Protein AF-A0A8T7KIP7-F1 (afdb_monomer_lite)

Radius of gyration: 40.55 Å; chains: 1; bounding box: 79×107×133 Å

Foldseek 3Di:
DVVVVVLVLVLCCCVQWPAQEQQKKWKADLPPGDIHIDRGGDDSVVSSCFLVQVIWIWHQQHYLVQWGFKKKKWFQADDVLLLVLLLLLCVVCVVLLWHWWWKDAQDHTIIIIGGQSDIAQLLLRVVVVVVSQVVCCVPVNDRPGDIDMPPPDRHDDPRGDIDITAQGQDSVRGTMAIADSVRHGDNPVVSVCSVPGDHHYNVSSCVVVDPPDDDDDPDDPDDPPVPQPAAAEPPCLLVVLLVQLLVVVVVPDDLVRSLVVSVVCQVRHYVVRDPSVSSNVSSCVSNVVCVVVPPDDQAEDEFQDDPQFLGFADEPNDTWTWGQDPVLDTDTGQWDDDPSHIYGYDPPVVQQADHFHPVLLNVLLPVPALQVLLVLQLVLLVLQADFPDSLVSSLLSLLQLCLLAVLVAQFRFEAEEEAAPPLNSVSSLVSSQLQHQSRDEDQALAPVVLLCCCARNVYEYEHEYAAPPVRCVVNVNVLLLLQQGGFPSWDWDQCQVVVPPPVRIDIGGRHHYYYYYYHDDDDPSNCLRHDYTHRDRRPPDDRDDNDSVSSSSSNSSSSSSSSVPVPDDFDADDQQPLPSLSSNLRSSLSSQCVSPPPDPVSVVSSVVSSVVSSLVQLVVLCPDLLVLLLVLCVVQCPADKGFLVSSQVSSCPPPDPVPRDDSVRSVVSCVVLVWDWDQDDPVRTIITHDDPVSSVVSCCSNNVDDDPDDPDDDDDDDDDDDDDDDDDDDDDDDDDDDDDDDDDDDDDDDDDDDDDDDDDDDDDDPDPPPDPDDDDDDDDDDDDDDDDDDDDDDPDDDFPDQAPVRDTDDLVVLQVLCVQQVQDWQQFPPRDIDSCSNVVVVDDDDSNRVVSSVVVSVVSVVVQQVVLCVLLVHGPVLLVVLCVVVVVDWQDLDDVDIDSDSPVQSSHNDRDSSSSVSSSVVSCVSPVPSVPPPD

pLDDT: mean 78.5, std 21.6, range [19.91, 98.75]

Sequence (935 aa):
MAQENQTNFSQDILRRYFLGRLDAFATENRSEGGWTAVRKEIPDYLLENHLSGKTTVATYPVSSAGNTLWLCFDVDEKSDRAKGLLLWLHNWFSEKRILFLIEDTGGRGYHGWALFLCWVPAAKAVALANRSLSDYTTKEGSLPCSVEVFPKQTKPSDLGSAVRLPWGRHRSGKRGHFLSLNFEADDESAVELIQSSKKTTEFDLEAILPQFTRRAERQSLVAPAERCSEVIPEGRRHNTLLSLAGEFKAKGFLAQRILTELKLHNAQRCLPPLPDKEVEEIAKAVALKESERQTTSTKKRLTAKLPNLIDIVDNDGEVKYLILNEDGKTHVITEISREETFFIPPSREHLPFSLPRAGEVIRYLSSDDEHKLFTDLTAYFEKAAQLPSETHYKMISWWVLHTYLYEKFTYSPMLALVGIPERGKTRLGRAIISVAYRGLETETLREANLFRWSQDLGATIFLDVKDIWRKAEKEKSEDVLLKRYEKGGKVGRVLYPERGPFRDTVYFDIYGPTIIATNEPIHHILDTRCLPIIMPDAGQKVWPELNFGESLALKERLVAFRARHMITNLPDYPKPPLGRLGDIMQPLGMMMRLVSPVSPEEEKTFQELVRLFWLERLEEKAQSREARLIMAIEQCSDEGEIAVSEIAKVYNEGLEPRYQLSPDSIGRRLRSLGFKGERIGKSRTRMVTVDPQLLASLKLRWGLEFPEDITEPREKSVLSGHVPAQSCPQIQKMADTSGAEVSAKVVNPNQIQADTSDTLLQGDRIEIRRKLEVTSVVQKSVLSRQVSAELPQQPEAWVDYFLPDGTPVSCQELVRRWRKLGYPQVSIGSGKGTTNLEAWLENDVDLEDLSIVVEFLNEKERAQSEDLSQKLGMSIKQALDIWKREGKPVIHLGPGENCFDLERLLSQVDINPRHLLVVKEWLTKYSPNLEKIQG

Structure (mmCIF, N/CA/C/O backbone):
data_AF-A0A8T7KIP7-F1
#
_entry.id   AF-A0A8T7KIP7-F1
#
loop_
_atom_site.group_PDB
_atom_site.id
_atom_site.type_symbol
_atom_site.label_atom_id
_atom_site.label_alt_id
_atom_site.label_comp_id
_atom_site.label_asym_id
_atom_site.label_entity_id
_atom_site.label_seq_id
_atom_site.pdbx_PDB_ins_code
_atom_site.Cartn_x
_atom_site.Cartn_y
_atom_site.Cartn_z
_atom_site.occupancy
_atom_site.B_iso_or_equiv
_atom_site.auth_seq_id
_atom_site.auth_comp_id
_atom_site.auth_asym_id
_atom_site.auth_atom_id
_atom_site.pdbx_PDB_model_num
ATOM 1 N N . MET A 1 1 ? -34.201 40.876 -13.567 1.00 36.78 1 MET A N 1
ATOM 2 C CA . MET A 1 1 ? -35.225 39.868 -13.197 1.00 36.78 1 MET A CA 1
ATOM 3 C C . MET A 1 1 ? -35.383 38.723 -14.204 1.00 36.78 1 MET A C 1
ATOM 5 O O . MET A 1 1 ? -34.944 37.638 -13.862 1.00 36.78 1 MET A O 1
ATOM 9 N N . ALA A 1 2 ? -35.935 38.889 -15.422 1.00 37.19 2 ALA A N 1
ATOM 10 C CA . ALA A 1 2 ? -36.120 37.749 -16.353 1.00 37.19 2 ALA A CA 1
ATOM 11 C C . ALA A 1 2 ? -34.794 37.116 -16.843 1.00 37.19 2 ALA A C 1
ATOM 13 O O . ALA A 1 2 ? -34.633 35.901 -16.778 1.00 37.19 2 ALA A O 1
ATOM 14 N N . GLN A 1 3 ? -33.804 37.937 -17.223 1.00 40.84 3 GLN A N 1
ATOM 15 C CA . GLN A 1 3 ? -32.460 37.458 -17.587 1.00 40.84 3 GLN A CA 1
ATOM 16 C C . GLN A 1 3 ? -31.701 36.847 -16.396 1.00 40.84 3 GLN A C 1
ATOM 18 O O . GLN A 1 3 ? -31.060 35.815 -16.553 1.00 40.84 3 GLN A O 1
ATOM 23 N N . GLU A 1 4 ? -31.800 37.418 -15.190 1.00 41.06 4 GLU A N 1
ATOM 24 C CA . GLU A 1 4 ? -31.147 36.865 -13.985 1.00 41.06 4 GLU A CA 1
ATOM 25 C C . GLU A 1 4 ? -31.732 35.502 -13.578 1.00 41.06 4 GLU A C 1
ATOM 27 O O . GLU A 1 4 ? -30.971 34.585 -13.268 1.00 41.06 4 GLU A O 1
ATOM 32 N N . ASN A 1 5 ? -33.057 35.321 -13.670 1.00 49.03 5 ASN A N 1
ATOM 33 C CA . ASN A 1 5 ? -33.710 34.035 -13.391 1.00 49.03 5 ASN A CA 1
ATOM 34 C C . ASN A 1 5 ? -33.311 32.944 -14.401 1.00 49.03 5 ASN A C 1
ATOM 36 O O . ASN A 1 5 ? -33.070 31.805 -14.003 1.00 49.03 5 ASN A O 1
ATOM 40 N N . GLN A 1 6 ? -33.175 33.284 -15.688 1.00 52.62 6 GLN A N 1
ATOM 41 C CA . GLN A 1 6 ? -32.751 32.340 -16.734 1.00 52.62 6 GLN A CA 1
ATOM 42 C C . GLN A 1 6 ? -31.254 31.978 -16.624 1.00 52.62 6 GLN A C 1
ATOM 44 O O . GLN A 1 6 ? -30.855 30.840 -16.897 1.00 52.62 6 GLN A O 1
ATOM 49 N N . THR A 1 7 ? -30.422 32.922 -16.160 1.00 56.56 7 THR A N 1
ATOM 50 C CA . THR A 1 7 ? -28.976 32.706 -15.972 1.00 56.56 7 THR A CA 1
ATOM 51 C C . THR A 1 7 ? -28.692 31.771 -14.791 1.00 56.56 7 THR A C 1
ATOM 53 O O . THR A 1 7 ? -27.846 30.891 -14.922 1.00 56.56 7 THR A O 1
ATOM 56 N N . ASN A 1 8 ? -29.427 31.883 -13.679 1.00 64.06 8 ASN A N 1
ATOM 57 C CA . ASN A 1 8 ? -29.290 30.970 -12.531 1.00 64.06 8 ASN A CA 1
ATOM 58 C C . ASN A 1 8 ? -29.710 29.530 -12.866 1.00 64.06 8 ASN A C 1
ATOM 60 O O . ASN A 1 8 ? -29.105 28.569 -12.396 1.00 64.06 8 ASN A O 1
ATOM 64 N N . PHE A 1 9 ? -30.712 29.371 -13.728 1.00 73.50 9 PHE A N 1
ATOM 65 C CA . PHE A 1 9 ? -31.220 28.061 -14.125 1.00 73.50 9 PHE A CA 1
ATOM 66 C C . PHE A 1 9 ? -30.273 27.304 -15.057 1.00 73.50 9 PHE A C 1
ATOM 68 O O . PHE A 1 9 ? -30.004 26.119 -14.867 1.00 73.50 9 PHE A O 1
ATOM 75 N N . SER A 1 10 ? -29.713 28.013 -16.039 1.00 79.88 10 SER A N 1
ATOM 76 C CA . SER A 1 10 ? -28.741 27.445 -16.977 1.00 79.88 10 SER A CA 1
ATOM 77 C C . SER A 1 10 ? -27.456 27.019 -16.257 1.00 79.88 10 SER A C 1
ATOM 79 O O . SER A 1 10 ? -26.867 25.995 -16.597 1.00 79.88 10 SER A O 1
ATOM 81 N N . GLN A 1 11 ? -27.046 27.749 -15.212 1.00 84.06 11 GLN A N 1
ATOM 82 C CA . GLN A 1 11 ? -25.922 27.349 -14.358 1.00 84.06 11 GLN A CA 1
ATOM 83 C C . GLN A 1 11 ? -26.196 26.051 -13.601 1.00 84.06 11 GLN A C 1
ATOM 85 O O . GLN A 1 11 ? -25.335 25.170 -13.601 1.00 84.06 11 GLN A O 1
ATOM 90 N N . ASP A 1 12 ? -27.379 25.910 -12.992 1.00 84.12 12 ASP A N 1
ATOM 91 C CA . ASP A 1 12 ? -27.748 24.677 -12.287 1.00 84.12 12 ASP A CA 1
ATOM 92 C C . ASP A 1 12 ? -27.762 23.481 -13.248 1.00 84.12 12 ASP A C 1
ATOM 94 O O . ASP A 1 12 ? -27.204 22.427 -12.942 1.00 84.12 12 ASP A O 1
ATOM 98 N N . ILE A 1 13 ? -28.286 23.667 -14.464 1.00 90.00 13 ILE A N 1
ATOM 99 C CA . ILE A 1 13 ? -28.278 22.633 -15.505 1.00 90.00 13 ILE A CA 1
ATOM 100 C C . ILE A 1 13 ? -26.852 22.226 -15.880 1.00 90.00 13 ILE A C 1
ATOM 102 O O . ILE A 1 13 ? -26.543 21.031 -15.888 1.00 90.00 13 ILE A O 1
ATOM 106 N N . LEU A 1 14 ? -25.963 23.190 -16.150 1.00 92.38 14 LEU A N 1
ATOM 107 C CA . LEU A 1 14 ? -24.565 22.889 -16.465 1.00 92.38 14 LEU A CA 1
ATOM 108 C C . LEU A 1 14 ? -23.898 22.118 -15.322 1.00 92.38 14 LEU A C 1
ATOM 110 O O . LEU A 1 14 ? -23.243 21.099 -15.556 1.00 92.38 14 LEU A O 1
ATOM 114 N N . ARG A 1 15 ? -24.106 22.567 -14.082 1.00 87.50 15 ARG A N 1
ATOM 115 C CA . ARG A 1 15 ? -23.486 21.979 -12.894 1.00 87.50 15 ARG A CA 1
ATOM 116 C C . ARG A 1 15 ? -23.980 20.564 -12.617 1.00 87.50 15 ARG A C 1
ATOM 118 O O . ARG A 1 15 ? -23.193 19.701 -12.238 1.00 87.50 15 ARG A O 1
ATOM 125 N N . ARG A 1 16 ? -25.276 20.332 -12.808 1.00 87.31 16 ARG A N 1
ATOM 126 C CA . ARG A 1 16 ? -25.949 19.087 -12.438 1.00 87.31 16 ARG A CA 1
ATOM 127 C C . ARG A 1 16 ? -25.908 18.024 -13.528 1.00 87.31 16 ARG A C 1
ATOM 129 O O . ARG A 1 16 ? -25.873 16.840 -13.198 1.00 87.31 16 ARG A O 1
ATOM 136 N N . TYR A 1 17 ? -25.929 18.433 -14.797 1.00 92.00 17 TYR A N 1
ATOM 137 C CA . TYR A 1 17 ? -26.127 17.515 -15.920 1.00 92.00 17 TYR A CA 1
ATOM 138 C C . TYR A 1 17 ? -24.993 17.509 -16.943 1.00 92.00 17 TYR A C 1
ATOM 140 O O . TYR A 1 17 ? -24.883 16.523 -17.665 1.00 92.00 17 TYR A O 1
ATOM 148 N N . PHE A 1 18 ? -24.124 18.527 -16.984 1.00 93.56 18 PHE A N 1
ATOM 149 C CA . PHE A 1 18 ? -23.025 18.584 -17.957 1.00 93.56 18 PHE A CA 1
ATOM 150 C C . PHE A 1 18 ? -21.628 18.470 -17.340 1.00 93.56 18 PHE A C 1
ATOM 152 O O . PHE A 1 18 ? -20.733 17.950 -18.001 1.00 93.56 18 PHE A O 1
ATOM 159 N N . LEU A 1 19 ? -21.400 18.873 -16.087 1.00 91.12 19 LEU A N 1
ATOM 160 C CA . LEU A 1 19 ? -20.082 18.722 -15.461 1.00 91.12 19 LEU A CA 1
ATOM 161 C C . LEU A 1 19 ? -19.743 17.253 -15.158 1.00 91.12 19 LEU A C 1
ATOM 163 O O . LEU A 1 19 ? -20.240 16.672 -14.196 1.00 91.12 19 LEU A O 1
ATOM 167 N N . GLY A 1 20 ? -18.840 16.663 -15.948 1.00 85.00 20 GLY A N 1
ATOM 168 C CA . GLY A 1 20 ? -18.375 15.286 -15.744 1.00 85.00 20 GLY A CA 1
ATOM 169 C C . GLY A 1 20 ? -17.336 15.139 -14.620 1.00 85.00 20 GLY A C 1
ATOM 170 O O . GLY A 1 20 ? -17.321 14.125 -13.920 1.00 85.00 20 GLY A O 1
ATOM 171 N N . ARG A 1 21 ? -16.505 16.165 -14.381 1.00 85.31 21 ARG A N 1
ATOM 172 C CA . ARG A 1 21 ? -15.659 16.286 -13.183 1.00 85.31 21 ARG A CA 1
ATOM 173 C C . ARG A 1 21 ? -16.031 17.525 -12.388 1.00 85.31 21 ARG A C 1
ATOM 175 O O . ARG A 1 21 ? -16.197 18.602 -12.950 1.00 85.31 21 ARG A O 1
ATOM 182 N N . LEU A 1 22 ? -16.113 17.348 -11.072 1.00 81.75 22 LEU A N 1
ATOM 183 C CA . LEU A 1 22 ? -16.372 18.433 -10.128 1.00 81.75 22 LEU A CA 1
ATOM 184 C C . LEU A 1 22 ? -15.077 19.055 -9.602 1.00 81.75 22 LEU A C 1
ATOM 186 O O . LEU A 1 22 ? -15.089 20.208 -9.213 1.00 81.75 22 LEU A O 1
ATOM 190 N N . ASP A 1 23 ? -13.964 18.319 -9.634 1.00 83.62 23 ASP A N 1
ATOM 191 C CA . ASP A 1 23 ? -12.646 18.717 -9.124 1.00 83.62 23 ASP A CA 1
ATOM 192 C C . ASP A 1 23 ? -11.686 19.217 -10.222 1.00 83.62 23 ASP A C 1
ATOM 194 O O . ASP A 1 23 ? -10.515 19.492 -9.951 1.00 83.62 23 ASP A O 1
ATOM 198 N N . ALA A 1 24 ? -12.135 19.273 -11.481 1.00 88.75 24 ALA A N 1
ATOM 199 C CA . ALA A 1 24 ? -11.371 19.887 -12.560 1.00 88.75 24 ALA A CA 1
ATOM 200 C C . ALA A 1 24 ? -12.228 20.342 -13.739 1.00 88.75 24 ALA A C 1
ATOM 202 O O . ALA A 1 24 ? -13.229 19.721 -14.090 1.00 88.75 24 ALA A O 1
ATOM 203 N N . PHE A 1 25 ? -11.740 21.376 -14.412 1.00 92.19 25 PHE A N 1
ATOM 204 C CA . PHE A 1 25 ? -12.306 21.955 -15.626 1.00 92.19 25 PHE A CA 1
ATOM 205 C C . PHE A 1 25 ? -11.174 22.486 -16.515 1.00 92.19 25 PHE A C 1
ATOM 207 O O . PHE A 1 25 ? -10.001 22.455 -16.133 1.00 92.19 25 PHE A O 1
ATOM 214 N N . ALA A 1 26 ? -11.498 22.959 -17.712 1.00 92.25 26 ALA A N 1
ATOM 215 C CA . ALA A 1 26 ? -10.553 23.676 -18.556 1.00 92.25 26 ALA A CA 1
ATOM 216 C C . ALA A 1 26 ? -11.127 25.025 -18.990 1.00 92.25 26 ALA A C 1
ATOM 218 O O . ALA A 1 26 ? -12.320 25.139 -19.256 1.00 92.25 26 ALA A O 1
ATOM 219 N N . THR A 1 27 ? -10.283 26.047 -19.069 1.00 91.31 27 THR A N 1
ATOM 220 C CA . THR A 1 27 ? -10.655 27.376 -19.575 1.00 91.31 27 THR A CA 1
ATOM 221 C C . THR A 1 27 ? -9.955 27.649 -20.890 1.00 91.31 27 THR A C 1
ATOM 223 O O . THR A 1 27 ? -8.772 27.347 -21.044 1.00 91.31 27 THR A O 1
ATOM 226 N N . GLU A 1 28 ? -10.672 28.226 -21.842 1.00 87.19 28 GLU A N 1
ATOM 227 C CA . GLU A 1 28 ? -10.112 28.587 -23.139 1.00 87.19 28 GLU A CA 1
ATOM 228 C C . GLU A 1 28 ? -9.172 29.795 -23.020 1.00 87.19 28 GLU A C 1
ATOM 230 O O . GLU A 1 28 ? -9.571 30.859 -22.540 1.00 87.19 28 GLU A O 1
ATOM 235 N N . ASN A 1 29 ? -7.938 29.655 -23.506 1.00 81.00 29 ASN A N 1
ATOM 236 C CA . ASN A 1 29 ? -6.988 30.760 -23.590 1.00 81.00 29 ASN A CA 1
ATOM 237 C C . ASN A 1 29 ? -7.244 31.551 -24.885 1.00 81.00 29 ASN A C 1
ATOM 239 O O . ASN A 1 29 ? -6.958 31.072 -25.987 1.00 81.00 29 ASN A O 1
ATOM 243 N N . ARG A 1 30 ? -7.840 32.746 -24.758 1.00 71.50 30 ARG A N 1
ATOM 244 C CA . ARG A 1 30 ? -8.270 33.570 -25.904 1.00 71.50 30 ARG A CA 1
ATOM 245 C C . ARG A 1 30 ? -7.125 34.286 -26.621 1.00 71.50 30 ARG A C 1
ATOM 247 O O . ARG A 1 30 ? -7.275 34.571 -27.803 1.00 71.50 30 ARG A O 1
ATOM 254 N N . SER A 1 31 ? -6.018 34.572 -25.937 1.00 67.19 31 SER A N 1
ATOM 255 C CA . SER A 1 31 ? -4.864 35.276 -26.513 1.00 67.19 31 SER A CA 1
ATOM 256 C C . SER A 1 31 ? -3.880 34.332 -27.200 1.00 67.19 31 SER A C 1
ATOM 258 O O . SER A 1 31 ? -3.386 34.655 -28.273 1.00 67.19 31 SER A O 1
ATOM 260 N N . GLU A 1 32 ? -3.614 33.164 -26.610 1.00 63.62 32 GLU A N 1
ATOM 261 C CA . GLU A 1 32 ? -2.575 32.236 -27.098 1.00 63.62 32 GLU A CA 1
ATOM 262 C C . GLU A 1 32 ? -3.151 31.049 -27.879 1.00 63.62 32 GLU A C 1
ATOM 264 O O . GLU A 1 32 ? -2.434 30.368 -28.606 1.00 63.62 32 GLU A O 1
ATOM 269 N N . GLY A 1 33 ? -4.461 30.817 -27.764 1.00 68.56 33 GLY A N 1
ATOM 270 C CA . GLY A 1 33 ? -5.132 29.671 -28.351 1.00 68.56 33 GLY A CA 1
ATOM 271 C C . GLY A 1 33 ? -4.806 28.369 -27.617 1.00 68.56 33 GLY A C 1
ATOM 272 O O . GLY A 1 33 ? -3.682 27.900 -27.572 1.00 68.56 33 GLY A O 1
ATOM 273 N N . GLY A 1 34 ? -5.828 27.728 -27.065 1.00 76.81 34 GLY A N 1
ATOM 274 C CA . GLY A 1 34 ? -5.701 26.426 -26.411 1.00 76.81 34 GLY A CA 1
ATOM 275 C C . GLY A 1 34 ? -6.634 26.318 -25.217 1.00 76.81 34 GLY A C 1
ATOM 276 O O . GLY A 1 34 ? -7.510 27.165 -25.031 1.00 76.81 34 GLY A O 1
ATOM 277 N N . TRP A 1 35 ? -6.435 25.277 -24.416 1.00 86.62 35 TRP A N 1
ATOM 278 C CA . TRP A 1 35 ? -7.187 25.026 -23.192 1.00 86.62 35 TRP A CA 1
ATOM 279 C C . TRP A 1 35 ? -6.223 24.914 -22.016 1.00 86.62 35 TRP A C 1
ATOM 281 O O . TRP A 1 35 ? -5.255 24.159 -22.075 1.00 86.62 35 TRP A O 1
ATOM 291 N N . THR A 1 36 ? -6.509 25.632 -20.937 1.00 88.62 36 THR A N 1
ATOM 292 C CA . THR A 1 36 ? -5.761 25.541 -19.684 1.00 88.62 36 THR A CA 1
ATOM 293 C C . THR A 1 36 ? -6.538 24.670 -18.713 1.00 88.62 36 THR A C 1
ATOM 295 O O . THR A 1 36 ? -7.646 25.020 -18.310 1.00 88.62 36 THR A O 1
ATOM 298 N N . ALA A 1 37 ? -5.964 23.531 -18.337 1.00 89.62 37 ALA A N 1
ATOM 299 C CA . ALA A 1 37 ? -6.544 22.640 -17.343 1.00 89.62 37 ALA A CA 1
ATOM 300 C C . ALA A 1 37 ? -6.391 23.216 -15.927 1.00 89.62 37 ALA A C 1
ATOM 302 O O . ALA A 1 37 ? -5.297 23.606 -15.523 1.00 89.62 37 ALA A O 1
ATOM 303 N N . VAL A 1 38 ? -7.472 23.205 -15.148 1.00 87.94 38 VAL A N 1
ATOM 304 C CA . VAL A 1 38 ? -7.505 23.659 -13.755 1.00 87.94 38 VAL A CA 1
ATOM 305 C C . VAL A 1 38 ? -8.031 22.527 -12.878 1.00 87.94 38 VAL A C 1
ATOM 307 O O . VAL A 1 38 ? -9.120 22.012 -13.111 1.00 87.94 38 VAL A O 1
ATOM 310 N N . ARG A 1 39 ? -7.257 22.133 -11.858 1.00 88.25 39 ARG A N 1
ATOM 311 C CA . ARG A 1 39 ? -7.596 21.062 -10.899 1.00 88.25 39 ARG A CA 1
ATOM 312 C C . ARG A 1 39 ? -8.128 21.631 -9.593 1.00 88.25 39 ARG A C 1
ATOM 314 O O . ARG A 1 39 ? -7.461 21.579 -8.560 1.00 88.25 39 ARG A O 1
ATOM 321 N N . LYS A 1 40 ? -9.284 22.271 -9.684 1.00 86.25 40 LYS A N 1
ATOM 322 C CA . LYS A 1 40 ? -10.032 22.819 -8.556 1.00 86.25 40 LYS A CA 1
ATOM 323 C C . LYS A 1 40 ? -11.515 22.645 -8.837 1.00 86.25 40 LYS A C 1
ATOM 325 O O . LYS A 1 40 ? -11.906 22.458 -9.991 1.00 86.25 40 LYS A O 1
ATOM 330 N N . GLU A 1 41 ? -12.321 22.763 -7.790 1.00 85.06 41 GLU A N 1
ATOM 331 C CA . GLU A 1 41 ? -13.756 22.944 -7.969 1.00 85.06 41 GLU A CA 1
ATOM 332 C C . GLU A 1 41 ? -14.026 24.174 -8.830 1.00 85.06 41 GLU A C 1
ATOM 334 O O . GLU A 1 41 ? -13.353 25.199 -8.681 1.00 85.06 41 GLU A O 1
ATOM 339 N N . ILE A 1 42 ? -14.964 24.047 -9.771 1.00 86.44 42 ILE A N 1
ATOM 340 C CA . ILE A 1 42 ? -15.342 25.163 -10.631 1.00 86.44 42 ILE A CA 1
ATOM 341 C C . ILE A 1 42 ? -16.079 26.217 -9.793 1.00 86.44 42 ILE A C 1
ATOM 343 O O . ILE A 1 42 ? -17.139 25.923 -9.241 1.00 86.44 42 ILE A O 1
ATOM 347 N N . PRO A 1 43 ? -15.545 27.444 -9.675 1.00 86.31 43 PRO A N 1
ATOM 348 C CA . PRO A 1 43 ? -16.247 28.516 -8.988 1.00 86.31 43 PRO A CA 1
ATOM 349 C C . PRO A 1 43 ? -17.492 28.939 -9.771 1.00 86.31 43 PRO A C 1
ATOM 351 O O . PRO A 1 43 ? -17.447 29.017 -11.001 1.00 86.31 43 PRO A O 1
ATOM 354 N N . ASP A 1 44 ? -18.567 29.297 -9.072 1.00 83.25 44 ASP A N 1
ATOM 355 C CA . ASP A 1 44 ? -19.851 29.637 -9.705 1.00 83.25 44 ASP A CA 1
ATOM 356 C C . ASP A 1 44 ? -19.727 30.838 -10.669 1.00 83.25 44 ASP A C 1
ATOM 358 O O . ASP A 1 44 ? -20.254 30.807 -11.783 1.00 83.25 44 ASP A O 1
ATOM 362 N N . TYR A 1 45 ? -18.875 31.821 -10.341 1.00 87.00 45 TYR A N 1
ATOM 363 C CA . TYR A 1 45 ? -18.590 32.960 -11.226 1.00 87.00 45 TYR A CA 1
ATOM 364 C C . TYR A 1 45 ? -17.999 32.549 -12.594 1.00 87.00 45 TYR A C 1
ATOM 366 O O . TYR A 1 45 ? -18.102 33.297 -13.568 1.00 87.00 45 TYR A O 1
ATOM 374 N N . LEU A 1 46 ? -17.352 31.378 -12.713 1.00 88.62 46 LEU A N 1
ATOM 375 C CA . LEU A 1 46 ? -16.853 30.891 -14.006 1.00 88.62 46 LEU A CA 1
ATOM 376 C C . LEU A 1 46 ? -17.977 30.356 -14.893 1.00 88.62 46 LEU A C 1
ATOM 378 O O . LEU A 1 46 ? -17.896 30.525 -16.110 1.00 88.62 46 LEU A O 1
ATOM 382 N N . LEU A 1 47 ? -19.022 29.763 -14.312 1.00 90.19 47 LEU A N 1
ATOM 383 C CA . LEU A 1 47 ? -20.218 29.355 -15.051 1.00 90.19 47 LEU A CA 1
ATOM 384 C C . LEU A 1 47 ? -21.021 30.586 -15.500 1.00 90.19 47 LEU A C 1
ATOM 386 O O . LEU A 1 47 ? -21.439 30.658 -16.655 1.00 90.19 47 LEU A O 1
ATOM 390 N N . GLU A 1 48 ? -21.132 31.614 -14.656 1.00 88.81 48 GLU A N 1
ATOM 391 C CA . GLU A 1 48 ? -21.674 32.927 -15.048 1.00 88.81 48 GLU A CA 1
ATOM 392 C C . GLU A 1 48 ? -20.889 33.555 -16.208 1.00 88.81 48 GLU A C 1
ATOM 394 O O . GLU A 1 48 ? -21.452 34.037 -17.200 1.00 88.81 48 GLU A O 1
ATOM 399 N N . ASN A 1 49 ? -19.557 33.535 -16.115 1.00 90.00 49 ASN A N 1
ATOM 400 C CA . ASN A 1 49 ? -18.685 34.048 -17.166 1.00 90.00 49 ASN A CA 1
ATOM 401 C C . ASN A 1 49 ? -18.795 33.232 -18.458 1.00 90.00 49 ASN A C 1
ATOM 403 O O . ASN A 1 49 ? -18.661 33.802 -19.543 1.00 90.00 49 ASN A O 1
ATOM 407 N N . HIS A 1 50 ? -19.051 31.928 -18.354 1.00 92.75 50 HIS A N 1
ATOM 408 C CA . HIS A 1 50 ? -19.310 31.060 -19.495 1.00 92.75 50 HIS A CA 1
ATOM 409 C C . HIS A 1 50 ? -20.586 31.469 -20.235 1.00 92.75 50 HIS A C 1
ATOM 411 O O . HIS A 1 50 ? -20.538 31.786 -21.424 1.00 92.75 50 HIS A O 1
ATOM 417 N N . LEU A 1 51 ? -21.700 31.565 -19.507 1.00 90.19 51 LEU A N 1
ATOM 418 C CA . LEU A 1 51 ? -23.015 31.902 -20.057 1.00 90.19 51 LEU A CA 1
ATOM 419 C C . LEU A 1 51 ? -23.107 33.348 -20.556 1.00 90.19 51 LEU A C 1
ATOM 421 O O . LEU A 1 51 ? -23.813 33.644 -21.519 1.00 90.19 51 LEU A O 1
ATOM 425 N N . SER A 1 52 ? -22.374 34.279 -19.945 1.00 86.62 52 SER A N 1
ATOM 426 C CA . SER A 1 52 ? -22.264 35.655 -20.451 1.00 86.62 52 SER A CA 1
ATOM 427 C C . SER A 1 52 ? -21.293 35.781 -21.634 1.00 86.62 52 SER A C 1
ATOM 429 O O . SER A 1 52 ? -21.267 36.809 -22.310 1.00 86.62 52 SER A O 1
ATOM 431 N N . GLY A 1 53 ? -20.520 34.732 -21.942 1.00 84.56 53 GLY A N 1
ATOM 432 C CA . GLY A 1 53 ? -19.534 34.715 -23.022 1.00 84.56 53 GLY A CA 1
ATOM 433 C C . GLY A 1 53 ? -18.243 35.481 -22.708 1.00 84.56 53 GLY A C 1
ATOM 434 O O . GLY A 1 53 ? -17.459 35.753 -23.627 1.00 84.56 53 GLY A O 1
ATOM 435 N N . LYS A 1 54 ? -18.004 35.827 -21.435 1.00 85.75 54 LYS A N 1
ATOM 436 C CA . LYS A 1 54 ? -16.766 36.454 -20.941 1.00 85.75 54 LYS A CA 1
ATOM 437 C C . LYS A 1 54 ? -15.593 35.475 -20.947 1.00 85.75 54 LYS A C 1
ATOM 439 O O . LYS A 1 54 ? -14.505 35.843 -21.375 1.00 85.75 54 LYS A O 1
ATOM 444 N N . THR A 1 55 ? -15.832 34.228 -20.548 1.00 88.50 55 THR A N 1
ATOM 445 C CA . THR A 1 55 ? -14.867 33.123 -20.648 1.00 88.50 55 THR A CA 1
ATOM 446 C C . THR A 1 55 ? -15.522 31.912 -21.298 1.00 88.50 55 THR A C 1
ATOM 448 O O . THR A 1 55 ? -16.739 31.875 -21.451 1.00 88.50 55 THR A O 1
ATOM 451 N N . THR A 1 56 ? -14.735 30.919 -21.690 1.00 90.94 56 THR A N 1
ATOM 452 C CA . THR A 1 56 ? -15.257 29.665 -22.239 1.00 90.94 56 THR A CA 1
ATOM 453 C C . THR A 1 56 ? -14.698 28.512 -21.418 1.00 90.94 56 THR A C 1
ATOM 455 O O . THR A 1 56 ? -13.489 28.428 -21.215 1.00 90.94 56 THR A O 1
ATOM 458 N N . VAL A 1 57 ? -15.580 27.643 -20.925 1.00 93.56 57 VAL A N 1
ATOM 459 C CA . VAL A 1 57 ? -15.246 26.544 -20.021 1.00 93.56 57 VAL A CA 1
ATOM 460 C C . VAL A 1 57 ? -15.523 25.225 -20.730 1.00 93.56 57 VAL A C 1
ATOM 462 O O . VAL A 1 57 ? -16.514 25.087 -21.448 1.00 93.56 57 VAL A O 1
ATOM 465 N N . ALA A 1 58 ? -14.642 24.259 -20.521 1.00 93.69 58 ALA A N 1
ATOM 466 C CA . ALA A 1 58 ? -14.805 22.875 -20.916 1.00 93.69 58 ALA A CA 1
ATOM 467 C C . ALA A 1 58 ? -14.748 21.966 -19.688 1.00 93.69 58 ALA A C 1
ATOM 469 O O . ALA A 1 58 ? -14.095 22.266 -18.685 1.00 93.69 58 ALA A O 1
ATOM 470 N N . THR A 1 59 ? -15.449 20.846 -19.775 1.00 93.75 59 THR A N 1
ATOM 471 C CA . THR A 1 59 ? -15.554 19.842 -18.723 1.00 93.75 59 THR A CA 1
ATOM 472 C C . THR A 1 59 ? -14.895 18.543 -19.161 1.00 93.75 59 THR A C 1
ATOM 474 O O . THR A 1 59 ? -14.847 18.215 -20.347 1.00 93.75 59 THR A O 1
ATOM 477 N N . TYR A 1 60 ? -14.386 17.787 -18.196 1.00 93.62 60 TYR A N 1
ATOM 478 C CA . TYR A 1 60 ? -13.860 16.452 -18.439 1.00 93.62 60 TYR A CA 1
ATOM 479 C C . TYR A 1 60 ? -14.981 15.423 -18.235 1.00 93.62 60 TYR A C 1
ATOM 481 O O . TYR A 1 60 ? -15.596 15.416 -17.170 1.00 93.62 60 TYR A O 1
ATOM 489 N N . PRO A 1 61 ? -15.260 14.547 -19.216 1.00 91.38 61 PRO A N 1
ATOM 490 C CA . PRO A 1 61 ? -16.496 13.758 -19.270 1.00 91.38 61 PRO A CA 1
ATOM 491 C C . PRO A 1 61 ? -16.598 12.624 -18.240 1.00 91.38 61 PRO A C 1
ATOM 493 O O . PRO A 1 61 ? -17.699 12.147 -17.970 1.00 91.38 61 PRO A O 1
ATOM 496 N N . VAL A 1 62 ? -15.474 12.155 -17.684 1.00 90.75 62 VAL A N 1
ATOM 497 C CA . VAL A 1 62 ? -15.430 11.005 -16.763 1.00 90.75 62 VAL A CA 1
ATOM 498 C C . VAL A 1 62 ? -15.033 11.469 -15.369 1.00 90.75 62 VAL A C 1
ATOM 500 O O . VAL A 1 62 ? -13.940 12.002 -15.174 1.00 90.75 62 VAL A O 1
ATOM 503 N N . SER A 1 63 ? -15.907 11.222 -14.397 1.00 86.44 63 SER A N 1
ATOM 504 C CA . SER A 1 63 ? -15.652 11.476 -12.977 1.00 86.44 63 SER A CA 1
ATOM 505 C C . SER A 1 63 ? -14.491 10.631 -12.445 1.00 86.44 63 SER A C 1
ATOM 507 O O . SER A 1 63 ? -14.137 9.589 -13.003 1.00 86.44 63 SER A O 1
ATOM 509 N N . SER A 1 64 ? -13.926 11.027 -11.303 1.00 79.44 64 SER A N 1
ATOM 510 C CA . SER A 1 64 ? -12.903 10.238 -10.597 1.00 79.44 64 SER A CA 1
ATOM 511 C C . SER A 1 64 ? -13.378 8.823 -10.229 1.00 79.44 64 SER A C 1
ATOM 513 O O . SER A 1 64 ? -12.565 7.907 -10.135 1.00 79.44 64 SER A O 1
ATOM 515 N N . ALA A 1 65 ? -14.693 8.625 -10.093 1.00 76.44 65 ALA A N 1
ATOM 516 C CA . ALA A 1 65 ? -15.323 7.330 -9.847 1.00 76.44 65 ALA A CA 1
ATOM 517 C C . ALA A 1 65 ? -15.521 6.469 -11.115 1.00 76.44 65 ALA A C 1
ATOM 519 O O . ALA A 1 65 ? -15.955 5.327 -11.003 1.00 76.44 65 ALA A O 1
ATOM 520 N N . GLY A 1 66 ? -15.203 6.979 -12.312 1.00 85.81 66 GLY A N 1
ATOM 521 C CA . GLY A 1 66 ? -15.333 6.236 -13.575 1.00 85.81 66 GLY A CA 1
ATOM 522 C C . GLY A 1 66 ? -16.725 6.294 -14.203 1.00 85.81 66 GLY A C 1
ATOM 523 O O . GLY A 1 66 ? -17.031 5.512 -15.102 1.00 85.81 66 GLY A O 1
ATOM 524 N N . ASN A 1 67 ? -17.556 7.230 -13.749 1.00 89.56 67 ASN A N 1
ATOM 525 C CA . ASN A 1 67 ? -18.910 7.447 -14.250 1.00 89.56 67 ASN A CA 1
ATOM 526 C C . ASN A 1 67 ? -18.988 8.703 -15.120 1.00 89.56 67 ASN A C 1
ATOM 528 O O . ASN A 1 67 ? -18.189 9.625 -14.949 1.00 89.56 67 ASN A O 1
ATOM 532 N N . THR A 1 68 ? -19.981 8.762 -16.000 1.00 94.56 68 THR A N 1
ATOM 533 C CA . THR A 1 68 ? -20.302 9.926 -16.831 1.00 94.56 68 THR A CA 1
ATOM 534 C C . THR A 1 68 ? -21.797 10.250 -16.767 1.00 94.56 68 THR A C 1
ATOM 536 O O . THR A 1 68 ? -22.603 9.394 -16.397 1.00 94.56 68 THR A O 1
ATOM 539 N N . LEU A 1 69 ? -22.158 11.492 -17.094 1.00 93.75 69 LEU A N 1
ATOM 540 C CA . LEU A 1 69 ? -23.545 11.968 -17.169 1.00 93.75 69 LEU A CA 1
ATOM 541 C C . LEU A 1 69 ? -24.099 11.941 -18.598 1.00 93.75 69 LEU A C 1
ATOM 543 O O . LEU A 1 69 ? -25.313 12.054 -18.775 1.00 93.75 69 LEU A O 1
ATOM 547 N N . TRP A 1 70 ? -23.237 11.790 -19.607 1.00 97.00 70 TRP A N 1
ATOM 548 C CA . TRP A 1 70 ? -23.619 11.946 -21.006 1.00 97.00 70 TRP A CA 1
ATOM 549 C C . TRP A 1 70 ? -22.623 11.317 -21.987 1.00 97.00 70 TRP A C 1
ATOM 551 O O . TRP A 1 70 ? -21.495 10.973 -21.633 1.00 97.00 70 TRP A O 1
ATOM 561 N N . LEU A 1 71 ? -23.054 11.206 -23.242 1.00 97.50 71 LEU A N 1
ATOM 562 C CA . LEU A 1 71 ? -22.209 11.040 -24.423 1.00 97.50 71 LEU A CA 1
ATOM 563 C C . LEU A 1 71 ? -22.247 12.315 -25.258 1.00 97.50 71 LEU A C 1
ATOM 565 O O . LEU A 1 71 ? -23.304 12.931 -25.372 1.00 97.50 71 LEU A O 1
ATOM 569 N N . CYS A 1 72 ? -21.120 12.677 -25.863 1.00 97.44 72 CYS A N 1
ATOM 570 C CA . CYS A 1 72 ? -21.061 13.762 -26.835 1.00 97.44 72 CYS A CA 1
ATOM 571 C C . CYS A 1 72 ? -20.488 13.244 -28.156 1.00 97.44 72 CYS A C 1
ATOM 573 O O . CYS A 1 72 ? -19.391 12.686 -28.181 1.00 97.44 72 CYS A O 1
ATOM 575 N N . PHE A 1 73 ? -21.256 13.402 -29.230 1.00 97.38 73 PHE A N 1
ATOM 576 C CA . PHE A 1 73 ? -20.851 13.149 -30.607 1.00 97.38 73 PHE A CA 1
ATOM 577 C C . PHE A 1 73 ? -20.447 14.486 -31.225 1.00 97.38 73 PHE A C 1
ATOM 579 O O . PHE A 1 73 ? -21.308 15.292 -31.576 1.00 97.38 73 PHE A O 1
ATOM 586 N N . ASP A 1 74 ? -19.147 14.727 -31.314 1.00 96.12 74 ASP A N 1
ATOM 587 C CA . ASP A 1 74 ? -18.569 15.933 -31.890 1.00 96.12 74 ASP A CA 1
ATOM 588 C C . ASP A 1 74 ? -18.407 15.757 -33.403 1.00 96.12 74 ASP A C 1
ATOM 590 O O . ASP A 1 74 ? -17.683 14.876 -33.882 1.00 96.12 74 ASP A O 1
ATOM 594 N N . VAL A 1 75 ? -19.164 16.553 -34.156 1.00 95.06 75 VAL A N 1
ATOM 595 C CA . VAL A 1 75 ? -19.251 16.497 -35.615 1.00 95.06 75 VAL A CA 1
ATOM 596 C C . VAL A 1 75 ? -18.702 17.796 -36.178 1.00 95.06 75 VAL A C 1
ATOM 598 O O . VAL A 1 75 ? -19.395 18.810 -36.209 1.00 95.06 75 VAL A O 1
ATOM 601 N N . ASP A 1 76 ? -17.470 17.751 -36.674 1.00 88.88 76 ASP A N 1
ATOM 602 C CA . ASP A 1 76 ? -16.675 18.906 -37.115 1.00 88.88 76 ASP A CA 1
ATOM 603 C C . ASP A 1 76 ? -17.087 19.498 -38.491 1.00 88.88 76 ASP A C 1
ATOM 605 O O . ASP A 1 76 ? -16.254 20.014 -39.241 1.00 88.88 76 ASP A O 1
ATOM 609 N N . GLU A 1 77 ? -18.372 19.445 -38.856 1.00 90.00 77 GLU A N 1
ATOM 610 C CA . GLU A 1 77 ? -18.891 20.042 -40.095 1.00 90.00 77 GLU A CA 1
ATOM 611 C C . GLU A 1 77 ? -20.382 20.430 -40.037 1.00 90.00 77 GLU A C 1
ATOM 613 O O . GLU A 1 77 ? -21.152 19.924 -39.223 1.00 90.00 77 GLU A O 1
ATOM 618 N N . LYS A 1 78 ? -20.807 21.314 -40.957 1.00 90.12 78 LYS A N 1
ATOM 619 C CA . LYS A 1 78 ? -22.204 21.772 -41.120 1.00 90.12 78 LYS A CA 1
ATOM 620 C C . LYS A 1 78 ? -22.804 21.393 -42.477 1.00 90.12 78 LYS A C 1
ATOM 622 O O . LYS A 1 78 ? -23.328 22.245 -43.191 1.00 90.12 78 LYS A O 1
ATOM 627 N N . SER A 1 79 ? -22.687 20.124 -42.854 1.00 91.12 79 SER A N 1
ATOM 628 C CA . SER A 1 79 ? -23.294 19.588 -44.078 1.00 91.12 79 SER A CA 1
ATOM 629 C C . SER A 1 79 ? -24.717 19.069 -43.815 1.00 91.12 79 SER A C 1
ATOM 631 O O . SER A 1 79 ? -25.052 18.700 -42.688 1.00 91.12 79 SER A O 1
ATOM 633 N N . ASP A 1 80 ? -25.559 18.965 -44.849 1.00 91.00 80 ASP A N 1
ATOM 634 C CA . ASP A 1 80 ? -26.873 18.308 -44.709 1.00 91.00 80 ASP A CA 1
ATOM 635 C C . ASP A 1 80 ? -26.738 16.823 -44.339 1.00 91.00 80 ASP A C 1
ATOM 637 O O . ASP A 1 80 ? -27.624 16.247 -43.709 1.00 91.00 80 ASP A O 1
ATOM 641 N N . ARG A 1 81 ? -25.593 16.206 -44.654 1.00 90.19 81 ARG A N 1
ATOM 642 C CA . ARG A 1 81 ? -25.301 14.829 -44.248 1.00 90.19 81 ARG A CA 1
ATOM 643 C C . ARG A 1 81 ? -25.002 14.727 -42.750 1.00 90.19 81 ARG A C 1
ATOM 645 O O . ARG A 1 81 ? -25.484 13.798 -42.108 1.00 90.19 81 ARG A O 1
ATOM 652 N N . ALA A 1 82 ? -24.281 15.698 -42.184 1.00 92.38 82 ALA A N 1
ATOM 653 C CA . ALA A 1 82 ? -24.068 15.806 -40.741 1.00 92.38 82 ALA A CA 1
ATOM 654 C C . ALA A 1 82 ? -25.391 16.010 -39.995 1.00 92.38 82 ALA A C 1
ATOM 656 O O . ALA A 1 82 ? -25.646 15.346 -38.990 1.00 92.38 82 ALA A O 1
ATOM 657 N N . LYS A 1 83 ? -26.278 16.860 -40.531 1.00 95.38 83 LYS A N 1
ATOM 658 C CA . LYS A 1 83 ? -27.638 17.023 -39.999 1.00 95.38 83 LYS A CA 1
ATOM 659 C C . LYS A 1 83 ? -28.421 15.710 -40.034 1.00 95.38 83 LYS A C 1
ATOM 661 O O . LYS A 1 83 ? -29.006 15.324 -39.026 1.00 95.38 83 LYS A O 1
ATOM 666 N N . GLY A 1 84 ? -28.374 14.995 -41.160 1.00 94.75 84 GLY A N 1
ATOM 667 C CA . GLY A 1 84 ? -29.009 13.685 -41.314 1.00 94.75 84 GLY A CA 1
ATOM 668 C C . GLY A 1 84 ? -28.521 12.655 -40.289 1.00 94.75 84 GLY A C 1
ATOM 669 O O . GLY A 1 84 ? -29.336 11.962 -39.683 1.00 94.75 84 GLY A O 1
ATOM 670 N N . LEU A 1 85 ? -27.211 12.597 -40.026 1.00 96.00 85 LEU A N 1
ATOM 671 C CA . LEU A 1 85 ? -26.647 11.735 -38.984 1.00 96.00 85 LEU A CA 1
ATOM 672 C C . LEU A 1 85 ? -27.150 12.110 -37.583 1.00 96.00 85 LEU A C 1
ATOM 674 O O . LEU A 1 85 ? -27.537 11.229 -36.819 1.00 96.00 85 LEU A O 1
ATOM 678 N N . LEU A 1 86 ? -27.153 13.398 -37.233 1.00 97.56 86 LEU A N 1
ATOM 679 C CA . LEU A 1 86 ? -27.592 13.861 -35.913 1.00 97.56 86 LEU A CA 1
ATOM 680 C C . LEU A 1 86 ? -29.086 13.606 -35.680 1.00 97.56 86 LEU A C 1
ATOM 682 O O . LEU A 1 86 ? -29.461 13.204 -34.581 1.00 97.56 86 LEU A O 1
ATOM 686 N N . LEU A 1 87 ? -29.924 13.760 -36.710 1.00 97.50 87 LEU A N 1
ATOM 687 C CA . LEU A 1 87 ? -31.343 13.389 -36.654 1.00 97.50 87 LEU A CA 1
ATOM 688 C C . LEU A 1 87 ? -31.537 11.882 -36.494 1.00 97.50 87 LEU A C 1
ATOM 690 O O . LEU A 1 87 ? -32.386 11.440 -35.720 1.00 97.50 87 LEU A O 1
ATOM 694 N N . TRP A 1 88 ? -30.729 11.080 -37.186 1.00 97.69 88 TRP A N 1
ATOM 695 C CA . TRP A 1 88 ? -30.767 9.633 -37.019 1.00 97.69 88 TRP A CA 1
ATOM 696 C C . TRP A 1 88 ? -30.375 9.229 -35.596 1.00 97.69 88 TRP A C 1
ATOM 698 O O . TRP A 1 88 ? -31.070 8.428 -34.971 1.00 97.69 88 TRP A O 1
ATOM 708 N N . LEU A 1 89 ? -29.298 9.811 -35.053 1.00 97.62 89 LEU A N 1
ATOM 709 C CA . LEU A 1 89 ? -28.867 9.564 -33.677 1.00 97.62 89 LEU A CA 1
ATOM 710 C C . LEU A 1 89 ? -29.943 10.008 -32.685 1.00 97.62 89 LEU A C 1
ATOM 712 O O . LEU A 1 89 ? -30.266 9.242 -31.777 1.00 97.62 89 LEU A O 1
ATOM 716 N N . HIS A 1 90 ? -30.558 11.175 -32.900 1.00 97.62 90 HIS A N 1
ATOM 717 C CA . HIS A 1 90 ? -31.688 11.636 -32.099 1.00 97.62 90 HIS A CA 1
ATOM 718 C C . HIS A 1 90 ? -32.805 10.586 -32.058 1.00 97.62 90 HIS A C 1
ATOM 720 O O . HIS A 1 90 ? -33.214 10.177 -30.974 1.00 97.62 90 HIS A O 1
ATOM 726 N N . ASN A 1 91 ? -33.237 10.068 -33.210 1.00 96.81 91 ASN A N 1
ATOM 727 C CA . ASN A 1 91 ? -34.273 9.035 -33.264 1.00 96.81 91 ASN A CA 1
ATOM 728 C C . ASN A 1 91 ? -33.832 7.738 -32.569 1.00 96.81 91 ASN A C 1
ATOM 730 O O . ASN A 1 91 ? -34.575 7.177 -31.764 1.00 96.81 91 ASN A O 1
ATOM 734 N N . TRP A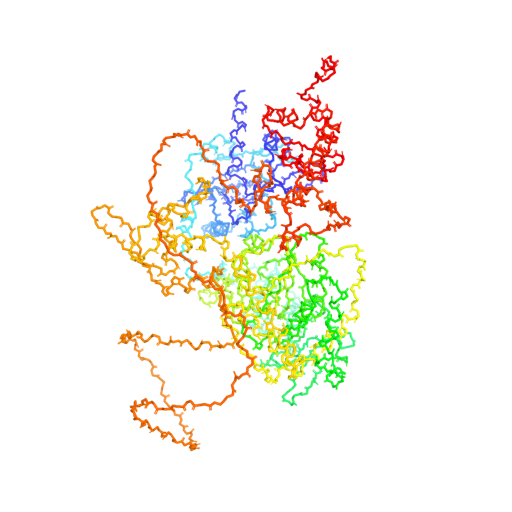 1 92 ? -32.600 7.286 -32.816 1.00 96.81 92 TRP A N 1
ATOM 735 C CA . TRP A 1 92 ? -32.074 6.042 -32.252 1.00 96.81 92 TRP A CA 1
ATOM 736 C C . TRP A 1 92 ? -31.990 6.065 -30.720 1.00 96.81 92 TRP A C 1
ATOM 738 O O . TRP A 1 92 ? -32.256 5.042 -30.076 1.00 96.81 92 TRP A O 1
ATOM 748 N N . PHE A 1 93 ? -31.600 7.200 -30.132 1.00 96.75 93 PHE A N 1
ATOM 749 C CA . PHE A 1 93 ? -31.548 7.382 -28.679 1.00 96.75 93 PHE A CA 1
ATOM 750 C C . PHE A 1 93 ? -32.948 7.602 -28.087 1.00 96.75 93 PHE A C 1
ATOM 752 O O . PHE A 1 93 ? -33.267 6.997 -27.059 1.00 96.75 93 PHE A O 1
ATOM 759 N N . SER A 1 94 ? -33.817 8.352 -28.771 1.00 93.00 94 SER A N 1
ATOM 760 C CA . SER A 1 94 ? -35.209 8.575 -28.360 1.00 93.00 94 SER A CA 1
ATOM 761 C C . SER A 1 94 ? -36.020 7.276 -28.292 1.00 93.00 94 SER A C 1
ATOM 763 O O . SER A 1 94 ? -36.726 7.051 -27.309 1.00 93.00 94 SER A O 1
ATOM 765 N N . GLU A 1 95 ? -35.850 6.354 -29.249 1.00 92.62 95 GLU A N 1
ATOM 766 C CA . GLU A 1 95 ? -36.449 5.004 -29.204 1.00 92.62 95 GLU A CA 1
ATOM 767 C C . GLU A 1 95 ? -36.084 4.236 -27.923 1.00 92.62 95 GLU A C 1
ATOM 769 O O . GLU A 1 95 ? -36.865 3.433 -27.411 1.00 92.62 95 GLU A O 1
ATOM 774 N N . LYS A 1 96 ? -34.892 4.500 -27.383 1.00 93.12 96 LYS A N 1
ATOM 775 C CA . LYS A 1 96 ? -34.352 3.877 -26.167 1.00 93.12 96 LYS A CA 1
ATOM 776 C C . LYS A 1 96 ? -34.630 4.695 -24.912 1.00 93.12 96 LYS A C 1
ATOM 778 O O . LYS A 1 96 ? -34.146 4.343 -23.840 1.00 93.12 96 LYS A O 1
ATOM 783 N N . ARG A 1 97 ? -35.437 5.753 -25.037 1.00 91.94 97 ARG A N 1
ATOM 784 C CA . ARG A 1 97 ? -35.811 6.672 -23.956 1.00 91.94 97 ARG A CA 1
ATOM 785 C C . ARG A 1 97 ? -34.609 7.383 -23.326 1.00 91.94 97 ARG A C 1
ATOM 787 O O . ARG A 1 97 ? -34.638 7.691 -22.138 1.00 91.94 97 ARG A O 1
ATOM 794 N N . ILE A 1 98 ? -33.572 7.643 -24.120 1.00 96.00 98 ILE A N 1
ATOM 795 C CA . ILE A 1 98 ? -32.408 8.438 -23.722 1.00 96.00 98 ILE A CA 1
ATOM 796 C C . ILE A 1 98 ? -32.525 9.795 -24.407 1.00 96.00 98 ILE A C 1
ATOM 798 O O . ILE A 1 98 ? -32.676 9.863 -25.626 1.00 96.00 98 ILE A O 1
ATOM 802 N N . LEU A 1 99 ? -32.463 10.872 -23.624 1.00 96.81 99 LEU A N 1
ATOM 803 C CA . LEU A 1 99 ? -32.578 12.231 -24.144 1.00 96.81 99 LEU A CA 1
ATOM 804 C C . LEU A 1 99 ? -31.384 12.549 -25.052 1.00 96.81 99 LEU A C 1
ATOM 806 O O . LEU A 1 99 ? -30.241 12.421 -24.616 1.00 96.81 99 LEU A O 1
ATOM 810 N N . PHE A 1 100 ? -31.645 12.989 -26.284 1.00 97.75 100 PHE A N 1
ATOM 811 C CA . PHE A 1 100 ? -30.613 13.397 -27.237 1.00 97.75 100 PHE A CA 1
ATOM 812 C C . PHE A 1 100 ? -30.856 14.819 -27.742 1.00 97.75 100 PHE A C 1
ATOM 814 O O . PHE A 1 100 ? -31.850 15.075 -28.425 1.00 97.75 100 PHE A O 1
ATOM 821 N N . LEU A 1 101 ? -29.937 15.728 -27.428 1.00 97.69 101 LEU A N 1
ATOM 822 C CA . LEU A 1 101 ? -29.996 17.139 -27.809 1.00 97.69 101 LEU A CA 1
ATOM 823 C C . LEU A 1 101 ? -28.919 17.464 -28.841 1.00 97.69 101 LEU A C 1
ATOM 825 O O . LEU A 1 101 ? -27.820 16.917 -28.790 1.00 97.69 101 LEU A O 1
ATOM 829 N N . ILE A 1 102 ? -29.215 18.381 -29.757 1.00 98.00 102 ILE A N 1
ATOM 830 C CA . ILE A 1 102 ? -28.264 18.846 -30.770 1.00 98.00 102 ILE A CA 1
ATOM 831 C C . ILE A 1 102 ? -27.879 20.280 -30.429 1.00 98.00 102 ILE A C 1
ATOM 833 O O . ILE A 1 102 ? -28.748 21.122 -30.240 1.00 98.00 102 ILE A O 1
ATOM 837 N N . GLU A 1 103 ? -26.585 20.564 -30.351 1.00 96.69 103 GLU A N 1
ATOM 838 C CA . GLU A 1 103 ? -26.034 21.892 -30.088 1.00 96.69 103 GLU A CA 1
ATOM 839 C C . GLU A 1 103 ? -25.259 22.381 -31.319 1.00 96.69 103 GLU A C 1
ATOM 841 O O . GLU A 1 103 ? -24.341 21.708 -31.796 1.00 96.69 103 GLU A O 1
ATOM 846 N N . ASP A 1 104 ? -25.571 23.579 -31.819 1.00 95.38 104 ASP A N 1
ATOM 847 C CA . ASP A 1 104 ? -24.634 24.325 -32.658 1.00 95.38 104 ASP A CA 1
ATOM 848 C C . ASP A 1 104 ? -23.509 24.850 -31.770 1.00 95.38 104 ASP A C 1
ATOM 850 O O . ASP A 1 104 ? -23.734 25.660 -30.875 1.00 95.38 104 ASP A O 1
ATOM 854 N N . THR A 1 105 ? -22.271 24.454 -32.052 1.00 91.62 105 THR A N 1
ATOM 855 C CA . THR A 1 105 ? -21.107 24.905 -31.281 1.00 91.62 105 THR A CA 1
ATOM 856 C C . THR A 1 105 ? -20.790 26.403 -31.475 1.00 91.62 105 THR A C 1
ATOM 858 O O . THR A 1 105 ? -19.865 26.949 -30.864 1.00 91.62 105 THR A O 1
ATOM 861 N N . GLY A 1 106 ? -21.468 27.108 -32.379 1.00 86.06 106 GLY A N 1
ATOM 862 C CA . GLY A 1 106 ? -21.083 28.450 -32.830 1.00 86.06 106 GLY A CA 1
ATOM 863 C C . GLY A 1 106 ? -19.781 28.462 -33.653 1.00 86.06 106 GLY A C 1
ATOM 864 O O . GLY A 1 106 ? -19.350 29.516 -34.130 1.00 86.06 106 GLY A O 1
ATOM 865 N N . GLY A 1 107 ? -19.150 27.297 -33.830 1.00 84.56 107 GLY A N 1
ATOM 866 C CA . GLY A 1 107 ? -17.933 27.069 -34.596 1.00 84.56 107 GLY A CA 1
ATOM 867 C C . GLY A 1 107 ? -18.212 26.348 -35.914 1.00 84.56 107 GLY A C 1
ATOM 868 O O . GLY A 1 107 ? -19.130 26.707 -36.656 1.00 84.56 107 GLY A O 1
ATOM 869 N N . ARG A 1 108 ? -17.375 25.351 -36.223 1.00 82.50 108 ARG A N 1
ATOM 870 C CA . ARG A 1 108 ? -17.382 24.624 -37.505 1.00 82.50 108 ARG A CA 1
ATOM 871 C C . ARG A 1 108 ? -18.344 23.436 -37.554 1.00 82.50 108 ARG A C 1
ATOM 873 O O . ARG A 1 108 ? -18.575 22.926 -38.643 1.00 82.50 108 ARG A O 1
ATOM 880 N N . GLY A 1 109 ? -18.912 23.043 -36.417 1.00 91.75 109 GLY A N 1
ATOM 881 C CA . GLY A 1 109 ? -19.626 21.781 -36.275 1.00 91.75 109 GLY A CA 1
ATOM 882 C C . GLY A 1 109 ? -20.742 21.798 -35.235 1.00 91.75 109 GLY A C 1
ATOM 883 O O . GLY A 1 109 ? -21.106 22.860 -34.712 1.00 91.75 109 GLY A O 1
ATOM 884 N N . TYR A 1 110 ? -21.256 20.612 -34.933 1.00 95.94 110 TYR A N 1
ATOM 885 C CA . TYR A 1 110 ? -22.326 20.359 -33.971 1.00 95.94 110 TYR A CA 1
ATOM 886 C C . TYR A 1 110 ? -21.858 19.400 -32.874 1.00 95.94 110 TYR A C 1
ATOM 888 O O . TYR A 1 110 ? -21.062 18.502 -33.136 1.00 95.94 110 TYR A O 1
ATOM 896 N N . HIS A 1 111 ? -22.431 19.530 -31.679 1.00 97.12 111 HIS A N 1
ATOM 897 C CA . HIS A 1 111 ? -22.371 18.484 -30.662 1.00 97.12 111 HIS A CA 1
ATOM 898 C C . HIS A 1 111 ? -23.729 17.784 -30.553 1.00 97.12 111 HIS A C 1
ATOM 900 O O . HIS A 1 111 ? -24.758 18.433 -30.367 1.00 97.12 111 HIS A O 1
ATOM 906 N N . GLY A 1 112 ? -23.740 16.456 -30.627 1.00 97.69 112 GLY A N 1
ATOM 907 C CA . GLY A 1 112 ? -24.891 15.632 -30.260 1.00 97.69 112 GLY A CA 1
ATOM 908 C C . GLY A 1 112 ? -24.745 15.099 -28.837 1.00 97.69 112 GLY A C 1
ATOM 909 O O . GLY A 1 112 ? -23.876 14.268 -28.586 1.00 97.69 112 GLY A O 1
ATOM 910 N N . TRP A 1 113 ? -25.583 15.550 -27.909 1.00 98.00 113 TRP A N 1
ATOM 911 C CA . TRP A 1 113 ? -25.526 15.207 -26.489 1.00 98.00 113 TRP A CA 1
ATOM 912 C C . TRP A 1 113 ? -26.566 14.147 -26.130 1.00 98.00 113 TRP A C 1
ATOM 914 O O . TRP A 1 113 ? -27.751 14.461 -26.049 1.00 98.00 113 TRP A O 1
ATOM 924 N N . ALA A 1 114 ? -26.138 12.915 -25.843 1.00 97.75 114 ALA A N 1
ATOM 925 C CA . ALA A 1 114 ? -27.007 11.910 -25.229 1.00 97.75 114 ALA A CA 1
ATOM 926 C C . ALA A 1 114 ? -26.898 12.010 -23.700 1.00 97.75 114 ALA A C 1
ATOM 928 O O . ALA A 1 114 ? -25.863 11.656 -23.136 1.00 97.75 114 ALA A O 1
ATOM 929 N N . LEU A 1 115 ? -27.933 12.509 -23.024 1.00 97.19 115 LEU A N 1
ATOM 930 C CA . LEU A 1 115 ? -27.926 12.778 -21.585 1.00 97.19 115 LEU A CA 1
ATOM 931 C C . LEU A 1 115 ? -28.565 11.632 -20.794 1.00 97.19 115 LEU A C 1
ATOM 933 O O . LEU A 1 115 ? -29.705 11.242 -21.045 1.00 97.19 115 LEU A O 1
ATOM 937 N N . PHE A 1 116 ? -27.859 11.142 -19.772 1.00 95.69 116 PHE A N 1
ATOM 938 C CA . PHE A 1 116 ? -28.380 10.117 -18.861 1.00 95.69 116 PHE A CA 1
ATOM 939 C C . PHE A 1 116 ? -29.112 10.714 -17.653 1.00 95.69 116 PHE A C 1
ATOM 941 O O . PHE A 1 116 ? -29.894 10.026 -17.001 1.00 95.69 116 PHE A O 1
ATOM 948 N N . LEU A 1 117 ? -28.862 11.990 -17.330 1.00 89.88 117 LEU A N 1
ATOM 949 C CA . LEU A 1 117 ? -29.453 12.733 -16.199 1.00 89.88 117 LEU A CA 1
ATOM 950 C C . LEU A 1 117 ? -29.175 12.127 -14.800 1.00 89.88 117 LEU A C 1
ATOM 952 O O . LEU A 1 117 ? -29.651 12.628 -13.775 1.00 89.88 117 LEU A O 1
ATOM 956 N N . CYS A 1 118 ? -28.373 11.065 -14.738 1.00 86.25 118 CYS A N 1
ATOM 957 C CA . CYS A 1 118 ? -27.712 10.537 -13.553 1.00 86.25 118 CYS A CA 1
ATOM 958 C C . CYS A 1 118 ? -26.405 9.840 -13.946 1.00 86.25 118 CYS A C 1
ATOM 960 O O . CYS A 1 118 ? -26.162 9.573 -15.120 1.00 86.25 118 CYS A O 1
ATOM 962 N N . TRP A 1 119 ? -25.551 9.574 -12.960 1.00 91.56 119 TRP A N 1
ATOM 963 C CA . TRP A 1 119 ? -24.258 8.941 -13.189 1.00 91.56 119 TRP A CA 1
ATOM 964 C C . TRP A 1 119 ? -24.420 7.494 -13.653 1.00 91.56 119 TRP A C 1
ATOM 966 O O . TRP A 1 119 ? -25.033 6.686 -12.958 1.00 91.56 119 TRP A O 1
ATOM 976 N N . VAL A 1 120 ? -23.803 7.164 -14.787 1.00 88.69 120 VAL A N 1
ATOM 977 C CA . VAL A 1 120 ? -23.692 5.792 -15.302 1.00 88.69 120 VAL A CA 1
ATOM 978 C C . VAL A 1 120 ? -22.226 5.437 -15.564 1.00 88.69 120 VAL A C 1
ATOM 980 O O . VAL A 1 120 ? -21.424 6.338 -15.834 1.00 88.69 120 VAL A O 1
ATOM 983 N N . PRO A 1 121 ? -21.837 4.151 -15.530 1.00 91.44 121 PRO A N 1
ATOM 984 C CA . PRO A 1 121 ? -20.463 3.760 -15.835 1.00 91.44 121 PRO A CA 1
ATOM 985 C C . PRO A 1 121 ? -20.033 4.196 -17.240 1.00 91.44 121 PRO A C 1
ATOM 987 O O . PRO A 1 121 ? -20.678 3.850 -18.234 1.00 91.44 121 PRO A O 1
ATOM 990 N N . ALA A 1 122 ? -18.897 4.894 -17.343 1.00 91.31 122 ALA A N 1
ATOM 991 C CA . ALA A 1 122 ? -18.397 5.418 -18.618 1.00 91.31 122 ALA A CA 1
ATOM 992 C C . ALA A 1 122 ? -18.151 4.305 -19.652 1.00 91.31 122 ALA A C 1
ATOM 994 O O . ALA A 1 122 ? -18.401 4.491 -20.838 1.00 91.31 122 ALA A O 1
ATOM 995 N N . ALA A 1 123 ? -17.737 3.113 -19.208 1.00 87.19 123 ALA A N 1
ATOM 996 C CA . ALA A 1 123 ? -17.570 1.949 -20.078 1.00 87.19 123 ALA A CA 1
ATOM 997 C C . ALA A 1 123 ? -18.866 1.539 -20.803 1.00 87.19 123 ALA A C 1
ATOM 999 O O . ALA A 1 123 ? -18.832 1.235 -21.995 1.00 87.19 123 ALA A O 1
ATOM 1000 N N . LYS A 1 124 ? -20.008 1.567 -20.103 1.00 88.62 124 LYS A N 1
ATOM 1001 C CA . LYS A 1 124 ? -21.318 1.227 -20.677 1.00 88.62 124 LYS A CA 1
ATOM 1002 C C . LYS A 1 124 ? -21.820 2.324 -21.608 1.00 88.62 124 LYS A C 1
ATOM 1004 O O . LYS A 1 124 ? -22.323 2.015 -22.683 1.00 88.62 124 LYS A O 1
ATOM 1009 N N . ALA A 1 125 ? -21.606 3.588 -21.244 1.00 92.56 125 ALA A N 1
ATOM 1010 C CA . ALA A 1 125 ? -21.897 4.717 -22.121 1.00 92.56 125 ALA A CA 1
ATOM 1011 C C . ALA A 1 125 ? -21.116 4.612 -23.447 1.00 92.56 125 ALA A C 1
ATOM 1013 O O . ALA A 1 125 ? -21.704 4.694 -24.521 1.00 92.56 125 ALA A O 1
ATOM 1014 N N . VAL A 1 126 ? -19.808 4.339 -23.404 1.00 92.06 126 VAL A N 1
ATOM 1015 C CA . VAL A 1 126 ? -18.992 4.175 -24.624 1.00 92.06 126 VAL A CA 1
ATOM 1016 C C . VAL A 1 126 ? -19.439 2.969 -25.454 1.00 92.06 126 VAL A C 1
ATOM 1018 O O . VAL A 1 126 ? -19.506 3.054 -26.679 1.00 92.06 126 VAL A O 1
ATOM 1021 N N . ALA A 1 127 ? -19.793 1.850 -24.813 1.00 90.75 127 ALA A N 1
ATOM 1022 C CA . ALA A 1 127 ? -20.352 0.695 -25.516 1.00 90.75 127 ALA A CA 1
ATOM 1023 C C . ALA A 1 127 ? -21.664 1.042 -26.242 1.00 90.75 127 ALA A C 1
ATOM 1025 O O . ALA A 1 127 ? -21.853 0.642 -27.391 1.00 90.75 127 ALA A O 1
ATOM 1026 N N . LEU A 1 128 ? -22.531 1.834 -25.606 1.00 93.88 128 LEU A N 1
ATOM 1027 C CA . LEU A 1 128 ? -23.767 2.335 -26.199 1.00 93.88 128 LEU A CA 1
ATOM 1028 C C . LEU A 1 128 ? -23.505 3.250 -27.405 1.00 93.88 128 LEU A C 1
ATOM 1030 O O . LEU A 1 128 ? -24.166 3.098 -28.429 1.00 93.88 128 LEU A O 1
ATOM 1034 N N . ALA A 1 129 ? -22.520 4.148 -27.320 1.00 93.56 129 ALA A N 1
ATOM 1035 C CA . ALA A 1 129 ? -22.140 5.013 -28.437 1.00 93.56 129 ALA A CA 1
ATOM 1036 C C . ALA A 1 129 ? -21.588 4.219 -29.631 1.00 93.56 129 ALA A C 1
ATOM 1038 O O . ALA A 1 129 ? -21.956 4.452 -30.779 1.00 93.56 129 ALA A O 1
ATOM 1039 N N . ASN A 1 130 ? -20.742 3.222 -29.365 1.00 91.62 130 ASN A N 1
ATOM 1040 C CA . ASN A 1 130 ? -20.246 2.329 -30.411 1.00 91.62 130 ASN A CA 1
ATOM 1041 C C . ASN A 1 130 ? -21.389 1.531 -31.048 1.00 91.62 130 ASN A C 1
ATOM 1043 O O . ASN A 1 130 ? -21.398 1.323 -32.261 1.00 91.62 130 ASN A O 1
ATOM 1047 N N . ARG A 1 131 ? -22.373 1.108 -30.245 1.00 92.44 131 ARG A N 1
ATOM 1048 C CA . ARG A 1 131 ? -23.561 0.418 -30.745 1.00 92.44 131 ARG A CA 1
ATOM 1049 C C . ARG A 1 131 ? -24.410 1.321 -31.640 1.00 92.44 131 ARG A C 1
ATOM 1051 O O . ARG A 1 131 ? -24.830 0.849 -32.691 1.00 92.44 131 ARG A O 1
ATOM 1058 N N . SER A 1 132 ? -24.630 2.588 -31.279 1.00 94.62 132 SER A N 1
ATOM 1059 C CA . SER A 1 132 ? -25.423 3.507 -32.107 1.00 94.62 132 SER A CA 1
ATOM 1060 C C . SER A 1 132 ? -24.770 3.762 -33.467 1.00 94.62 132 SER A C 1
ATOM 1062 O O . SER A 1 132 ? -25.441 3.667 -34.492 1.00 94.62 132 SER A O 1
ATOM 1064 N N . LEU A 1 133 ? -23.451 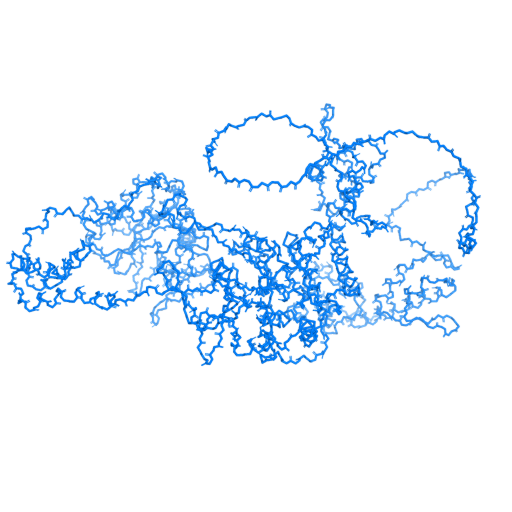3.979 -33.507 1.00 93.19 133 LEU A N 1
ATOM 1065 C CA . LEU A 1 133 ? -22.706 4.143 -34.762 1.00 93.19 133 LEU A CA 1
ATOM 1066 C C . LEU A 1 133 ? -22.639 2.842 -35.580 1.00 93.19 133 LEU A C 1
ATOM 1068 O O . LEU A 1 133 ? -22.716 2.871 -36.809 1.00 93.19 133 LEU A O 1
ATOM 1072 N N . SER A 1 134 ? -22.533 1.686 -34.920 1.00 90.19 134 SER A N 1
ATOM 1073 C CA . SER A 1 134 ? -22.629 0.380 -35.585 1.00 90.19 134 SER A CA 1
ATOM 1074 C C . SER A 1 134 ? -24.011 0.147 -36.207 1.00 90.19 134 SER A C 1
ATOM 1076 O O . SER A 1 134 ? -24.106 -0.372 -37.316 1.00 90.19 134 SER A O 1
ATOM 1078 N N . ASP A 1 135 ? -25.087 0.521 -35.516 1.00 90.69 135 ASP A N 1
ATOM 1079 C CA . ASP A 1 135 ? -26.449 0.394 -36.036 1.00 90.69 135 ASP A CA 1
ATOM 1080 C C . ASP A 1 135 ? -26.684 1.364 -37.202 1.00 90.69 135 ASP A C 1
ATOM 1082 O O . ASP A 1 135 ? -27.302 0.971 -38.191 1.00 90.69 135 ASP A O 1
ATOM 1086 N N . TYR A 1 136 ? -26.140 2.586 -37.129 1.00 91.62 136 TYR A N 1
ATOM 1087 C CA . TYR A 1 136 ? -26.154 3.532 -38.249 1.00 91.62 136 TYR A CA 1
ATOM 1088 C C . TYR A 1 136 ? -25.468 2.910 -39.459 1.00 91.62 136 TYR A C 1
ATOM 1090 O O . TYR A 1 136 ? -26.069 2.795 -40.521 1.00 91.62 136 TYR A O 1
ATOM 1098 N N . THR A 1 137 ? -24.237 2.420 -39.276 1.00 90.31 137 THR A N 1
ATOM 1099 C CA . THR A 1 137 ? -23.470 1.838 -40.384 1.00 90.31 137 THR A CA 1
ATOM 1100 C C . THR A 1 137 ? -24.107 0.606 -41.001 1.00 90.31 137 THR A C 1
ATOM 1102 O O . THR A 1 137 ? -23.938 0.359 -42.193 1.00 90.31 137 THR A O 1
ATOM 1105 N N . THR A 1 138 ? -24.886 -0.130 -40.213 1.00 89.25 138 THR A N 1
ATOM 1106 C CA . THR A 1 138 ? -25.624 -1.300 -40.686 1.00 89.25 138 THR A CA 1
ATOM 1107 C C . THR A 1 138 ? -26.882 -0.913 -41.470 1.00 89.25 138 THR A C 1
ATOM 1109 O O . THR A 1 138 ? -27.206 -1.587 -42.444 1.00 89.25 138 THR A O 1
ATOM 1112 N N . LYS A 1 139 ? -27.602 0.141 -41.058 1.00 88.31 139 LYS A N 1
ATOM 1113 C CA . LYS A 1 139 ? -28.879 0.551 -41.674 1.00 88.31 139 LYS A CA 1
ATOM 1114 C C . LYS A 1 139 ? -28.712 1.531 -42.839 1.00 88.31 139 LYS A C 1
ATOM 1116 O O . LYS A 1 139 ? -29.374 1.371 -43.855 1.00 88.31 139 LYS A O 1
ATOM 1121 N N . GLU A 1 140 ? -27.830 2.514 -42.688 1.00 86.00 140 GLU A N 1
ATOM 1122 C CA . GLU A 1 140 ? -27.679 3.659 -43.602 1.00 86.00 140 GLU A CA 1
ATOM 1123 C C . GLU A 1 140 ? -26.375 3.609 -44.424 1.00 86.00 140 GLU A C 1
ATOM 1125 O O . GLU A 1 140 ? -26.214 4.358 -45.387 1.00 86.00 140 GLU A O 1
ATOM 1130 N N . GLY A 1 141 ? -25.430 2.730 -44.069 1.00 83.81 141 GLY A N 1
ATOM 1131 C CA . GLY A 1 141 ? -24.111 2.631 -44.705 1.00 83.81 141 GLY A CA 1
ATOM 1132 C C . GLY A 1 141 ? -23.024 3.466 -44.015 1.00 83.81 141 GLY A C 1
ATOM 1133 O O . GLY A 1 141 ? -23.148 3.862 -42.863 1.00 83.81 141 GLY A O 1
ATOM 1134 N N . SER A 1 142 ? -21.892 3.704 -44.682 1.00 85.81 142 SER A N 1
ATOM 1135 C CA . SER A 1 142 ? -20.734 4.377 -44.063 1.00 85.81 142 SER A CA 1
ATOM 1136 C C . SER A 1 142 ? -21.086 5.730 -43.434 1.00 85.81 142 SER A C 1
ATOM 1138 O O . SER A 1 142 ? -21.875 6.482 -44.006 1.00 85.81 142 SER A O 1
ATOM 1140 N N . LEU A 1 143 ? -20.441 6.074 -42.310 1.00 87.69 143 LEU A N 1
ATOM 1141 C CA . LEU A 1 143 ? -20.646 7.368 -41.654 1.00 87.69 143 LEU A CA 1
ATOM 1142 C C . LEU A 1 143 ? -20.420 8.522 -42.647 1.00 87.69 143 LEU A C 1
ATOM 1144 O O . LEU A 1 143 ? -19.386 8.549 -43.321 1.00 87.69 143 LEU A O 1
ATOM 1148 N N . PRO A 1 144 ? -21.362 9.475 -42.745 1.00 85.44 144 PRO A N 1
ATOM 1149 C CA . PRO A 1 144 ? -21.311 10.518 -43.764 1.00 85.44 144 PRO A CA 1
ATOM 1150 C C . PRO A 1 144 ? -20.214 11.559 -43.525 1.00 85.44 144 PRO A C 1
ATOM 1152 O O . PRO A 1 144 ? -19.858 12.287 -44.452 1.00 85.44 144 PRO A O 1
ATOM 1155 N N . CYS A 1 145 ? -19.719 11.646 -42.291 1.00 87.69 145 CYS A N 1
ATOM 1156 C CA . CYS A 1 145 ? -18.783 12.651 -41.815 1.00 87.69 145 CYS A CA 1
ATOM 1157 C C . CYS A 1 145 ? -17.914 12.094 -40.681 1.00 87.69 145 CYS A C 1
ATOM 1159 O O . CYS A 1 145 ? -18.202 11.031 -40.124 1.00 87.69 145 CYS A O 1
ATOM 1161 N N . SER A 1 146 ? -16.846 12.815 -40.329 1.00 86.25 146 SER A N 1
ATOM 1162 C CA . SER A 1 146 ? -16.036 12.481 -39.154 1.00 86.25 146 SER A CA 1
ATOM 1163 C C . SER A 1 146 ? -16.832 12.756 -37.880 1.00 86.25 146 SER A C 1
ATOM 1165 O O . SER A 1 146 ? -17.418 13.828 -37.742 1.00 86.25 146 SER A O 1
ATOM 1167 N N . VAL A 1 147 ? -16.841 11.791 -36.962 1.00 91.62 147 VAL A N 1
ATOM 1168 C CA . VAL A 1 147 ? -17.535 11.887 -35.674 1.00 91.62 147 VAL A CA 1
ATOM 1169 C C . VAL A 1 147 ? -16.569 11.464 -34.584 1.00 91.62 147 VAL A C 1
ATOM 1171 O O . VAL A 1 147 ? -16.093 10.326 -34.574 1.00 91.62 147 VAL A O 1
ATOM 1174 N N . GLU A 1 148 ? -16.288 12.371 -33.660 1.00 93.00 148 GLU A N 1
ATOM 1175 C CA . GLU A 1 148 ? -15.512 12.080 -32.466 1.00 93.00 148 GLU A CA 1
ATOM 1176 C C . GLU A 1 148 ? -16.456 11.846 -31.282 1.00 93.00 148 GLU A C 1
ATOM 1178 O O . GLU A 1 148 ? -17.373 12.620 -31.039 1.00 93.00 148 GLU A O 1
ATOM 1183 N N . VAL A 1 149 ? -16.267 10.748 -30.549 1.00 94.81 149 VAL A N 1
ATOM 1184 C CA . VAL A 1 149 ? -17.149 10.379 -29.433 1.00 94.81 149 VAL A CA 1
ATOM 1185 C C . VAL A 1 149 ? -16.455 10.625 -28.102 1.00 94.81 149 VAL A C 1
ATOM 1187 O O . VAL A 1 149 ? -15.339 10.152 -27.870 1.00 94.81 149 VAL A O 1
ATOM 1190 N N . PHE A 1 150 ? -17.160 11.298 -27.196 1.00 94.56 150 PHE A N 1
ATOM 1191 C CA . PHE A 1 150 ? -16.748 11.522 -25.820 1.00 94.56 150 PHE A CA 1
ATOM 1192 C C . PHE A 1 150 ? -17.717 10.868 -24.825 1.00 94.56 150 PHE A C 1
ATOM 1194 O O . PHE A 1 150 ? -18.931 10.957 -25.016 1.00 94.56 150 PHE A O 1
ATOM 1201 N N . PRO A 1 151 ? -17.205 10.258 -23.739 1.00 92.56 151 PRO A N 1
ATOM 1202 C CA . PRO A 1 151 ? -15.785 10.119 -23.405 1.00 92.56 151 PRO A CA 1
ATOM 1203 C C . PRO A 1 151 ? -15.036 9.131 -24.319 1.00 92.56 151 PRO A C 1
ATOM 1205 O O . PRO A 1 151 ? -15.548 8.067 -24.642 1.00 92.56 151 PRO A O 1
ATOM 1208 N N . LYS A 1 152 ? -13.780 9.444 -24.674 1.00 82.81 152 LYS A N 1
ATOM 1209 C CA . LYS A 1 152 ? -12.877 8.497 -25.365 1.00 82.81 152 LYS A CA 1
ATOM 1210 C C . LYS A 1 152 ? -12.374 7.400 -24.429 1.00 82.81 152 LYS A C 1
ATOM 1212 O O . LYS A 1 152 ? -12.086 6.278 -24.840 1.00 82.81 152 LYS A O 1
ATOM 1217 N N . GLN A 1 153 ? -12.232 7.752 -23.156 1.00 77.81 153 GLN A N 1
ATOM 1218 C CA . GLN A 1 153 ? -11.743 6.885 -22.099 1.00 77.81 153 GLN A CA 1
ATOM 1219 C C . GLN A 1 153 ? -12.894 6.248 -21.314 1.00 77.81 153 GLN A C 1
ATOM 1221 O O . GLN A 1 153 ? -13.849 6.909 -20.923 1.00 77.81 153 GLN A O 1
ATOM 1226 N N . THR A 1 154 ? -12.768 4.954 -21.024 1.00 73.44 154 THR A N 1
ATOM 1227 C CA . THR A 1 154 ? -13.734 4.195 -20.210 1.00 73.44 154 THR A CA 1
ATOM 1228 C C . THR A 1 154 ? -13.316 4.061 -18.746 1.00 73.44 154 THR A C 1
ATOM 1230 O O . THR A 1 154 ? -14.098 3.593 -17.921 1.00 73.44 154 THR A O 1
ATOM 1233 N N . LYS A 1 155 ? -12.085 4.469 -18.415 1.00 71.94 155 LYS A N 1
ATOM 1234 C CA . LYS A 1 155 ? -11.514 4.455 -17.063 1.00 71.94 155 LYS A CA 1
ATOM 1235 C C . LYS A 1 155 ? -11.214 5.886 -16.606 1.00 71.94 155 LYS A C 1
ATOM 1237 O O . LYS A 1 155 ? -10.925 6.726 -17.462 1.00 71.94 155 LYS A O 1
ATOM 1242 N N . PRO A 1 156 ? -11.214 6.158 -15.288 1.00 61.28 156 PRO A N 1
ATOM 1243 C CA . PRO A 1 156 ? -10.718 7.421 -14.757 1.00 61.28 156 PRO A CA 1
ATOM 1244 C C . PRO A 1 156 ? -9.252 7.611 -15.174 1.00 61.28 156 PRO A C 1
ATOM 1246 O O . PRO A 1 156 ? -8.352 6.937 -14.674 1.00 61.28 156 PRO A O 1
ATOM 1249 N N . SER A 1 157 ? -9.015 8.487 -16.145 1.00 58.41 157 SER A N 1
ATOM 1250 C CA . SER A 1 157 ? -7.689 9.013 -16.471 1.00 58.41 157 SER A CA 1
ATOM 1251 C C . SER A 1 157 ? -7.435 10.284 -15.664 1.00 58.41 157 SER A C 1
ATOM 1253 O O . SER A 1 157 ? -8.360 10.833 -15.071 1.00 58.41 157 SER A O 1
ATOM 1255 N N . ASP A 1 158 ? -6.206 10.794 -15.681 1.00 62.03 158 ASP A N 1
ATOM 1256 C CA . ASP A 1 158 ? -5.845 11.965 -14.880 1.00 62.03 158 ASP A CA 1
ATOM 1257 C C . ASP A 1 158 ? -6.750 13.195 -15.150 1.00 62.03 158 ASP A C 1
ATOM 1259 O O . ASP A 1 158 ? -7.274 13.780 -14.204 1.00 62.03 158 ASP A O 1
ATOM 1263 N N . LEU A 1 159 ? -7.041 13.506 -16.425 1.00 70.25 159 LEU A N 1
ATOM 1264 C CA . LEU A 1 159 ? -8.117 14.428 -16.847 1.00 70.25 159 LEU A CA 1
ATOM 1265 C C . LEU A 1 159 ? -8.793 13.985 -18.165 1.00 70.25 159 LEU A C 1
ATOM 1267 O O . LEU A 1 159 ? -10.016 14.020 -18.272 1.00 70.25 159 LEU A O 1
ATOM 1271 N N . GLY A 1 160 ? -8.024 13.457 -19.127 1.00 80.81 160 GLY A N 1
ATOM 1272 C CA . GLY A 1 160 ? -8.537 13.036 -20.441 1.00 80.81 160 GLY A CA 1
ATOM 1273 C C . GLY A 1 160 ? -8.819 14.225 -21.370 1.00 80.81 160 GLY A C 1
ATOM 1274 O O . GLY A 1 160 ? -8.308 15.317 -21.141 1.00 80.81 160 GLY A O 1
ATOM 1275 N N . SER A 1 161 ? -9.608 14.025 -22.430 1.00 86.75 161 SER A N 1
ATOM 1276 C CA . SER A 1 161 ? -10.013 15.115 -23.336 1.00 86.75 161 SER A CA 1
ATOM 1277 C C . SER A 1 161 ? -11.219 15.878 -22.783 1.00 86.75 161 SER A C 1
ATOM 1279 O O . SER A 1 161 ? -12.207 15.257 -22.389 1.00 86.75 161 SER A O 1
ATOM 1281 N N . ALA A 1 162 ? -11.132 17.211 -22.751 1.00 90.19 162 ALA A N 1
ATOM 1282 C CA . ALA A 1 162 ? -12.225 18.079 -22.323 1.00 90.19 162 ALA A CA 1
ATOM 1283 C C . ALA A 1 162 ? -13.185 18.376 -23.481 1.00 90.19 162 ALA A C 1
ATOM 1285 O O . ALA A 1 162 ? -12.745 18.557 -24.614 1.00 90.19 162 ALA A O 1
ATOM 1286 N N . VAL A 1 163 ? -14.474 18.498 -23.169 1.00 92.94 163 VAL A N 1
ATOM 1287 C CA . VAL A 1 163 ? -15.518 18.940 -24.101 1.00 92.94 163 VAL A CA 1
ATOM 1288 C C . VAL A 1 163 ? -16.044 20.282 -23.620 1.00 92.94 163 VAL A C 1
ATOM 1290 O O . VAL A 1 163 ? -16.306 20.466 -22.428 1.00 92.94 163 VAL A O 1
ATOM 1293 N N . ARG A 1 164 ? -16.165 21.251 -24.526 1.00 93.56 164 ARG A N 1
ATOM 1294 C CA . ARG A 1 164 ? -16.681 22.577 -24.183 1.00 93.56 164 ARG A CA 1
ATOM 1295 C C . ARG A 1 164 ? -18.126 22.474 -23.690 1.00 93.56 164 ARG A C 1
ATOM 1297 O O . ARG A 1 164 ? -18.923 21.765 -24.292 1.00 93.56 164 ARG A O 1
ATOM 1304 N N . LEU A 1 165 ? -18.446 23.189 -22.612 1.00 94.69 165 LEU A N 1
ATOM 1305 C CA . LEU A 1 165 ? -19.807 23.231 -22.081 1.00 94.69 165 LEU A CA 1
ATOM 1306 C C . LEU A 1 165 ? -20.780 23.906 -23.076 1.00 94.69 165 LEU A C 1
ATOM 1308 O O . LEU A 1 165 ? -20.352 24.804 -23.818 1.00 94.69 165 LEU A O 1
ATOM 1312 N N . PRO A 1 166 ? -22.065 23.494 -23.082 1.00 94.25 166 PRO A N 1
ATOM 1313 C CA . PRO A 1 166 ? -23.110 24.138 -23.875 1.00 94.25 166 PRO A CA 1
ATOM 1314 C C . PRO A 1 166 ? -23.304 25.615 -23.537 1.00 94.25 166 PRO A C 1
ATOM 1316 O O . PRO A 1 166 ? -22.986 26.055 -22.433 1.00 94.25 166 PRO A O 1
ATOM 1319 N N . TRP A 1 167 ? -23.863 26.375 -24.482 1.00 92.56 167 TRP A N 1
ATOM 1320 C CA . TRP A 1 167 ? -24.080 27.833 -24.399 1.00 92.56 167 TRP A CA 1
ATOM 1321 C C . TRP A 1 167 ? -22.808 28.691 -24.363 1.00 92.56 167 TRP A C 1
ATOM 1323 O O . TRP A 1 167 ? -22.873 29.924 -24.302 1.00 92.56 167 TRP A O 1
ATOM 1333 N N . GLY A 1 168 ? -21.637 28.063 -24.465 1.00 88.44 168 GLY A N 1
ATOM 1334 C CA . GLY A 1 168 ? -20.359 28.750 -24.554 1.00 88.44 168 GLY A CA 1
ATOM 1335 C C . GLY A 1 168 ? -20.212 29.601 -25.814 1.00 88.44 168 GLY A C 1
ATOM 1336 O O . GLY A 1 168 ? -20.756 29.307 -26.880 1.00 88.44 168 GLY A O 1
ATOM 1337 N N . ARG A 1 169 ? -19.404 30.660 -25.720 1.00 88.88 169 ARG A N 1
ATOM 1338 C CA . ARG A 1 169 ? -19.044 31.492 -26.875 1.00 88.88 169 ARG A CA 1
ATOM 1339 C C . ARG A 1 169 ? -17.817 30.917 -27.585 1.00 88.88 169 ARG A C 1
ATOM 1341 O O . ARG A 1 169 ? -16.769 30.753 -26.970 1.00 88.88 169 ARG A O 1
ATOM 1348 N N . HIS A 1 170 ? -17.928 30.630 -28.879 1.00 84.88 170 HIS A N 1
ATOM 1349 C CA . HIS A 1 170 ? -16.799 30.198 -29.703 1.00 84.88 170 HIS A CA 1
ATOM 1350 C C . HIS A 1 170 ? -15.828 31.362 -29.980 1.00 84.88 170 HIS A C 1
ATOM 1352 O O . HIS A 1 170 ? -16.224 32.530 -29.948 1.00 84.88 170 HIS A O 1
ATOM 1358 N N . ARG A 1 171 ? -14.571 31.058 -30.340 1.00 74.31 171 ARG A N 1
ATOM 1359 C CA . ARG A 1 171 ? -13.554 32.066 -30.719 1.00 74.31 171 ARG A CA 1
ATOM 1360 C C . ARG A 1 171 ? -13.974 32.958 -31.885 1.00 74.31 171 ARG A C 1
ATOM 1362 O O . ARG A 1 171 ? -13.582 34.114 -31.941 1.00 74.31 171 ARG A O 1
ATOM 1369 N N . SER A 1 172 ? -14.808 32.436 -32.784 1.00 71.62 172 SER A N 1
ATOM 1370 C CA . SER A 1 172 ? -15.419 33.191 -33.893 1.00 71.62 172 SER A CA 1
ATOM 1371 C C . SER A 1 172 ? -16.404 34.272 -33.424 1.00 71.62 172 SER A C 1
ATOM 1373 O O . SER A 1 172 ? -16.934 35.014 -34.244 1.00 71.62 172 SER A O 1
ATOM 1375 N N . GLY A 1 173 ? -16.700 34.343 -32.123 1.00 77.25 173 GLY A N 1
ATOM 1376 C CA . GLY A 1 173 ? -17.594 35.326 -31.523 1.00 77.25 173 GLY A CA 1
ATOM 1377 C C . GLY A 1 173 ? -19.064 34.908 -31.491 1.00 77.25 173 GLY A C 1
ATOM 1378 O O . GLY A 1 173 ? -19.848 35.598 -30.834 1.00 77.25 173 GLY A O 1
ATOM 1379 N N . LYS A 1 174 ? -19.437 33.789 -32.126 1.00 86.69 174 LYS A N 1
ATOM 1380 C CA . LYS A 1 174 ? -20.798 33.233 -32.086 1.00 86.69 174 LYS A CA 1
ATOM 1381 C C . LYS A 1 174 ? -21.022 32.397 -30.826 1.00 86.69 174 LYS A C 1
ATOM 1383 O O . LYS A 1 174 ? -20.112 31.724 -30.341 1.00 86.69 174 LYS A O 1
ATOM 1388 N N . ARG A 1 175 ? -22.234 32.476 -30.288 1.00 88.81 175 ARG A N 1
ATOM 1389 C CA . ARG A 1 175 ? -22.684 31.700 -29.131 1.00 88.81 175 ARG A CA 1
ATOM 1390 C C . ARG A 1 175 ? -23.207 30.342 -29.598 1.00 88.81 175 ARG A C 1
ATOM 1392 O O . ARG A 1 175 ? -23.764 30.263 -30.691 1.00 88.81 175 ARG A O 1
ATOM 1399 N N . GLY A 1 176 ? -22.967 29.301 -28.805 1.00 91.75 176 GLY A N 1
ATOM 1400 C CA . GLY A 1 176 ? -23.583 28.001 -29.031 1.00 91.75 176 GLY A CA 1
ATOM 1401 C C . GLY A 1 176 ? -25.031 27.972 -28.551 1.00 91.75 176 GLY A C 1
ATOM 1402 O O . GLY A 1 176 ? -25.354 28.606 -27.547 1.00 91.75 176 GLY A O 1
ATOM 1403 N N . HIS A 1 177 ? -25.883 27.257 -29.274 1.00 94.56 177 HIS A N 1
ATOM 1404 C CA . HIS A 1 177 ? -27.312 27.138 -28.986 1.00 94.56 177 HIS A CA 1
ATOM 1405 C C . HIS A 1 177 ? -27.747 25.691 -29.193 1.00 94.56 177 HIS A C 1
ATOM 1407 O O . HIS A 1 177 ? -27.316 25.056 -30.160 1.00 94.56 177 HIS A O 1
ATOM 1413 N N . PHE A 1 178 ? -28.607 25.178 -28.316 1.00 97.12 178 PHE A N 1
ATOM 1414 C CA . PHE A 1 178 ? -29.354 23.967 -28.622 1.00 97.12 178 PHE A CA 1
ATOM 1415 C C . PHE A 1 178 ? -30.316 24.236 -29.772 1.00 97.12 178 PHE A C 1
ATOM 1417 O O . PHE A 1 178 ? -30.763 25.365 -29.981 1.00 97.12 178 PHE A O 1
ATOM 1424 N N . LEU A 1 179 ? -30.579 23.199 -30.555 1.00 96.88 179 LEU A N 1
ATOM 1425 C CA . LEU A 1 179 ? -31.343 23.288 -31.782 1.00 96.88 179 LEU A CA 1
ATOM 1426 C C . LEU A 1 179 ? -32.596 22.421 -31.719 1.00 96.88 179 LEU A C 1
ATOM 1428 O O . LEU A 1 179 ? -32.568 21.301 -31.202 1.00 96.88 179 LEU A O 1
ATOM 1432 N N . SER A 1 180 ? -33.655 22.907 -32.356 1.00 95.06 180 SER A N 1
ATOM 1433 C CA . SER A 1 180 ? -34.799 22.099 -32.753 1.00 95.06 180 SER A CA 1
ATOM 1434 C C . SER A 1 180 ? -34.391 21.076 -33.822 1.00 95.06 180 SER A C 1
ATOM 1436 O O . SER A 1 180 ? -33.325 21.166 -34.441 1.00 95.06 180 SER A O 1
ATOM 1438 N N . LEU A 1 181 ? -35.268 20.112 -34.113 1.00 93.06 181 LEU A N 1
ATOM 1439 C CA . LEU A 1 181 ? -35.029 19.124 -35.177 1.00 93.06 181 LEU A CA 1
ATOM 1440 C C . LEU A 1 181 ? -34.971 19.746 -36.586 1.00 93.06 181 LEU A C 1
ATOM 1442 O O . LEU A 1 181 ? -34.471 19.116 -37.515 1.00 93.06 181 LEU A O 1
ATOM 1446 N N . ASN A 1 182 ? -35.404 21.000 -36.739 1.00 93.12 182 ASN A N 1
ATOM 1447 C CA . ASN A 1 182 ? -35.239 21.776 -37.969 1.00 93.12 182 ASN A CA 1
ATOM 1448 C C . ASN A 1 182 ? -33.909 22.555 -38.010 1.00 93.12 182 ASN A C 1
ATOM 1450 O O . ASN A 1 182 ? -33.669 23.311 -38.949 1.00 93.12 182 ASN A O 1
ATOM 1454 N N . PHE A 1 183 ? -33.024 22.349 -37.027 1.00 94.50 183 PHE A N 1
ATOM 1455 C CA . PHE A 1 183 ? -31.741 23.042 -36.864 1.00 94.50 183 PHE A CA 1
ATOM 1456 C C . PHE A 1 183 ? -31.871 24.558 -36.637 1.00 94.50 183 PHE A C 1
ATOM 1458 O O . PHE A 1 183 ? -30.978 25.326 -36.998 1.00 94.50 183 PHE A O 1
ATOM 1465 N N . GLU A 1 184 ? -32.965 24.982 -36.002 1.00 94.25 184 GLU A N 1
ATOM 1466 C CA . GLU A 1 184 ? -33.186 26.356 -35.533 1.00 94.25 184 GLU A CA 1
ATOM 1467 C C . GLU A 1 184 ? -32.889 26.448 -34.032 1.00 94.25 184 GLU A C 1
ATOM 1469 O O . GLU A 1 184 ? -33.106 25.477 -33.316 1.00 94.25 184 GLU A O 1
ATOM 1474 N N . ALA A 1 185 ? -32.385 27.585 -33.544 1.00 94.50 185 ALA A N 1
ATOM 1475 C CA . ALA A 1 185 ? -32.040 27.743 -32.128 1.00 94.50 185 ALA A CA 1
ATOM 1476 C C . ALA A 1 185 ? -33.280 27.622 -31.221 1.00 94.50 185 ALA A C 1
ATOM 1478 O O . ALA A 1 185 ? -34.258 28.337 -31.424 1.00 94.50 185 ALA A O 1
ATOM 1479 N N . ASP A 1 186 ? -33.213 26.739 -30.223 1.00 94.31 186 ASP A N 1
ATOM 1480 C CA . ASP A 1 186 ? -34.320 26.380 -29.329 1.00 94.31 186 ASP A CA 1
ATOM 1481 C C . ASP A 1 186 ? -33.799 25.928 -27.949 1.00 94.31 186 ASP A C 1
ATOM 1483 O O . ASP A 1 186 ? -33.873 24.764 -27.546 1.00 94.31 186 ASP A O 1
ATOM 1487 N N . ASP A 1 187 ? -33.193 26.871 -27.225 1.00 92.69 187 ASP A N 1
ATOM 1488 C CA . ASP A 1 187 ? -32.630 26.613 -25.894 1.00 92.69 187 ASP A CA 1
ATOM 1489 C C . ASP A 1 187 ? -33.709 26.363 -24.830 1.00 92.69 187 ASP A C 1
ATOM 1491 O O . ASP A 1 187 ? -33.484 25.594 -23.895 1.00 92.69 187 ASP A O 1
ATOM 1495 N N . GLU A 1 188 ? -34.874 27.002 -24.958 1.00 90.44 188 GLU A N 1
ATOM 1496 C CA . GLU A 1 188 ? -35.963 26.909 -23.979 1.00 90.44 188 GLU A CA 1
ATOM 1497 C C . GLU A 1 188 ? -36.549 25.495 -23.933 1.00 90.44 188 GLU A C 1
ATOM 1499 O O . GLU A 1 188 ? -36.632 24.903 -22.853 1.00 90.44 188 GLU A O 1
ATOM 1504 N N . SER A 1 189 ? -36.842 24.902 -25.095 1.00 90.69 189 SER A N 1
ATOM 1505 C CA . SER A 1 189 ? -37.348 23.528 -25.166 1.00 90.69 189 SER A CA 1
ATOM 1506 C C . SER A 1 189 ? -36.299 22.515 -24.704 1.00 90.69 189 SER A C 1
ATOM 1508 O O . SER A 1 189 ? -36.626 21.543 -24.021 1.00 90.69 189 SER A O 1
ATOM 1510 N N . ALA A 1 190 ? -35.016 22.738 -25.014 1.00 92.31 190 ALA A N 1
ATOM 1511 C CA . ALA A 1 190 ? -33.934 21.877 -24.537 1.00 92.31 190 ALA A CA 1
ATOM 1512 C C . ALA A 1 190 ? -33.850 21.866 -23.001 1.00 92.31 190 ALA A C 1
ATOM 1514 O O . ALA A 1 190 ? -33.710 20.807 -22.384 1.00 92.31 190 ALA A O 1
ATOM 1515 N N . VAL A 1 191 ? -33.981 23.039 -22.379 1.00 91.56 191 VAL A N 1
ATOM 1516 C CA . VAL A 1 191 ? -34.028 23.196 -20.923 1.00 91.56 191 VAL A CA 1
ATOM 1517 C C . VAL A 1 191 ? -35.236 22.470 -20.323 1.00 91.56 191 VAL A C 1
ATOM 1519 O O . VAL A 1 191 ? -35.067 21.706 -19.371 1.00 91.56 191 VAL A O 1
ATOM 1522 N N . GLU A 1 192 ? -36.429 22.639 -20.892 1.00 90.62 192 GLU A N 1
ATOM 1523 C CA . GLU A 1 192 ? -37.644 21.958 -20.426 1.00 90.62 192 GLU A CA 1
ATOM 1524 C C . GLU A 1 192 ? -37.520 20.428 -20.531 1.00 90.62 192 GLU A C 1
ATOM 1526 O O . GLU A 1 192 ? -37.864 19.692 -19.596 1.00 90.62 192 GLU A O 1
ATOM 1531 N N . LEU A 1 193 ? -36.949 19.932 -21.632 1.00 92.31 193 LEU A N 1
ATOM 1532 C CA . LEU A 1 193 ? -36.699 18.507 -21.838 1.00 92.31 193 LEU A CA 1
ATOM 1533 C C . LEU A 1 193 ? -35.719 17.940 -20.809 1.00 92.31 193 LEU A C 1
ATOM 1535 O O . LEU A 1 193 ? -35.982 16.867 -20.271 1.00 92.31 193 LEU A O 1
ATOM 1539 N N . ILE A 1 194 ? -34.625 18.634 -20.481 1.00 93.38 194 ILE A N 1
ATOM 1540 C CA . ILE A 1 194 ? -33.657 18.174 -19.464 1.00 93.38 194 ILE A CA 1
ATOM 1541 C C . ILE A 1 194 ? -34.326 17.988 -18.098 1.00 93.38 194 ILE A C 1
ATOM 1543 O O . ILE A 1 194 ? -33.965 17.087 -17.340 1.00 93.38 194 ILE A O 1
ATOM 1547 N N . GLN A 1 195 ? -35.301 18.832 -17.776 1.00 87.50 195 GLN A N 1
ATOM 1548 C CA . GLN A 1 195 ? -35.941 18.843 -16.464 1.00 87.50 195 GLN A CA 1
ATOM 1549 C C . GLN A 1 195 ? -37.096 17.865 -16.331 1.00 87.50 195 GLN A C 1
ATOM 1551 O O . GLN A 1 195 ? -37.313 17.318 -15.249 1.00 87.50 195 GLN A O 1
ATOM 1556 N N . SER A 1 196 ? -37.823 17.646 -17.422 1.00 87.75 196 SER A N 1
ATOM 1557 C CA . SER A 1 196 ? -38.967 16.737 -17.471 1.00 87.75 196 SER A CA 1
ATOM 1558 C C . SER A 1 196 ? -38.574 15.299 -17.828 1.00 87.75 196 SER A C 1
ATOM 1560 O O . SER A 1 196 ? -39.295 14.360 -17.480 1.00 87.75 196 SER A O 1
ATOM 1562 N N . SER A 1 197 ? -37.431 15.098 -18.493 1.00 89.25 197 SER A N 1
ATOM 1563 C CA . SER A 1 197 ? -37.000 13.780 -18.963 1.00 89.25 197 SER A CA 1
ATOM 1564 C C . SER A 1 197 ? -36.630 12.827 -17.830 1.00 89.25 197 SER A C 1
ATOM 1566 O O . SER A 1 197 ? -36.059 13.188 -16.797 1.00 89.25 197 SER A O 1
ATOM 1568 N N . LYS A 1 198 ? -36.918 11.543 -18.056 1.00 86.62 198 LYS A N 1
ATOM 1569 C CA . LYS A 1 198 ? -36.573 10.473 -17.123 1.00 86.62 198 LYS A CA 1
ATOM 1570 C C . LYS A 1 198 ? -35.057 10.245 -17.106 1.00 86.62 198 LYS A C 1
ATOM 1572 O O . LYS A 1 198 ? -34.403 10.206 -18.144 1.00 86.62 198 LYS A O 1
ATOM 1577 N N . LYS A 1 199 ? -34.517 9.996 -15.913 1.00 90.75 199 LYS A N 1
ATOM 1578 C CA . LYS A 1 199 ? -33.143 9.512 -15.733 1.00 90.75 199 LYS A CA 1
ATOM 1579 C C . LYS A 1 199 ? -32.945 8.143 -16.383 1.00 90.75 199 LYS A C 1
ATOM 1581 O O . LYS A 1 199 ? -33.772 7.250 -16.198 1.00 90.75 199 LYS A O 1
ATOM 1586 N N . THR A 1 200 ? -31.821 7.991 -17.074 1.00 89.62 200 THR A N 1
ATOM 1587 C CA . THR A 1 200 ? -31.328 6.723 -17.616 1.00 89.62 200 THR A CA 1
ATOM 1588 C C . THR A 1 200 ? -30.327 6.133 -16.637 1.00 89.62 200 THR A C 1
ATOM 1590 O O . THR A 1 200 ? -29.246 6.683 -16.429 1.00 89.62 200 THR A O 1
ATOM 1593 N N . THR A 1 201 ? -30.696 5.020 -16.017 1.00 86.19 201 THR A N 1
ATOM 1594 C CA . THR A 1 201 ? -29.857 4.318 -15.046 1.00 86.19 201 THR A CA 1
ATOM 1595 C C . THR A 1 201 ? -28.932 3.319 -15.729 1.00 86.19 201 THR A C 1
ATOM 1597 O O . THR A 1 201 ? -29.104 2.955 -16.891 1.00 86.19 201 THR A O 1
ATOM 1600 N N . GLU A 1 202 ? -27.959 2.810 -14.979 1.00 84.25 202 GLU A N 1
ATOM 1601 C CA . GLU A 1 202 ? -27.109 1.710 -15.432 1.00 84.25 202 GLU A CA 1
ATOM 1602 C C . GLU A 1 202 ? -27.914 0.473 -15.869 1.00 84.25 202 GLU A C 1
ATOM 1604 O O . GLU A 1 202 ? -27.547 -0.169 -16.851 1.00 84.25 202 GLU A O 1
ATOM 1609 N N . PHE A 1 203 ? -29.024 0.174 -15.188 1.00 78.94 203 PHE A N 1
ATOM 1610 C CA . PHE A 1 203 ? -29.908 -0.943 -15.528 1.00 78.94 203 PHE A CA 1
ATOM 1611 C C . PHE A 1 203 ? -30.625 -0.724 -16.867 1.00 78.94 203 PHE A C 1
ATOM 1613 O O . PHE A 1 203 ? -30.757 -1.652 -17.661 1.00 78.94 203 PHE A O 1
ATOM 1620 N N . ASP A 1 204 ? -31.036 0.515 -17.160 1.00 82.75 204 ASP A N 1
ATOM 1621 C CA . ASP A 1 204 ? -31.622 0.854 -18.461 1.00 82.75 204 ASP A CA 1
ATOM 1622 C C . ASP A 1 204 ? -30.592 0.634 -19.589 1.00 82.75 204 ASP A C 1
ATOM 1624 O O . ASP A 1 204 ? -30.935 0.110 -20.650 1.00 82.75 204 ASP A O 1
ATOM 1628 N N . LEU A 1 205 ? -29.309 0.943 -19.344 1.00 85.81 205 LEU A N 1
ATOM 1629 C CA . LEU A 1 205 ? -28.232 0.661 -20.302 1.00 85.81 205 LEU A CA 1
ATOM 1630 C C . LEU A 1 205 ? -27.991 -0.839 -20.502 1.00 85.81 205 LEU A C 1
ATOM 1632 O O . LEU A 1 205 ? -27.742 -1.266 -21.626 1.00 85.81 205 LEU A O 1
ATOM 1636 N N . GLU A 1 206 ? -28.077 -1.646 -19.446 1.00 82.25 206 GLU A N 1
ATOM 1637 C CA . GLU A 1 206 ? -27.974 -3.110 -19.540 1.00 82.25 206 GLU A CA 1
ATOM 1638 C C . GLU A 1 206 ? -29.145 -3.737 -20.301 1.00 82.25 206 GLU A C 1
ATOM 1640 O O . GLU A 1 206 ? -28.960 -4.717 -21.015 1.00 82.25 206 GLU A O 1
ATOM 1645 N N . ALA A 1 207 ? -30.346 -3.168 -20.196 1.00 79.81 207 ALA A N 1
ATOM 1646 C CA . ALA A 1 207 ? -31.495 -3.637 -20.965 1.00 79.81 207 ALA A CA 1
ATOM 1647 C C . ALA A 1 207 ? -31.331 -3.376 -22.475 1.00 79.81 207 ALA A C 1
ATOM 1649 O O . ALA A 1 207 ? -31.828 -4.146 -23.297 1.00 79.81 207 ALA A O 1
ATOM 1650 N N . ILE A 1 208 ? -30.621 -2.305 -22.842 1.00 81.19 208 ILE A N 1
ATOM 1651 C CA . ILE A 1 208 ? -30.321 -1.942 -24.235 1.00 81.19 208 ILE A CA 1
ATOM 1652 C C . ILE A 1 208 ? -29.132 -2.746 -24.782 1.00 81.19 208 ILE A C 1
ATOM 1654 O O . ILE A 1 208 ? -29.090 -3.074 -25.969 1.00 81.19 208 ILE A O 1
ATOM 1658 N N . LEU A 1 209 ? -28.152 -3.042 -23.929 1.00 78.19 209 LEU A N 1
ATOM 1659 C CA . LEU A 1 209 ? -26.937 -3.782 -24.256 1.00 78.19 209 LEU A CA 1
ATOM 1660 C C . LEU A 1 209 ? -27.111 -5.247 -23.808 1.00 78.19 209 LEU A C 1
ATOM 1662 O O . LEU A 1 209 ? -26.778 -5.551 -22.663 1.00 78.19 209 LEU A O 1
ATOM 1666 N N . PRO A 1 210 ? -27.624 -6.171 -24.653 1.00 52.66 210 PRO A N 1
ATOM 1667 C CA . PRO A 1 210 ? -27.894 -7.547 -24.231 1.00 52.66 210 PRO A CA 1
ATOM 1668 C C . PRO A 1 210 ? -26.662 -8.197 -23.586 1.00 52.66 210 PRO A C 1
ATOM 1670 O O . PRO A 1 210 ? -25.534 -7.954 -24.021 1.00 52.66 210 PRO A O 1
ATOM 1673 N N . GLN A 1 211 ? -26.901 -9.014 -22.546 1.00 43.50 211 GLN A N 1
ATOM 1674 C CA . GLN A 1 211 ? -25.878 -9.694 -21.738 1.00 43.50 211 GLN A CA 1
ATOM 1675 C C . GLN A 1 211 ? -24.711 -10.167 -22.608 1.00 43.50 211 GLN A C 1
ATOM 1677 O O . GLN A 1 211 ? -24.911 -10.965 -23.526 1.00 43.50 211 GLN A O 1
ATOM 1682 N N . PHE A 1 212 ? -23.496 -9.701 -22.296 1.00 42.56 212 PHE A N 1
ATOM 1683 C CA . PHE A 1 212 ? -22.254 -10.097 -22.962 1.00 42.56 212 PHE A CA 1
ATOM 1684 C C . PHE A 1 212 ? -21.993 -11.600 -22.758 1.00 42.56 212 PHE A C 1
ATOM 1686 O O . PHE A 1 212 ? -21.206 -12.032 -21.921 1.00 42.56 212 PHE A O 1
ATOM 1693 N N . THR A 1 213 ? -22.672 -12.415 -23.558 1.00 30.30 213 THR A N 1
ATOM 1694 C CA . THR A 1 213 ? -22.440 -13.840 -23.734 1.00 30.30 213 THR A CA 1
ATOM 1695 C C . THR A 1 213 ? -22.206 -14.089 -25.215 1.00 30.30 213 THR A C 1
ATOM 1697 O O . THR A 1 213 ? -23.100 -13.954 -26.034 1.00 30.30 213 THR A O 1
ATOM 1700 N N . ARG A 1 214 ? -20.961 -14.475 -25.521 1.00 33.44 214 ARG A N 1
ATOM 1701 C CA . ARG A 1 214 ? -20.464 -15.030 -26.790 1.00 33.44 214 ARG A CA 1
ATOM 1702 C C . ARG A 1 214 ? -20.639 -14.156 -28.048 1.00 33.44 214 ARG A C 1
ATOM 1704 O O . ARG A 1 214 ? -21.719 -14.015 -28.598 1.00 33.44 214 ARG A O 1
ATOM 1711 N N . ARG A 1 215 ? -19.470 -13.811 -28.609 1.00 31.59 215 ARG A N 1
ATOM 1712 C CA . ARG A 1 215 ? -19.212 -13.483 -30.025 1.00 31.59 215 ARG A CA 1
ATOM 1713 C C . ARG A 1 215 ? -19.475 -12.026 -30.438 1.00 31.59 215 ARG A C 1
ATOM 1715 O O . ARG A 1 215 ? -20.494 -11.693 -31.021 1.00 31.59 215 ARG A O 1
ATOM 1722 N N . ALA A 1 216 ? -18.455 -11.190 -30.256 1.00 28.67 216 ALA A N 1
ATOM 1723 C CA . ALA A 1 216 ? -18.171 -10.086 -31.171 1.00 28.67 216 ALA A CA 1
ATOM 1724 C C . ALA A 1 216 ? -16.795 -10.347 -31.795 1.00 28.67 216 ALA A C 1
ATOM 1726 O O . ALA A 1 216 ? -15.772 -9.775 -31.420 1.00 28.67 216 ALA A O 1
ATOM 1727 N N . GLU A 1 217 ? -16.777 -11.312 -32.716 1.00 30.56 217 GLU A N 1
ATOM 1728 C CA . GLU A 1 217 ? -15.787 -11.329 -33.786 1.00 30.56 217 GLU A CA 1
ATOM 1729 C C . GLU A 1 217 ? -15.812 -9.954 -34.467 1.00 30.56 217 GLU A C 1
ATOM 1731 O O . GLU A 1 217 ? -16.876 -9.374 -34.685 1.00 30.56 217 GLU A O 1
ATOM 1736 N N . ARG A 1 218 ? -14.630 -9.441 -34.818 1.00 31.00 218 ARG A N 1
ATOM 1737 C CA . ARG A 1 218 ? -14.487 -8.386 -35.821 1.00 31.00 218 ARG A CA 1
ATOM 1738 C C . ARG A 1 218 ? -15.220 -8.833 -37.088 1.00 31.00 218 ARG A C 1
ATOM 1740 O O . ARG A 1 218 ? -14.666 -9.603 -37.867 1.00 31.00 218 ARG A O 1
ATOM 1747 N N . GLN A 1 219 ? -16.433 -8.343 -37.310 1.00 28.39 219 GLN A N 1
ATOM 1748 C CA . GLN A 1 219 ? -17.003 -8.322 -38.646 1.00 28.39 219 GLN A CA 1
ATOM 1749 C C . GLN A 1 219 ? -16.408 -7.124 -39.375 1.00 28.39 219 GLN A C 1
ATOM 1751 O O . GLN A 1 219 ? -16.717 -5.967 -39.100 1.00 28.39 219 GLN A O 1
ATOM 1756 N N . SER A 1 220 ? -15.507 -7.434 -40.304 1.00 28.44 220 SER A N 1
ATOM 1757 C CA . SER A 1 220 ? -15.343 -6.632 -41.502 1.00 28.44 220 SER A CA 1
ATOM 1758 C C . SER A 1 220 ? -16.709 -6.495 -42.169 1.00 28.44 220 SER A C 1
ATOM 1760 O O . SER A 1 220 ? -17.341 -7.502 -42.492 1.00 28.44 220 SER A O 1
ATOM 1762 N N . LEU A 1 221 ? -17.152 -5.265 -42.392 1.00 31.17 221 LEU A N 1
ATOM 1763 C CA . LEU A 1 221 ? -18.211 -5.003 -43.355 1.00 31.17 221 LEU A CA 1
ATOM 1764 C C . LEU A 1 221 ? -17.689 -5.431 -44.745 1.00 31.17 221 LEU A C 1
ATOM 1766 O O . LEU A 1 221 ? -16.533 -5.163 -45.080 1.00 31.17 221 LEU A O 1
ATOM 1770 N N . VAL A 1 222 ? -18.556 -6.093 -45.519 1.00 30.22 222 VAL A N 1
ATOM 1771 C CA . VAL A 1 222 ? -18.382 -6.689 -46.865 1.00 30.22 222 VAL A CA 1
ATOM 1772 C C . VAL A 1 222 ? -18.003 -8.182 -46.896 1.00 30.22 222 VAL A C 1
ATOM 1774 O O . VAL A 1 222 ? -16.934 -8.601 -46.448 1.00 30.22 222 VAL A O 1
ATOM 1777 N N . ALA A 1 223 ? -18.896 -8.984 -47.491 1.00 29.08 223 ALA A N 1
ATOM 1778 C CA . ALA A 1 223 ? -18.721 -10.412 -47.740 1.00 29.08 223 ALA A CA 1
ATOM 1779 C C . ALA A 1 223 ? -17.630 -10.685 -48.809 1.00 29.08 223 ALA A C 1
ATOM 1781 O O . ALA A 1 223 ? -17.486 -9.908 -49.753 1.00 29.08 223 ALA A O 1
ATOM 1782 N N . PRO A 1 224 ? -16.870 -11.798 -48.729 1.00 31.28 224 PRO A N 1
ATOM 1783 C CA . PRO A 1 224 ? -15.694 -12.026 -49.584 1.00 31.28 224 PRO A CA 1
ATOM 1784 C C . PRO A 1 224 ? -15.984 -12.227 -51.081 1.00 31.28 224 PRO A C 1
ATOM 1786 O O . PRO A 1 224 ? -15.072 -12.084 -51.891 1.00 31.28 224 PRO A O 1
ATOM 1789 N N . ALA A 1 225 ? -17.220 -12.563 -51.462 1.00 31.50 225 ALA A N 1
ATOM 1790 C CA . ALA A 1 225 ? -17.557 -12.958 -52.832 1.00 31.50 225 ALA A CA 1
ATOM 1791 C C . ALA A 1 225 ? -17.769 -11.779 -53.807 1.00 31.50 225 ALA A C 1
ATOM 1793 O O . ALA A 1 225 ? -17.670 -11.975 -55.013 1.00 31.50 225 ALA A O 1
ATOM 1794 N N . GLU A 1 226 ? -17.987 -10.553 -53.319 1.00 38.06 226 GLU A N 1
ATOM 1795 C CA . GLU A 1 226 ? -18.225 -9.375 -54.179 1.00 38.06 226 GLU A CA 1
ATOM 1796 C C . GLU A 1 226 ? -16.946 -8.594 -54.536 1.00 38.06 226 GLU A C 1
ATOM 1798 O O . GLU A 1 226 ? -16.969 -7.685 -55.358 1.00 38.06 226 GLU A O 1
ATOM 1803 N N . ARG A 1 227 ? -15.782 -8.963 -53.983 1.00 36.94 227 ARG A N 1
ATOM 1804 C CA . ARG A 1 227 ? -14.524 -8.208 -54.163 1.00 36.94 227 ARG A CA 1
ATOM 1805 C C . ARG A 1 227 ? -13.822 -8.387 -55.516 1.00 36.94 227 ARG A C 1
ATOM 1807 O O . ARG A 1 227 ? -12.741 -7.820 -55.686 1.00 36.94 227 ARG A O 1
ATOM 1814 N N . CYS A 1 228 ? -14.365 -9.157 -56.460 1.00 37.19 228 CYS A N 1
ATOM 1815 C CA . CYS A 1 228 ? -13.659 -9.534 -57.695 1.00 37.19 228 CYS A CA 1
ATOM 1816 C C . CYS A 1 228 ? -14.047 -8.754 -58.967 1.00 37.19 228 CYS A C 1
ATOM 1818 O O . CYS A 1 228 ? -13.445 -9.014 -60.004 1.00 37.19 228 CYS A O 1
ATOM 1820 N N . SER A 1 229 ? -14.976 -7.792 -58.918 1.00 45.12 229 SER A N 1
ATOM 1821 C CA . SER A 1 229 ? -15.463 -7.074 -60.117 1.00 45.12 229 SER A CA 1
ATOM 1822 C C . SER A 1 229 ? -15.037 -5.603 -60.234 1.00 45.12 229 SER A C 1
ATOM 1824 O O . SER A 1 229 ? -15.245 -4.993 -61.281 1.00 45.12 229 SER A O 1
ATOM 1826 N N . GLU A 1 230 ? -14.423 -5.013 -59.205 1.00 57.72 230 GLU A N 1
ATOM 1827 C CA . GLU A 1 230 ? -14.044 -3.594 -59.235 1.00 57.72 230 GLU A CA 1
ATOM 1828 C C . GLU A 1 230 ? -12.698 -3.346 -59.930 1.00 57.72 230 GLU A C 1
ATOM 1830 O O . GLU A 1 230 ? -11.646 -3.843 -59.499 1.00 57.72 230 GLU A O 1
ATOM 1835 N N . VAL A 1 231 ? -12.762 -2.511 -60.970 1.00 73.88 231 VAL A N 1
ATOM 1836 C CA . VAL A 1 231 ? -11.636 -1.885 -61.670 1.00 73.88 231 VAL A CA 1
ATOM 1837 C C . VAL A 1 231 ? -10.959 -0.856 -60.752 1.00 73.88 231 VAL A C 1
ATOM 1839 O O . VAL A 1 231 ? -11.613 0.009 -60.176 1.00 73.88 231 VAL A O 1
ATOM 1842 N N . ILE A 1 232 ? -9.635 -0.928 -60.634 1.00 77.50 232 ILE A N 1
ATOM 1843 C CA . ILE A 1 232 ? -8.784 -0.081 -59.795 1.00 77.50 232 ILE A CA 1
ATOM 1844 C C . ILE A 1 232 ? -8.142 1.013 -60.672 1.00 77.50 232 ILE A C 1
ATOM 1846 O O . ILE A 1 232 ? -7.241 0.711 -61.463 1.00 77.50 232 ILE A O 1
ATOM 1850 N N . PRO A 1 233 ? -8.563 2.285 -60.544 1.00 71.81 233 PRO A N 1
ATOM 1851 C CA . PRO A 1 233 ? -8.052 3.373 -61.370 1.00 71.81 233 PRO A CA 1
ATOM 1852 C C . PRO A 1 233 ? -6.658 3.849 -60.937 1.00 71.81 233 PRO A C 1
ATOM 1854 O O . PRO A 1 233 ? -6.210 3.643 -59.799 1.00 71.81 233 PRO A O 1
ATOM 1857 N N . GLU A 1 234 ? -5.987 4.538 -61.858 1.00 62.66 234 GLU A N 1
ATOM 1858 C CA . GLU A 1 234 ? -4.724 5.242 -61.643 1.00 62.66 234 GLU A CA 1
ATOM 1859 C C . GLU A 1 234 ? -4.750 6.113 -60.368 1.00 62.66 234 GLU A C 1
ATOM 1861 O O . GLU A 1 234 ? -5.724 6.800 -60.070 1.00 62.66 234 GLU A O 1
ATOM 1866 N N . GLY A 1 235 ? -3.692 6.016 -59.555 1.00 68.00 235 GLY A N 1
ATOM 1867 C CA . GLY A 1 235 ? -3.574 6.685 -58.250 1.00 68.00 235 GLY A CA 1
ATOM 1868 C C . GLY A 1 235 ? -3.982 5.844 -57.030 1.00 68.00 235 GLY A C 1
ATOM 1869 O O . GLY A 1 235 ? -3.503 6.114 -55.931 1.00 68.00 235 GLY A O 1
ATOM 1870 N N . ARG A 1 236 ? -4.792 4.782 -57.191 1.00 73.44 236 ARG A N 1
ATOM 1871 C CA . ARG A 1 236 ? -5.173 3.877 -56.075 1.00 73.44 236 ARG A CA 1
ATOM 1872 C C . ARG A 1 236 ? -4.499 2.504 -56.111 1.00 73.44 236 ARG A C 1
ATOM 1874 O O . ARG A 1 236 ? -4.407 1.838 -55.084 1.00 73.44 236 ARG A O 1
ATOM 1881 N N . ARG A 1 237 ? -3.955 2.122 -57.269 1.00 81.94 237 ARG A N 1
ATOM 1882 C CA . ARG A 1 237 ? -3.349 0.808 -57.562 1.00 81.94 237 ARG A CA 1
ATOM 1883 C C . ARG A 1 237 ? -2.334 0.340 -56.515 1.00 81.94 237 ARG A C 1
ATOM 1885 O O . ARG A 1 237 ? -2.468 -0.764 -55.998 1.00 81.94 237 ARG A O 1
ATOM 1892 N N . HIS A 1 238 ? -1.361 1.187 -56.169 1.00 82.88 238 HIS A N 1
ATOM 1893 C CA . HIS A 1 238 ? -0.277 0.825 -55.247 1.00 82.88 238 HIS A CA 1
ATOM 1894 C C . HIS A 1 238 ? -0.815 0.476 -53.853 1.00 82.88 238 HIS A C 1
ATOM 1896 O O . HIS A 1 238 ? -0.532 -0.594 -53.322 1.00 82.88 238 HIS A O 1
ATOM 1902 N N . ASN A 1 239 ? -1.665 1.338 -53.290 1.00 74.50 239 ASN A N 1
ATOM 1903 C CA . ASN A 1 239 ? -2.235 1.137 -51.957 1.00 74.50 239 ASN A CA 1
ATOM 1904 C C . ASN A 1 239 ? -3.190 -0.064 -51.914 1.00 74.50 239 ASN A C 1
ATOM 1906 O O . ASN A 1 239 ? -3.193 -0.813 -50.937 1.00 74.50 239 ASN A O 1
ATOM 1910 N N . THR A 1 240 ? -3.971 -0.285 -52.977 1.00 77.19 240 THR A N 1
ATOM 1911 C CA . THR A 1 240 ? -4.874 -1.438 -53.070 1.00 77.19 240 THR A CA 1
ATOM 1912 C C . THR A 1 240 ? -4.103 -2.754 -53.177 1.00 77.19 240 THR A C 1
ATOM 1914 O O . THR A 1 240 ? -4.410 -3.692 -52.441 1.00 77.19 240 THR A O 1
ATOM 1917 N N . LEU A 1 241 ? -3.068 -2.829 -54.021 1.00 82.00 241 LEU A N 1
ATOM 1918 C CA . LEU A 1 241 ? -2.220 -4.021 -54.121 1.00 82.00 241 LEU A CA 1
ATOM 1919 C C . LEU A 1 241 ? -1.409 -4.257 -52.841 1.00 82.00 241 LEU A C 1
ATOM 1921 O O . LEU A 1 241 ? -1.272 -5.401 -52.419 1.00 82.00 241 LEU A O 1
ATOM 1925 N N . LEU A 1 242 ? -0.942 -3.205 -52.164 1.00 79.44 242 LEU A N 1
ATOM 1926 C CA . LEU A 1 242 ? -0.274 -3.314 -50.863 1.00 79.44 242 LEU A CA 1
ATOM 1927 C C . LEU A 1 242 ? -1.215 -3.850 -49.770 1.00 79.44 242 LEU A C 1
ATOM 1929 O O . LEU A 1 242 ? -0.810 -4.665 -48.940 1.00 79.44 242 LEU A O 1
ATOM 1933 N N . SER A 1 243 ? -2.484 -3.434 -49.787 1.00 70.69 243 SER A N 1
ATOM 1934 C CA . SER A 1 243 ? -3.510 -3.944 -48.874 1.00 70.69 243 SER A CA 1
ATOM 1935 C C . SER A 1 243 ? -3.838 -5.417 -49.149 1.00 70.69 243 SER A C 1
ATOM 1937 O O . SER A 1 243 ? -3.837 -6.220 -48.215 1.00 70.69 243 SER A O 1
ATOM 1939 N N . LEU A 1 244 ? -4.010 -5.796 -50.422 1.00 76.50 244 LEU A N 1
ATOM 1940 C CA . LEU A 1 244 ? -4.191 -7.192 -50.847 1.00 76.50 244 LEU A CA 1
ATOM 1941 C C . LEU A 1 244 ? -2.994 -8.066 -50.458 1.00 76.50 244 LEU A C 1
ATOM 1943 O O . LEU A 1 244 ? -3.174 -9.168 -49.947 1.00 76.50 244 LEU A O 1
ATOM 1947 N N . ALA A 1 245 ? -1.774 -7.556 -50.623 1.00 79.69 245 ALA A N 1
ATOM 1948 C CA . ALA A 1 245 ? -0.553 -8.233 -50.201 1.00 79.69 245 ALA A CA 1
ATOM 1949 C C . ALA A 1 245 ? -0.559 -8.503 -48.687 1.00 79.69 245 ALA A C 1
ATOM 1951 O O . ALA A 1 245 ? -0.222 -9.604 -48.248 1.00 79.69 245 ALA A O 1
ATOM 1952 N N . GLY A 1 246 ? -0.990 -7.520 -47.887 1.00 63.56 246 GLY A N 1
ATOM 1953 C CA . GLY A 1 246 ? -1.187 -7.670 -46.445 1.00 63.56 246 GLY A CA 1
ATOM 1954 C C . GLY A 1 246 ? -2.273 -8.690 -46.082 1.00 63.56 246 GLY A C 1
ATOM 1955 O O . GLY A 1 246 ? -2.105 -9.445 -45.124 1.00 63.56 246 GLY A O 1
ATOM 1956 N N . GLU A 1 247 ? -3.354 -8.766 -46.861 1.00 62.16 247 GLU A N 1
ATOM 1957 C CA . GLU A 1 247 ? -4.434 -9.741 -46.667 1.00 62.16 247 GLU A CA 1
ATOM 1958 C C . GLU A 1 247 ? -3.985 -11.173 -46.997 1.00 62.16 247 GLU A C 1
ATOM 1960 O O . GLU A 1 247 ? -4.197 -12.087 -46.197 1.00 62.16 247 GLU A O 1
ATOM 1965 N N . PHE A 1 248 ? -3.314 -11.384 -48.133 1.00 74.69 248 PHE A N 1
ATOM 1966 C CA . PHE A 1 248 ? -2.753 -12.691 -48.491 1.00 74.69 248 PHE A CA 1
ATOM 1967 C C . PHE A 1 248 ? -1.696 -13.148 -47.487 1.00 74.69 248 PHE A C 1
ATOM 1969 O O . PHE A 1 248 ? -1.653 -14.326 -47.125 1.00 74.69 248 PHE A O 1
ATOM 1976 N N . LYS A 1 249 ? -0.909 -12.208 -46.952 1.00 66.62 249 LYS A N 1
ATOM 1977 C CA . LYS A 1 249 ? 0.012 -12.475 -45.847 1.00 66.62 249 LYS A CA 1
ATOM 1978 C C . LYS A 1 249 ? -0.719 -12.902 -44.570 1.00 66.62 249 LYS A C 1
ATOM 1980 O O . LYS A 1 249 ? -0.334 -13.896 -43.966 1.00 66.62 249 LYS A O 1
ATOM 1985 N N . ALA A 1 250 ? -1.794 -12.214 -44.175 1.00 54.88 250 ALA A N 1
ATOM 1986 C CA . ALA A 1 250 ? -2.603 -12.600 -43.011 1.00 54.88 250 ALA A CA 1
ATOM 1987 C C . ALA A 1 250 ? -3.259 -13.986 -43.173 1.00 54.88 250 ALA A C 1
ATOM 1989 O O . ALA A 1 250 ? -3.516 -14.669 -42.184 1.00 54.88 250 ALA A O 1
ATOM 1990 N N . LYS A 1 251 ? -3.484 -14.415 -44.420 1.00 58.25 251 LYS A N 1
ATOM 1991 C CA . LYS A 1 251 ? -3.960 -15.755 -44.793 1.00 58.25 251 LYS A CA 1
ATOM 1992 C C . LYS A 1 251 ? -2.840 -16.804 -44.914 1.00 58.25 251 LYS A C 1
ATOM 1994 O O . LYS A 1 251 ? -3.129 -17.946 -45.258 1.00 58.25 251 LYS A O 1
ATOM 1999 N N . GLY A 1 252 ? -1.583 -16.446 -44.635 1.00 59.66 252 GLY A N 1
ATOM 2000 C CA . GLY A 1 252 ? -0.444 -17.371 -44.582 1.00 59.66 252 GLY A CA 1
ATOM 2001 C C . GLY A 1 252 ? 0.186 -17.722 -45.935 1.00 59.66 252 GLY A C 1
ATOM 2002 O O . GLY A 1 252 ? 0.826 -18.764 -46.056 1.00 59.66 252 GLY A O 1
ATOM 2003 N N . PHE A 1 253 ? -0.000 -16.905 -46.975 1.00 68.88 253 PHE A N 1
ATOM 2004 C CA . PHE A 1 253 ? 0.568 -17.186 -48.298 1.00 68.88 253 PHE A CA 1
ATOM 2005 C C . PHE A 1 253 ? 2.086 -16.923 -48.313 1.00 68.88 253 PHE A C 1
ATOM 2007 O O . PHE A 1 253 ? 2.560 -15.932 -47.763 1.00 68.88 253 PHE A O 1
ATOM 2014 N N . LEU A 1 254 ? 2.858 -17.787 -48.986 1.00 72.06 254 LEU A N 1
ATOM 2015 C CA . LEU A 1 254 ? 4.306 -17.601 -49.173 1.00 72.06 254 LEU A CA 1
ATOM 2016 C C . LEU A 1 254 ? 4.602 -16.445 -50.142 1.00 72.06 254 LEU A C 1
ATOM 2018 O O . LEU A 1 254 ? 3.822 -16.191 -51.057 1.00 72.06 254 LEU A O 1
ATOM 2022 N N . ALA A 1 255 ? 5.761 -15.793 -50.002 1.00 72.88 255 ALA A N 1
ATOM 2023 C CA . ALA A 1 255 ? 6.127 -14.594 -50.771 1.00 72.88 255 ALA A CA 1
ATOM 2024 C C . ALA A 1 255 ? 6.010 -14.761 -52.302 1.00 72.88 255 ALA A C 1
ATOM 2026 O O . ALA A 1 255 ? 5.488 -13.877 -52.979 1.00 72.88 255 ALA A O 1
ATOM 2027 N N . GLN A 1 256 ? 6.423 -15.911 -52.847 1.00 74.88 256 GLN A N 1
ATOM 2028 C CA . GLN A 1 256 ? 6.280 -16.216 -54.280 1.00 74.88 256 GLN A CA 1
ATOM 2029 C C . GLN A 1 256 ? 4.809 -16.325 -54.708 1.00 74.88 256 GLN A C 1
ATOM 2031 O O . GLN A 1 256 ? 4.432 -15.867 -55.788 1.00 74.88 256 GLN A O 1
ATOM 2036 N N . ARG A 1 257 ? 3.956 -16.882 -53.840 1.00 77.62 257 ARG A N 1
ATOM 2037 C CA . ARG A 1 257 ? 2.517 -16.993 -54.086 1.00 77.62 257 ARG A CA 1
ATOM 2038 C C . ARG A 1 257 ? 1.838 -15.630 -53.981 1.00 77.62 257 ARG A C 1
ATOM 2040 O O . ARG A 1 257 ? 1.061 -15.295 -54.860 1.00 77.62 257 ARG A O 1
ATOM 2047 N N . ILE A 1 258 ? 2.197 -14.815 -52.986 1.00 81.69 258 ILE A N 1
ATOM 2048 C CA . ILE A 1 258 ? 1.717 -13.429 -52.861 1.00 81.69 258 ILE A CA 1
ATOM 2049 C C . ILE A 1 258 ? 2.045 -12.639 -54.131 1.00 81.69 258 ILE A C 1
ATOM 2051 O O . ILE A 1 258 ? 1.161 -12.005 -54.694 1.00 81.69 258 ILE A O 1
ATOM 2055 N N . LEU A 1 259 ? 3.287 -12.712 -54.620 1.00 85.94 259 LEU A N 1
ATOM 2056 C CA . LEU A 1 259 ? 3.677 -12.032 -55.855 1.00 85.94 259 LEU A CA 1
ATOM 2057 C C . LEU A 1 259 ? 2.839 -12.491 -57.057 1.00 85.94 259 LEU A C 1
ATOM 2059 O O . LEU A 1 259 ? 2.392 -11.661 -57.845 1.00 85.94 259 LEU A O 1
ATOM 2063 N N . THR A 1 260 ? 2.602 -13.797 -57.177 1.00 82.19 260 THR A N 1
ATOM 2064 C CA . THR A 1 260 ? 1.802 -14.371 -58.269 1.00 82.19 260 THR A CA 1
ATOM 2065 C C . THR A 1 260 ? 0.364 -13.842 -58.246 1.00 82.19 260 THR A C 1
ATOM 2067 O O . THR A 1 260 ? -0.132 -13.368 -59.267 1.00 82.19 260 THR A O 1
ATOM 2070 N N . GLU A 1 261 ? -0.275 -13.832 -57.073 1.00 81.88 261 GLU A N 1
ATOM 2071 C CA . GLU A 1 261 ? -1.642 -13.316 -56.903 1.00 81.88 261 GLU A CA 1
ATOM 2072 C C . GLU A 1 261 ? -1.722 -11.799 -57.141 1.00 81.88 261 GLU A C 1
ATOM 2074 O O . GLU A 1 261 ? -2.673 -11.300 -57.739 1.00 81.88 261 GLU A O 1
ATOM 2079 N N . LEU A 1 262 ? -0.706 -11.037 -56.725 1.00 88.19 262 LEU A N 1
ATOM 2080 C CA . LEU A 1 262 ? -0.667 -9.593 -56.967 1.00 88.19 262 LEU A CA 1
ATOM 2081 C C . LEU A 1 262 ? -0.468 -9.252 -58.442 1.00 88.19 262 LEU A C 1
ATOM 2083 O O . LEU A 1 262 ? -1.116 -8.324 -58.922 1.00 88.19 262 LEU A O 1
ATOM 2087 N N . LYS A 1 263 ? 0.376 -9.993 -59.175 1.00 88.00 263 LYS A N 1
ATOM 2088 C CA . LYS A 1 263 ? 0.513 -9.820 -60.631 1.00 88.00 263 LYS A CA 1
ATOM 2089 C C . LYS A 1 263 ? -0.809 -10.120 -61.341 1.00 88.00 263 LYS A C 1
ATOM 2091 O O . LYS A 1 263 ? -1.210 -9.354 -62.216 1.00 88.00 263 LYS A O 1
ATOM 2096 N N . LEU A 1 264 ? -1.526 -11.158 -60.903 1.00 83.62 264 LEU A N 1
ATOM 2097 C CA . LEU A 1 264 ? -2.854 -11.495 -61.418 1.00 83.62 264 LEU A CA 1
ATOM 2098 C C . LEU A 1 264 ? -3.864 -10.364 -61.167 1.00 83.62 264 LEU A C 1
ATOM 2100 O O . LEU A 1 264 ? -4.508 -9.892 -62.102 1.00 83.62 264 LEU A O 1
ATOM 2104 N N . HIS A 1 265 ? -3.958 -9.869 -59.930 1.00 80.88 265 HIS A N 1
ATOM 2105 C CA . HIS A 1 265 ? -4.864 -8.770 -59.589 1.00 80.88 265 HIS A CA 1
ATOM 2106 C C . HIS A 1 265 ? -4.490 -7.449 -60.267 1.00 80.88 265 HIS A C 1
ATOM 2108 O O . HIS A 1 265 ? -5.381 -6.704 -60.668 1.00 80.88 265 HIS A O 1
ATOM 2114 N N . ASN A 1 266 ? -3.200 -7.163 -60.442 1.00 89.38 266 ASN A N 1
ATOM 2115 C CA . ASN A 1 266 ? -2.742 -5.983 -61.164 1.00 89.38 266 ASN A CA 1
ATOM 2116 C C . ASN A 1 266 ? -3.135 -6.042 -62.648 1.00 89.38 266 ASN A C 1
ATOM 2118 O O . ASN A 1 266 ? -3.665 -5.070 -63.171 1.00 89.38 266 ASN A O 1
ATOM 2122 N N . ALA A 1 267 ? -2.952 -7.190 -63.307 1.00 84.06 267 ALA A N 1
ATOM 2123 C CA . ALA A 1 267 ? -3.322 -7.366 -64.712 1.00 84.06 267 ALA A CA 1
ATOM 2124 C C . ALA A 1 267 ? -4.844 -7.353 -64.938 1.00 84.06 267 ALA A C 1
ATOM 2126 O O . ALA A 1 267 ? -5.315 -6.834 -65.945 1.00 84.06 267 ALA A O 1
ATOM 2127 N N . GLN A 1 268 ? -5.615 -7.924 -64.008 1.00 79.38 268 GLN A N 1
ATOM 2128 C CA . GLN A 1 268 ? -7.066 -8.060 -64.155 1.00 79.38 268 GLN A CA 1
ATOM 2129 C C . GLN A 1 268 ? -7.849 -6.827 -63.707 1.00 79.38 268 GLN A C 1
ATOM 2131 O O . GLN A 1 268 ? -8.969 -6.622 -64.171 1.00 79.38 268 GLN A O 1
ATOM 2136 N N . ARG A 1 269 ? -7.308 -6.040 -62.768 1.00 80.12 269 ARG A N 1
ATOM 2137 C CA . ARG A 1 269 ? -8.079 -4.991 -62.090 1.00 80.12 269 ARG A CA 1
ATOM 2138 C C . ARG A 1 269 ? -7.471 -3.603 -62.211 1.00 80.12 269 ARG A C 1
ATOM 2140 O O . ARG A 1 269 ? -8.237 -2.653 -62.174 1.00 80.12 269 ARG A O 1
ATOM 2147 N N . CYS A 1 270 ? -6.157 -3.434 -62.351 1.00 81.50 270 CYS A N 1
ATOM 2148 C CA . CYS A 1 270 ? -5.553 -2.098 -62.413 1.00 81.50 270 CYS A CA 1
ATOM 2149 C C . CYS A 1 270 ? -5.572 -1.521 -63.837 1.00 81.50 270 CYS A C 1
ATOM 2151 O O . CYS A 1 270 ? -5.102 -2.169 -64.770 1.00 81.50 270 CYS A O 1
ATOM 2153 N N . LEU A 1 271 ? -6.039 -0.276 -64.001 1.00 78.12 271 LEU A N 1
ATOM 2154 C CA . LEU A 1 271 ? -6.027 0.433 -65.289 1.00 78.12 271 LEU A CA 1
ATOM 2155 C C . LEU A 1 271 ? -5.337 1.816 -65.208 1.00 78.12 271 LEU A C 1
ATOM 2157 O O . LEU A 1 271 ? -5.838 2.695 -64.501 1.00 78.12 271 LEU A O 1
ATOM 2161 N N . PRO A 1 272 ? -4.225 2.032 -65.951 1.00 79.50 272 PRO A N 1
ATOM 2162 C CA . PRO A 1 272 ? -3.376 0.983 -66.536 1.00 79.50 272 PRO A CA 1
ATOM 2163 C C . PRO A 1 272 ? -2.740 0.086 -65.446 1.00 79.50 272 PRO A C 1
ATOM 2165 O O . PRO A 1 272 ? -2.679 0.503 -64.285 1.00 79.50 272 PRO A O 1
ATOM 2168 N N . PRO A 1 273 ? -2.272 -1.132 -65.764 1.00 86.56 273 PRO A N 1
ATOM 2169 C CA . PRO A 1 273 ? -1.563 -1.973 -64.799 1.00 86.56 273 PRO A CA 1
ATOM 2170 C C . PRO A 1 273 ? -0.290 -1.288 -64.288 1.00 86.56 273 PRO A C 1
ATOM 2172 O O . PRO A 1 273 ? 0.370 -0.568 -65.038 1.00 86.56 273 PRO A O 1
ATOM 2175 N N . LEU A 1 274 ? 0.078 -1.515 -63.022 1.00 86.44 274 LEU A N 1
ATOM 2176 C CA . LEU A 1 274 ? 1.395 -1.094 -62.534 1.00 86.44 274 LEU A CA 1
ATOM 2177 C C . LEU A 1 274 ? 2.508 -1.907 -63.211 1.00 86.44 274 LEU A C 1
ATOM 2179 O O . LEU A 1 274 ? 2.289 -3.085 -63.505 1.00 86.44 274 LEU A O 1
ATOM 2183 N N . PRO A 1 275 ? 3.704 -1.332 -63.418 1.00 90.25 275 PRO A N 1
ATOM 2184 C CA . PRO A 1 275 ? 4.854 -2.085 -63.898 1.00 90.25 275 PRO A CA 1
ATOM 2185 C C . PRO A 1 275 ? 5.169 -3.274 -62.984 1.00 90.25 275 PRO A C 1
ATOM 2187 O O . PRO A 1 275 ? 5.122 -3.157 -61.759 1.00 90.25 275 PRO A O 1
ATOM 2190 N N . ASP A 1 276 ? 5.575 -4.399 -63.572 1.00 85.06 276 ASP A N 1
ATOM 2191 C CA . ASP A 1 276 ? 5.913 -5.628 -62.838 1.00 85.06 276 ASP A CA 1
ATOM 2192 C C . ASP A 1 276 ? 6.924 -5.398 -61.710 1.00 85.06 276 ASP A C 1
ATOM 2194 O O . ASP A 1 276 ? 6.803 -5.986 -60.636 1.00 85.06 276 ASP A O 1
ATOM 2198 N N . LYS A 1 277 ? 7.877 -4.485 -61.927 1.00 84.00 277 LYS A N 1
ATOM 2199 C CA . LYS A 1 277 ? 8.877 -4.096 -60.931 1.00 84.00 277 LYS A CA 1
ATOM 2200 C C . LYS A 1 277 ? 8.246 -3.462 -59.683 1.00 84.00 277 LYS A C 1
ATOM 2202 O O . LYS A 1 277 ? 8.662 -3.782 -58.576 1.00 84.00 277 LYS A O 1
ATOM 2207 N N . GLU A 1 278 ? 7.215 -2.631 -59.839 1.00 84.00 278 GLU A N 1
ATOM 2208 C CA . GLU A 1 278 ? 6.503 -2.026 -58.704 1.00 84.00 278 GLU A CA 1
ATOM 2209 C C . GLU A 1 278 ? 5.662 -3.061 -57.949 1.00 84.00 278 GLU A C 1
ATOM 2211 O O . GLU A 1 278 ? 5.613 -3.052 -56.721 1.00 84.00 278 GLU A O 1
ATOM 2216 N N . VAL A 1 279 ? 5.031 -4.000 -58.658 1.00 86.56 279 VAL A N 1
ATOM 2217 C CA . VAL A 1 279 ? 4.273 -5.092 -58.021 1.00 86.56 279 VAL A CA 1
ATOM 2218 C C . VAL A 1 279 ? 5.208 -6.030 -57.251 1.00 86.56 279 VAL A C 1
ATOM 2220 O O . VAL A 1 279 ? 4.887 -6.466 -56.143 1.00 86.56 279 VAL A O 1
ATOM 2223 N N . GLU A 1 280 ? 6.393 -6.300 -57.801 1.00 85.88 280 GLU A N 1
ATOM 2224 C CA . GLU A 1 280 ? 7.462 -7.032 -57.120 1.00 85.88 280 GLU A CA 1
ATOM 2225 C C . GLU A 1 280 ? 7.968 -6.302 -55.880 1.00 85.88 280 GLU A C 1
ATOM 2227 O O . GLU A 1 280 ? 8.190 -6.945 -54.854 1.00 85.88 280 GLU A O 1
ATOM 2232 N N . GLU A 1 281 ? 8.116 -4.980 -55.937 1.00 83.19 281 GLU A N 1
ATOM 2233 C CA . GLU A 1 281 ? 8.485 -4.158 -54.784 1.00 83.19 281 GLU A CA 1
ATOM 2234 C C . GLU A 1 281 ? 7.403 -4.169 -53.698 1.00 83.19 281 GLU A C 1
ATOM 2236 O O . GLU A 1 281 ? 7.742 -4.308 -52.525 1.00 83.19 281 GLU A O 1
ATOM 2241 N N . ILE A 1 282 ? 6.113 -4.135 -54.052 1.00 82.62 282 ILE A N 1
ATOM 2242 C CA . ILE A 1 282 ? 5.001 -4.274 -53.093 1.00 82.62 282 ILE A CA 1
ATOM 2243 C C . ILE A 1 282 ? 5.033 -5.653 -52.417 1.00 82.62 282 ILE A C 1
ATOM 2245 O O . ILE A 1 282 ? 4.958 -5.752 -51.188 1.00 82.62 282 ILE A O 1
ATOM 2249 N N . ALA A 1 283 ? 5.187 -6.727 -53.201 1.00 83.31 283 ALA A N 1
ATOM 2250 C CA . ALA A 1 283 ? 5.277 -8.087 -52.672 1.00 83.31 283 ALA A CA 1
ATOM 2251 C C . ALA A 1 283 ? 6.504 -8.254 -51.760 1.00 83.31 283 ALA A C 1
ATOM 2253 O O . ALA A 1 283 ? 6.396 -8.810 -50.664 1.00 83.31 283 ALA A O 1
ATOM 2254 N N . LYS A 1 284 ? 7.659 -7.720 -52.179 1.00 79.12 284 LYS A N 1
ATOM 2255 C CA . LYS A 1 284 ? 8.895 -7.702 -51.390 1.00 79.12 284 LYS A CA 1
ATOM 2256 C C . LYS A 1 284 ? 8.738 -6.871 -50.125 1.00 79.12 284 LYS A C 1
ATOM 2258 O O . LYS A 1 284 ? 9.118 -7.359 -49.077 1.00 79.12 284 LYS A O 1
ATOM 2263 N N . ALA A 1 285 ? 8.142 -5.683 -50.159 1.00 74.88 285 ALA A N 1
ATOM 2264 C CA . ALA A 1 285 ? 7.954 -4.841 -48.975 1.00 74.88 285 ALA A CA 1
ATOM 2265 C C . ALA A 1 285 ? 7.093 -5.531 -47.901 1.00 74.88 285 ALA A C 1
ATOM 2267 O O . ALA A 1 285 ? 7.357 -5.421 -46.700 1.00 74.88 285 ALA A O 1
ATOM 2268 N N . VAL A 1 286 ? 6.084 -6.296 -48.324 1.00 68.50 286 VAL A N 1
ATOM 2269 C CA . VAL A 1 286 ? 5.223 -7.064 -47.415 1.00 68.50 286 VAL A CA 1
ATOM 2270 C C . VAL A 1 286 ? 5.900 -8.353 -46.929 1.00 68.50 286 VAL A C 1
ATOM 2272 O O . VAL A 1 286 ? 5.723 -8.725 -45.764 1.00 68.50 286 VAL A O 1
ATOM 2275 N N . ALA A 1 287 ? 6.729 -8.994 -47.757 1.00 62.62 287 ALA A N 1
ATOM 2276 C CA . ALA A 1 287 ? 7.521 -10.171 -47.386 1.00 62.62 287 ALA A CA 1
ATOM 2277 C C . ALA A 1 287 ? 8.744 -9.836 -46.497 1.00 62.62 287 ALA A C 1
ATOM 2279 O O . ALA A 1 287 ? 8.983 -10.516 -45.503 1.00 62.62 287 ALA A O 1
ATOM 2280 N N . LEU A 1 288 ? 9.473 -8.751 -46.780 1.00 51.91 288 LEU A N 1
ATOM 2281 C CA . LEU A 1 288 ? 10.675 -8.288 -46.062 1.00 51.91 288 LEU A CA 1
ATOM 2282 C C . LEU A 1 288 ? 10.364 -7.805 -44.638 1.00 51.91 288 LEU A C 1
ATOM 2284 O O . LEU A 1 288 ? 11.192 -7.946 -43.743 1.00 51.91 288 LEU A O 1
ATOM 2288 N N . LYS A 1 289 ? 9.123 -7.367 -44.372 1.00 52.12 289 LYS A N 1
ATOM 2289 C CA . LYS A 1 289 ? 8.632 -7.135 -42.999 1.00 52.12 289 LYS A CA 1
ATOM 2290 C C . LYS A 1 289 ? 8.655 -8.393 -42.114 1.00 52.12 289 LYS A C 1
ATOM 2292 O O . LYS A 1 289 ? 8.425 -8.287 -40.910 1.00 52.12 289 LYS A O 1
ATOM 2297 N N . GLU A 1 290 ? 8.901 -9.570 -42.696 1.00 42.47 290 GLU A N 1
ATOM 2298 C CA . GLU A 1 290 ? 9.275 -10.787 -41.975 1.00 42.47 290 GLU A CA 1
ATOM 2299 C C . GLU A 1 290 ? 10.724 -11.231 -42.165 1.00 42.47 290 GLU A C 1
ATOM 2301 O O . GLU A 1 290 ? 11.202 -11.903 -41.270 1.00 42.47 290 GLU A O 1
ATOM 2306 N N . SER A 1 291 ? 11.492 -10.835 -43.183 1.00 39.25 291 SER A N 1
ATOM 2307 C CA . SER A 1 291 ? 12.926 -11.190 -43.189 1.00 39.25 291 SER A CA 1
ATOM 2308 C C . SER A 1 291 ? 13.704 -10.507 -42.056 1.00 39.25 291 SER A C 1
ATOM 2310 O O . SER A 1 291 ? 14.688 -11.058 -41.588 1.00 39.25 291 SER A O 1
ATOM 2312 N N . GLU A 1 292 ? 13.214 -9.375 -41.535 1.00 37.81 292 GLU A N 1
ATOM 2313 C CA . GLU A 1 292 ? 13.708 -8.764 -40.286 1.00 37.81 292 GLU A CA 1
ATOM 2314 C C . GLU A 1 292 ? 13.067 -9.353 -39.007 1.00 37.81 292 GLU A C 1
ATOM 2316 O O . GLU A 1 292 ? 13.485 -9.037 -37.896 1.00 37.81 292 GLU A O 1
ATOM 2321 N N . ARG A 1 293 ? 12.050 -10.225 -39.127 1.00 41.34 293 ARG A N 1
ATOM 2322 C CA . ARG A 1 293 ? 11.376 -10.904 -37.993 1.00 41.34 293 ARG A CA 1
ATOM 2323 C C . ARG A 1 293 ? 11.480 -12.439 -38.007 1.00 41.34 293 ARG A C 1
ATOM 2325 O O . ARG A 1 293 ? 11.019 -13.073 -37.064 1.00 41.34 293 ARG A O 1
ATOM 2332 N N . GLN A 1 294 ? 12.069 -13.035 -39.040 1.00 34.22 294 GLN A N 1
ATOM 2333 C CA . GLN A 1 294 ? 12.145 -14.480 -39.287 1.00 34.22 294 GLN A CA 1
ATOM 2334 C C . GLN A 1 294 ? 13.509 -14.922 -39.846 1.00 34.22 294 GLN A C 1
ATOM 2336 O O . GLN A 1 294 ? 13.622 -15.990 -40.439 1.00 34.22 294 GLN A O 1
ATOM 2341 N N . THR A 1 295 ? 14.586 -14.176 -39.606 1.00 31.80 295 THR A N 1
ATOM 2342 C CA . THR A 1 295 ? 15.899 -14.818 -39.444 1.00 31.80 295 THR A CA 1
ATOM 2343 C C . THR A 1 295 ? 15.996 -15.273 -37.993 1.00 31.80 295 THR A C 1
ATOM 2345 O O . THR A 1 295 ? 16.244 -14.452 -37.115 1.00 31.80 295 THR A O 1
ATOM 2348 N N . THR A 1 296 ? 15.680 -16.551 -37.748 1.00 42.53 296 THR A N 1
ATOM 2349 C CA . THR A 1 296 ? 15.991 -17.336 -36.533 1.00 42.53 296 THR A CA 1
ATOM 2350 C C . THR A 1 296 ? 16.436 -16.510 -35.320 1.00 42.53 296 THR A C 1
ATOM 2352 O O . THR A 1 296 ? 17.630 -16.352 -35.074 1.00 42.53 296 THR A O 1
ATOM 2355 N N . SER A 1 297 ? 15.481 -16.004 -34.538 1.00 38.22 297 SER A N 1
ATOM 2356 C CA . SER A 1 297 ? 15.756 -15.576 -33.169 1.00 38.22 297 SER A CA 1
ATOM 2357 C C . SER A 1 297 ? 14.824 -16.346 -32.244 1.00 38.22 297 SER A C 1
ATOM 2359 O O . SER A 1 297 ? 13.599 -16.223 -32.255 1.00 38.22 297 SER A O 1
ATOM 2361 N N . THR A 1 298 ? 15.423 -17.255 -31.495 1.00 48.19 298 THR A N 1
ATOM 2362 C CA . THR A 1 298 ? 14.854 -17.831 -30.288 1.00 48.19 298 THR A CA 1
ATOM 2363 C C . THR A 1 298 ? 14.254 -16.701 -29.445 1.00 48.19 298 THR A C 1
ATOM 2365 O O . THR A 1 298 ? 14.968 -15.788 -29.031 1.00 48.19 298 THR A O 1
ATOM 2368 N N . LYS A 1 299 ? 12.925 -16.688 -29.248 1.00 56.06 299 LYS A N 1
ATOM 2369 C CA . LYS A 1 299 ? 12.228 -15.609 -28.522 1.00 56.06 299 LYS A CA 1
ATOM 2370 C C . LYS A 1 299 ? 12.788 -15.508 -27.100 1.00 56.06 299 LYS A C 1
ATOM 2372 O O . LYS A 1 299 ? 12.468 -16.336 -26.248 1.00 56.06 299 LYS A O 1
ATOM 2377 N N . LYS A 1 300 ? 13.606 -14.483 -26.847 1.00 79.56 300 LYS A N 1
ATOM 2378 C CA . LYS A 1 300 ? 14.130 -14.173 -25.514 1.00 79.56 300 LYS A CA 1
ATOM 2379 C C . LYS A 1 300 ? 13.047 -13.476 -24.678 1.00 79.56 300 LYS A C 1
ATOM 2381 O O . LYS A 1 300 ? 12.449 -12.500 -25.129 1.00 79.56 300 LYS A O 1
ATOM 2386 N N . ARG A 1 301 ? 12.773 -13.972 -23.471 1.00 87.62 301 ARG A N 1
ATOM 2387 C CA . ARG A 1 301 ? 11.772 -13.470 -22.520 1.00 87.62 301 ARG A CA 1
ATOM 2388 C C . ARG A 1 301 ? 12.465 -12.886 -21.290 1.00 87.62 301 ARG A C 1
ATOM 2390 O O . ARG A 1 301 ? 13.289 -13.549 -20.669 1.00 87.62 301 ARG A O 1
ATOM 2397 N N . LEU A 1 302 ? 12.092 -11.665 -20.910 1.00 90.56 302 LEU A N 1
ATOM 2398 C CA . LEU A 1 302 ? 12.592 -11.034 -19.688 1.00 90.56 302 LEU A CA 1
ATOM 2399 C C . LEU A 1 302 ? 12.020 -11.732 -18.447 1.00 90.56 302 LEU A C 1
ATOM 2401 O O . LEU A 1 302 ? 10.811 -11.972 -18.376 1.00 90.56 302 LEU A O 1
ATOM 2405 N N . THR A 1 303 ? 12.863 -12.021 -17.458 1.00 91.44 303 THR A N 1
ATOM 2406 C CA . THR A 1 303 ? 12.409 -12.457 -16.128 1.00 91.44 303 THR A CA 1
ATOM 2407 C C . THR A 1 303 ? 13.440 -12.146 -15.049 1.00 91.44 303 THR A C 1
ATOM 2409 O O . THR A 1 303 ? 14.641 -12.273 -15.273 1.00 91.44 303 THR A O 1
ATOM 2412 N N . ALA A 1 304 ? 12.980 -11.780 -13.855 1.00 91.62 304 ALA A N 1
ATOM 2413 C CA . ALA A 1 304 ? 13.828 -11.683 -12.670 1.00 91.62 304 ALA A CA 1
ATOM 2414 C C . ALA A 1 304 ? 13.584 -12.825 -11.674 1.00 91.62 304 ALA A C 1
ATOM 2416 O O . ALA A 1 304 ? 14.227 -12.867 -10.629 1.00 91.62 304 ALA A O 1
ATOM 2417 N N . LYS A 1 305 ? 12.678 -13.762 -11.971 1.00 89.12 305 LYS A N 1
ATOM 2418 C CA . LYS A 1 305 ? 12.300 -14.851 -11.064 1.00 89.12 305 LYS A CA 1
ATOM 2419 C C . LYS A 1 305 ? 12.353 -16.182 -11.804 1.00 89.12 305 LYS A C 1
ATOM 2421 O O . LYS A 1 305 ? 11.614 -16.401 -12.764 1.00 89.12 305 LYS A O 1
ATOM 2426 N N . LEU A 1 306 ? 13.252 -17.056 -11.364 1.00 88.38 306 LEU A N 1
ATOM 2427 C CA . LEU A 1 306 ? 13.520 -18.368 -11.950 1.00 88.38 306 LEU A CA 1
ATOM 2428 C C . LEU A 1 306 ? 13.894 -19.351 -10.827 1.00 88.38 306 LEU A C 1
ATOM 2430 O O . LEU A 1 306 ? 14.507 -18.933 -9.844 1.00 88.38 306 LEU A O 1
ATOM 2434 N N . PRO A 1 307 ? 13.567 -20.649 -10.948 1.00 83.81 307 PRO A N 1
ATOM 2435 C CA . PRO A 1 307 ? 14.084 -21.662 -10.030 1.00 83.81 307 PRO A CA 1
ATOM 2436 C C . PRO A 1 307 ? 15.616 -21.673 -10.021 1.00 83.81 307 PRO A C 1
ATOM 2438 O O . PRO A 1 307 ? 16.227 -21.548 -11.082 1.00 83.81 307 PRO A O 1
ATOM 2441 N N . ASN A 1 308 ? 16.201 -21.837 -8.833 1.00 89.00 308 ASN A N 1
ATOM 2442 C CA . ASN A 1 308 ? 17.644 -21.820 -8.551 1.00 89.00 308 ASN A CA 1
ATOM 2443 C C . ASN A 1 308 ? 18.362 -20.485 -8.828 1.00 89.00 308 ASN A C 1
ATOM 2445 O O . ASN A 1 308 ? 19.591 -20.417 -8.780 1.00 89.00 308 ASN A O 1
ATOM 2449 N N . LEU A 1 309 ? 17.620 -19.409 -9.102 1.00 94.31 309 LEU A N 1
ATOM 2450 C CA . LEU A 1 309 ? 18.193 -18.073 -9.215 1.00 94.31 309 LEU A CA 1
ATOM 2451 C C . LEU A 1 309 ? 18.571 -17.541 -7.829 1.00 94.31 309 LEU A C 1
ATOM 2453 O O . LEU A 1 309 ? 17.699 -17.333 -6.980 1.00 94.31 309 LEU A O 1
ATOM 2457 N N . ILE A 1 310 ? 19.865 -17.277 -7.632 1.00 95.94 310 ILE A N 1
ATOM 2458 C CA . ILE A 1 310 ? 20.387 -16.578 -6.451 1.00 95.94 310 ILE A CA 1
ATOM 2459 C C . ILE A 1 310 ? 19.955 -15.125 -6.543 1.00 95.94 310 ILE A C 1
ATOM 2461 O O . ILE A 1 310 ? 19.109 -14.692 -5.755 1.00 95.94 310 ILE A O 1
ATOM 2465 N N . ASP A 1 311 ? 20.454 -14.407 -7.549 1.00 96.81 311 ASP A N 1
ATOM 2466 C CA . ASP A 1 311 ? 19.975 -13.071 -7.884 1.00 96.81 311 ASP A CA 1
ATOM 2467 C C . ASP A 1 311 ? 20.409 -12.629 -9.294 1.00 96.81 311 ASP A C 1
ATOM 2469 O O . ASP A 1 311 ? 21.119 -13.341 -10.008 1.00 96.81 311 ASP A O 1
ATOM 2473 N N . ILE A 1 312 ? 19.971 -11.437 -9.695 1.00 97.12 312 ILE A N 1
ATOM 2474 C CA . ILE A 1 312 ? 20.526 -10.681 -10.814 1.00 97.12 312 ILE A CA 1
ATOM 2475 C C . ILE A 1 312 ? 21.738 -9.904 -10.299 1.00 97.12 312 ILE A C 1
ATOM 2477 O O . ILE A 1 312 ? 21.650 -9.216 -9.284 1.00 97.12 312 ILE A O 1
ATOM 2481 N N . VAL A 1 313 ? 22.854 -9.998 -11.013 1.00 97.31 313 VAL A N 1
ATOM 2482 C CA . VAL A 1 313 ? 24.143 -9.428 -10.612 1.00 97.31 313 VAL A CA 1
ATOM 2483 C C . VAL A 1 313 ? 24.716 -8.528 -11.699 1.00 97.31 313 VAL A C 1
ATOM 2485 O O . VAL A 1 313 ? 24.425 -8.693 -12.887 1.00 97.31 313 VAL A O 1
ATOM 2488 N N . ASP A 1 314 ? 25.549 -7.584 -11.276 1.00 97.06 314 ASP A N 1
ATOM 2489 C CA . ASP A 1 314 ? 26.445 -6.835 -12.152 1.00 97.06 314 ASP A CA 1
ATOM 2490 C C . ASP A 1 314 ? 27.735 -7.641 -12.335 1.00 97.06 314 ASP A C 1
ATOM 2492 O O . ASP A 1 314 ? 28.408 -7.987 -11.361 1.00 97.06 314 ASP A O 1
ATOM 2496 N N . ASN A 1 315 ? 28.076 -7.972 -13.573 1.00 96.06 315 ASN A N 1
ATOM 2497 C CA . ASN A 1 315 ? 29.327 -8.628 -13.912 1.00 96.06 315 ASN A CA 1
ATOM 2498 C C . ASN A 1 315 ? 30.065 -7.779 -14.946 1.00 96.06 315 ASN A C 1
ATOM 2500 O O . ASN A 1 315 ? 29.822 -7.919 -16.146 1.00 96.06 315 ASN A O 1
ATOM 2504 N N . ASP A 1 316 ? 30.970 -6.929 -14.465 1.00 92.38 316 ASP A N 1
ATOM 2505 C CA . ASP A 1 316 ? 31.802 -6.035 -15.279 1.00 92.38 316 ASP A CA 1
ATOM 2506 C C . ASP A 1 316 ? 30.985 -5.064 -16.152 1.00 92.38 316 ASP A C 1
ATOM 2508 O O . ASP A 1 316 ? 31.315 -4.798 -17.305 1.00 92.38 316 ASP A O 1
ATOM 2512 N N . GLY A 1 317 ? 29.889 -4.530 -15.602 1.00 90.62 317 GLY A N 1
ATOM 2513 C CA . GLY A 1 317 ? 28.994 -3.578 -16.265 1.00 90.62 317 GLY A CA 1
ATOM 2514 C C . GLY A 1 317 ? 27.779 -4.232 -16.926 1.00 90.62 317 GLY A C 1
ATOM 2515 O O . GLY A 1 317 ? 26.776 -3.552 -17.171 1.00 90.62 317 GLY A O 1
ATOM 2516 N N . GLU A 1 318 ? 27.818 -5.546 -17.150 1.00 94.25 318 GLU A N 1
ATOM 2517 C CA . GLU A 1 318 ? 26.732 -6.312 -17.758 1.00 94.25 318 GLU A CA 1
ATOM 2518 C C . GLU A 1 318 ? 25.792 -6.922 -16.713 1.00 94.25 318 GLU A C 1
ATOM 2520 O O . GLU A 1 318 ? 26.223 -7.470 -15.700 1.00 94.25 318 GLU A O 1
ATOM 2525 N N . VAL A 1 319 ? 24.486 -6.890 -16.992 1.00 96.88 319 VAL A N 1
ATOM 2526 C CA . VAL A 1 319 ? 23.475 -7.527 -16.138 1.00 96.88 319 VAL A CA 1
ATOM 2527 C C . VAL A 1 319 ? 23.389 -9.017 -16.470 1.00 96.88 319 VAL A C 1
ATOM 2529 O O . VAL A 1 319 ? 23.048 -9.382 -17.596 1.00 96.88 319 VAL A O 1
ATOM 2532 N N . LYS A 1 320 ? 23.678 -9.879 -15.490 1.00 96.94 320 LYS A N 1
ATOM 2533 C CA . LYS A 1 320 ? 23.688 -11.346 -15.637 1.00 96.94 320 LYS A CA 1
ATOM 2534 C C . LYS A 1 320 ? 22.886 -12.023 -14.529 1.00 96.94 320 LYS A C 1
ATOM 2536 O O . LYS A 1 320 ? 22.546 -11.409 -13.519 1.00 96.94 320 LYS A O 1
ATOM 2541 N N . TYR A 1 321 ? 22.581 -13.301 -14.710 1.00 97.19 321 TYR A N 1
ATOM 2542 C CA . TYR A 1 321 ? 22.069 -14.140 -13.633 1.00 97.19 321 TYR A CA 1
ATOM 2543 C C . TYR A 1 321 ? 23.219 -14.770 -12.859 1.00 97.19 321 TYR A C 1
ATOM 2545 O O . TYR A 1 321 ? 24.161 -15.279 -13.462 1.00 97.19 321 TYR A O 1
ATOM 2553 N N . LEU A 1 322 ? 23.092 -14.806 -11.535 1.00 96.50 322 LEU A N 1
ATOM 2554 C CA . LEU A 1 322 ? 23.848 -15.703 -10.673 1.00 96.50 322 LEU A CA 1
ATOM 2555 C C . LEU A 1 322 ? 22.918 -16.840 -10.245 1.00 96.50 322 LEU A C 1
ATOM 2557 O O . LEU A 1 322 ? 21.900 -16.601 -9.592 1.00 96.50 322 LEU A O 1
ATOM 2561 N N . ILE A 1 323 ? 23.244 -18.071 -10.622 1.00 95.06 323 ILE A N 1
ATOM 2562 C CA . ILE A 1 323 ? 22.419 -19.251 -10.340 1.00 95.06 323 ILE A CA 1
ATOM 2563 C C . ILE A 1 323 ? 23.175 -20.279 -9.509 1.00 95.06 323 ILE A C 1
ATOM 2565 O O . ILE A 1 323 ? 24.407 -20.311 -9.512 1.00 95.06 323 ILE A O 1
ATOM 2569 N N . LEU A 1 324 ? 22.421 -21.133 -8.824 1.00 90.69 324 LEU A N 1
ATOM 2570 C CA . LEU A 1 324 ? 22.925 -22.349 -8.203 1.00 90.69 324 LEU A CA 1
ATOM 2571 C C . LEU A 1 324 ? 22.660 -23.535 -9.144 1.00 90.69 324 LEU A C 1
ATOM 2573 O O . LEU A 1 324 ? 21.510 -23.806 -9.489 1.00 90.69 324 LEU A O 1
ATOM 2577 N N . ASN A 1 325 ? 23.706 -24.231 -9.583 1.00 85.19 325 ASN A N 1
ATOM 2578 C CA . ASN A 1 325 ? 23.547 -25.437 -10.402 1.00 85.19 325 ASN A CA 1
ATOM 2579 C C . ASN A 1 325 ? 23.121 -26.644 -9.551 1.00 85.19 325 ASN A C 1
ATOM 2581 O O . ASN A 1 325 ? 23.165 -26.595 -8.323 1.00 85.19 325 ASN A O 1
ATOM 2585 N N . GLU A 1 326 ? 22.751 -27.742 -10.215 1.00 78.12 326 GLU A N 1
ATOM 2586 C CA . GLU A 1 326 ? 22.384 -29.014 -9.568 1.00 78.12 326 GLU A CA 1
ATOM 2587 C C . GLU A 1 326 ? 23.499 -29.554 -8.655 1.00 78.12 326 GLU A C 1
ATOM 2589 O O . GLU A 1 326 ? 23.211 -30.091 -7.590 1.00 78.12 326 GLU A O 1
ATOM 2594 N N . ASP A 1 327 ? 24.765 -29.292 -8.996 1.00 76.38 327 ASP A N 1
ATOM 2595 C CA . ASP A 1 327 ? 25.941 -29.645 -8.184 1.00 76.38 327 ASP A CA 1
ATOM 2596 C C . ASP A 1 327 ? 26.142 -28.751 -6.940 1.00 76.38 327 ASP A C 1
ATOM 2598 O O . ASP A 1 327 ? 27.166 -28.844 -6.261 1.00 76.38 327 ASP A O 1
ATOM 2602 N N . GLY A 1 328 ? 25.237 -27.801 -6.677 1.00 76.19 328 GLY A N 1
ATOM 2603 C CA . GLY A 1 328 ? 25.343 -26.847 -5.568 1.00 76.19 328 GLY A CA 1
ATOM 2604 C C . GLY A 1 328 ? 26.389 -25.740 -5.765 1.00 76.19 328 GLY A C 1
ATOM 2605 O O . GLY A 1 328 ? 26.702 -25.017 -4.823 1.00 76.19 328 GLY A O 1
ATOM 2606 N N . LYS A 1 329 ? 26.941 -25.581 -6.976 1.00 85.50 329 LYS A N 1
ATOM 2607 C CA . LYS A 1 329 ? 27.948 -24.553 -7.307 1.00 85.50 329 LYS A CA 1
ATOM 2608 C C . LYS A 1 329 ? 27.335 -23.330 -7.986 1.00 85.50 329 LYS A C 1
ATOM 2610 O O . LYS A 1 329 ? 26.439 -23.456 -8.824 1.00 85.50 329 LYS A O 1
ATOM 2615 N N . THR A 1 330 ? 27.868 -22.149 -7.679 1.00 91.75 330 THR A N 1
ATOM 2616 C CA . THR A 1 330 ? 27.404 -20.877 -8.247 1.00 91.75 330 THR A CA 1
ATOM 2617 C C . THR A 1 330 ? 27.963 -20.632 -9.647 1.00 91.75 330 THR A C 1
ATOM 2619 O O . THR A 1 330 ? 29.135 -20.889 -9.911 1.00 91.75 330 THR A O 1
ATOM 2622 N N . HIS A 1 331 ? 27.120 -20.142 -10.558 1.00 92.44 331 HIS A N 1
ATOM 2623 C CA . HIS A 1 331 ? 27.497 -19.844 -11.941 1.00 92.44 331 HIS A CA 1
ATOM 2624 C C . HIS A 1 331 ? 26.892 -18.519 -12.402 1.00 92.44 331 HIS A C 1
ATOM 2626 O O . HIS A 1 331 ? 25.725 -18.233 -12.127 1.00 92.44 331 HIS A O 1
ATOM 2632 N N . VAL A 1 332 ? 27.685 -17.730 -13.131 1.00 95.25 332 VAL A N 1
ATOM 2633 C CA . VAL A 1 332 ? 27.235 -16.491 -13.774 1.00 95.25 332 VAL A CA 1
ATOM 2634 C C . VAL A 1 332 ? 26.899 -16.788 -15.227 1.00 95.25 332 VAL A C 1
ATOM 2636 O O . VAL A 1 332 ? 27.755 -17.251 -15.979 1.00 95.25 332 VAL A O 1
ATOM 2639 N N . ILE A 1 333 ? 25.663 -16.512 -15.630 1.00 93.75 333 ILE A N 1
ATOM 2640 C CA . ILE A 1 333 ? 25.170 -16.806 -16.978 1.00 93.75 333 ILE A CA 1
ATOM 2641 C C . ILE A 1 333 ? 24.363 -15.636 -17.542 1.00 93.75 333 ILE A C 1
ATOM 2643 O O . ILE A 1 333 ? 23.750 -14.861 -16.809 1.00 93.75 333 ILE A O 1
ATOM 2647 N N . THR A 1 334 ? 24.358 -15.504 -18.864 1.00 90.88 334 THR A N 1
ATOM 2648 C CA . THR A 1 334 ? 23.647 -14.433 -19.579 1.00 90.88 334 THR A CA 1
ATOM 2649 C C . THR A 1 334 ? 22.205 -14.801 -19.912 1.00 90.88 334 THR A C 1
ATOM 2651 O O . THR A 1 334 ? 21.347 -13.923 -19.984 1.00 90.88 334 THR A O 1
ATOM 2654 N N . GLU A 1 335 ? 21.924 -16.090 -20.103 1.00 90.00 335 GLU A N 1
ATOM 2655 C CA . GLU A 1 335 ? 20.602 -16.588 -20.468 1.00 90.00 335 GLU A CA 1
ATOM 2656 C C . GLU A 1 335 ? 20.374 -18.029 -20.001 1.00 90.00 335 GLU A C 1
ATOM 2658 O O . GLU A 1 335 ? 21.319 -18.789 -19.800 1.00 90.00 335 GLU A O 1
ATOM 2663 N N . ILE A 1 336 ? 19.103 -18.403 -19.835 1.00 86.69 336 ILE A N 1
ATOM 2664 C CA . ILE A 1 336 ? 18.673 -19.770 -19.506 1.00 86.69 336 ILE A CA 1
ATOM 2665 C C . ILE A 1 336 ? 17.684 -20.247 -20.563 1.00 86.69 336 ILE A C 1
ATOM 2667 O O . ILE A 1 336 ? 16.687 -19.575 -20.809 1.00 86.69 336 ILE A O 1
ATOM 2671 N N . SER A 1 337 ? 17.904 -21.426 -21.140 1.00 84.00 337 SER A N 1
ATOM 2672 C CA . SER A 1 337 ? 16.924 -22.076 -22.017 1.00 84.00 337 SER A CA 1
ATOM 2673 C C . SER A 1 337 ? 16.019 -23.018 -21.217 1.00 84.00 337 SER A C 1
ATOM 2675 O O . SER A 1 337 ? 16.514 -23.841 -20.447 1.00 84.00 337 SER A O 1
ATOM 2677 N N . ARG A 1 338 ? 14.694 -22.904 -21.379 1.00 77.69 338 ARG A N 1
ATOM 2678 C CA . ARG A 1 338 ? 13.699 -23.878 -20.889 1.00 77.69 338 ARG A CA 1
ATOM 2679 C C . ARG A 1 338 ? 12.558 -24.014 -21.888 1.00 77.69 338 ARG A C 1
ATOM 2681 O O . ARG A 1 338 ? 12.003 -22.995 -22.289 1.00 77.69 338 ARG A O 1
ATOM 2688 N N . GLU A 1 339 ? 12.192 -25.251 -22.235 1.00 69.44 339 GLU A N 1
ATOM 2689 C CA . GLU A 1 339 ? 11.029 -25.565 -23.091 1.00 69.44 339 GLU A CA 1
ATOM 2690 C C . GLU A 1 339 ? 10.961 -24.653 -24.337 1.00 69.44 339 GLU A C 1
ATOM 2692 O O . GLU A 1 339 ? 9.981 -23.950 -24.569 1.00 69.44 339 GLU A O 1
ATOM 2697 N N . GLU A 1 340 ? 12.070 -24.592 -25.088 1.00 72.06 340 GLU A N 1
ATOM 2698 C CA . GLU A 1 340 ? 12.240 -23.784 -26.315 1.00 72.06 340 GLU A CA 1
ATOM 2699 C C . GLU A 1 340 ? 12.200 -22.248 -26.130 1.00 72.06 340 GLU A C 1
ATOM 2701 O O . GLU A 1 340 ? 12.327 -21.496 -27.099 1.00 72.06 340 GLU A O 1
ATOM 2706 N N . THR A 1 341 ? 12.091 -21.753 -24.892 1.00 79.88 341 THR A N 1
ATOM 2707 C CA . THR A 1 341 ? 12.131 -20.323 -24.551 1.00 79.88 341 THR A CA 1
ATOM 2708 C C . THR A 1 341 ? 13.452 -19.954 -23.881 1.00 79.88 341 THR A C 1
ATOM 2710 O O . THR A 1 341 ? 13.892 -20.606 -22.936 1.00 79.88 341 THR A O 1
ATOM 2713 N N . PHE A 1 342 ? 14.065 -18.858 -24.327 1.00 86.81 342 PHE A N 1
ATOM 2714 C CA . PHE A 1 342 ? 15.274 -18.314 -23.709 1.00 86.81 342 PHE A CA 1
ATOM 2715 C C . PHE A 1 342 ? 14.884 -17.211 -22.734 1.00 86.81 342 PHE A C 1
ATOM 2717 O O . PHE A 1 342 ? 14.120 -16.317 -23.081 1.00 86.81 342 PHE A O 1
ATOM 2724 N N . PHE A 1 343 ? 15.397 -17.255 -21.515 1.00 90.75 343 PHE A N 1
ATOM 2725 C CA . PHE A 1 343 ? 15.152 -16.268 -20.474 1.00 90.75 343 PHE A CA 1
ATOM 2726 C C . PHE A 1 343 ? 16.395 -15.414 -20.273 1.00 90.75 343 PHE A C 1
ATOM 2728 O O . PHE A 1 343 ? 17.492 -15.954 -20.153 1.00 90.75 343 PHE A O 1
ATOM 2735 N N . ILE A 1 344 ? 16.214 -14.097 -20.227 1.00 93.50 344 ILE A N 1
ATOM 2736 C CA . ILE A 1 344 ? 17.285 -13.115 -20.017 1.00 93.50 344 ILE A CA 1
ATOM 2737 C C . ILE A 1 344 ? 16.904 -12.135 -18.901 1.00 93.50 344 ILE A C 1
ATOM 2739 O O . ILE A 1 344 ? 15.710 -11.843 -18.724 1.00 93.50 344 ILE A O 1
ATOM 2743 N N . PRO A 1 345 ? 17.883 -11.621 -18.135 1.00 94.88 345 PRO A N 1
ATOM 2744 C CA . PRO A 1 345 ? 17.590 -10.666 -17.078 1.00 94.88 345 PRO A CA 1
ATOM 2745 C C . PRO A 1 345 ? 17.064 -9.348 -17.677 1.00 94.88 345 PRO A C 1
ATOM 2747 O O . PRO A 1 345 ? 17.462 -8.974 -18.784 1.00 94.88 345 PRO A O 1
ATOM 2750 N N . PRO A 1 346 ? 16.174 -8.619 -16.976 1.00 94.06 346 PRO A N 1
ATOM 2751 C CA . PRO A 1 346 ? 15.817 -7.253 -17.348 1.00 94.06 346 PRO A CA 1
ATOM 2752 C C . PRO A 1 346 ? 17.062 -6.361 -17.410 1.00 94.06 346 PRO A C 1
ATOM 2754 O O . PRO A 1 346 ? 17.977 -6.520 -16.602 1.00 94.06 34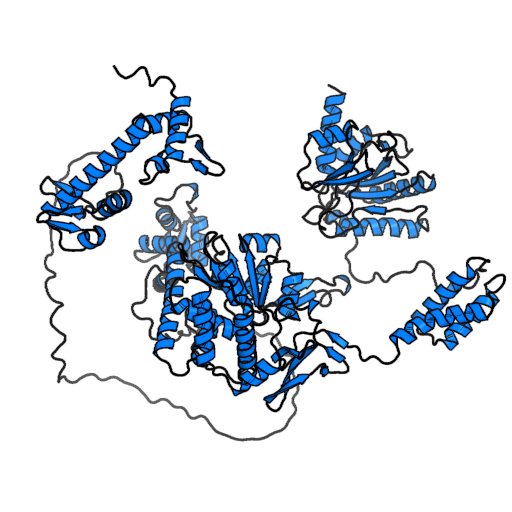6 PRO A O 1
ATOM 2757 N N . SER A 1 347 ? 17.091 -5.403 -18.340 1.00 92.06 347 SER A N 1
ATOM 2758 C CA . SER A 1 347 ? 18.165 -4.403 -18.389 1.00 92.06 347 SER A CA 1
ATOM 2759 C C . SER A 1 347 ? 18.175 -3.550 -17.116 1.00 92.06 347 SER A C 1
ATOM 2761 O O . SER A 1 347 ? 17.152 -3.397 -16.444 1.00 92.06 347 SER A O 1
ATOM 2763 N N . ARG A 1 348 ? 19.336 -2.964 -16.796 1.00 92.88 348 ARG A N 1
ATOM 2764 C CA . ARG A 1 348 ? 19.561 -2.185 -15.564 1.00 92.88 348 ARG A CA 1
ATOM 2765 C C . ARG A 1 348 ? 18.503 -1.095 -15.339 1.00 92.88 348 ARG A C 1
ATOM 2767 O O . ARG A 1 348 ? 18.086 -0.886 -14.212 1.00 92.88 348 ARG A O 1
ATOM 2774 N N . GLU A 1 349 ? 18.028 -0.449 -16.403 1.00 90.25 349 GLU A N 1
ATOM 2775 C CA . GLU A 1 349 ? 16.997 0.604 -16.352 1.00 90.25 349 GLU A CA 1
ATOM 2776 C C . GLU A 1 349 ? 15.623 0.123 -15.842 1.00 90.25 349 GLU A C 1
ATOM 2778 O O . GLU A 1 349 ? 14.829 0.920 -15.349 1.00 90.25 349 GLU A O 1
ATOM 2783 N N . HIS A 1 350 ? 15.343 -1.181 -15.931 1.00 88.75 350 HIS A N 1
ATOM 2784 C CA . HIS A 1 350 ? 14.106 -1.795 -15.446 1.00 88.75 350 HIS A CA 1
ATOM 2785 C C . HIS A 1 350 ? 14.224 -2.311 -14.003 1.00 88.75 350 HIS A C 1
ATOM 2787 O O . HIS A 1 350 ? 13.243 -2.826 -13.460 1.00 88.75 350 HIS A O 1
ATOM 2793 N N . LEU A 1 351 ? 15.406 -2.208 -13.385 1.00 93.19 351 LEU A N 1
ATOM 2794 C CA . LEU A 1 351 ? 15.697 -2.708 -12.044 1.00 93.19 351 LEU A CA 1
ATOM 2795 C C . LEU A 1 351 ? 15.883 -1.517 -11.090 1.00 93.19 351 LEU A C 1
ATOM 2797 O O . LEU A 1 351 ? 16.922 -0.863 -11.111 1.00 93.19 351 LEU A O 1
ATOM 2801 N N . PRO A 1 352 ? 14.892 -1.214 -10.237 1.00 90.94 352 PRO A N 1
ATOM 2802 C CA . PRO A 1 352 ? 14.892 -0.014 -9.399 1.00 90.94 352 PRO A CA 1
ATOM 2803 C C . PRO A 1 352 ? 15.706 -0.184 -8.101 1.00 90.94 352 PRO A C 1
ATOM 2805 O O . PRO A 1 352 ? 15.391 0.420 -7.080 1.00 90.94 352 PRO A O 1
ATOM 2808 N N . PHE A 1 353 ? 16.729 -1.038 -8.120 1.00 92.75 353 PHE A N 1
ATOM 2809 C CA . PHE A 1 353 ? 17.579 -1.354 -6.976 1.00 92.75 353 PHE A CA 1
ATOM 2810 C C . PHE A 1 353 ? 19.023 -1.594 -7.419 1.00 92.75 353 PHE A C 1
ATOM 2812 O O . PHE A 1 353 ? 19.289 -1.966 -8.562 1.00 92.75 353 PHE A O 1
ATOM 2819 N N . SER A 1 354 ? 19.968 -1.404 -6.497 1.00 92.50 354 SER A N 1
ATOM 2820 C CA . SER A 1 354 ? 21.383 -1.682 -6.749 1.00 92.50 354 SER A CA 1
ATOM 2821 C C . SER A 1 354 ? 21.632 -3.173 -6.984 1.00 92.50 354 SER A C 1
ATOM 2823 O O . SER A 1 354 ? 21.117 -4.018 -6.243 1.00 92.50 354 SER A O 1
ATOM 2825 N N . LEU A 1 355 ? 22.437 -3.470 -8.009 1.00 96.12 355 LEU A N 1
ATOM 2826 C CA . LEU A 1 355 ? 22.866 -4.822 -8.351 1.00 96.12 355 LEU A CA 1
ATOM 2827 C C . LEU A 1 355 ? 24.169 -5.163 -7.613 1.00 96.12 355 LEU A C 1
ATOM 2829 O O . LEU A 1 355 ? 25.116 -4.377 -7.691 1.00 96.12 355 LEU A O 1
ATOM 2833 N N . PRO A 1 356 ? 24.243 -6.311 -6.923 1.00 97.31 356 PRO A N 1
ATOM 2834 C CA . PRO A 1 356 ? 25.479 -6.780 -6.315 1.00 97.31 356 PRO A CA 1
ATOM 2835 C C . PRO A 1 356 ? 26.469 -7.231 -7.391 1.00 97.31 356 PRO A C 1
ATOM 2837 O O . PRO A 1 356 ? 26.068 -7.782 -8.422 1.00 97.31 356 PRO A O 1
ATOM 2840 N N . ARG A 1 357 ? 27.767 -7.019 -7.154 1.00 97.62 357 ARG A N 1
ATOM 2841 C CA . ARG A 1 357 ? 28.813 -7.434 -8.096 1.00 97.62 357 ARG A CA 1
ATOM 2842 C C . ARG A 1 357 ? 29.066 -8.932 -7.988 1.00 97.62 357 ARG A C 1
ATOM 2844 O O . ARG A 1 357 ? 29.339 -9.445 -6.905 1.00 97.62 357 ARG A O 1
ATOM 2851 N N . ALA A 1 358 ? 29.036 -9.631 -9.119 1.00 96.75 358 ALA A N 1
ATOM 2852 C CA . ALA A 1 358 ? 29.167 -11.085 -9.167 1.00 96.75 358 ALA A CA 1
ATOM 2853 C C . ALA A 1 358 ? 30.470 -11.585 -8.517 1.00 96.75 358 ALA A C 1
ATOM 2855 O O . ALA A 1 358 ? 30.437 -12.513 -7.709 1.00 96.75 358 ALA A O 1
ATOM 2856 N N . GLY A 1 359 ? 31.602 -10.936 -8.817 1.00 95.06 359 GLY A N 1
ATOM 2857 C CA . GLY A 1 359 ? 32.905 -11.294 -8.248 1.00 95.06 359 GLY A CA 1
ATOM 2858 C C . GLY A 1 359 ? 32.954 -11.174 -6.722 1.00 95.06 359 GLY A C 1
ATOM 2859 O O . GLY A 1 359 ? 33.484 -12.058 -6.051 1.00 95.06 359 GLY A O 1
ATOM 2860 N N . GLU A 1 360 ? 32.333 -10.134 -6.163 1.00 96.94 360 GLU A N 1
ATOM 2861 C CA . GLU A 1 360 ? 32.269 -9.916 -4.714 1.00 96.94 360 GLU A CA 1
ATOM 2862 C C . GLU A 1 360 ? 31.373 -10.948 -4.027 1.00 96.94 360 GLU A C 1
ATOM 2864 O O . GLU A 1 360 ? 31.769 -11.539 -3.024 1.00 96.94 360 GLU A O 1
ATOM 2869 N N . VAL A 1 361 ? 30.205 -11.244 -4.606 1.00 97.00 361 VAL A N 1
ATOM 2870 C CA . VAL A 1 361 ? 29.310 -12.296 -4.097 1.00 97.00 361 VAL A CA 1
ATOM 2871 C C . VAL A 1 361 ? 30.017 -13.655 -4.077 1.00 97.00 361 VAL A C 1
ATOM 2873 O O . VAL A 1 361 ? 29.958 -14.367 -3.076 1.00 97.00 361 VAL A O 1
ATOM 2876 N N . ILE A 1 362 ? 30.721 -14.018 -5.157 1.00 94.81 362 ILE A N 1
ATOM 2877 C CA . ILE A 1 362 ? 31.466 -15.286 -5.246 1.00 94.81 362 ILE A CA 1
ATOM 2878 C C . ILE A 1 362 ? 32.600 -15.331 -4.215 1.00 94.81 362 ILE A C 1
ATOM 2880 O O . ILE A 1 362 ? 32.813 -16.371 -3.592 1.00 94.81 362 ILE A O 1
ATOM 2884 N N . ARG A 1 363 ? 33.297 -14.211 -3.985 1.00 95.38 363 ARG A N 1
ATOM 2885 C CA . ARG A 1 363 ? 34.324 -14.107 -2.940 1.00 95.38 363 ARG A CA 1
ATOM 2886 C C . ARG A 1 363 ? 33.730 -14.380 -1.555 1.00 95.38 363 ARG A C 1
ATOM 2888 O O . ARG A 1 363 ? 34.204 -15.271 -0.850 1.00 95.38 363 ARG A O 1
ATOM 2895 N N . TYR A 1 364 ? 32.654 -13.674 -1.203 1.00 96.44 364 TYR A N 1
ATOM 2896 C CA . TYR A 1 364 ? 31.987 -13.817 0.095 1.00 96.44 364 TYR A CA 1
ATOM 2897 C C . TYR A 1 364 ? 31.303 -15.167 0.297 1.00 96.44 364 TYR A C 1
ATOM 2899 O O . TYR A 1 364 ? 31.084 -15.561 1.442 1.00 96.44 364 TYR A O 1
ATOM 2907 N N . LEU A 1 365 ? 31.005 -15.909 -0.775 1.00 91.69 365 LEU A N 1
ATOM 2908 C CA . LEU A 1 365 ? 30.460 -17.261 -0.672 1.00 91.69 365 LEU A CA 1
ATOM 2909 C C . LEU A 1 365 ? 31.353 -18.169 0.178 1.00 91.69 365 LEU A C 1
ATOM 2911 O O . LEU A 1 365 ? 30.827 -18.952 0.963 1.00 91.69 365 LEU A O 1
ATOM 2915 N N . SER A 1 366 ? 32.675 -18.026 0.033 1.00 87.56 366 SER A N 1
ATOM 2916 C CA . SER A 1 366 ? 33.668 -18.868 0.713 1.00 87.56 366 SER A CA 1
ATOM 2917 C C . SER A 1 366 ? 34.351 -18.181 1.899 1.00 87.56 366 SER A C 1
ATOM 2919 O O . SER A 1 366 ? 34.905 -18.867 2.749 1.00 87.56 366 SER A O 1
ATOM 2921 N N . SER A 1 367 ? 34.378 -16.844 1.936 1.00 90.00 367 SER A N 1
ATOM 2922 C CA . SER A 1 367 ? 35.212 -16.085 2.881 1.00 90.00 367 SER A CA 1
ATOM 2923 C C . SER A 1 367 ? 34.455 -15.399 4.021 1.00 90.00 367 SER A C 1
ATOM 2925 O O . SER A 1 367 ? 35.094 -14.750 4.847 1.00 90.00 367 SER A O 1
ATOM 2927 N N . ASP A 1 368 ? 33.122 -15.421 4.009 1.00 92.38 368 ASP A N 1
ATOM 2928 C CA . ASP A 1 368 ? 32.286 -14.741 5.005 1.00 92.38 368 ASP A CA 1
ATOM 2929 C C . ASP A 1 368 ? 31.620 -15.738 5.954 1.00 92.38 368 ASP A C 1
ATOM 2931 O O . ASP A 1 368 ? 31.512 -16.921 5.642 1.00 92.38 368 ASP A O 1
ATOM 2935 N N . ASP A 1 369 ? 31.164 -15.230 7.093 1.00 92.12 369 ASP A N 1
ATOM 2936 C CA . ASP A 1 369 ? 30.572 -15.999 8.188 1.00 92.12 369 ASP A CA 1
ATOM 2937 C C . ASP A 1 369 ? 29.218 -15.392 8.586 1.00 92.12 369 ASP A C 1
ATOM 2939 O O . ASP A 1 369 ? 29.062 -14.167 8.612 1.00 92.12 369 ASP A O 1
ATOM 2943 N N . GLU A 1 370 ? 28.230 -16.240 8.877 1.00 93.19 370 GLU A N 1
ATOM 2944 C CA . GLU A 1 370 ? 26.857 -15.832 9.194 1.00 93.19 370 GLU A CA 1
ATOM 2945 C C . GLU A 1 370 ? 26.788 -14.935 10.434 1.00 93.19 370 GLU A C 1
ATOM 2947 O O . GLU A 1 370 ? 26.104 -13.907 10.418 1.00 93.19 370 GLU A O 1
ATOM 2952 N N . HIS A 1 371 ? 27.515 -15.300 11.492 1.00 93.81 371 HIS A N 1
ATOM 2953 C CA . HIS A 1 371 ? 27.530 -14.550 12.743 1.00 93.81 371 HIS A CA 1
ATOM 2954 C C . HIS A 1 371 ? 28.191 -13.182 12.545 1.00 93.81 371 HIS A C 1
ATOM 2956 O O . HIS A 1 371 ? 27.667 -12.151 12.968 1.00 93.81 371 HIS A O 1
ATOM 2962 N N . LYS A 1 372 ? 29.323 -13.142 11.837 1.00 95.25 372 LYS A N 1
ATOM 2963 C CA . LYS A 1 372 ? 30.004 -11.894 11.483 1.00 95.25 372 LYS A CA 1
ATOM 2964 C C . LYS A 1 372 ? 29.128 -10.986 10.620 1.00 95.25 372 LYS A C 1
ATOM 2966 O O . LYS A 1 372 ? 29.056 -9.788 10.886 1.00 95.25 372 LYS A O 1
ATOM 2971 N N . LEU A 1 373 ? 28.453 -11.532 9.606 1.00 97.38 373 LEU A N 1
ATOM 2972 C CA . LEU A 1 373 ? 27.509 -10.781 8.776 1.00 97.38 373 LEU A CA 1
ATOM 2973 C C . LEU A 1 373 ? 26.391 -10.166 9.624 1.00 97.38 373 LEU A C 1
ATOM 2975 O O . LEU A 1 373 ? 26.071 -8.991 9.454 1.00 97.38 373 LEU A O 1
ATOM 2979 N N . PHE A 1 374 ? 25.832 -10.930 10.560 1.00 96.88 374 PHE A N 1
ATOM 2980 C CA . PHE A 1 374 ? 24.811 -10.443 11.483 1.00 96.88 374 PHE A CA 1
ATOM 2981 C C . PHE A 1 374 ? 25.314 -9.300 12.383 1.00 96.88 374 PHE A C 1
ATOM 2983 O O . PHE A 1 374 ? 24.629 -8.282 12.524 1.00 96.88 374 PHE A O 1
ATOM 2990 N N . THR A 1 375 ? 26.515 -9.424 12.951 1.00 95.88 375 THR A N 1
ATOM 2991 C CA . THR A 1 375 ? 27.128 -8.368 13.773 1.00 95.88 375 THR A CA 1
ATOM 2992 C C . THR A 1 375 ? 27.370 -7.096 12.963 1.00 95.88 375 THR A C 1
ATOM 2994 O O . THR A 1 375 ? 27.002 -6.007 13.401 1.00 95.88 375 THR A O 1
ATOM 2997 N N . ASP A 1 376 ? 27.911 -7.223 11.749 1.00 97.00 376 ASP A N 1
ATOM 2998 C CA . ASP A 1 376 ? 28.180 -6.077 10.876 1.00 97.00 376 ASP A CA 1
ATOM 2999 C C . ASP A 1 376 ? 26.882 -5.387 10.411 1.00 97.00 376 ASP A C 1
ATOM 3001 O O . ASP A 1 376 ? 26.835 -4.159 10.319 1.00 97.00 376 ASP A O 1
ATOM 3005 N N . LEU A 1 377 ? 25.808 -6.149 10.161 1.00 97.12 377 LEU A N 1
ATOM 3006 C CA . LEU A 1 377 ? 24.477 -5.598 9.871 1.00 97.12 377 LEU A CA 1
ATOM 3007 C C . LEU A 1 377 ? 23.904 -4.828 11.061 1.00 97.12 377 LEU A C 1
ATOM 3009 O O . LEU A 1 377 ? 23.350 -3.744 10.888 1.00 97.12 377 LEU A O 1
ATOM 3013 N N . THR A 1 378 ? 24.065 -5.360 12.270 1.00 96.56 378 THR A N 1
ATOM 3014 C CA . THR A 1 378 ? 23.581 -4.716 13.497 1.00 96.56 378 THR A CA 1
ATOM 3015 C C . THR A 1 378 ? 24.303 -3.385 13.720 1.00 96.56 378 THR A C 1
ATOM 3017 O O . THR A 1 378 ? 23.650 -2.346 13.834 1.00 96.56 378 THR A O 1
ATOM 3020 N N . ALA A 1 379 ? 25.634 -3.381 13.599 1.00 95.69 379 ALA A N 1
ATOM 3021 C CA . ALA A 1 379 ? 26.448 -2.168 13.669 1.00 95.69 379 ALA A CA 1
ATOM 3022 C C . ALA A 1 379 ? 26.115 -1.152 12.558 1.00 95.69 379 ALA A C 1
ATOM 3024 O O . ALA A 1 379 ? 26.210 0.060 12.760 1.00 95.69 379 ALA A O 1
ATOM 3025 N N . TYR A 1 380 ? 25.717 -1.615 11.368 1.00 95.75 380 TYR A N 1
ATOM 3026 C CA . TYR A 1 380 ? 25.240 -0.735 10.299 1.00 95.75 380 TYR A CA 1
ATOM 3027 C C . TYR A 1 380 ? 23.953 0.008 10.702 1.00 95.75 380 TYR A C 1
ATOM 3029 O O . TYR A 1 380 ? 23.842 1.215 10.466 1.00 95.75 380 TYR A O 1
ATOM 3037 N N . PHE A 1 381 ? 23.005 -0.663 11.364 1.00 94.88 381 PHE A N 1
ATOM 3038 C CA . PHE A 1 381 ? 21.759 -0.030 11.810 1.00 94.88 381 PHE A CA 1
ATOM 3039 C C . PHE A 1 381 ? 21.936 0.901 13.014 1.00 94.88 381 PHE A C 1
ATOM 3041 O O . PHE A 1 381 ? 21.283 1.946 13.050 1.00 94.88 381 PHE A O 1
ATOM 3048 N N . GLU A 1 382 ? 22.864 0.608 13.926 1.00 92.19 382 GLU A N 1
ATOM 3049 C CA . GLU A 1 382 ? 23.239 1.507 15.034 1.00 92.19 382 GLU A CA 1
ATOM 3050 C C . GLU A 1 382 ? 23.725 2.881 14.537 1.00 92.19 382 GLU A C 1
ATOM 3052 O O . GLU A 1 382 ? 23.440 3.926 15.131 1.00 92.19 382 GLU A O 1
ATOM 3057 N N . LYS A 1 383 ? 24.427 2.908 13.395 1.00 90.12 383 LYS A N 1
ATOM 3058 C CA . LYS A 1 383 ? 24.849 4.152 12.725 1.00 90.12 383 LYS A CA 1
ATOM 3059 C C . LYS A 1 383 ? 23.704 4.836 11.967 1.00 90.12 383 LYS A C 1
ATOM 3061 O O . LYS A 1 383 ? 23.795 6.027 11.652 1.00 90.12 383 LYS A O 1
ATOM 3066 N N . ALA A 1 384 ? 22.650 4.097 11.622 1.00 89.00 384 ALA A N 1
ATOM 3067 C CA . ALA A 1 384 ? 21.584 4.573 10.752 1.00 89.00 384 ALA A CA 1
ATOM 3068 C C . ALA A 1 384 ? 20.537 5.403 11.499 1.00 89.00 384 ALA A C 1
ATOM 3070 O O . ALA A 1 384 ? 20.163 6.466 11.000 1.00 89.00 384 ALA A O 1
ATOM 3071 N N . ALA A 1 385 ? 20.061 4.952 12.660 1.00 89.38 385 ALA A N 1
ATOM 3072 C CA . ALA A 1 385 ? 19.065 5.670 13.455 1.00 89.38 385 ALA A CA 1
ATOM 3073 C C . ALA A 1 385 ? 19.070 5.206 14.916 1.00 89.38 385 ALA A C 1
ATOM 3075 O O . ALA A 1 385 ? 19.525 4.110 15.207 1.00 89.38 385 ALA A O 1
ATOM 3076 N N . GLN A 1 386 ? 18.513 6.019 15.819 1.00 89.00 386 GLN A N 1
ATOM 3077 C CA . GLN A 1 386 ? 18.280 5.619 17.207 1.00 89.00 386 GLN A CA 1
ATOM 3078 C C . GLN A 1 386 ? 17.025 4.747 17.271 1.00 89.00 386 GLN A C 1
ATOM 3080 O O . GLN A 1 386 ? 15.972 5.160 16.784 1.00 89.00 386 GLN A O 1
ATOM 3085 N N . LEU A 1 387 ? 17.129 3.578 17.900 1.00 90.56 387 LEU A N 1
ATOM 3086 C CA . LEU A 1 387 ? 16.004 2.675 18.155 1.00 90.56 387 LEU A CA 1
ATOM 3087 C C . LEU A 1 387 ? 15.655 2.604 19.653 1.00 90.56 387 LEU A C 1
ATOM 3089 O O . LEU A 1 387 ? 16.463 3.042 20.478 1.00 90.56 387 LEU A O 1
ATOM 3093 N N . PRO A 1 388 ? 14.470 2.066 20.019 1.00 87.94 388 PRO A N 1
ATOM 3094 C CA . PRO A 1 388 ? 14.025 1.982 21.416 1.00 87.94 388 PRO A CA 1
ATOM 3095 C C . PRO A 1 388 ? 14.941 1.161 22.324 1.00 87.94 388 PRO A C 1
ATOM 3097 O O . PRO A 1 388 ? 15.037 1.439 23.514 1.00 87.94 388 PRO A O 1
ATOM 3100 N N . SER A 1 389 ? 15.601 0.139 21.779 1.00 90.00 389 SER A N 1
ATOM 3101 C CA . SER A 1 389 ? 16.552 -0.691 22.517 1.00 90.00 389 SER A CA 1
ATOM 3102 C C . SER A 1 389 ? 17.541 -1.378 21.579 1.00 90.00 389 SER A C 1
ATOM 3104 O O . SER A 1 389 ? 17.267 -1.528 20.387 1.00 90.00 389 SER A O 1
ATOM 3106 N N . GLU A 1 390 ? 18.652 -1.865 22.135 1.00 89.19 390 GLU A N 1
ATOM 3107 C CA . GLU A 1 390 ? 19.670 -2.634 21.403 1.00 89.19 390 GLU A CA 1
ATOM 3108 C C . GLU A 1 390 ? 19.083 -3.857 20.676 1.00 89.19 390 GLU A C 1
ATOM 3110 O O . GLU A 1 390 ? 19.442 -4.185 19.543 1.00 89.19 390 GLU A O 1
ATOM 3115 N N . THR A 1 391 ? 18.083 -4.496 21.285 1.00 92.12 391 THR A N 1
ATOM 3116 C CA . THR A 1 391 ? 17.394 -5.656 20.711 1.00 92.12 391 THR A CA 1
ATOM 3117 C C . THR A 1 391 ? 16.665 -5.331 19.403 1.00 92.12 391 THR A C 1
ATOM 3119 O O . THR A 1 391 ? 16.513 -6.211 18.555 1.00 92.12 391 THR A O 1
ATOM 3122 N N . HIS A 1 392 ? 16.255 -4.077 19.182 1.00 94.81 392 HIS A N 1
ATOM 3123 C CA . HIS A 1 392 ? 15.618 -3.676 17.926 1.00 94.81 392 HIS A CA 1
ATOM 3124 C C . HIS A 1 392 ? 16.601 -3.677 16.749 1.00 94.81 392 HIS A C 1
ATOM 3126 O O . HIS A 1 392 ? 16.196 -4.028 15.640 1.00 94.81 392 HIS A O 1
ATOM 3132 N N . TYR A 1 393 ? 17.885 -3.358 16.967 1.00 96.12 393 TYR A N 1
ATOM 3133 C CA . TYR A 1 393 ? 18.895 -3.474 15.908 1.00 96.12 393 TYR A CA 1
ATOM 3134 C C . TYR A 1 393 ? 19.056 -4.938 15.492 1.00 96.12 393 TYR A C 1
ATOM 3136 O O . TYR A 1 393 ? 18.975 -5.251 14.303 1.00 96.12 393 TYR A O 1
ATOM 3144 N N . LYS A 1 394 ? 19.158 -5.851 16.472 1.00 96.06 394 LYS A N 1
ATOM 3145 C CA . LYS A 1 394 ? 19.190 -7.305 16.229 1.00 96.06 394 LYS A CA 1
ATOM 3146 C C . LYS A 1 394 ? 17.940 -7.785 15.478 1.00 96.06 394 LYS A C 1
ATOM 3148 O O . LYS A 1 394 ? 18.057 -8.523 14.500 1.00 96.06 394 LYS A O 1
ATOM 3153 N N . MET A 1 395 ? 16.750 -7.319 15.874 1.00 97.06 395 MET A N 1
ATOM 3154 C CA . MET A 1 395 ? 15.486 -7.652 15.204 1.00 97.06 395 MET A CA 1
ATOM 3155 C C . MET A 1 395 ? 15.490 -7.265 13.725 1.00 97.06 395 MET A C 1
ATOM 3157 O O . MET A 1 395 ? 15.115 -8.075 12.876 1.00 97.06 395 MET A O 1
ATOM 3161 N N . ILE A 1 396 ? 15.921 -6.043 13.408 1.00 98.12 396 ILE A N 1
ATOM 3162 C CA . ILE A 1 396 ? 16.009 -5.566 12.026 1.00 98.12 396 ILE A CA 1
ATOM 3163 C C . ILE A 1 396 ? 17.036 -6.391 11.242 1.00 98.12 396 ILE A C 1
ATOM 3165 O O . ILE A 1 396 ? 16.753 -6.776 10.108 1.00 98.12 396 ILE A O 1
ATOM 3169 N N . SER A 1 397 ? 18.179 -6.735 11.840 1.00 98.06 397 SER A N 1
ATOM 3170 C CA . SER A 1 397 ? 19.183 -7.608 11.219 1.00 98.06 397 SER A CA 1
ATOM 3171 C C . SER A 1 397 ? 18.618 -8.995 10.879 1.00 98.06 397 SER A C 1
ATOM 3173 O O . SER A 1 397 ? 18.764 -9.449 9.741 1.00 98.06 397 SER A O 1
ATOM 3175 N N . TRP A 1 398 ? 17.898 -9.651 11.801 1.00 98.00 398 TRP A N 1
ATOM 3176 C CA . TRP A 1 398 ? 17.203 -10.919 11.515 1.00 98.00 398 TRP A CA 1
ATOM 3177 C C . TRP A 1 398 ? 16.140 -10.761 10.429 1.00 98.00 398 TRP A C 1
ATOM 3179 O O . TRP A 1 398 ? 15.995 -11.632 9.571 1.00 98.00 398 TRP A O 1
ATOM 3189 N N . TRP A 1 399 ? 15.413 -9.643 10.433 1.00 98.56 399 TRP A N 1
ATOM 3190 C CA . TRP A 1 399 ? 14.405 -9.352 9.420 1.00 98.56 399 TRP A CA 1
ATOM 3191 C C . TRP A 1 399 ? 15.020 -9.184 8.025 1.00 98.56 399 TRP A C 1
ATOM 3193 O O . TRP A 1 399 ? 14.488 -9.718 7.049 1.00 98.56 399 TRP A O 1
ATOM 3203 N N . VAL A 1 400 ? 16.170 -8.510 7.921 1.00 98.75 400 VAL A N 1
ATOM 3204 C CA . VAL A 1 400 ? 16.920 -8.364 6.666 1.00 98.75 400 VAL A CA 1
ATOM 3205 C C . VAL A 1 400 ? 17.395 -9.718 6.160 1.00 98.75 400 VAL A C 1
ATOM 3207 O O . VAL A 1 400 ? 17.140 -10.027 4.999 1.00 98.75 400 VAL A O 1
ATOM 3210 N N . LEU A 1 401 ? 17.991 -10.556 7.012 1.00 98.56 401 LEU A N 1
ATOM 3211 C CA . LEU A 1 401 ? 18.376 -11.930 6.655 1.00 98.56 401 LEU A CA 1
ATOM 3212 C C . LEU A 1 401 ? 17.171 -12.739 6.153 1.00 98.56 401 LEU A C 1
ATOM 3214 O O . LEU A 1 401 ? 17.244 -13.384 5.106 1.00 98.56 401 LEU A O 1
ATOM 3218 N N . HIS A 1 402 ? 16.028 -12.619 6.835 1.00 98.44 402 HIS A N 1
ATOM 3219 C CA . HIS A 1 402 ? 14.768 -13.223 6.411 1.00 98.44 402 HIS A CA 1
ATOM 3220 C C . HIS A 1 402 ? 14.367 -12.785 4.989 1.00 98.44 402 HIS A C 1
ATOM 3222 O O . HIS A 1 402 ? 13.914 -13.626 4.213 1.00 98.44 402 HIS A O 1
ATOM 3228 N N . THR A 1 403 ? 14.580 -11.522 4.585 1.00 98.56 403 THR A N 1
ATOM 3229 C CA . THR A 1 403 ? 14.236 -11.075 3.216 1.00 98.56 403 THR A CA 1
ATOM 3230 C C . THR A 1 403 ? 14.974 -11.839 2.120 1.00 98.56 403 THR A C 1
ATOM 3232 O O . THR A 1 403 ? 14.454 -11.964 1.017 1.00 98.56 403 THR A O 1
ATOM 3235 N N . TYR A 1 404 ? 16.145 -12.402 2.417 1.00 98.12 404 TYR A N 1
ATOM 3236 C CA . TYR A 1 404 ? 16.933 -13.188 1.469 1.00 98.12 404 TYR A CA 1
ATOM 3237 C C . TYR A 1 404 ? 16.505 -14.650 1.390 1.00 98.12 404 TYR A C 1
ATOM 3239 O O . TYR A 1 404 ? 17.022 -15.365 0.538 1.00 98.12 404 TYR A O 1
ATOM 3247 N N . LEU A 1 405 ? 15.583 -15.106 2.239 1.00 97.12 405 LEU A N 1
ATOM 3248 C CA . LEU A 1 405 ? 15.077 -16.482 2.266 1.00 97.12 405 LEU A CA 1
ATOM 3249 C C . LEU A 1 405 ? 13.547 -16.528 2.427 1.00 97.12 405 LEU A C 1
ATOM 3251 O O . LEU A 1 405 ? 12.999 -17.577 2.768 1.00 97.12 405 LEU A O 1
ATOM 3255 N N . TYR A 1 406 ? 12.847 -15.409 2.197 1.00 96.31 406 TYR A N 1
ATOM 3256 C CA . TYR A 1 406 ? 11.430 -15.240 2.540 1.00 96.31 406 TYR A CA 1
ATOM 3257 C C . TYR A 1 406 ? 10.526 -16.302 1.891 1.00 96.31 406 TYR A C 1
ATOM 3259 O O . TYR A 1 406 ? 9.499 -16.683 2.457 1.00 96.31 406 TYR A O 1
ATOM 3267 N N . GLU A 1 407 ? 10.913 -16.837 0.725 1.00 93.81 407 GLU A N 1
ATOM 3268 C CA . GLU A 1 407 ? 10.176 -17.898 0.041 1.00 93.81 407 GLU A CA 1
ATOM 3269 C C . GLU A 1 407 ? 10.121 -19.221 0.819 1.00 93.81 407 GLU A C 1
ATOM 3271 O O . GLU A 1 407 ? 9.277 -20.068 0.510 1.00 93.81 407 GLU A O 1
ATOM 3276 N N . LYS A 1 408 ? 10.990 -19.418 1.818 1.00 95.00 408 LYS A N 1
ATOM 3277 C CA . LYS A 1 408 ? 11.006 -20.611 2.677 1.00 95.00 408 LYS A CA 1
ATOM 3278 C C . LYS A 1 408 ? 9.966 -20.570 3.788 1.00 95.00 408 LYS A C 1
ATOM 3280 O O . LYS A 1 408 ? 9.622 -21.621 4.320 1.00 95.00 408 LYS A O 1
ATOM 3285 N N . PHE A 1 409 ? 9.440 -19.394 4.108 1.00 95.94 409 PHE A N 1
ATOM 3286 C CA . PHE A 1 409 ? 8.514 -19.211 5.218 1.00 95.94 409 PHE A CA 1
ATOM 3287 C C . PHE A 1 409 ? 7.067 -19.147 4.738 1.00 95.94 409 PHE A C 1
ATOM 3289 O O . PHE A 1 409 ? 6.782 -18.756 3.604 1.00 95.94 409 PHE A O 1
ATOM 3296 N N . THR A 1 410 ? 6.141 -19.531 5.615 1.00 95.75 410 THR A N 1
ATOM 3297 C CA . THR A 1 410 ? 4.703 -19.319 5.396 1.00 95.75 410 THR A CA 1
ATOM 3298 C C . THR A 1 410 ? 4.323 -17.860 5.624 1.00 95.75 410 THR A C 1
ATOM 3300 O O . THR A 1 410 ? 3.426 -17.359 4.955 1.00 95.75 410 THR A O 1
ATOM 3303 N N . TYR A 1 411 ? 5.010 -17.172 6.536 1.00 96.56 411 TYR A N 1
ATOM 3304 C CA . TYR A 1 411 ? 4.735 -15.783 6.874 1.00 96.56 411 TYR A CA 1
ATOM 3305 C C . TYR A 1 411 ? 5.993 -14.929 6.770 1.00 96.56 411 TYR A C 1
ATOM 3307 O O . TYR A 1 411 ? 7.089 -15.389 7.072 1.00 96.56 411 TYR A O 1
ATOM 3315 N N . SER A 1 412 ? 5.801 -13.672 6.391 1.00 97.19 412 SER A N 1
ATOM 3316 C CA . SER A 1 412 ? 6.825 -12.641 6.308 1.00 97.19 412 SER A CA 1
ATOM 3317 C C . SER A 1 412 ? 6.363 -11.436 7.139 1.00 97.19 412 SER A C 1
ATOM 3319 O O . SER A 1 412 ? 5.458 -10.728 6.683 1.00 97.19 412 SER A O 1
ATOM 3321 N N . PRO A 1 413 ? 6.944 -11.173 8.328 1.00 95.25 413 PRO A N 1
ATOM 3322 C CA . PRO A 1 413 ? 6.576 -10.022 9.158 1.00 95.25 413 PRO A CA 1
ATOM 3323 C C . PRO A 1 413 ? 6.678 -8.703 8.384 1.00 95.25 413 PRO A C 1
ATOM 3325 O O . PRO A 1 413 ? 7.633 -8.496 7.631 1.00 95.25 413 PRO A O 1
ATOM 3328 N N . MET A 1 414 ? 5.729 -7.788 8.591 1.00 97.88 414 MET A N 1
ATOM 3329 C CA . MET A 1 414 ? 5.842 -6.417 8.083 1.00 97.88 414 MET A CA 1
ATOM 3330 C C . MET A 1 414 ? 6.528 -5.535 9.127 1.00 97.88 414 MET A C 1
ATOM 3332 O O . MET A 1 414 ? 6.102 -5.527 10.275 1.00 97.88 414 MET A O 1
ATOM 3336 N N . LEU A 1 415 ? 7.559 -4.774 8.762 1.00 97.62 415 LEU A N 1
ATOM 3337 C CA . LEU A 1 415 ? 8.118 -3.771 9.675 1.00 97.62 415 LEU A CA 1
ATOM 3338 C C . LEU A 1 415 ? 7.286 -2.496 9.609 1.00 97.62 415 LEU A C 1
ATOM 3340 O O . LEU A 1 415 ? 7.023 -1.981 8.525 1.00 97.62 415 LEU A O 1
ATOM 3344 N N . ALA A 1 416 ? 6.895 -1.980 10.766 1.00 95.88 416 ALA A N 1
ATOM 3345 C CA . ALA A 1 416 ? 6.058 -0.800 10.894 1.00 95.88 416 ALA A CA 1
ATOM 3346 C C . ALA A 1 416 ? 6.821 0.309 11.623 1.00 95.88 416 ALA A C 1
ATOM 3348 O O . ALA A 1 416 ? 6.865 0.346 12.845 1.00 95.88 416 ALA A O 1
ATOM 3349 N N . LEU A 1 417 ? 7.424 1.227 10.876 1.00 94.75 417 LEU A N 1
ATOM 3350 C CA . LEU A 1 417 ? 8.095 2.404 11.417 1.00 94.75 417 LEU A CA 1
ATOM 3351 C C . LEU A 1 417 ? 7.032 3.470 11.704 1.00 94.75 417 LEU A C 1
ATOM 3353 O O . LEU A 1 417 ? 6.541 4.133 10.786 1.00 94.75 417 LEU A O 1
ATOM 3357 N N . VAL A 1 418 ? 6.660 3.619 12.975 1.00 86.50 418 VAL A N 1
ATOM 3358 C CA . VAL A 1 418 ? 5.571 4.505 13.411 1.00 86.50 418 VAL A CA 1
ATOM 3359 C C . VAL A 1 418 ? 6.140 5.651 14.238 1.00 86.50 418 VAL A C 1
ATOM 3361 O O . VAL A 1 418 ? 7.071 5.484 15.025 1.00 86.50 418 VAL A O 1
ATOM 3364 N N . GLY A 1 419 ? 5.601 6.852 14.039 1.00 77.81 419 GLY A N 1
ATOM 3365 C CA . GLY A 1 419 ? 5.941 8.008 14.862 1.00 77.81 419 GLY A CA 1
ATOM 3366 C C . GLY A 1 419 ? 5.669 9.341 14.179 1.00 77.81 419 GLY A C 1
ATOM 3367 O O . GLY A 1 419 ? 5.526 9.427 12.957 1.00 77.81 419 GLY A O 1
ATOM 3368 N N . ILE A 1 420 ? 5.679 10.416 14.961 1.00 72.88 420 ILE A N 1
ATOM 3369 C CA . ILE A 1 420 ? 5.544 11.794 14.463 1.00 72.88 420 ILE A CA 1
ATOM 3370 C C . ILE A 1 420 ? 6.653 12.152 13.450 1.00 72.88 420 ILE A C 1
ATOM 3372 O O . ILE A 1 420 ? 7.688 11.472 13.412 1.00 72.88 420 ILE A O 1
ATOM 3376 N N . PRO A 1 421 ? 6.448 13.146 12.557 1.00 71.94 421 PRO A N 1
ATOM 3377 C CA . PRO A 1 421 ? 7.491 13.624 11.640 1.00 71.94 421 PRO A CA 1
ATOM 3378 C C . PRO A 1 421 ? 8.849 13.862 12.330 1.00 71.94 421 PRO A C 1
ATOM 3380 O O . PRO A 1 421 ? 8.907 14.059 13.536 1.00 71.94 421 PRO A O 1
ATOM 3383 N N . GLU A 1 422 ? 9.940 13.806 11.558 1.00 69.31 422 GLU A N 1
ATOM 3384 C CA . GLU A 1 422 ? 11.309 14.133 12.022 1.00 69.31 422 GLU A CA 1
ATOM 3385 C C . GLU A 1 422 ? 11.950 13.159 13.035 1.00 69.31 422 GLU A C 1
ATOM 3387 O O . GLU A 1 422 ? 13.032 13.402 13.552 1.00 69.31 422 GLU A O 1
ATOM 3392 N N . ARG A 1 423 ? 11.360 11.975 13.238 1.00 76.81 423 ARG A N 1
ATOM 3393 C CA . ARG A 1 423 ? 11.918 10.892 14.079 1.00 76.81 423 ARG A CA 1
ATOM 3394 C C . ARG A 1 423 ? 12.814 9.882 13.338 1.00 76.81 423 ARG A C 1
ATOM 3396 O O . ARG A 1 423 ? 12.970 8.750 13.769 1.00 76.81 423 ARG A O 1
ATOM 3403 N N . GLY A 1 424 ? 13.335 10.222 12.157 1.00 80.38 424 GLY A N 1
ATOM 3404 C CA . GLY A 1 424 ? 14.247 9.337 11.409 1.00 80.38 424 GLY A CA 1
ATOM 3405 C C . GLY A 1 424 ? 13.624 8.096 10.737 1.00 80.38 424 GLY A C 1
ATOM 3406 O O . GLY A 1 424 ? 14.372 7.277 10.213 1.00 80.38 424 GLY A O 1
ATOM 3407 N N . LYS A 1 425 ? 12.288 7.959 10.678 1.00 89.56 425 LYS A N 1
ATOM 3408 C CA . LYS A 1 425 ? 11.582 6.822 10.034 1.00 89.56 425 LYS A CA 1
ATOM 3409 C C . LYS A 1 425 ? 12.046 6.545 8.601 1.00 89.56 425 LYS A C 1
ATOM 3411 O O . LYS A 1 425 ? 12.501 5.447 8.305 1.00 89.56 425 LYS A O 1
ATOM 3416 N N . THR A 1 426 ? 11.981 7.552 7.727 1.00 90.00 426 THR A N 1
ATOM 3417 C CA . THR A 1 426 ? 12.414 7.439 6.324 1.00 90.00 426 THR A CA 1
ATOM 3418 C C . THR A 1 426 ? 13.895 7.089 6.224 1.00 90.00 426 THR A C 1
ATOM 3420 O O . THR A 1 426 ? 14.294 6.293 5.383 1.00 90.00 426 THR A O 1
ATOM 3423 N N . ARG A 1 427 ? 14.725 7.638 7.119 1.00 91.31 427 ARG A N 1
ATOM 3424 C CA . ARG A 1 427 ? 16.166 7.373 7.160 1.00 91.31 427 ARG A CA 1
ATOM 3425 C C . ARG A 1 427 ? 16.466 5.919 7.537 1.00 91.31 427 ARG A C 1
ATOM 3427 O O . ARG A 1 427 ? 17.252 5.276 6.847 1.00 91.31 427 ARG A O 1
ATOM 3434 N N . LEU A 1 428 ? 15.811 5.391 8.571 1.00 94.00 428 LEU A N 1
ATOM 3435 C CA . LEU A 1 428 ? 15.912 3.980 8.939 1.00 94.00 428 LEU A CA 1
ATOM 3436 C C . LEU A 1 428 ? 15.371 3.079 7.823 1.00 94.00 428 LEU A C 1
ATOM 3438 O O . LEU A 1 428 ? 16.051 2.143 7.417 1.00 94.00 428 LEU A O 1
ATOM 3442 N N . GLY A 1 429 ? 14.192 3.388 7.275 1.00 95.88 429 GLY A N 1
ATOM 3443 C CA . GLY A 1 429 ? 13.605 2.641 6.161 1.00 95.88 429 GLY A CA 1
ATOM 3444 C C . GLY A 1 429 ? 14.532 2.577 4.945 1.00 95.88 429 GLY A C 1
ATOM 3445 O O . GLY A 1 429 ? 14.719 1.503 4.379 1.00 95.88 429 GLY A O 1
ATOM 3446 N N . ARG A 1 430 ? 15.205 3.687 4.609 1.00 95.38 430 ARG A N 1
ATOM 3447 C CA . ARG A 1 430 ? 16.238 3.749 3.561 1.00 95.38 430 ARG A CA 1
ATOM 3448 C C . ARG A 1 430 ? 17.465 2.898 3.868 1.00 95.38 430 ARG A C 1
ATOM 3450 O O . ARG A 1 430 ? 17.967 2.223 2.974 1.00 95.38 430 ARG A O 1
ATOM 3457 N N . ALA A 1 431 ? 17.932 2.893 5.114 1.00 96.00 431 ALA A N 1
ATOM 3458 C CA . ALA A 1 431 ? 19.031 2.024 5.521 1.00 96.00 431 ALA A CA 1
ATOM 3459 C C . ALA A 1 431 ? 18.648 0.546 5.348 1.00 96.00 431 ALA A C 1
ATOM 3461 O O . ALA A 1 431 ? 19.358 -0.195 4.670 1.00 96.00 431 ALA A O 1
ATOM 3462 N N . ILE A 1 432 ? 17.481 0.135 5.860 1.00 97.81 432 ILE A N 1
ATOM 3463 C CA . ILE A 1 432 ? 16.991 -1.249 5.759 1.00 97.81 432 ILE A CA 1
ATOM 3464 C C . ILE A 1 432 ? 16.801 -1.654 4.294 1.00 97.81 432 ILE A C 1
ATOM 3466 O O . ILE A 1 432 ? 17.306 -2.692 3.869 1.00 97.81 432 ILE A O 1
ATOM 3470 N N . ILE A 1 433 ? 16.104 -0.838 3.497 1.00 97.38 433 ILE A N 1
ATOM 3471 C CA . ILE A 1 433 ? 15.774 -1.186 2.110 1.00 97.38 433 ILE A CA 1
ATOM 3472 C C . ILE A 1 433 ? 17.017 -1.241 1.211 1.00 97.38 433 ILE A C 1
ATOM 3474 O O . ILE A 1 433 ? 17.037 -2.005 0.248 1.00 97.38 433 ILE A O 1
ATOM 3478 N N . SER A 1 434 ? 18.075 -0.488 1.541 1.00 96.19 434 SER A N 1
ATOM 3479 C CA . SER A 1 434 ? 19.330 -0.499 0.779 1.00 96.19 434 SER A CA 1
ATOM 3480 C C . SER A 1 434 ? 20.048 -1.853 0.830 1.00 96.19 434 SER A C 1
ATOM 3482 O O . SER A 1 434 ? 20.652 -2.260 -0.168 1.00 96.19 434 SER A O 1
ATOM 3484 N N . VAL A 1 435 ? 19.921 -2.577 1.949 1.00 97.81 435 VAL A N 1
ATOM 3485 C CA . VAL A 1 435 ? 20.526 -3.901 2.163 1.00 97.81 435 VAL A CA 1
ATOM 3486 C C . VAL A 1 435 ? 19.529 -5.054 2.011 1.00 97.81 435 VAL A C 1
ATOM 3488 O O . VAL A 1 435 ? 19.955 -6.189 1.827 1.00 97.81 435 VAL A O 1
ATOM 3491 N N . ALA A 1 436 ? 18.218 -4.801 2.033 1.00 98.19 436 ALA A N 1
ATOM 3492 C CA . ALA A 1 436 ? 17.189 -5.827 1.851 1.00 98.19 436 ALA A CA 1
ATOM 3493 C C . ALA A 1 436 ? 17.205 -6.464 0.448 1.00 98.19 436 ALA A C 1
ATOM 3495 O O . ALA A 1 436 ? 17.605 -5.842 -0.546 1.00 98.19 436 ALA A O 1
ATOM 3496 N N . TYR A 1 437 ? 16.702 -7.701 0.353 1.00 98.06 437 TYR A N 1
ATOM 3497 C CA . TYR A 1 437 ? 16.612 -8.421 -0.916 1.00 98.06 437 TYR A CA 1
ATOM 3498 C C . TYR A 1 437 ? 15.735 -7.655 -1.911 1.00 98.06 437 TYR A C 1
ATOM 3500 O O . TYR A 1 437 ? 14.538 -7.445 -1.676 1.00 98.06 437 TYR A O 1
ATOM 3508 N N . ARG A 1 438 ? 16.358 -7.213 -3.014 1.00 96.94 438 ARG A N 1
ATOM 3509 C CA . ARG A 1 438 ? 15.729 -6.422 -4.088 1.00 96.94 438 ARG A CA 1
ATOM 3510 C C . ARG A 1 438 ? 14.879 -5.262 -3.559 1.00 96.94 438 ARG A C 1
ATOM 3512 O O . ARG A 1 438 ? 13.763 -5.040 -4.023 1.00 96.94 438 ARG A O 1
ATOM 3519 N N . GLY A 1 439 ? 15.393 -4.567 -2.545 1.00 97.06 439 GLY A N 1
ATOM 3520 C CA . GLY A 1 439 ? 14.668 -3.505 -1.862 1.00 97.06 439 GLY A CA 1
ATOM 3521 C C . GLY A 1 439 ? 14.307 -2.325 -2.767 1.00 97.06 439 GLY A C 1
ATOM 3522 O O . GLY A 1 439 ? 15.168 -1.784 -3.456 1.00 97.06 439 GLY A O 1
ATOM 3523 N N . LEU A 1 440 ? 13.037 -1.917 -2.722 1.00 95.75 440 LEU A N 1
ATOM 3524 C CA . LEU A 1 440 ? 12.474 -0.777 -3.446 1.00 95.75 440 LEU A CA 1
ATOM 3525 C C . LEU A 1 440 ? 11.705 0.150 -2.494 1.00 95.75 440 LEU A C 1
ATOM 3527 O O . LEU A 1 440 ? 10.785 -0.292 -1.809 1.00 95.75 440 LEU A O 1
ATOM 3531 N N . GLU A 1 441 ? 12.041 1.442 -2.504 1.00 96.31 441 GLU A N 1
ATOM 3532 C CA . GLU A 1 441 ? 11.286 2.515 -1.839 1.00 96.31 441 GLU A CA 1
ATOM 3533 C C . GLU A 1 441 ? 10.209 3.072 -2.774 1.00 96.31 441 GLU A C 1
ATOM 3535 O O . GLU A 1 441 ? 10.455 3.343 -3.953 1.00 96.31 441 GLU A O 1
ATOM 3540 N N . THR A 1 442 ? 8.995 3.249 -2.259 1.00 95.44 442 THR A N 1
ATOM 3541 C CA . THR A 1 442 ? 7.906 3.859 -3.009 1.00 95.44 442 THR A CA 1
ATOM 3542 C C . THR A 1 442 ? 6.845 4.454 -2.097 1.00 95.44 442 THR A C 1
ATOM 3544 O O . THR A 1 442 ? 6.610 3.991 -0.988 1.00 95.44 442 THR A O 1
ATOM 3547 N N . GLU A 1 443 ? 6.130 5.452 -2.603 1.00 93.12 443 GLU A N 1
ATOM 3548 C CA . GLU A 1 443 ? 4.940 5.969 -1.936 1.00 93.12 443 GLU A CA 1
ATOM 3549 C C . GLU A 1 443 ? 3.652 5.408 -2.555 1.00 93.12 443 GLU A C 1
ATOM 3551 O O . GLU A 1 443 ? 2.575 5.602 -2.000 1.00 93.12 443 GLU A O 1
ATOM 3556 N N . THR A 1 444 ? 3.700 4.774 -3.733 1.00 93.31 444 THR A N 1
ATOM 3557 C CA . THR A 1 444 ? 2.484 4.350 -4.448 1.00 93.31 444 THR A CA 1
ATOM 3558 C C . THR A 1 444 ? 1.955 3.017 -3.929 1.00 93.31 444 THR A C 1
ATOM 3560 O O . THR A 1 444 ? 2.714 2.073 -3.731 1.00 93.31 444 THR A O 1
ATOM 3563 N N . LEU A 1 445 ? 0.633 2.915 -3.792 1.00 93.56 445 LEU A N 1
ATOM 3564 C CA . LEU A 1 445 ? -0.063 1.669 -3.485 1.00 93.56 445 LEU A CA 1
ATOM 3565 C C . LEU A 1 445 ? -0.866 1.147 -4.691 1.00 93.56 445 LEU A C 1
ATOM 3567 O O . LEU A 1 445 ? -1.741 0.293 -4.560 1.00 93.56 445 LEU A O 1
ATOM 3571 N N . ARG A 1 446 ? -0.541 1.617 -5.904 1.00 91.56 446 ARG A N 1
ATOM 3572 C CA . ARG A 1 446 ? -1.246 1.216 -7.120 1.00 91.56 446 ARG A CA 1
ATOM 3573 C C . ARG A 1 446 ? -1.007 -0.262 -7.370 1.00 91.56 446 ARG A C 1
ATOM 3575 O O . ARG A 1 446 ? 0.128 -0.684 -7.592 1.00 91.56 446 ARG A O 1
ATOM 3582 N N . GLU A 1 447 ? -2.095 -1.017 -7.448 1.00 88.56 447 GLU A N 1
ATOM 3583 C CA . GLU A 1 447 ? -2.083 -2.473 -7.606 1.00 88.56 447 GLU A CA 1
ATOM 3584 C C . GLU A 1 447 ? -1.152 -2.954 -8.724 1.00 88.56 447 GLU A C 1
ATOM 3586 O O . GLU A 1 447 ? -0.338 -3.844 -8.517 1.00 88.56 447 GLU A O 1
ATOM 3591 N N . ALA A 1 448 ? -1.206 -2.322 -9.902 1.00 88.50 448 ALA A N 1
ATOM 3592 C CA . ALA A 1 448 ? -0.394 -2.719 -11.052 1.00 88.50 448 ALA A CA 1
ATOM 3593 C C . ALA A 1 448 ? 1.120 -2.617 -10.798 1.00 88.50 448 ALA A C 1
ATOM 3595 O O . ALA A 1 448 ? 1.891 -3.351 -11.413 1.00 88.50 448 ALA A O 1
ATOM 3596 N N . ASN A 1 449 ? 1.553 -1.704 -9.928 1.00 92.25 449 ASN A N 1
ATOM 3597 C CA . ASN A 1 449 ? 2.956 -1.588 -9.545 1.00 92.25 449 ASN A CA 1
ATOM 3598 C C . ASN A 1 449 ? 3.299 -2.626 -8.476 1.00 92.25 449 ASN A C 1
ATOM 3600 O O . ASN A 1 449 ? 4.252 -3.381 -8.655 1.00 92.25 449 ASN A O 1
ATOM 3604 N N . LEU A 1 450 ? 2.463 -2.737 -7.437 1.00 93.94 450 LEU A N 1
ATOM 3605 C CA . LEU A 1 450 ? 2.627 -3.731 -6.374 1.00 93.94 450 LEU A CA 1
ATOM 3606 C C . LEU A 1 450 ? 2.696 -5.162 -6.933 1.00 93.94 450 LEU A C 1
ATOM 3608 O O . LEU A 1 450 ? 3.564 -5.929 -6.528 1.00 93.94 450 LEU A O 1
ATOM 3612 N N . PHE A 1 451 ? 1.853 -5.508 -7.913 1.00 93.62 451 PHE A N 1
ATOM 3613 C CA . PHE A 1 451 ? 1.874 -6.819 -8.565 1.00 93.62 451 PHE A CA 1
ATOM 3614 C C . PHE A 1 451 ? 3.170 -7.085 -9.325 1.00 93.62 451 PHE A C 1
ATOM 3616 O O . PHE A 1 451 ? 3.712 -8.176 -9.204 1.00 93.62 451 PHE A O 1
ATOM 3623 N N . ARG A 1 452 ? 3.694 -6.111 -10.080 1.00 91.94 452 ARG A N 1
ATOM 3624 C CA . ARG A 1 452 ? 4.955 -6.289 -10.821 1.00 91.94 452 ARG A CA 1
ATOM 3625 C C . ARG A 1 452 ? 6.137 -6.446 -9.871 1.00 91.94 452 ARG A C 1
ATOM 3627 O O . ARG A 1 452 ? 6.957 -7.343 -10.037 1.00 91.94 452 ARG A O 1
ATOM 3634 N N . TRP A 1 453 ? 6.206 -5.608 -8.841 1.00 94.06 453 TRP A N 1
ATOM 3635 C CA . TRP A 1 453 ? 7.280 -5.676 -7.853 1.00 94.06 453 TRP A CA 1
ATOM 3636 C C . TRP A 1 453 ? 7.223 -6.964 -7.022 1.00 94.06 453 TRP A C 1
ATOM 3638 O O . TRP A 1 453 ? 8.261 -7.582 -6.801 1.00 94.06 453 TRP A O 1
ATOM 3648 N N . SER A 1 454 ? 6.035 -7.428 -6.625 1.00 92.94 454 SER A N 1
ATOM 3649 C CA . SER A 1 454 ? 5.880 -8.714 -5.932 1.00 92.94 454 SER A CA 1
ATOM 3650 C C . SER A 1 454 ? 6.113 -9.917 -6.852 1.00 92.94 454 SER A C 1
ATOM 3652 O O . SER A 1 454 ? 6.989 -10.738 -6.595 1.00 92.94 454 SER A O 1
ATOM 3654 N N . GLN A 1 455 ? 5.337 -10.052 -7.926 1.00 91.88 455 GLN A N 1
ATOM 3655 C CA . GLN A 1 455 ? 5.315 -11.269 -8.734 1.00 91.88 455 GLN A CA 1
ATOM 3656 C C . GLN A 1 455 ? 6.548 -11.391 -9.632 1.00 91.88 455 GLN A C 1
ATOM 3658 O O . GLN A 1 455 ? 7.159 -12.462 -9.682 1.00 91.88 455 GLN A O 1
ATOM 3663 N N . ASP A 1 456 ? 6.897 -10.312 -10.337 1.00 91.81 456 ASP A N 1
ATOM 3664 C CA . ASP A 1 456 ? 7.907 -10.356 -11.396 1.00 91.81 456 ASP A CA 1
ATOM 3665 C C . ASP A 1 456 ? 9.316 -10.120 -10.835 1.00 91.81 456 ASP A C 1
ATOM 3667 O O . ASP A 1 456 ? 10.267 -10.744 -11.308 1.00 91.81 456 ASP A O 1
ATOM 3671 N N . LEU A 1 457 ? 9.452 -9.272 -9.804 1.00 93.44 457 LEU A N 1
ATOM 3672 C CA . LEU A 1 457 ? 10.737 -8.988 -9.149 1.00 93.44 457 LEU A CA 1
ATOM 3673 C C . LEU A 1 457 ? 10.938 -9.717 -7.815 1.00 93.44 457 LEU A C 1
ATOM 3675 O O . LEU A 1 457 ? 12.084 -9.868 -7.405 1.00 93.44 457 LEU A O 1
ATOM 3679 N N . GLY A 1 458 ? 9.891 -10.170 -7.119 1.00 93.44 458 GLY A N 1
ATOM 3680 C CA . GLY A 1 458 ? 10.045 -10.723 -5.766 1.00 93.44 458 GLY A CA 1
ATOM 3681 C C . GLY A 1 458 ? 10.645 -9.721 -4.773 1.00 93.44 458 GLY A C 1
ATOM 3682 O O . GLY A 1 458 ? 11.412 -10.123 -3.903 1.00 93.44 458 GLY A O 1
ATOM 3683 N N . ALA A 1 459 ? 10.362 -8.430 -4.965 1.00 95.75 459 ALA A N 1
ATOM 3684 C CA . ALA A 1 459 ? 11.007 -7.326 -4.269 1.00 95.75 459 ALA A CA 1
ATOM 3685 C C . ALA A 1 459 ? 10.497 -7.133 -2.833 1.00 95.75 459 ALA A C 1
ATOM 3687 O O . ALA A 1 459 ? 9.292 -7.238 -2.552 1.00 95.75 459 ALA A O 1
ATOM 3688 N N . THR A 1 460 ? 11.417 -6.741 -1.949 1.00 98.25 460 THR A N 1
ATOM 3689 C CA . THR A 1 460 ? 11.070 -6.113 -0.670 1.00 98.25 460 THR A CA 1
ATOM 3690 C C . THR A 1 460 ? 10.569 -4.697 -0.943 1.00 98.25 460 THR A C 1
ATOM 3692 O O . THR A 1 460 ? 11.251 -3.925 -1.612 1.00 98.25 460 THR A O 1
ATOM 3695 N N . ILE A 1 461 ? 9.380 -4.346 -0.446 1.00 98.06 461 ILE A N 1
ATOM 3696 C CA . ILE A 1 461 ? 8.765 -3.034 -0.705 1.00 98.06 461 ILE A CA 1
ATOM 3697 C C . ILE A 1 461 ? 8.784 -2.200 0.571 1.00 98.06 461 ILE A C 1
ATOM 3699 O O . ILE A 1 461 ? 8.266 -2.633 1.599 1.00 98.06 461 ILE A O 1
ATOM 3703 N N . PHE A 1 462 ? 9.330 -0.992 0.484 1.00 98.19 462 PHE A N 1
ATOM 3704 C CA . PHE A 1 462 ? 9.233 0.034 1.509 1.00 98.19 462 PHE A CA 1
ATOM 3705 C C . PHE A 1 462 ? 8.201 1.091 1.099 1.00 98.19 462 PHE A C 1
ATOM 3707 O O . PHE A 1 462 ? 8.389 1.790 0.106 1.00 98.19 462 PHE A O 1
ATOM 3714 N N . LEU A 1 463 ? 7.109 1.172 1.861 1.00 97.25 463 LEU A N 1
ATOM 3715 C CA . LEU A 1 463 ? 6.012 2.123 1.701 1.00 97.25 463 LEU A CA 1
ATOM 3716 C C . LEU A 1 463 ? 6.202 3.299 2.661 1.00 97.25 463 LEU A C 1
ATOM 3718 O O . LEU A 1 463 ? 5.926 3.155 3.851 1.00 97.25 463 LEU A O 1
ATOM 3722 N N . ASP A 1 464 ? 6.638 4.452 2.156 1.00 95.00 464 ASP A N 1
ATOM 3723 C CA . ASP A 1 464 ? 6.746 5.683 2.954 1.00 95.00 464 ASP A CA 1
ATOM 3724 C C . ASP A 1 464 ? 5.533 6.582 2.695 1.00 95.00 464 ASP A C 1
ATOM 3726 O O . ASP A 1 464 ? 5.390 7.186 1.631 1.00 95.00 464 ASP A O 1
ATOM 3730 N N . VAL A 1 465 ? 4.568 6.579 3.617 1.00 93.56 465 VAL A N 1
ATOM 3731 C CA . VAL A 1 465 ? 3.269 7.227 3.410 1.00 93.56 465 VAL A CA 1
ATOM 3732 C C . VAL A 1 465 ? 2.717 7.810 4.704 1.00 93.56 465 VAL A C 1
ATOM 3734 O O . VAL A 1 465 ? 2.652 7.140 5.729 1.00 93.56 465 VAL A O 1
ATOM 3737 N N . LYS A 1 466 ? 2.208 9.049 4.647 1.00 90.19 466 LYS A N 1
ATOM 3738 C CA . LYS A 1 466 ? 1.649 9.730 5.828 1.00 90.19 466 LYS A CA 1
ATOM 3739 C C . LYS A 1 466 ? 0.626 8.873 6.584 1.00 90.19 466 LYS A C 1
ATOM 3741 O O . LYS A 1 466 ? 0.758 8.713 7.789 1.00 90.19 466 LYS A O 1
ATOM 3746 N N . ASP A 1 467 ? -0.357 8.340 5.862 1.00 92.44 467 ASP A N 1
ATOM 3747 C CA . ASP A 1 467 ? -1.415 7.463 6.372 1.00 92.44 467 ASP A CA 1
ATOM 3748 C C . ASP A 1 467 ? -1.541 6.271 5.421 1.00 92.44 467 ASP A C 1
ATOM 3750 O O . ASP A 1 467 ? -2.042 6.398 4.296 1.00 92.44 467 ASP A O 1
ATOM 3754 N N . ILE A 1 468 ? -1.023 5.124 5.856 1.00 94.50 468 ILE A N 1
ATOM 3755 C CA . ILE A 1 468 ? -0.997 3.903 5.050 1.00 94.50 468 ILE A CA 1
ATOM 3756 C C . ILE A 1 468 ? -2.400 3.368 4.768 1.00 94.50 468 ILE A C 1
ATOM 3758 O O . ILE A 1 468 ? -2.676 2.933 3.648 1.00 94.50 468 ILE A O 1
ATOM 3762 N N . TRP A 1 469 ? -3.298 3.423 5.752 1.00 94.25 469 TRP A N 1
ATOM 3763 C CA . TRP A 1 469 ? -4.608 2.792 5.651 1.00 94.25 469 TRP A CA 1
ATOM 3764 C C . TRP A 1 469 ? -5.520 3.583 4.725 1.00 94.25 469 TRP A C 1
ATOM 3766 O O . TRP A 1 469 ? -6.028 3.045 3.743 1.00 94.25 469 TRP A O 1
ATOM 3776 N N . ARG A 1 470 ? -5.625 4.895 4.950 1.00 93.56 470 ARG A N 1
ATOM 3777 C CA . ARG A 1 470 ? -6.430 5.777 4.102 1.00 93.56 470 ARG A CA 1
ATOM 3778 C C . ARG A 1 470 ? -5.950 5.774 2.654 1.00 93.56 470 ARG A C 1
ATOM 3780 O O . ARG A 1 470 ? -6.751 5.911 1.728 1.00 93.56 470 ARG A O 1
ATOM 3787 N N . LYS A 1 471 ? -4.637 5.646 2.431 1.00 94.06 471 LYS A N 1
ATOM 3788 C CA . LYS A 1 471 ? -4.081 5.562 1.077 1.00 94.06 471 LYS A CA 1
ATOM 3789 C C . LYS A 1 471 ? -4.391 4.220 0.418 1.00 94.06 471 LYS A C 1
ATOM 3791 O O . LYS A 1 471 ? -4.775 4.227 -0.749 1.00 94.06 471 LYS A O 1
ATOM 3796 N N . ALA A 1 472 ? -4.297 3.114 1.156 1.00 94.19 472 ALA A N 1
ATOM 3797 C CA . ALA A 1 472 ? -4.713 1.804 0.666 1.00 94.19 472 ALA A CA 1
ATOM 3798 C C . ALA A 1 472 ? -6.205 1.787 0.287 1.00 94.19 472 ALA A C 1
ATOM 3800 O O . ALA A 1 472 ? -6.530 1.337 -0.806 1.00 94.19 472 ALA A O 1
ATOM 3801 N N . GLU A 1 473 ? -7.086 2.367 1.112 1.00 93.19 473 GLU A N 1
ATOM 3802 C CA . GLU A 1 473 ? -8.524 2.501 0.813 1.00 93.19 473 GLU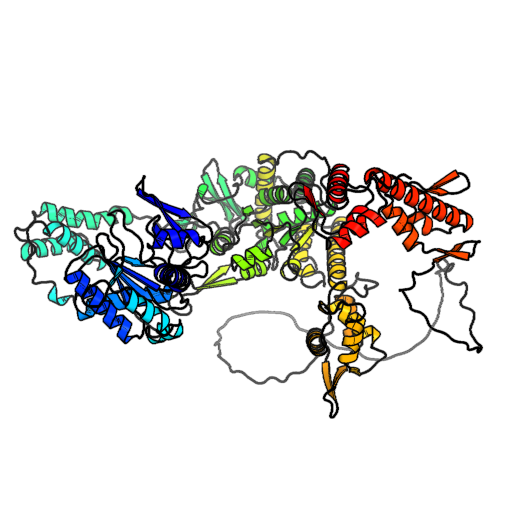 A CA 1
ATOM 3803 C C . GLU A 1 473 ? -8.782 3.334 -0.443 1.00 93.19 473 GLU A C 1
ATOM 3805 O O . GLU A 1 473 ? -9.551 2.960 -1.332 1.00 93.19 473 GLU A O 1
ATOM 3810 N N . LYS A 1 474 ? -8.087 4.470 -0.559 1.00 93.06 474 LYS A N 1
ATOM 3811 C CA . LYS A 1 474 ? -8.189 5.340 -1.733 1.00 93.06 474 LYS A CA 1
ATOM 3812 C C . LYS A 1 474 ? -7.748 4.630 -3.017 1.00 93.06 474 LYS A C 1
ATOM 3814 O O . LYS A 1 474 ? -8.328 4.876 -4.075 1.00 93.06 474 LYS A O 1
ATOM 3819 N N . GLU A 1 475 ? -6.716 3.793 -2.940 1.00 93.44 475 GLU A N 1
ATOM 3820 C CA . GLU A 1 475 ? -6.144 3.070 -4.084 1.00 93.44 475 GLU A CA 1
ATOM 3821 C C . GLU A 1 475 ? -6.735 1.658 -4.272 1.00 93.44 475 GLU A C 1
ATOM 3823 O O . GLU A 1 475 ? -6.390 0.994 -5.250 1.00 93.44 475 GLU A O 1
ATOM 3828 N N . LYS A 1 476 ? -7.680 1.249 -3.408 1.00 91.75 476 LYS A N 1
ATOM 3829 C CA . LYS A 1 476 ? -8.351 -0.064 -3.386 1.00 91.75 476 LYS A CA 1
ATOM 3830 C C . LYS A 1 476 ? -7.387 -1.249 -3.283 1.00 91.75 476 LYS A C 1
ATOM 3832 O O . LYS A 1 476 ? -7.599 -2.290 -3.897 1.00 91.75 476 LYS A O 1
ATOM 3837 N N . SER A 1 477 ? -6.296 -1.066 -2.549 1.00 93.94 477 SER A N 1
ATOM 3838 C CA . SER A 1 477 ? -5.197 -2.026 -2.436 1.00 93.94 477 SER A CA 1
ATOM 3839 C C . SER A 1 477 ? -5.099 -2.665 -1.046 1.00 93.94 477 SER A C 1
ATOM 3841 O O . SER A 1 477 ? -4.052 -3.209 -0.685 1.00 93.94 477 SER A O 1
ATOM 3843 N N . GLU A 1 478 ? -6.141 -2.561 -0.220 1.00 94.50 478 GLU A N 1
ATOM 3844 C CA . GLU A 1 478 ? -6.171 -3.088 1.147 1.00 94.50 478 GLU A CA 1
ATOM 3845 C C . GLU A 1 478 ? -6.009 -4.610 1.146 1.00 94.50 478 GLU A C 1
ATOM 3847 O O . GLU A 1 478 ? -5.302 -5.162 1.987 1.00 94.50 478 GLU A O 1
ATOM 3852 N N . ASP A 1 479 ? -6.616 -5.298 0.175 1.00 92.56 479 ASP A N 1
ATOM 3853 C CA . ASP A 1 479 ? -6.493 -6.746 0.013 1.00 92.56 479 ASP A CA 1
ATOM 3854 C C . ASP A 1 479 ? -5.059 -7.169 -0.335 1.00 92.56 479 ASP A C 1
ATOM 3856 O O . ASP A 1 479 ? -4.593 -8.192 0.172 1.00 92.56 479 ASP A O 1
ATOM 3860 N N . VAL A 1 480 ? -4.348 -6.370 -1.138 1.00 93.69 480 VAL A N 1
ATOM 3861 C CA . VAL A 1 480 ? -2.928 -6.566 -1.455 1.00 93.69 480 VAL A CA 1
ATOM 3862 C C . VAL A 1 480 ? -2.081 -6.417 -0.199 1.00 93.69 480 VAL A C 1
ATOM 3864 O O . VAL A 1 480 ? -1.300 -7.311 0.128 1.00 93.69 480 VAL A O 1
ATOM 3867 N N . LEU A 1 481 ? -2.267 -5.317 0.533 1.00 93.19 481 LEU A N 1
ATOM 3868 C CA . LEU A 1 481 ? -1.502 -5.022 1.741 1.00 93.19 481 LEU A CA 1
ATOM 3869 C C . LEU A 1 481 ? -1.748 -6.075 2.833 1.00 93.19 481 LEU A C 1
ATOM 3871 O O . LEU A 1 481 ? -0.804 -6.623 3.391 1.00 93.19 481 LEU A O 1
ATOM 3875 N N . LEU A 1 482 ? -3.007 -6.439 3.091 1.00 94.00 482 LEU A N 1
ATOM 3876 C CA . LEU A 1 482 ? -3.374 -7.393 4.142 1.00 94.00 482 LEU A CA 1
ATOM 3877 C C . LEU A 1 482 ? -2.950 -8.837 3.860 1.00 94.00 482 LEU A C 1
ATOM 3879 O O . LEU A 1 482 ? -2.852 -9.619 4.804 1.00 94.00 482 LEU A O 1
ATOM 3883 N N . LYS A 1 483 ? -2.739 -9.222 2.600 1.00 93.75 483 LYS A N 1
ATOM 3884 C CA . LYS A 1 483 ? -2.346 -10.592 2.227 1.00 93.75 483 LYS A CA 1
ATOM 3885 C C . LYS A 1 483 ? -0.852 -10.736 1.932 1.00 93.75 483 LYS A C 1
ATOM 3887 O O . LYS A 1 483 ? -0.374 -11.860 1.830 1.00 93.75 483 LYS A O 1
ATOM 3892 N N . ARG A 1 484 ? -0.099 -9.633 1.833 1.00 94.75 484 ARG A N 1
ATOM 3893 C CA . ARG A 1 484 ? 1.331 -9.649 1.473 1.00 94.75 484 ARG A CA 1
ATOM 3894 C C . ARG A 1 484 ? 2.212 -10.419 2.463 1.00 94.75 484 ARG A C 1
ATOM 3896 O O . ARG A 1 484 ? 3.253 -10.934 2.071 1.00 94.75 484 ARG A O 1
ATOM 3903 N N . TYR A 1 485 ? 1.785 -10.508 3.723 1.00 95.44 485 TYR A N 1
ATOM 3904 C CA . TYR A 1 485 ? 2.518 -11.183 4.798 1.00 95.44 485 TYR A CA 1
ATOM 3905 C C . TYR A 1 485 ? 2.432 -12.717 4.753 1.00 95.44 485 TYR A C 1
ATOM 3907 O O . TYR A 1 485 ? 3.172 -13.355 5.488 1.00 95.44 485 TYR A O 1
ATOM 3915 N N . GLU A 1 486 ? 1.542 -13.319 3.954 1.00 95.81 486 GLU A N 1
ATOM 3916 C CA . GLU A 1 486 ? 1.274 -14.767 3.970 1.00 95.81 486 GLU A CA 1
ATOM 3917 C C . GLU A 1 486 ? 1.514 -15.406 2.595 1.00 95.81 486 GLU A C 1
ATOM 3919 O O . GLU A 1 486 ? 1.007 -14.954 1.561 1.00 95.81 486 GLU A O 1
ATOM 3924 N N . LYS A 1 487 ? 2.295 -16.487 2.580 1.00 95.88 487 LYS A N 1
ATOM 3925 C CA . LYS A 1 487 ? 2.667 -17.231 1.379 1.00 95.88 487 LYS A CA 1
ATOM 3926 C C . LYS A 1 487 ? 1.443 -17.876 0.747 1.00 95.88 487 LYS A C 1
ATOM 3928 O O . LYS A 1 487 ? 0.601 -18.468 1.411 1.00 95.88 487 LYS A O 1
ATOM 3933 N N . GLY A 1 488 ? 1.360 -17.786 -0.578 1.00 92.00 488 GLY A N 1
ATOM 3934 C CA . GLY A 1 488 ? 0.186 -18.240 -1.322 1.00 92.00 488 GLY A CA 1
ATOM 3935 C C . GLY A 1 488 ? -0.967 -17.233 -1.314 1.00 92.00 488 GLY A C 1
ATOM 3936 O O . GLY A 1 488 ? -1.970 -17.473 -1.989 1.00 92.00 488 GLY A O 1
ATOM 3937 N N . GLY A 1 489 ? -0.813 -16.089 -0.634 1.00 87.81 489 GLY A N 1
ATOM 3938 C CA . GLY A 1 489 ? -1.687 -14.937 -0.783 1.00 87.81 489 GLY A CA 1
ATOM 3939 C C . GLY A 1 489 ? -1.788 -14.535 -2.253 1.00 87.81 489 GLY A C 1
ATOM 3940 O O . GLY A 1 489 ? -0.827 -14.058 -2.853 1.00 87.81 489 GLY A O 1
ATOM 3941 N N . LYS A 1 490 ? -2.967 -14.751 -2.843 1.00 91.56 490 LYS A N 1
ATOM 3942 C CA . LYS A 1 490 ? -3.269 -14.373 -4.224 1.00 91.56 490 LYS A CA 1
ATOM 3943 C C . LYS A 1 490 ? -4.377 -13.341 -4.282 1.00 91.56 490 LYS A C 1
ATOM 3945 O O . LYS A 1 490 ? -5.347 -13.374 -3.511 1.00 91.56 490 LYS A O 1
ATOM 3950 N N . VAL A 1 491 ? -4.232 -12.450 -5.250 1.00 93.25 491 VAL A N 1
ATOM 3951 C CA . VAL A 1 491 ? -5.181 -11.380 -5.528 1.00 93.25 491 VAL A CA 1
ATOM 3952 C C . VAL A 1 491 ? -5.632 -11.497 -6.978 1.00 93.25 491 VAL A C 1
ATOM 3954 O O . VAL A 1 491 ? -4.830 -11.406 -7.902 1.00 93.25 491 VAL A O 1
ATOM 3957 N N . GLY A 1 492 ? -6.921 -11.775 -7.172 1.00 91.00 492 GLY A N 1
ATOM 3958 C CA . GLY A 1 492 ? -7.527 -11.890 -8.495 1.00 91.00 492 GLY A CA 1
ATOM 3959 C C . GLY A 1 492 ? -7.926 -10.521 -9.032 1.00 91.00 492 GLY A C 1
ATOM 3960 O O . GLY A 1 492 ? -8.567 -9.741 -8.323 1.00 91.00 492 GLY A O 1
ATOM 3961 N N . ARG A 1 493 ? -7.582 -10.239 -10.288 1.00 91.69 493 ARG A N 1
ATOM 3962 C CA . ARG A 1 493 ? -8.095 -9.087 -11.035 1.00 91.69 493 ARG A CA 1
ATOM 3963 C C . ARG A 1 493 ? -8.577 -9.533 -12.407 1.00 91.69 493 ARG A C 1
ATOM 3965 O O . ARG A 1 493 ? -7.880 -10.260 -13.113 1.00 91.69 493 ARG A O 1
ATOM 3972 N N . VAL A 1 494 ? -9.763 -9.074 -12.790 1.00 88.19 494 VAL A N 1
ATOM 3973 C CA . VAL A 1 494 ? -10.316 -9.288 -14.131 1.00 88.19 494 VAL A CA 1
ATOM 3974 C C . VAL A 1 494 ? -9.605 -8.331 -15.086 1.00 88.19 494 VAL A C 1
ATOM 3976 O O . VAL A 1 494 ? -9.904 -7.138 -15.118 1.00 88.19 494 VAL A O 1
ATOM 3979 N N . LEU A 1 495 ? -8.607 -8.838 -15.811 1.00 81.94 495 LEU A N 1
ATOM 3980 C CA . LEU A 1 495 ? -7.800 -8.045 -16.746 1.00 81.94 495 LEU A CA 1
ATOM 3981 C C . LEU A 1 495 ? -8.169 -8.283 -18.206 1.00 81.94 495 LEU A C 1
ATOM 3983 O O . LEU A 1 495 ? -7.949 -7.394 -19.026 1.00 81.94 495 LEU A O 1
ATOM 3987 N N . TYR A 1 496 ? -8.733 -9.451 -18.509 1.00 83.00 496 TYR A N 1
ATOM 3988 C CA . TYR A 1 496 ? -9.060 -9.876 -19.866 1.00 83.00 496 TYR A CA 1
ATOM 3989 C C . TYR A 1 496 ? -10.533 -10.296 -19.992 1.00 83.00 496 TYR A C 1
ATOM 3991 O O . TYR A 1 496 ? -10.801 -11.425 -20.411 1.00 83.00 496 TYR A O 1
ATOM 3999 N N . PRO A 1 497 ? -11.505 -9.445 -19.601 1.00 69.44 497 PRO A N 1
ATOM 4000 C CA . PRO A 1 497 ? -12.935 -9.789 -19.608 1.00 69.44 497 PRO A CA 1
ATOM 4001 C C . PRO A 1 497 ? -13.417 -10.363 -20.951 1.00 69.44 497 PRO A C 1
ATOM 4003 O O . PRO A 1 497 ? -14.311 -11.206 -20.989 1.00 69.44 497 PRO A O 1
ATOM 4006 N N . GLU A 1 498 ? -12.776 -9.987 -22.058 1.00 74.25 498 GLU A N 1
ATOM 4007 C CA . GLU A 1 498 ? -13.044 -10.501 -23.400 1.00 74.25 498 GLU A CA 1
ATOM 4008 C C . GLU A 1 498 ? -12.749 -12.000 -23.588 1.00 74.25 498 GLU A C 1
ATOM 4010 O O . GLU A 1 498 ? -13.296 -12.621 -24.500 1.00 74.25 498 GLU A O 1
ATOM 4015 N N . ARG A 1 499 ? -11.903 -12.607 -22.744 1.00 79.00 499 ARG A N 1
ATOM 4016 C CA . ARG A 1 499 ? -11.546 -14.037 -22.818 1.00 79.00 499 ARG A CA 1
ATOM 4017 C C . ARG A 1 499 ? -12.604 -14.955 -22.203 1.00 79.00 499 ARG A C 1
ATOM 4019 O O . ARG A 1 499 ? -12.485 -16.177 -22.324 1.00 79.00 499 ARG A O 1
ATOM 4026 N N . GLY A 1 500 ? -13.641 -14.372 -21.601 1.00 67.88 500 GLY A N 1
ATOM 4027 C CA . GLY A 1 500 ? -14.720 -15.076 -20.925 1.00 67.88 500 GLY A CA 1
ATOM 4028 C C . GLY A 1 500 ? -14.329 -15.602 -19.538 1.00 67.88 500 GLY A C 1
ATOM 4029 O O . GLY A 1 500 ? -13.159 -15.529 -19.148 1.00 67.88 500 GLY A O 1
ATOM 4030 N N . PRO A 1 501 ? -15.304 -16.158 -18.795 1.00 79.62 501 PRO A N 1
ATOM 4031 C CA . PRO A 1 501 ? -15.098 -16.624 -17.427 1.00 79.62 501 PRO A CA 1
ATOM 4032 C C . PRO A 1 501 ? -13.909 -17.584 -17.312 1.00 79.62 501 PRO A C 1
ATOM 4034 O O . PRO A 1 501 ? -13.676 -18.403 -18.204 1.00 79.62 501 PRO A O 1
ATOM 4037 N N . PHE A 1 502 ? -13.168 -17.492 -16.206 1.00 79.31 502 PHE A N 1
ATOM 4038 C CA . PHE A 1 502 ? -11.969 -18.290 -15.888 1.00 79.31 502 PHE A CA 1
ATOM 4039 C C . PHE A 1 502 ? -10.724 -17.998 -16.740 1.00 79.31 502 PHE A C 1
ATOM 4041 O O . PHE A 1 502 ? -9.629 -18.417 -16.369 1.00 79.31 502 PHE A O 1
ATOM 4048 N N . ARG A 1 503 ? -10.853 -17.281 -17.861 1.00 78.50 503 ARG A N 1
ATOM 4049 C CA . ARG A 1 503 ? -9.722 -16.821 -18.692 1.00 78.50 503 ARG A CA 1
ATOM 4050 C C . ARG A 1 503 ? -9.533 -15.305 -18.640 1.00 78.50 503 ARG A C 1
ATOM 4052 O O . ARG A 1 503 ? -8.542 -14.794 -19.162 1.00 78.50 503 ARG A O 1
ATOM 4059 N N . ASP A 1 504 ? -10.481 -14.616 -18.020 1.00 83.44 504 ASP A N 1
ATOM 4060 C CA . ASP A 1 504 ? -10.531 -13.175 -17.820 1.00 83.44 504 ASP A CA 1
ATOM 4061 C C . ASP A 1 504 ? -9.771 -12.688 -16.587 1.00 83.44 504 ASP A C 1
ATOM 4063 O O . ASP A 1 504 ? -9.278 -11.557 -16.545 1.00 83.44 504 ASP A O 1
ATOM 4067 N N . THR A 1 505 ? -9.664 -13.558 -15.593 1.00 88.81 505 THR A N 1
ATOM 4068 C CA . THR A 1 505 ? -9.091 -13.260 -14.291 1.00 88.81 505 THR A CA 1
ATOM 4069 C C . THR A 1 505 ? -7.638 -13.703 -14.235 1.00 88.81 505 THR A C 1
ATOM 4071 O O . THR A 1 505 ? -7.309 -14.858 -14.496 1.00 88.81 505 THR A O 1
ATOM 4074 N N . VAL A 1 506 ? -6.763 -12.779 -13.850 1.00 90.12 506 VAL A N 1
ATOM 4075 C CA . VAL A 1 506 ? -5.366 -13.062 -13.523 1.00 90.12 506 VAL A CA 1
ATOM 4076 C C . VAL A 1 506 ? -5.218 -13.037 -12.011 1.00 90.12 506 VAL A C 1
ATOM 4078 O O . VAL A 1 506 ? -5.654 -12.090 -11.356 1.00 90.12 506 VAL A O 1
ATOM 4081 N N . TYR A 1 507 ? -4.605 -14.080 -11.461 1.00 92.62 507 TYR A N 1
ATOM 4082 C CA . TYR A 1 507 ? -4.267 -14.153 -10.046 1.00 92.62 507 TYR A CA 1
ATOM 4083 C C . TYR A 1 507 ? -2.806 -13.774 -9.857 1.00 92.62 507 TYR A C 1
ATOM 4085 O O . TYR A 1 507 ? -1.923 -14.474 -10.350 1.00 92.62 507 TYR A O 1
ATOM 4093 N N . PHE A 1 508 ? -2.578 -12.689 -9.128 1.00 93.81 508 PHE A N 1
ATOM 4094 C CA . PHE A 1 508 ? -1.250 -12.187 -8.818 1.00 93.81 508 PHE A CA 1
ATOM 4095 C C . PHE A 1 508 ? -0.743 -12.767 -7.506 1.00 93.81 508 PHE A C 1
ATOM 4097 O O . PHE A 1 508 ? -1.471 -12.766 -6.509 1.00 93.81 508 PHE A O 1
ATOM 4104 N N . ASP A 1 509 ? 0.500 -13.246 -7.520 1.00 93.19 509 ASP A N 1
ATOM 4105 C CA . ASP A 1 509 ? 1.248 -13.545 -6.301 1.00 93.19 509 ASP A CA 1
ATOM 4106 C C . ASP A 1 509 ? 1.774 -12.237 -5.711 1.00 93.19 509 ASP A C 1
ATOM 4108 O O . ASP A 1 509 ? 2.444 -11.452 -6.387 1.00 93.19 509 ASP A O 1
ATOM 4112 N N . ILE A 1 510 ? 1.421 -11.986 -4.459 1.00 94.81 510 ILE A N 1
ATOM 4113 C CA . ILE A 1 510 ? 1.741 -10.736 -3.776 1.00 94.81 510 ILE A CA 1
ATOM 4114 C C . ILE A 1 510 ? 2.690 -10.936 -2.605 1.00 94.81 510 ILE A C 1
ATOM 4116 O O . ILE A 1 510 ? 3.233 -9.936 -2.145 1.00 94.81 510 ILE A O 1
ATOM 4120 N N . TYR A 1 511 ? 2.911 -12.174 -2.154 1.00 96.56 511 TYR A N 1
ATOM 4121 C CA . TYR A 1 511 ? 3.676 -12.484 -0.948 1.00 96.56 511 TYR A CA 1
ATOM 4122 C C . TYR A 1 511 ? 5.077 -11.862 -0.981 1.00 96.56 511 TYR A C 1
ATOM 4124 O O . TYR A 1 511 ? 5.803 -12.009 -1.965 1.00 96.56 511 TYR A O 1
ATOM 4132 N N . GLY A 1 512 ? 5.465 -11.181 0.099 1.00 95.75 512 GLY A N 1
ATOM 4133 C CA . GLY A 1 512 ? 6.834 -10.707 0.248 1.00 95.75 512 GLY A CA 1
ATOM 4134 C C . GLY A 1 512 ? 7.071 -9.727 1.401 1.00 95.75 512 GLY A C 1
ATOM 4135 O O . GLY A 1 512 ? 6.122 -9.153 1.953 1.00 95.75 512 GLY A O 1
ATOM 4136 N N . PRO A 1 513 ? 8.350 -9.486 1.742 1.00 97.88 513 PRO A N 1
ATOM 4137 C CA . PRO A 1 513 ? 8.732 -8.597 2.831 1.00 97.88 513 PRO A CA 1
ATOM 4138 C C . PRO A 1 513 ? 8.308 -7.155 2.563 1.00 97.88 513 PRO A C 1
ATOM 4140 O O . PRO A 1 513 ? 8.400 -6.654 1.435 1.00 97.88 513 PRO A O 1
ATOM 4143 N N . THR A 1 514 ? 7.800 -6.496 3.604 1.00 98.38 514 THR A N 1
ATOM 4144 C CA . THR A 1 514 ? 7.221 -5.151 3.516 1.00 98.38 514 THR A CA 1
ATOM 4145 C C . THR A 1 514 ? 7.675 -4.298 4.693 1.00 98.38 514 THR A C 1
ATOM 4147 O O . THR A 1 514 ? 7.636 -4.754 5.834 1.00 98.38 514 THR A O 1
ATOM 4150 N N . ILE A 1 515 ? 8.067 -3.059 4.413 1.00 98.38 515 ILE A N 1
ATOM 4151 C CA . ILE A 1 515 ? 8.332 -2.016 5.404 1.00 98.38 515 ILE A CA 1
ATOM 4152 C C . ILE A 1 515 ? 7.288 -0.923 5.191 1.00 98.38 515 ILE A C 1
ATOM 4154 O O . ILE A 1 515 ? 6.992 -0.564 4.053 1.00 98.38 515 ILE A O 1
ATOM 4158 N N . ILE A 1 516 ? 6.733 -0.391 6.269 1.00 97.50 516 ILE A N 1
ATOM 4159 C CA . ILE A 1 516 ? 5.761 0.698 6.256 1.00 97.50 516 ILE A CA 1
ATOM 4160 C C . ILE A 1 516 ? 6.326 1.799 7.143 1.00 97.50 516 ILE A C 1
ATOM 4162 O O . ILE A 1 516 ? 6.514 1.569 8.330 1.00 97.50 516 ILE A O 1
ATOM 4166 N N . ALA A 1 517 ? 6.588 2.982 6.595 1.00 95.69 517 ALA A N 1
ATOM 4167 C CA . ALA A 1 517 ? 6.791 4.189 7.387 1.00 95.69 517 ALA A CA 1
ATOM 4168 C C . ALA A 1 517 ? 5.522 5.026 7.327 1.00 95.69 517 ALA A C 1
ATOM 4170 O O . ALA A 1 517 ? 5.004 5.307 6.246 1.00 95.69 517 ALA A O 1
ATOM 4171 N N . THR A 1 518 ? 5.003 5.395 8.496 1.00 93.38 518 THR A N 1
ATOM 4172 C CA . THR A 1 518 ? 3.773 6.176 8.577 1.00 93.38 518 THR A CA 1
ATOM 4173 C C . THR A 1 518 ? 3.760 7.127 9.769 1.00 93.38 518 THR A C 1
ATOM 4175 O O . THR A 1 518 ? 4.473 6.931 10.757 1.00 93.38 518 THR A O 1
ATOM 4178 N N . ASN A 1 519 ? 3.008 8.220 9.633 1.00 88.31 519 ASN A N 1
ATOM 4179 C CA . ASN A 1 519 ? 2.863 9.248 10.663 1.00 88.31 519 ASN A CA 1
ATOM 4180 C C . ASN A 1 519 ? 1.602 9.050 11.503 1.00 88.31 519 ASN A C 1
ATOM 4182 O O . ASN A 1 519 ? 1.550 9.548 12.624 1.00 88.31 519 ASN A O 1
ATOM 4186 N N . GLU A 1 520 ? 0.607 8.354 10.956 1.00 87.88 520 GLU A N 1
ATOM 4187 C CA . GLU A 1 520 ? -0.633 8.009 11.646 1.00 87.88 520 GLU A CA 1
ATOM 4188 C C . GLU A 1 520 ? -0.529 6.610 12.284 1.00 87.88 520 GLU A C 1
ATOM 4190 O O . GLU A 1 520 ? 0.227 5.766 11.790 1.00 87.88 520 GLU A O 1
ATOM 4195 N N . PRO A 1 521 ? -1.287 6.320 13.357 1.00 83.94 521 PRO A N 1
ATOM 4196 C CA . PRO A 1 521 ? -1.361 4.977 13.924 1.00 83.94 521 PRO A CA 1
ATOM 4197 C C . PRO A 1 521 ? -1.791 3.934 12.888 1.00 83.94 521 PRO A C 1
ATOM 4199 O O . PRO A 1 521 ? -2.662 4.180 12.048 1.00 83.94 521 PRO A O 1
ATOM 4202 N N . ILE A 1 522 ? -1.209 2.737 12.963 1.00 88.19 522 ILE A N 1
ATOM 4203 C CA . ILE A 1 522 ? -1.573 1.648 12.057 1.00 88.19 522 ILE A CA 1
ATOM 4204 C C . ILE A 1 522 ? -2.978 1.159 12.393 1.00 88.19 522 ILE A C 1
ATOM 4206 O O . ILE A 1 522 ? -3.343 0.950 13.547 1.00 88.19 522 ILE A O 1
ATOM 4210 N N . HIS A 1 523 ? -3.785 0.945 11.356 1.00 89.00 523 HIS A N 1
ATOM 4211 C CA . HIS A 1 523 ? -5.128 0.416 11.529 1.00 89.00 523 HIS A CA 1
ATOM 4212 C C . HIS A 1 523 ? -5.095 -0.965 12.210 1.00 89.00 523 HIS A C 1
ATOM 4214 O O . HIS A 1 523 ? -4.381 -1.861 11.757 1.00 89.00 523 HIS A O 1
ATOM 4220 N N . HIS A 1 524 ? -5.933 -1.166 13.234 1.00 81.62 524 HIS A N 1
ATOM 4221 C CA . HIS A 1 524 ? -5.964 -2.362 14.096 1.00 81.62 524 HIS A CA 1
ATOM 4222 C C . HIS A 1 524 ? -6.017 -3.713 13.354 1.00 81.62 524 HIS A C 1
ATOM 4224 O O . HIS A 1 524 ? -5.579 -4.736 13.873 1.00 81.62 524 HIS A O 1
ATOM 4230 N N . ILE A 1 525 ? -6.546 -3.757 12.124 1.00 85.50 525 ILE A N 1
ATOM 4231 C CA . ILE A 1 525 ? -6.517 -4.974 11.296 1.00 85.50 525 ILE A CA 1
ATOM 4232 C C . ILE A 1 525 ? -5.104 -5.236 10.766 1.00 85.50 525 ILE A C 1
ATOM 4234 O O . ILE A 1 525 ? -4.624 -6.372 10.836 1.00 85.50 525 ILE A O 1
ATOM 4238 N N . LEU A 1 526 ? -4.458 -4.211 10.209 1.00 90.12 526 LEU A N 1
ATOM 4239 C CA . LEU A 1 526 ? -3.129 -4.309 9.614 1.00 90.12 526 LEU A CA 1
ATOM 4240 C C . LEU A 1 526 ? -2.067 -4.557 10.687 1.00 90.12 526 LEU A C 1
ATOM 4242 O O . LEU A 1 526 ? -1.217 -5.418 10.477 1.00 90.12 526 LEU A O 1
ATOM 4246 N N . ASP A 1 527 ? -2.191 -3.902 11.844 1.00 88.31 527 ASP A N 1
ATOM 4247 C CA . ASP A 1 527 ? -1.218 -3.990 12.938 1.00 88.31 527 ASP A CA 1
ATOM 4248 C C . ASP A 1 527 ? -0.909 -5.438 13.353 1.00 88.31 527 ASP A C 1
ATOM 4250 O O . ASP A 1 527 ? 0.245 -5.807 13.540 1.00 88.31 527 ASP A O 1
ATOM 4254 N N . THR A 1 528 ? -1.911 -6.324 13.347 1.00 88.44 528 THR A N 1
ATOM 4255 C CA . THR A 1 528 ? -1.717 -7.742 13.707 1.00 88.44 528 THR A CA 1
ATOM 4256 C C . THR A 1 528 ? -0.711 -8.517 12.836 1.00 88.44 528 THR A C 1
ATOM 4258 O O . THR A 1 528 ? -0.358 -9.644 13.188 1.00 88.44 528 THR A O 1
ATOM 4261 N N . ARG A 1 529 ? -0.283 -7.954 11.696 1.00 93.19 529 ARG A N 1
ATOM 4262 C CA . ARG A 1 529 ? 0.700 -8.510 10.741 1.00 93.19 529 ARG A CA 1
ATOM 4263 C C . ARG A 1 529 ? 2.048 -7.782 10.789 1.00 93.19 529 ARG A C 1
ATOM 4265 O O . ARG A 1 529 ? 2.978 -8.167 10.078 1.00 93.19 529 ARG A O 1
ATOM 4272 N N . CYS A 1 530 ? 2.125 -6.730 11.594 1.00 93.81 530 CYS A N 1
ATOM 4273 C CA . CYS A 1 530 ? 3.262 -5.840 11.698 1.00 93.81 530 CYS A CA 1
ATOM 4274 C C . CYS A 1 530 ? 4.088 -6.119 12.958 1.00 93.81 530 CYS A C 1
ATOM 4276 O O . CYS A 1 530 ? 3.595 -6.693 13.931 1.00 93.81 530 CYS A O 1
ATOM 4278 N N . LEU A 1 531 ? 5.341 -5.682 12.917 1.00 94.31 531 LEU A N 1
ATOM 4279 C CA . LEU A 1 531 ? 6.227 -5.479 14.054 1.00 94.31 531 LEU A CA 1
ATOM 4280 C C . LEU A 1 531 ? 6.440 -3.963 14.174 1.00 94.31 531 LEU A C 1
ATOM 4282 O O . LEU A 1 531 ? 7.183 -3.400 13.354 1.00 94.31 531 LEU A O 1
ATOM 4286 N N . PRO A 1 532 ? 5.719 -3.280 15.082 1.00 91.12 532 PRO A N 1
ATOM 4287 C CA . PRO A 1 532 ? 5.849 -1.841 15.247 1.00 91.12 532 PRO A CA 1
ATOM 4288 C C . PRO A 1 532 ? 7.221 -1.479 15.821 1.00 91.12 532 PRO A C 1
ATOM 4290 O O . PRO A 1 532 ? 7.760 -2.154 16.688 1.00 91.12 532 PRO A O 1
ATOM 4293 N N . ILE A 1 533 ? 7.803 -0.397 15.317 1.00 91.81 533 ILE A N 1
ATOM 4294 C CA . ILE A 1 533 ? 8.998 0.241 15.859 1.00 91.81 533 ILE A CA 1
ATOM 4295 C C . ILE A 1 533 ? 8.626 1.701 16.072 1.00 91.81 533 ILE A C 1
ATOM 4297 O O . ILE A 1 533 ? 8.557 2.488 15.121 1.00 91.81 533 ILE A O 1
ATOM 4301 N N . ILE A 1 534 ? 8.349 2.041 17.328 1.00 87.44 534 ILE A N 1
ATOM 4302 C CA . ILE A 1 534 ? 8.053 3.410 17.741 1.00 87.44 534 ILE A CA 1
ATOM 4303 C C . ILE A 1 534 ? 9.381 4.158 17.810 1.00 87.44 534 ILE A C 1
ATOM 4305 O O . ILE A 1 534 ? 10.186 3.932 18.707 1.00 87.44 534 ILE A O 1
ATOM 4309 N N . MET A 1 535 ? 9.644 5.027 16.836 1.00 83.81 535 MET A N 1
ATOM 4310 C CA . MET A 1 535 ? 10.936 5.713 16.753 1.00 83.81 535 MET A CA 1
ATOM 4311 C C . MET A 1 535 ? 11.108 6.712 17.915 1.00 83.81 535 MET A C 1
ATOM 4313 O O . MET A 1 535 ? 10.292 7.637 18.026 1.00 83.81 535 MET A O 1
ATOM 4317 N N . PRO A 1 536 ? 12.159 6.585 18.751 1.00 83.38 536 PRO A N 1
ATOM 4318 C CA . PRO A 1 536 ? 12.428 7.538 19.822 1.00 83.38 536 PRO A CA 1
ATOM 4319 C C . PRO A 1 536 ? 12.845 8.907 19.268 1.00 83.38 536 PRO A C 1
ATOM 4321 O O . PRO A 1 536 ? 13.158 9.065 18.084 1.00 83.38 536 PRO A O 1
ATOM 4324 N N . ASP A 1 537 ? 12.860 9.918 20.138 1.00 77.06 537 ASP A N 1
ATOM 4325 C CA . ASP A 1 537 ? 13.463 11.206 19.804 1.00 77.06 537 ASP A CA 1
ATOM 4326 C C . ASP A 1 537 ? 14.951 11.015 19.484 1.00 77.06 537 ASP A C 1
ATOM 4328 O O . ASP A 1 537 ? 15.713 10.515 20.308 1.00 77.06 537 ASP A O 1
ATOM 4332 N N . ALA A 1 538 ? 15.365 11.409 18.279 1.00 69.56 538 ALA A N 1
ATOM 4333 C CA . ALA A 1 538 ? 16.759 11.326 17.859 1.00 69.56 538 ALA A CA 1
ATOM 4334 C C . ALA A 1 538 ? 17.647 12.393 18.536 1.00 69.56 538 ALA A C 1
ATOM 4336 O O . ALA A 1 538 ? 18.871 12.364 18.370 1.00 69.56 538 ALA A O 1
ATOM 4337 N N . GLY A 1 539 ? 17.046 13.330 19.282 1.00 68.50 539 GLY A N 1
ATOM 4338 C CA . GLY A 1 539 ? 17.731 14.445 19.922 1.00 68.50 539 GLY A CA 1
ATOM 4339 C C . GLY A 1 539 ? 18.463 15.331 18.909 1.00 68.50 539 GLY A C 1
ATOM 4340 O O . GLY A 1 539 ? 18.135 15.365 17.725 1.00 68.50 539 GLY A O 1
ATOM 4341 N N . GLN A 1 540 ? 19.507 16.029 19.362 1.00 66.25 540 GLN A N 1
ATOM 4342 C CA . GLN A 1 540 ? 20.374 16.855 18.504 1.00 66.25 540 GLN A CA 1
ATOM 4343 C C . GLN A 1 540 ? 21.534 16.064 17.866 1.00 66.25 540 GLN A C 1
ATOM 4345 O O . GLN A 1 540 ? 22.557 16.640 17.492 1.00 66.25 540 GLN A O 1
ATOM 4350 N N . LYS A 1 541 ? 21.427 14.733 17.761 1.00 75.06 541 LYS A N 1
ATOM 4351 C CA . LYS A 1 541 ? 22.501 13.910 17.195 1.00 75.06 541 LYS A CA 1
ATOM 4352 C C . LYS A 1 541 ? 22.600 14.151 15.688 1.00 75.06 541 LYS A C 1
ATOM 4354 O O . LYS A 1 541 ? 21.639 13.946 14.949 1.00 75.06 541 LYS A O 1
ATOM 4359 N N . VAL A 1 542 ? 23.781 14.557 15.222 1.00 75.50 542 VAL A N 1
ATOM 4360 C CA . VAL A 1 542 ? 24.085 14.620 13.788 1.00 75.50 542 VAL A CA 1
ATOM 4361 C C . VAL A 1 542 ? 24.383 13.210 13.310 1.00 75.50 542 VAL A C 1
ATOM 4363 O O . VAL A 1 542 ? 25.305 12.553 13.793 1.00 75.50 542 VAL A O 1
ATOM 4366 N N . TRP A 1 543 ? 23.586 12.741 12.363 1.00 80.62 543 TRP A N 1
ATOM 4367 C CA . TRP A 1 543 ? 23.723 11.399 11.833 1.00 80.62 543 TRP A CA 1
ATOM 4368 C C . TRP A 1 543 ? 24.521 11.406 10.522 1.00 80.62 543 TRP A C 1
ATOM 4370 O O . TRP A 1 543 ? 24.230 12.236 9.657 1.00 80.62 543 TRP A O 1
ATOM 4380 N N . PRO A 1 544 ? 25.475 10.475 10.321 1.00 80.25 544 PRO A N 1
ATOM 4381 C CA . PRO A 1 544 ? 26.291 10.432 9.104 1.00 80.25 544 PRO A CA 1
ATOM 4382 C C . PRO A 1 544 ? 25.427 10.184 7.861 1.00 80.25 544 PRO A C 1
ATOM 4384 O O . PRO A 1 544 ? 24.329 9.646 7.969 1.00 80.25 544 PRO A O 1
ATOM 4387 N N . GLU A 1 545 ? 25.874 10.547 6.663 1.00 82.25 545 GLU A N 1
ATOM 4388 C CA . GLU A 1 545 ? 25.152 10.139 5.451 1.00 82.25 545 GLU A CA 1
ATOM 4389 C C . GLU A 1 545 ? 25.175 8.612 5.285 1.00 82.25 545 GLU A C 1
ATOM 4391 O O . GLU A 1 545 ? 26.136 7.945 5.673 1.00 82.25 545 GLU A O 1
ATOM 4396 N N . LEU A 1 546 ? 24.105 8.043 4.720 1.00 84.38 546 LEU A N 1
ATOM 4397 C CA . LEU A 1 546 ? 24.068 6.612 4.425 1.00 84.38 546 LEU A CA 1
ATOM 4398 C C . LEU A 1 546 ? 25.071 6.304 3.310 1.00 84.38 546 LEU A C 1
ATOM 4400 O O . LEU A 1 546 ? 24.955 6.808 2.194 1.00 84.38 546 LEU A O 1
ATOM 4404 N N . ASN A 1 547 ? 26.052 5.457 3.613 1.00 86.50 547 ASN A N 1
ATOM 4405 C CA . ASN A 1 547 ? 27.100 5.108 2.668 1.00 86.50 547 ASN A CA 1
ATOM 4406 C C . ASN A 1 547 ? 26.607 4.032 1.682 1.00 86.50 547 ASN A C 1
ATOM 4408 O O . ASN A 1 547 ? 26.411 2.863 2.031 1.00 86.50 547 ASN A O 1
ATOM 4412 N N . PHE A 1 548 ? 26.422 4.426 0.419 1.00 86.31 548 PHE A N 1
ATOM 4413 C CA . PHE A 1 548 ? 26.017 3.515 -0.658 1.00 86.31 548 PHE A CA 1
ATOM 4414 C C . PHE A 1 548 ? 27.030 2.384 -0.908 1.00 86.31 548 PHE A C 1
ATOM 4416 O O . PHE A 1 548 ? 26.634 1.281 -1.270 1.00 86.31 548 PHE A O 1
ATOM 4423 N N . GLY A 1 549 ? 28.325 2.627 -0.688 1.00 90.38 549 GLY A N 1
ATOM 4424 C CA . GLY A 1 549 ? 29.364 1.601 -0.801 1.00 90.38 549 GLY A CA 1
ATOM 4425 C C . GLY A 1 549 ? 29.298 0.563 0.323 1.00 90.38 549 GLY A C 1
ATOM 4426 O O . GLY A 1 549 ? 29.400 -0.630 0.052 1.00 90.38 549 GLY A O 1
ATOM 4427 N N . GLU A 1 550 ? 29.068 1.001 1.567 1.00 94.19 550 GLU A N 1
ATOM 4428 C CA . GLU A 1 550 ? 28.899 0.107 2.730 1.00 94.19 550 GLU A CA 1
ATOM 4429 C C . GLU A 1 550 ? 27.649 -0.773 2.571 1.00 94.19 550 GLU A C 1
ATOM 4431 O O . GLU A 1 550 ? 27.724 -1.993 2.713 1.00 94.19 550 GLU A O 1
ATOM 4436 N N . SER A 1 551 ? 26.514 -0.176 2.188 1.00 94.81 551 SER A N 1
ATOM 4437 C CA . SER A 1 551 ? 25.268 -0.920 1.936 1.00 94.81 551 SER A CA 1
ATOM 4438 C C . SER A 1 551 ? 25.379 -1.895 0.758 1.00 94.81 551 SER A C 1
ATOM 4440 O O . SER A 1 551 ? 24.874 -3.015 0.846 1.00 94.81 551 SER A O 1
ATOM 4442 N N . LEU A 1 552 ? 26.081 -1.528 -0.322 1.00 96.62 552 LEU A N 1
ATOM 4443 C CA . LEU A 1 552 ? 26.337 -2.443 -1.438 1.00 96.62 552 LEU A CA 1
ATOM 4444 C C . LEU A 1 552 ? 27.202 -3.638 -1.010 1.00 96.62 552 LEU A C 1
ATOM 4446 O O . LEU A 1 552 ? 26.867 -4.770 -1.352 1.00 96.62 552 LEU A O 1
ATOM 4450 N N . ALA A 1 553 ? 28.258 -3.410 -0.223 1.00 96.88 553 ALA A N 1
ATOM 4451 C CA . ALA A 1 553 ? 29.103 -4.487 0.295 1.00 96.88 553 ALA A CA 1
ATOM 4452 C C . ALA A 1 553 ? 28.315 -5.453 1.201 1.00 96.88 553 ALA A C 1
ATOM 4454 O O . ALA A 1 553 ? 28.463 -6.670 1.097 1.00 96.88 553 ALA A O 1
ATOM 4455 N N . LEU A 1 554 ? 27.423 -4.933 2.052 1.00 97.88 554 LEU A N 1
ATOM 4456 C CA . LEU A 1 554 ? 26.520 -5.762 2.859 1.00 97.88 554 LEU A CA 1
ATOM 4457 C C . LEU A 1 554 ? 25.527 -6.545 1.991 1.00 97.88 554 LEU A C 1
ATOM 4459 O O . LEU A 1 554 ? 25.312 -7.730 2.236 1.00 97.88 554 LEU A O 1
ATOM 4463 N N . LYS A 1 555 ? 24.963 -5.927 0.945 1.00 97.88 555 LYS A N 1
ATOM 4464 C CA . LYS A 1 555 ? 24.090 -6.614 -0.021 1.00 97.88 555 LYS A CA 1
ATOM 4465 C C . LYS A 1 555 ? 24.821 -7.761 -0.729 1.00 97.88 555 LYS A C 1
ATOM 4467 O O . LYS A 1 555 ? 24.250 -8.834 -0.888 1.00 97.88 555 LYS A O 1
ATOM 4472 N N . GLU A 1 556 ? 26.081 -7.579 -1.115 1.00 98.12 556 GLU A N 1
ATOM 4473 C CA . GLU A 1 556 ? 26.899 -8.631 -1.741 1.00 98.12 556 GLU A CA 1
ATOM 4474 C C . GLU A 1 556 ? 27.097 -9.834 -0.809 1.00 98.12 556 GLU A C 1
ATOM 4476 O O . GLU A 1 556 ? 26.915 -10.982 -1.224 1.00 98.12 556 GLU A O 1
ATOM 4481 N N . ARG A 1 557 ? 27.374 -9.572 0.471 1.00 98.38 557 ARG A N 1
ATOM 4482 C CA . ARG A 1 557 ? 27.465 -10.603 1.516 1.00 98.38 557 ARG A CA 1
ATOM 4483 C C . ARG A 1 557 ? 26.129 -11.303 1.765 1.00 98.38 557 ARG A C 1
ATOM 4485 O O . ARG A 1 557 ? 26.086 -12.523 1.885 1.00 98.38 557 ARG A O 1
ATOM 4492 N N . LEU A 1 558 ? 25.025 -10.559 1.774 1.00 98.50 558 LEU A N 1
ATOM 4493 C CA . LEU A 1 558 ? 23.676 -11.105 1.941 1.00 98.50 558 LEU A CA 1
ATOM 4494 C C . LEU A 1 558 ? 23.221 -11.965 0.746 1.00 98.50 558 LEU A C 1
ATOM 4496 O O . LEU A 1 558 ? 22.557 -12.986 0.933 1.00 98.50 558 LEU A O 1
ATOM 4500 N N . VAL A 1 559 ? 23.614 -11.622 -0.485 1.00 98.12 559 VAL A N 1
ATOM 4501 C CA . VAL A 1 559 ? 23.390 -12.498 -1.649 1.00 98.12 559 VAL A CA 1
ATOM 4502 C C . VAL A 1 559 ? 24.231 -13.774 -1.549 1.00 98.12 559 VAL A C 1
ATOM 4504 O O . VAL A 1 559 ? 23.740 -14.853 -1.888 1.00 98.12 559 VAL A O 1
ATOM 4507 N N . ALA A 1 560 ? 25.459 -13.695 -1.029 1.00 97.12 560 ALA A N 1
ATOM 4508 C CA . ALA A 1 560 ? 26.262 -14.884 -0.741 1.00 97.12 560 ALA A CA 1
ATOM 4509 C C . ALA A 1 560 ? 25.617 -15.761 0.353 1.00 97.12 560 ALA A C 1
ATOM 4511 O O . ALA A 1 560 ? 25.520 -16.977 0.185 1.00 97.12 560 ALA A O 1
ATOM 4512 N N . PHE A 1 561 ? 25.081 -15.151 1.415 1.00 97.38 561 PHE A N 1
ATOM 4513 C CA . PHE A 1 561 ? 24.270 -15.827 2.434 1.00 97.38 561 PHE A CA 1
ATOM 4514 C C . PHE A 1 561 ? 23.065 -16.550 1.810 1.00 97.38 561 PHE A C 1
ATOM 4516 O O . PHE A 1 561 ? 22.863 -17.744 2.045 1.00 97.38 561 PHE A O 1
ATOM 4523 N N . ARG A 1 562 ? 22.306 -15.884 0.927 1.00 96.62 562 ARG A N 1
ATOM 4524 C CA . ARG A 1 562 ? 21.212 -16.523 0.176 1.00 96.62 562 ARG A CA 1
ATOM 4525 C C . ARG A 1 562 ? 21.696 -17.746 -0.596 1.00 96.62 562 ARG A C 1
ATOM 4527 O O . ARG A 1 562 ? 21.042 -18.784 -0.546 1.00 96.62 562 ARG A O 1
ATOM 4534 N N . ALA A 1 563 ? 22.825 -17.640 -1.294 1.00 95.19 563 ALA A N 1
ATOM 4535 C CA . ALA A 1 563 ? 23.389 -18.745 -2.063 1.00 95.19 563 ALA A CA 1
ATOM 4536 C C . ALA A 1 563 ? 23.714 -19.967 -1.185 1.00 95.19 563 ALA A C 1
ATOM 4538 O O . ALA A 1 563 ? 23.366 -21.084 -1.565 1.00 95.19 563 ALA A O 1
ATOM 4539 N N . ARG A 1 564 ? 24.300 -19.763 0.006 1.00 93.00 564 ARG A N 1
ATOM 4540 C CA . ARG A 1 564 ? 24.596 -20.844 0.968 1.00 93.00 564 ARG A CA 1
ATOM 4541 C C . ARG A 1 564 ? 23.341 -21.507 1.526 1.00 93.00 564 ARG A C 1
ATOM 4543 O O . ARG A 1 564 ? 23.327 -22.717 1.748 1.00 93.00 564 ARG A O 1
ATOM 4550 N N . HIS A 1 565 ? 22.277 -20.731 1.730 1.00 93.69 565 HIS A N 1
ATOM 4551 C CA . HIS A 1 565 ? 21.092 -21.204 2.442 1.00 93.69 565 HIS A CA 1
ATOM 4552 C C . HIS A 1 565 ? 19.876 -21.500 1.572 1.00 93.69 565 HIS A C 1
ATOM 4554 O O . HIS A 1 565 ? 18.858 -21.934 2.102 1.00 93.69 565 HIS A O 1
ATOM 4560 N N . MET A 1 566 ? 19.932 -21.326 0.249 1.00 91.19 566 MET A N 1
ATOM 4561 C CA . MET A 1 566 ? 18.763 -21.539 -0.614 1.00 91.19 566 MET A CA 1
ATOM 4562 C C . MET A 1 566 ? 18.293 -22.999 -0.641 1.00 91.19 566 MET A C 1
ATOM 4564 O O . MET A 1 566 ? 17.090 -23.250 -0.629 1.00 91.19 566 MET A O 1
ATOM 4568 N N . ILE A 1 567 ? 19.212 -23.966 -0.599 1.00 88.38 567 ILE A N 1
ATOM 4569 C CA . ILE A 1 567 ? 18.890 -25.406 -0.678 1.00 88.38 567 ILE A CA 1
ATOM 4570 C C . ILE A 1 567 ? 19.018 -26.150 0.656 1.00 88.38 567 ILE A C 1
ATOM 4572 O O . ILE A 1 567 ? 18.627 -27.308 0.746 1.00 88.38 567 ILE A O 1
ATOM 4576 N N . THR A 1 568 ? 19.530 -25.501 1.702 1.00 88.88 568 THR A N 1
ATOM 4577 C CA . THR A 1 568 ? 19.679 -26.120 3.026 1.00 88.88 568 THR A CA 1
ATOM 4578 C C . THR A 1 568 ? 18.391 -26.025 3.842 1.00 88.88 568 THR A C 1
ATOM 4580 O O . THR A 1 568 ? 17.583 -25.108 3.665 1.00 88.88 568 THR A O 1
ATOM 4583 N N . ASN A 1 569 ? 18.168 -26.978 4.745 1.00 90.81 569 ASN A N 1
ATOM 4584 C CA . ASN A 1 569 ? 17.062 -26.877 5.692 1.00 90.81 569 ASN A CA 1
ATOM 4585 C C . ASN A 1 569 ? 17.368 -25.790 6.723 1.00 90.81 569 ASN A C 1
ATOM 4587 O O . ASN A 1 569 ? 18.493 -25.682 7.208 1.00 90.81 569 ASN A O 1
ATOM 4591 N N . LEU A 1 570 ? 16.359 -24.983 7.038 1.00 93.69 570 LEU A N 1
ATOM 4592 C CA . LEU A 1 570 ? 16.473 -23.982 8.089 1.00 93.69 570 LEU A CA 1
ATOM 4593 C C . LEU A 1 570 ? 16.394 -24.658 9.464 1.00 93.69 570 LEU A C 1
ATOM 4595 O O . LEU A 1 570 ? 15.701 -25.673 9.590 1.00 93.69 570 LEU A O 1
ATOM 4599 N N . PRO A 1 571 ? 17.062 -24.107 10.491 1.00 92.56 571 PRO A N 1
ATOM 4600 C CA . PRO A 1 571 ? 16.895 -24.584 11.854 1.00 92.56 571 PRO A CA 1
ATOM 4601 C C . PRO A 1 571 ? 15.437 -24.414 12.281 1.00 92.56 571 PRO A C 1
ATOM 4603 O O . PRO A 1 571 ? 14.798 -23.408 11.963 1.00 92.56 571 PRO A O 1
ATOM 4606 N N . ASP A 1 572 ? 14.916 -25.400 13.005 1.00 88.62 572 ASP A N 1
ATOM 4607 C CA . ASP A 1 572 ? 13.570 -25.313 13.558 1.00 88.62 572 ASP A CA 1
ATOM 4608 C C . ASP A 1 572 ? 13.519 -24.262 14.676 1.00 88.62 572 ASP A C 1
ATOM 4610 O O . ASP A 1 572 ? 14.507 -24.045 15.381 1.00 88.62 572 ASP A O 1
ATOM 4614 N N . TYR A 1 573 ? 12.367 -23.622 14.851 1.00 89.00 573 TYR A N 1
ATOM 4615 C CA . TYR A 1 573 ? 12.060 -22.752 15.983 1.00 89.00 573 TYR A CA 1
ATOM 4616 C C . TYR A 1 573 ? 10.582 -22.944 16.344 1.00 89.00 573 TYR A C 1
ATOM 4618 O O . TYR A 1 573 ? 9.718 -22.735 15.479 1.00 89.00 573 TYR A O 1
ATOM 4626 N N . PRO A 1 574 ? 10.254 -23.330 17.593 1.00 84.00 574 PRO A N 1
ATOM 4627 C CA . PRO A 1 574 ? 8.878 -23.610 17.971 1.00 84.00 574 PRO A CA 1
ATOM 4628 C C . PRO A 1 574 ? 8.037 -22.344 17.836 1.00 84.00 574 PRO A C 1
ATOM 4630 O O . PRO A 1 574 ? 8.386 -21.283 18.355 1.00 84.00 574 PRO A O 1
ATOM 4633 N N . LYS A 1 575 ? 6.908 -22.448 17.131 1.00 83.88 575 LYS A N 1
ATOM 4634 C CA . LYS A 1 575 ? 5.989 -21.322 16.967 1.00 83.88 575 LYS A CA 1
ATOM 4635 C C . LYS A 1 575 ? 5.489 -20.865 18.348 1.00 83.88 575 LYS A C 1
ATOM 4637 O O . LYS A 1 575 ? 4.822 -21.654 19.023 1.00 83.88 575 LYS A O 1
ATOM 4642 N N . PRO A 1 576 ? 5.691 -19.593 18.738 1.00 79.81 576 PRO A N 1
ATOM 4643 C CA . PRO A 1 576 ? 5.110 -19.074 19.969 1.00 79.81 576 PRO A CA 1
ATOM 4644 C C . PRO A 1 576 ? 3.572 -19.175 19.926 1.00 79.81 576 PRO A C 1
ATOM 4646 O O . PRO A 1 576 ? 2.971 -18.815 18.907 1.00 79.81 576 PRO A O 1
ATOM 4649 N N . PRO A 1 577 ? 2.886 -19.614 20.998 1.00 69.44 577 PRO A N 1
ATOM 4650 C CA . PRO A 1 577 ? 1.429 -19.793 21.020 1.00 69.44 577 PRO A CA 1
ATOM 4651 C C . PRO A 1 577 ? 0.652 -18.460 21.127 1.00 69.44 577 PRO A C 1
ATOM 4653 O O . PRO A 1 577 ? -0.360 -18.359 21.812 1.00 69.44 577 PRO A O 1
ATOM 4656 N N . LEU A 1 578 ? 1.095 -17.422 20.414 1.00 75.81 578 LEU A N 1
ATOM 4657 C CA . LEU A 1 578 ? 0.639 -16.031 20.533 1.00 75.81 578 LEU A CA 1
ATOM 4658 C C . LEU A 1 578 ? -0.174 -15.576 19.307 1.00 75.81 578 LEU A C 1
ATOM 4660 O O . LEU A 1 578 ? -0.119 -14.422 18.874 1.00 75.81 578 LEU A O 1
ATOM 4664 N N . GLY A 1 579 ? -0.917 -16.505 18.699 1.00 82.38 579 GLY A N 1
ATOM 4665 C CA . GLY A 1 579 ? -1.694 -16.253 17.482 1.00 82.38 579 GLY A CA 1
ATOM 4666 C C . GLY A 1 579 ? -0.818 -15.730 16.337 1.00 82.38 579 GLY A C 1
ATOM 4667 O O . GLY A 1 579 ? 0.256 -16.276 16.085 1.00 82.38 579 GLY A O 1
ATOM 4668 N N . ARG A 1 580 ? -1.261 -14.644 15.679 1.00 86.88 580 ARG A N 1
ATOM 4669 C CA . ARG A 1 580 ? -0.525 -14.016 14.566 1.00 86.88 580 ARG A CA 1
ATOM 4670 C C . ARG A 1 580 ? 0.850 -13.488 14.964 1.00 86.88 580 ARG A C 1
ATOM 4672 O O . ARG A 1 580 ? 1.735 -13.486 14.122 1.00 86.88 580 ARG A O 1
ATOM 4679 N N . LEU A 1 581 ? 1.046 -13.060 16.218 1.00 88.88 581 LEU A N 1
ATOM 4680 C CA . LEU A 1 581 ? 2.373 -12.637 16.676 1.00 88.88 581 LEU A CA 1
ATOM 4681 C C . LEU A 1 581 ? 3.358 -13.809 16.595 1.00 88.88 581 LEU A C 1
ATOM 4683 O O . LEU A 1 581 ? 4.455 -13.657 16.076 1.00 88.88 581 LEU A O 1
ATOM 4687 N N . GLY A 1 582 ? 2.929 -14.999 17.022 1.00 89.50 582 GLY A N 1
ATOM 4688 C CA . GLY A 1 582 ? 3.728 -16.214 16.881 1.00 89.50 582 GLY A CA 1
ATOM 4689 C C . GLY A 1 582 ? 4.024 -16.569 15.423 1.00 89.50 582 GLY A C 1
ATOM 4690 O O . GLY A 1 582 ? 5.159 -16.912 15.108 1.00 89.50 582 GLY A O 1
ATOM 4691 N N . ASP A 1 583 ? 3.030 -16.434 14.534 1.00 93.38 583 ASP A N 1
ATOM 4692 C CA . ASP A 1 583 ? 3.194 -16.671 13.089 1.00 93.38 583 ASP A CA 1
ATOM 4693 C C . ASP A 1 583 ? 4.273 -15.778 12.460 1.00 93.38 583 ASP A C 1
ATOM 4695 O O . ASP A 1 583 ? 5.079 -16.259 11.668 1.00 93.38 583 ASP A O 1
ATOM 4699 N N . ILE A 1 584 ? 4.308 -14.490 12.818 1.00 95.06 584 ILE A N 1
ATOM 4700 C CA . ILE A 1 584 ? 5.252 -13.530 12.228 1.00 95.06 584 ILE A CA 1
ATOM 4701 C C . ILE A 1 584 ? 6.616 -13.494 12.936 1.00 95.06 584 ILE A C 1
ATOM 4703 O O . ILE A 1 584 ? 7.595 -13.083 12.318 1.00 95.06 584 ILE A O 1
ATOM 4707 N N . MET A 1 585 ? 6.707 -13.947 14.193 1.00 95.25 585 MET A N 1
ATOM 4708 C CA . MET A 1 585 ? 7.975 -14.019 14.934 1.00 95.25 585 MET A CA 1
ATOM 4709 C C . MET A 1 585 ? 8.753 -15.306 14.655 1.00 95.25 585 MET A C 1
ATOM 4711 O O . MET A 1 585 ? 9.981 -15.275 14.649 1.00 95.25 585 MET A O 1
ATOM 4715 N N . GLN A 1 586 ? 8.081 -16.427 14.372 1.00 95.19 586 GLN A N 1
ATOM 4716 C CA . GLN A 1 586 ? 8.758 -17.699 14.093 1.00 95.19 586 GLN A CA 1
ATOM 4717 C C . GLN A 1 586 ? 9.838 -17.591 12.991 1.00 95.19 586 GLN A C 1
ATOM 4719 O O . GLN A 1 586 ? 10.954 -18.052 13.241 1.00 95.19 586 GLN A O 1
ATOM 4724 N N . PRO A 1 587 ? 9.598 -16.942 11.828 1.00 96.69 587 PRO A N 1
ATOM 4725 C CA . PRO A 1 587 ? 10.634 -16.746 10.811 1.00 96.69 587 PRO A CA 1
ATOM 4726 C C . PRO A 1 587 ? 11.893 -16.052 11.341 1.00 96.69 587 PRO A C 1
ATOM 4728 O O . PRO A 1 587 ? 13.007 -16.437 10.989 1.00 96.69 587 PRO A O 1
ATOM 4731 N N . LEU A 1 588 ? 11.733 -15.057 12.220 1.00 96.94 588 LEU A N 1
ATOM 4732 C CA . LEU A 1 588 ? 12.860 -14.338 12.818 1.00 96.94 588 LEU A CA 1
ATOM 4733 C C . LEU A 1 588 ? 13.608 -15.202 13.837 1.00 96.94 588 LEU A C 1
ATOM 4735 O O . LEU A 1 588 ? 14.833 -15.157 13.871 1.00 96.94 588 LEU A O 1
ATOM 4739 N N . GLY A 1 589 ? 12.902 -16.043 14.600 1.00 95.56 589 GLY A N 1
ATOM 4740 C CA . GLY A 1 589 ? 13.519 -17.022 15.502 1.00 95.56 589 GLY A CA 1
ATOM 4741 C C . GLY A 1 589 ? 14.364 -18.060 14.753 1.00 95.56 589 GLY A C 1
ATOM 4742 O O . GLY A 1 589 ? 15.454 -18.419 15.199 1.00 95.56 589 GLY A O 1
ATOM 4743 N N . MET A 1 590 ? 13.917 -18.482 13.565 1.00 95.75 590 MET A N 1
ATOM 4744 C CA . MET A 1 590 ? 14.698 -19.356 12.680 1.00 95.75 590 MET A CA 1
ATOM 4745 C C . MET A 1 590 ? 15.942 -18.643 12.128 1.00 95.75 590 MET A C 1
ATOM 4747 O O . MET A 1 590 ? 17.007 -19.249 12.060 1.00 95.75 590 MET A O 1
ATOM 4751 N N . MET A 1 591 ? 15.845 -17.356 11.766 1.00 96.88 591 MET A N 1
ATOM 4752 C CA . MET A 1 591 ? 17.022 -16.571 11.357 1.00 96.88 591 MET A CA 1
ATOM 4753 C C . MET A 1 591 ? 18.003 -16.359 12.505 1.00 96.88 591 MET A C 1
ATOM 4755 O O . MET A 1 591 ? 19.203 -16.491 12.294 1.00 96.88 591 MET A O 1
ATOM 4759 N N . MET A 1 592 ? 17.503 -16.108 13.715 1.00 95.44 592 MET A N 1
ATOM 4760 C CA . MET A 1 592 ? 18.319 -16.009 14.923 1.00 95.44 592 MET A CA 1
ATOM 4761 C C . MET A 1 592 ? 19.116 -17.297 15.160 1.00 95.44 592 MET A C 1
ATOM 4763 O O . MET A 1 592 ? 20.341 -17.239 15.241 1.00 95.44 592 MET A O 1
ATOM 4767 N N . ARG A 1 593 ? 18.464 -18.468 15.148 1.00 94.50 593 ARG A N 1
ATOM 4768 C CA . ARG A 1 593 ? 19.156 -19.762 15.293 1.00 94.50 593 ARG A CA 1
ATOM 4769 C C . ARG A 1 593 ? 20.117 -20.073 14.143 1.00 94.50 593 ARG A C 1
ATOM 4771 O O . ARG A 1 593 ? 21.049 -20.845 14.338 1.00 94.50 593 ARG A O 1
ATOM 4778 N N . LEU A 1 594 ? 19.885 -19.509 12.956 1.00 94.81 594 LEU A N 1
ATOM 4779 C CA . LEU A 1 594 ? 20.748 -19.718 11.794 1.00 94.81 594 LEU A CA 1
ATOM 4780 C C . LEU A 1 594 ? 22.072 -18.955 11.917 1.00 94.81 594 LEU A C 1
ATOM 4782 O O . LEU A 1 594 ? 23.108 -19.507 11.565 1.00 94.81 594 LEU A O 1
ATOM 4786 N N . VAL A 1 595 ? 22.042 -17.711 12.405 1.00 93.56 595 VAL A N 1
ATOM 4787 C CA . VAL A 1 595 ? 23.244 -16.856 12.504 1.00 93.56 595 VAL A CA 1
ATOM 4788 C C . VAL A 1 595 ? 23.937 -16.908 13.862 1.00 93.56 595 VAL A C 1
ATOM 4790 O O . VAL A 1 595 ? 25.115 -16.583 13.962 1.00 93.56 595 VAL A O 1
ATOM 4793 N N . SER A 1 596 ? 23.226 -17.352 14.895 1.00 89.44 596 SER A N 1
ATOM 4794 C CA . SER A 1 596 ? 23.749 -17.543 16.248 1.00 89.44 596 SER A CA 1
ATOM 4795 C C . SER A 1 596 ? 23.362 -18.937 16.758 1.00 89.44 596 SER A C 1
ATOM 4797 O O . SER A 1 596 ? 22.577 -19.060 17.706 1.00 89.44 596 SER A O 1
ATOM 4799 N N . PRO A 1 597 ? 23.852 -20.016 16.117 1.00 78.50 597 PRO A N 1
ATOM 4800 C CA . PRO A 1 597 ? 23.519 -21.370 16.531 1.00 78.50 597 PRO A CA 1
ATOM 4801 C C . PRO A 1 597 ? 24.025 -21.620 17.955 1.00 78.50 597 PRO A C 1
ATOM 4803 O O . PRO A 1 597 ? 25.188 -21.375 18.263 1.00 78.50 597 PRO A O 1
ATOM 4806 N N . VAL A 1 598 ? 23.158 -22.161 18.817 1.00 72.12 598 VAL A N 1
ATOM 4807 C CA . VAL A 1 598 ? 23.514 -22.576 20.188 1.00 72.12 598 VAL A CA 1
ATOM 4808 C C . VAL A 1 598 ? 23.931 -21.404 21.102 1.00 72.12 598 VAL A C 1
ATOM 4810 O O . VAL A 1 598 ? 24.798 -21.567 21.955 1.00 72.12 598 VAL A O 1
ATOM 4813 N N . SER A 1 599 ? 23.297 -20.229 20.976 1.00 84.25 599 SER A N 1
ATOM 4814 C CA . SER A 1 599 ? 23.410 -19.162 21.987 1.00 84.25 599 SER A CA 1
ATOM 4815 C C . SER A 1 599 ? 22.133 -19.031 22.836 1.00 84.25 599 SER A C 1
ATOM 4817 O O . SER A 1 599 ? 21.140 -18.454 22.378 1.00 84.25 599 SER A O 1
ATOM 4819 N N . PRO A 1 600 ? 22.134 -19.529 24.092 1.00 86.19 600 PRO A N 1
ATOM 4820 C CA . PRO A 1 600 ? 21.016 -19.347 25.019 1.00 86.19 600 PRO A CA 1
ATOM 4821 C C . PRO A 1 600 ? 20.715 -17.875 25.332 1.00 86.19 600 PRO A C 1
ATOM 4823 O O . PRO A 1 600 ? 19.576 -17.530 25.643 1.00 86.19 600 PRO A O 1
ATOM 4826 N N . GLU A 1 601 ? 21.723 -17.004 25.263 1.00 87.31 601 GLU A N 1
ATOM 4827 C CA . GLU A 1 601 ? 21.585 -15.575 25.549 1.00 87.31 601 GLU A CA 1
ATOM 4828 C C . GLU A 1 601 ? 20.811 -14.848 24.441 1.00 87.31 601 GLU A C 1
ATOM 4830 O O . GLU A 1 601 ? 19.853 -14.121 24.723 1.00 87.31 601 GLU A O 1
ATOM 4835 N N . GLU A 1 602 ? 21.158 -15.093 23.175 1.00 88.12 602 GLU A N 1
ATOM 4836 C CA . GLU A 1 602 ? 20.420 -14.584 22.015 1.00 88.12 602 GLU A CA 1
ATOM 4837 C C . GLU A 1 602 ? 18.987 -15.112 21.997 1.00 88.12 602 GLU A C 1
ATOM 4839 O O . GLU A 1 602 ? 18.055 -14.349 21.737 1.00 88.12 602 GLU A O 1
ATOM 4844 N N . GLU A 1 603 ? 18.791 -16.392 22.320 1.00 90.38 603 GLU A N 1
ATOM 4845 C CA . GLU A 1 603 ? 17.456 -16.979 22.378 1.00 90.38 603 GLU A CA 1
ATOM 4846 C C . GLU A 1 603 ? 16.606 -16.354 23.489 1.00 90.38 603 GLU A C 1
ATOM 4848 O O . GLU A 1 603 ? 15.454 -15.991 23.241 1.00 90.38 603 GLU A O 1
ATOM 4853 N N . LYS A 1 604 ? 17.178 -16.126 24.677 1.00 88.00 604 LYS A N 1
ATOM 4854 C CA . LYS A 1 604 ? 16.510 -15.405 25.770 1.00 88.00 604 LYS A CA 1
ATOM 4855 C C . LYS A 1 604 ? 16.182 -13.963 25.379 1.00 88.00 604 LYS A C 1
ATOM 4857 O O . LYS A 1 604 ? 15.075 -13.495 25.630 1.00 88.00 604 LYS A O 1
ATOM 4862 N N . THR A 1 605 ? 17.113 -13.274 24.723 1.00 89.56 605 THR A N 1
ATOM 4863 C CA . THR A 1 605 ? 16.913 -11.904 24.223 1.00 89.56 605 THR A CA 1
ATOM 4864 C C . THR A 1 605 ? 15.767 -11.845 23.210 1.00 89.56 605 THR A C 1
ATOM 4866 O O . THR A 1 605 ? 14.929 -10.944 23.261 1.00 89.56 605 THR A O 1
ATOM 4869 N N . PHE A 1 606 ? 15.691 -12.823 22.305 1.00 91.44 606 PHE A N 1
ATOM 4870 C CA . PHE A 1 606 ? 14.604 -12.942 21.339 1.00 91.44 606 PHE A CA 1
ATOM 4871 C C . PHE A 1 606 ? 13.259 -13.241 22.016 1.00 91.44 606 PHE A C 1
ATOM 4873 O O . PHE A 1 606 ? 12.251 -12.621 21.680 1.00 91.44 606 PHE A O 1
ATOM 4880 N N . GLN A 1 607 ? 13.230 -14.158 22.986 1.00 87.69 607 GLN A N 1
ATOM 4881 C CA . GLN A 1 607 ? 12.021 -14.480 23.750 1.00 87.69 607 GLN A CA 1
ATOM 4882 C C . GLN A 1 607 ? 11.495 -13.267 24.523 1.00 87.69 607 GLN A C 1
ATOM 4884 O O . GLN A 1 607 ? 10.287 -13.025 24.521 1.00 87.69 607 GLN A O 1
ATOM 4889 N N . GLU A 1 608 ? 12.386 -12.472 25.117 1.00 86.00 608 GLU A N 1
ATOM 4890 C CA . GLU A 1 608 ? 12.004 -11.236 25.800 1.00 86.00 608 GLU A CA 1
ATOM 4891 C C . GLU A 1 608 ? 11.421 -10.210 24.821 1.00 86.00 608 GLU A C 1
ATOM 4893 O O . GLU A 1 608 ? 10.373 -9.631 25.086 1.00 86.00 608 GLU A O 1
ATOM 4898 N N . LEU A 1 609 ? 12.009 -10.050 23.631 1.00 88.69 609 LEU A N 1
ATOM 4899 C CA . LEU A 1 609 ? 11.435 -9.195 22.586 1.00 88.69 609 LEU A CA 1
ATOM 4900 C C . LEU A 1 609 ? 10.020 -9.643 22.181 1.00 88.69 609 LEU A C 1
ATOM 4902 O O . LEU A 1 609 ? 9.112 -8.820 22.070 1.00 88.69 609 LEU A O 1
ATOM 4906 N N . VAL A 1 610 ? 9.815 -10.949 21.969 1.00 88.25 610 VAL A N 1
ATOM 4907 C CA . VAL A 1 610 ? 8.489 -11.516 21.659 1.00 88.25 610 VAL A CA 1
ATOM 4908 C C . VAL A 1 610 ? 7.500 -11.219 22.788 1.00 88.25 610 VAL A C 1
ATOM 4910 O O . VAL A 1 610 ? 6.352 -10.856 22.518 1.00 88.25 610 VAL A O 1
ATOM 4913 N N . ARG A 1 611 ? 7.940 -11.361 24.044 1.00 82.12 611 ARG A N 1
ATOM 4914 C CA . ARG A 1 611 ? 7.141 -11.058 25.234 1.00 82.12 611 ARG A CA 1
ATOM 4915 C C . ARG A 1 611 ? 6.746 -9.583 25.275 1.00 82.12 611 ARG A C 1
ATOM 4917 O O . ARG A 1 611 ? 5.574 -9.304 25.502 1.00 82.12 611 ARG A O 1
ATOM 4924 N N . LEU A 1 612 ? 7.667 -8.659 25.006 1.00 84.06 612 LEU A N 1
ATOM 4925 C CA . LEU A 1 612 ? 7.385 -7.220 24.994 1.00 84.06 612 LEU A CA 1
ATOM 4926 C C . LEU A 1 612 ? 6.323 -6.851 23.948 1.00 84.06 612 LEU A C 1
ATOM 4928 O O . LEU A 1 612 ? 5.333 -6.215 24.298 1.00 84.06 612 LEU A O 1
ATOM 4932 N N . PHE A 1 613 ? 6.444 -7.342 22.708 1.00 85.31 613 PHE A N 1
ATOM 4933 C CA . PHE A 1 613 ? 5.405 -7.134 21.685 1.00 85.31 613 PHE A CA 1
ATOM 4934 C C . PHE A 1 613 ? 4.050 -7.721 22.077 1.00 85.31 613 PHE A C 1
ATOM 4936 O O . PHE A 1 613 ? 2.993 -7.213 21.697 1.00 85.31 613 PHE A O 1
ATOM 4943 N N . TRP A 1 614 ? 4.062 -8.845 22.789 1.00 82.44 614 TRP A N 1
ATOM 4944 C CA . TRP A 1 614 ? 2.833 -9.453 23.267 1.00 82.44 614 TRP A CA 1
ATOM 4945 C C . TRP A 1 614 ? 2.171 -8.609 24.356 1.00 82.44 614 TRP A C 1
ATOM 4947 O O . TRP A 1 614 ? 0.963 -8.394 24.274 1.00 82.44 614 TRP A O 1
ATOM 4957 N N . LEU A 1 615 ? 2.950 -8.107 25.319 1.00 73.88 615 LEU A N 1
ATOM 4958 C CA . LEU A 1 615 ? 2.471 -7.231 26.389 1.00 73.88 615 LEU A CA 1
ATOM 4959 C C . LEU A 1 615 ? 1.905 -5.920 25.836 1.00 73.88 615 LEU A C 1
ATOM 4961 O O . LEU A 1 615 ? 0.785 -5.567 26.190 1.00 73.88 615 LEU A O 1
ATOM 4965 N N . GLU A 1 616 ? 2.599 -5.269 24.901 1.00 78.50 616 GLU A N 1
ATOM 4966 C CA . GLU A 1 616 ? 2.113 -4.051 24.232 1.00 78.50 616 GLU A CA 1
ATOM 4967 C C . GLU A 1 616 ? 0.754 -4.296 23.550 1.00 78.50 616 GLU A C 1
ATOM 4969 O O . GLU A 1 616 ? -0.222 -3.578 23.771 1.00 78.50 616 GLU A O 1
ATOM 4974 N N . ARG A 1 617 ? 0.624 -5.408 22.812 1.00 80.62 617 ARG A N 1
ATOM 4975 C CA . ARG A 1 617 ? -0.649 -5.803 22.184 1.00 80.62 617 ARG A CA 1
ATOM 4976 C C . ARG A 1 617 ? -1.745 -6.171 23.181 1.00 80.62 617 ARG A C 1
ATOM 4978 O O . ARG A 1 617 ? -2.923 -6.142 22.815 1.00 80.62 617 ARG A O 1
ATOM 4985 N N . LEU A 1 618 ? -1.397 -6.627 24.382 1.00 71.69 618 LEU A N 1
ATOM 4986 C CA . LEU A 1 618 ? -2.371 -6.873 25.443 1.00 71.69 618 LEU A CA 1
ATOM 4987 C C . LEU A 1 618 ? -2.850 -5.558 26.049 1.00 71.69 618 LEU A C 1
ATOM 4989 O O . LEU A 1 618 ? -4.053 -5.404 26.229 1.00 71.69 618 LEU A O 1
ATOM 4993 N N . GLU A 1 619 ? -1.948 -4.611 26.290 1.00 70.06 619 GLU A N 1
ATOM 4994 C CA . GLU A 1 619 ? -2.277 -3.292 26.829 1.00 70.06 619 GLU A CA 1
ATOM 4995 C C . GLU A 1 619 ? -3.235 -2.528 25.901 1.00 70.06 619 GLU A C 1
ATOM 4997 O O . GLU A 1 619 ? -4.280 -2.045 26.341 1.00 70.06 619 GLU A O 1
ATOM 5002 N N . GLU A 1 620 ? -2.970 -2.520 24.592 1.00 71.94 620 GLU A N 1
ATOM 5003 C CA . GLU A 1 620 ? -3.883 -1.923 23.607 1.00 71.94 620 GLU A CA 1
ATOM 5004 C C . GLU A 1 620 ? -5.266 -2.595 23.605 1.00 71.94 620 GLU A C 1
ATOM 5006 O O . GLU A 1 620 ? -6.307 -1.935 23.508 1.00 71.94 620 GLU A O 1
ATOM 5011 N N . LYS A 1 621 ? -5.305 -3.928 23.731 1.00 73.44 621 LYS A N 1
ATOM 5012 C CA . LYS A 1 621 ? -6.570 -4.670 23.819 1.00 73.44 621 LYS A CA 1
ATOM 5013 C C . LYS A 1 621 ? -7.311 -4.385 25.114 1.00 73.44 621 LYS A C 1
ATOM 5015 O O . LYS A 1 621 ? -8.539 -4.317 25.056 1.00 73.44 621 LYS A O 1
ATOM 5020 N N . ALA A 1 622 ? -6.619 -4.201 26.234 1.00 70.88 622 ALA A N 1
ATOM 5021 C CA . ALA A 1 622 ? -7.226 -3.902 27.528 1.00 70.88 622 ALA A CA 1
ATOM 5022 C C . ALA A 1 622 ? -7.973 -2.557 27.507 1.00 70.88 622 ALA A C 1
ATOM 5024 O O . ALA A 1 622 ? -8.985 -2.389 28.183 1.00 70.88 622 ALA A O 1
ATOM 5025 N N . GLN A 1 623 ? -7.550 -1.629 26.645 1.00 71.31 623 GLN A N 1
ATOM 5026 C CA . GLN A 1 623 ? -8.212 -0.337 26.432 1.00 71.31 623 GLN A CA 1
ATOM 5027 C C . GLN A 1 623 ? -9.386 -0.399 25.433 1.00 71.31 623 GLN A C 1
ATOM 5029 O O . GLN A 1 623 ? -10.071 0.600 25.189 1.00 71.31 623 GLN A O 1
ATOM 5034 N N . SER A 1 624 ? -9.645 -1.562 24.828 1.00 79.38 624 SER A N 1
ATOM 5035 C CA . SER A 1 624 ? -10.700 -1.723 23.825 1.00 79.38 624 SER A CA 1
ATOM 5036 C C . SER A 1 624 ? -12.111 -1.710 24.425 1.00 79.38 624 SER A C 1
ATOM 5038 O O . SER A 1 624 ? -12.347 -1.983 25.605 1.00 79.38 624 SER A O 1
ATOM 5040 N N . ARG A 1 625 ? -13.107 -1.464 23.564 1.00 82.56 625 ARG A N 1
ATOM 5041 C CA . ARG A 1 625 ? -14.526 -1.591 23.938 1.00 82.56 625 ARG A CA 1
ATOM 5042 C C . ARG A 1 625 ? -14.871 -3.024 24.336 1.00 82.56 625 ARG A C 1
ATOM 5044 O O . ARG A 1 625 ? -15.726 -3.234 25.188 1.00 82.56 625 ARG A O 1
ATOM 5051 N N . GLU A 1 626 ? -14.234 -4.005 23.707 1.00 86.62 626 GLU A N 1
ATOM 5052 C CA . GLU A 1 626 ? -14.384 -5.421 24.019 1.00 86.62 626 GLU A CA 1
ATOM 5053 C C . GLU A 1 626 ? -13.867 -5.738 25.428 1.00 86.62 626 GLU A C 1
ATOM 5055 O O . GLU A 1 626 ? -14.566 -6.418 26.171 1.00 86.62 626 GLU A O 1
ATOM 5060 N N . ALA A 1 627 ? -12.716 -5.193 25.828 1.00 82.69 627 ALA A N 1
ATOM 5061 C CA . ALA A 1 627 ? -12.188 -5.350 27.184 1.00 82.69 627 ALA A CA 1
ATOM 5062 C C . ALA A 1 627 ? -13.084 -4.684 28.238 1.00 82.69 627 ALA A C 1
ATOM 5064 O O . ALA A 1 627 ? -13.464 -5.333 29.210 1.00 82.69 627 ALA A O 1
ATOM 5065 N N . ARG A 1 628 ? -13.547 -3.448 27.993 1.00 84.56 628 ARG A N 1
ATOM 5066 C CA . ARG A 1 628 ? -14.545 -2.790 28.860 1.00 84.56 628 ARG A CA 1
ATOM 5067 C C . ARG A 1 628 ? -15.824 -3.617 29.000 1.00 84.56 628 ARG A C 1
ATOM 5069 O O . ARG A 1 628 ? -16.410 -3.679 30.074 1.00 84.56 628 ARG A O 1
ATOM 5076 N N . LEU A 1 629 ? -16.270 -4.254 27.917 1.00 90.69 629 LEU A N 1
ATOM 5077 C CA . LEU A 1 629 ? -17.425 -5.146 27.947 1.00 90.69 629 LEU A CA 1
ATOM 5078 C C . LEU A 1 629 ? -17.160 -6.398 28.792 1.00 90.69 629 LEU A C 1
ATOM 5080 O O . LEU A 1 629 ? -18.043 -6.792 29.542 1.00 90.69 629 LEU A O 1
ATOM 5084 N N . ILE A 1 630 ? -15.970 -6.995 28.707 1.00 89.00 630 ILE A N 1
ATOM 5085 C CA . ILE A 1 630 ? -15.581 -8.143 29.542 1.00 89.00 630 ILE A CA 1
ATOM 5086 C C . ILE A 1 630 ? -15.574 -7.755 31.031 1.00 89.00 630 ILE A C 1
ATOM 5088 O O . ILE A 1 630 ? -16.164 -8.474 31.833 1.00 89.00 630 ILE A O 1
ATOM 5092 N N . MET A 1 631 ? -15.014 -6.594 31.387 1.00 86.50 631 MET A N 1
ATOM 5093 C CA . MET A 1 631 ? -15.054 -6.071 32.763 1.00 86.50 631 MET A CA 1
ATOM 5094 C C . MET A 1 631 ? -16.489 -5.809 33.244 1.00 86.50 631 MET A C 1
ATOM 5096 O O . MET A 1 631 ? -16.836 -6.141 34.372 1.00 86.50 631 MET A O 1
ATOM 5100 N N . ALA A 1 632 ? -17.351 -5.258 32.382 1.00 89.62 632 ALA A N 1
ATOM 5101 C CA . ALA A 1 632 ? -18.754 -5.027 32.724 1.00 89.62 632 ALA A CA 1
ATOM 5102 C C . ALA A 1 632 ? -19.514 -6.338 32.990 1.00 89.62 632 ALA A C 1
ATOM 5104 O O . ALA A 1 632 ? -20.391 -6.366 33.847 1.00 89.62 632 ALA A O 1
ATOM 5105 N N . ILE A 1 633 ? -19.189 -7.424 32.275 1.00 90.12 633 ILE A N 1
ATOM 5106 C CA . ILE A 1 633 ? -19.759 -8.756 32.538 1.00 90.12 633 ILE A CA 1
ATOM 5107 C C . ILE A 1 633 ? -19.306 -9.267 33.903 1.00 90.12 633 ILE A C 1
ATOM 5109 O O . ILE A 1 633 ? -20.139 -9.744 34.664 1.00 90.12 633 ILE A O 1
ATOM 5113 N N . GLU A 1 634 ? -18.011 -9.160 34.208 1.00 88.88 634 GLU A N 1
ATOM 5114 C CA . GLU A 1 634 ? -17.447 -9.578 35.494 1.00 88.88 634 GLU A CA 1
ATOM 5115 C C . GLU A 1 634 ? -18.112 -8.852 36.667 1.00 88.88 634 GLU A C 1
ATOM 5117 O O . GLU A 1 634 ? -18.555 -9.497 37.607 1.00 88.88 634 GLU A O 1
ATOM 5122 N N . GLN A 1 635 ? -18.271 -7.532 36.571 1.00 87.00 635 GLN A N 1
ATOM 5123 C CA . GLN A 1 635 ? -18.922 -6.719 37.605 1.00 87.00 635 GLN A CA 1
ATOM 5124 C C . GLN A 1 635 ? -20.412 -7.034 37.794 1.00 87.00 635 GLN A C 1
ATOM 5126 O O . GLN A 1 635 ? -20.966 -6.750 38.850 1.00 87.00 635 GLN A O 1
ATOM 5131 N N . CYS A 1 636 ? -21.074 -7.586 36.775 1.00 85.50 636 CYS A N 1
ATOM 5132 C CA . CYS A 1 636 ? -22.467 -8.023 36.879 1.00 85.50 636 CYS A CA 1
ATOM 5133 C C . CYS A 1 636 ? -22.604 -9.479 37.358 1.00 85.50 636 CYS A C 1
ATOM 5135 O O . CYS A 1 636 ? -23.726 -9.934 37.571 1.00 85.50 636 CYS A O 1
ATOM 5137 N N . SER A 1 637 ? -21.510 -10.244 37.415 1.00 74.56 637 SER A N 1
ATOM 5138 C CA . SER A 1 637 ? -21.549 -11.701 37.521 1.00 74.56 637 SER A CA 1
ATOM 5139 C C . SER A 1 637 ? -21.298 -12.189 38.946 1.00 74.56 637 SER A C 1
ATOM 5141 O O . SER A 1 637 ? -20.151 -12.412 39.317 1.00 74.56 637 SER A O 1
ATOM 5143 N N . ASP A 1 638 ? -22.375 -12.531 39.655 1.00 58.28 638 ASP A N 1
ATOM 5144 C CA . ASP A 1 638 ? -22.339 -13.314 40.905 1.00 58.28 638 ASP A CA 1
ATOM 5145 C C . ASP A 1 638 ? -22.699 -14.810 40.684 1.00 58.28 638 ASP A C 1
ATOM 5147 O O . ASP A 1 638 ? -23.174 -15.480 41.593 1.00 58.28 638 ASP A O 1
ATOM 5151 N N . GLU A 1 639 ? -22.448 -15.339 39.473 1.00 57.38 639 GLU A N 1
ATOM 5152 C CA . GLU A 1 639 ? -22.933 -16.619 38.904 1.00 57.38 639 GLU A CA 1
ATOM 5153 C C . GLU A 1 639 ? -24.392 -16.575 38.393 1.00 57.38 639 GLU A C 1
ATOM 5155 O O . GLU A 1 639 ? -25.327 -16.236 39.114 1.00 57.38 639 GLU A O 1
ATOM 5160 N N . GLY A 1 640 ? -24.610 -16.954 37.122 1.00 66.88 640 GLY A N 1
ATOM 5161 C CA . GLY A 1 640 ? -25.951 -17.136 36.541 1.00 66.88 640 GLY A CA 1
ATOM 5162 C C . GLY A 1 640 ? -26.198 -16.455 35.188 1.00 66.88 640 GLY A C 1
ATOM 5163 O O . GLY A 1 640 ? -25.284 -16.200 34.399 1.00 66.88 640 GLY A O 1
ATOM 5164 N N . GLU A 1 641 ? -27.477 -16.215 34.888 1.00 82.62 641 GLU A N 1
ATOM 5165 C CA . GLU A 1 641 ? -27.925 -15.481 33.702 1.00 82.62 641 GLU A CA 1
ATOM 5166 C C . GLU A 1 641 ? -28.050 -13.987 34.009 1.00 82.62 641 GLU A C 1
ATOM 5168 O O . GLU A 1 641 ? -28.772 -13.596 34.922 1.00 82.62 641 GLU A O 1
ATOM 5173 N N . ILE A 1 642 ? -27.410 -13.144 33.200 1.00 88.19 642 ILE A N 1
ATOM 5174 C CA . ILE A 1 642 ? -27.388 -11.690 33.399 1.00 88.19 642 ILE A CA 1
ATOM 5175 C C . ILE A 1 642 ? -28.223 -11.013 32.318 1.00 88.19 642 ILE A C 1
ATOM 5177 O O . ILE A 1 642 ? -28.124 -11.353 31.131 1.00 88.19 642 ILE A O 1
ATOM 5181 N N . ALA A 1 643 ? -29.031 -10.020 32.691 1.00 89.56 643 ALA A N 1
ATOM 5182 C CA . ALA A 1 643 ? -29.774 -9.257 31.702 1.00 89.56 643 ALA A CA 1
ATOM 5183 C C . ALA A 1 643 ? -28.819 -8.385 30.874 1.00 89.56 643 ALA A C 1
ATOM 5185 O O . ALA A 1 643 ? -28.017 -7.612 31.393 1.00 89.56 643 ALA A O 1
ATOM 5186 N N . VAL A 1 644 ? -28.955 -8.414 29.546 1.00 90.25 644 VAL A N 1
ATOM 5187 C CA . VAL A 1 644 ? -28.124 -7.589 28.647 1.00 90.25 644 VAL A CA 1
ATOM 5188 C C . VAL A 1 644 ? -28.282 -6.090 28.942 1.00 90.25 644 VAL A C 1
ATOM 5190 O O . VAL A 1 644 ? -27.364 -5.308 28.702 1.00 90.25 644 VAL A O 1
ATOM 5193 N N . SER A 1 645 ? -29.435 -5.673 29.469 1.00 91.19 645 SER A N 1
ATOM 5194 C CA . SER A 1 645 ? -29.672 -4.301 29.928 1.00 91.19 645 SER A CA 1
ATOM 5195 C C . SER A 1 645 ? -28.837 -3.912 31.149 1.00 91.19 645 SER A C 1
ATOM 5197 O O . SER A 1 645 ? -28.446 -2.753 31.243 1.00 91.19 645 SER A O 1
ATOM 5199 N N . GLU A 1 646 ? -28.546 -4.847 32.053 1.00 90.75 646 GLU A N 1
ATOM 5200 C CA . GLU A 1 646 ? -27.699 -4.607 33.231 1.00 90.75 646 GLU A CA 1
ATOM 5201 C C . GLU A 1 646 ? -26.240 -4.465 32.809 1.00 90.75 646 GLU A C 1
ATOM 5203 O O . GLU A 1 646 ? -25.611 -3.458 33.124 1.00 90.75 646 GLU A O 1
ATOM 5208 N N . ILE A 1 647 ? -25.760 -5.371 31.950 1.00 91.62 647 ILE A N 1
ATOM 5209 C CA . ILE A 1 647 ? -24.422 -5.273 31.347 1.00 91.62 647 ILE A CA 1
ATOM 5210 C C . ILE A 1 647 ? -24.271 -3.942 30.597 1.00 91.62 647 ILE A C 1
ATOM 5212 O O . ILE A 1 647 ? -23.245 -3.276 30.694 1.00 91.62 647 ILE A O 1
ATOM 5216 N N . ALA A 1 648 ? -25.301 -3.518 29.855 1.00 92.25 648 ALA A N 1
ATOM 5217 C CA . ALA A 1 648 ? -25.286 -2.235 29.158 1.00 92.25 648 ALA A CA 1
ATOM 5218 C C . ALA A 1 648 ? -25.235 -1.041 30.123 1.00 92.25 648 ALA A C 1
ATOM 5220 O O . ALA A 1 648 ? -24.576 -0.052 29.811 1.00 92.25 648 ALA A O 1
ATOM 5221 N N . LYS A 1 649 ? -25.912 -1.120 31.275 1.00 92.81 649 LYS A N 1
ATOM 5222 C CA . LYS A 1 649 ? -25.878 -0.074 32.304 1.00 92.81 649 LYS A CA 1
ATOM 5223 C C . LYS A 1 649 ? -24.462 0.089 32.856 1.00 92.81 649 LYS A C 1
ATOM 5225 O O . LYS A 1 649 ? -23.951 1.202 32.815 1.00 92.81 649 LYS A O 1
ATOM 5230 N N . VAL A 1 650 ? -23.829 -1.011 33.267 1.00 92.38 650 VAL A N 1
ATOM 5231 C CA . VAL A 1 650 ? -22.454 -1.017 33.794 1.00 92.38 650 VAL A CA 1
ATOM 5232 C C . VAL A 1 650 ? -21.451 -0.576 32.725 1.00 92.38 650 VAL A C 1
ATOM 5234 O O . VAL A 1 650 ? -20.640 0.315 32.950 1.00 92.38 650 VAL A O 1
ATOM 5237 N N . TYR A 1 651 ? -21.560 -1.097 31.498 1.00 91.56 651 TYR A N 1
ATOM 5238 C CA . TYR A 1 651 ? -20.695 -0.678 30.390 1.00 91.56 651 TYR A CA 1
ATOM 5239 C C . TYR A 1 651 ? -20.767 0.839 30.126 1.00 91.56 651 TYR A C 1
ATOM 5241 O O . TYR A 1 651 ? -19.741 1.472 29.858 1.00 91.56 651 TYR A O 1
ATOM 5249 N N . ASN A 1 652 ? -21.975 1.415 30.177 1.00 93.56 652 ASN A N 1
ATOM 5250 C CA . ASN A 1 652 ? -22.232 2.827 29.885 1.00 93.56 652 ASN A CA 1
ATOM 5251 C C . ASN A 1 652 ? -21.916 3.777 31.045 1.00 93.56 652 ASN A C 1
ATOM 5253 O O . ASN A 1 652 ? -21.953 4.994 30.847 1.00 93.56 652 ASN A O 1
ATOM 5257 N N . GLU A 1 653 ? -21.613 3.257 32.231 1.00 90.38 653 GLU A N 1
ATOM 5258 C CA . GLU A 1 653 ? -21.321 4.065 33.408 1.00 90.38 653 GLU A CA 1
ATOM 5259 C C . GLU A 1 653 ? -20.110 4.979 33.163 1.00 90.38 653 GLU A C 1
ATOM 5261 O O . GLU A 1 653 ? -19.075 4.554 32.649 1.00 90.38 653 GLU A O 1
ATOM 5266 N N . GLY A 1 654 ? -20.266 6.277 33.440 1.00 82.75 654 GLY A N 1
ATOM 5267 C CA . GLY A 1 654 ? -19.232 7.288 33.190 1.00 82.75 654 GLY A CA 1
ATOM 5268 C C . GLY A 1 654 ? -18.963 7.628 31.712 1.00 82.75 654 GLY A C 1
ATOM 5269 O O . GLY A 1 654 ? -18.062 8.418 31.438 1.00 82.75 654 GLY A O 1
ATOM 5270 N N . LEU A 1 655 ? -19.713 7.076 30.745 1.00 82.56 655 LEU A N 1
ATOM 5271 C CA . LEU A 1 655 ? -19.589 7.447 29.326 1.00 82.56 655 LEU A CA 1
ATOM 5272 C C . LEU A 1 655 ? -20.516 8.611 28.952 1.00 82.56 655 LEU A C 1
ATOM 5274 O O . LEU A 1 655 ? -21.709 8.599 29.262 1.00 82.56 655 LEU A O 1
ATOM 5278 N N . GLU A 1 656 ? -20.002 9.573 28.177 1.00 80.25 656 GLU A N 1
ATOM 5279 C CA . GLU A 1 656 ? -20.839 10.601 27.542 1.00 80.25 656 GLU A CA 1
ATOM 5280 C C . GLU A 1 656 ? -21.893 9.962 26.612 1.00 80.25 656 GLU A C 1
ATOM 5282 O O . GLU A 1 656 ? -21.589 8.960 25.953 1.00 80.25 656 GLU A O 1
ATOM 5287 N N . PRO A 1 657 ? -23.088 10.568 26.444 1.00 87.19 657 PRO A N 1
ATOM 5288 C CA . PRO A 1 657 ? -24.189 9.982 25.669 1.00 87.19 657 PRO A CA 1
ATOM 5289 C C . PRO A 1 657 ? -23.817 9.507 24.256 1.00 87.19 657 PRO A C 1
ATOM 5291 O O . PRO A 1 657 ? -24.327 8.493 23.788 1.00 87.19 657 PRO A O 1
ATOM 5294 N N . ARG A 1 658 ? -22.888 10.194 23.577 1.00 84.19 658 ARG A N 1
ATOM 5295 C CA . ARG A 1 658 ? -22.418 9.828 22.226 1.00 84.19 658 ARG A CA 1
ATOM 5296 C C . ARG A 1 658 ? -21.594 8.533 22.164 1.00 84.19 658 ARG A C 1
ATOM 5298 O O . ARG A 1 658 ? -21.461 7.962 21.085 1.00 84.19 658 ARG A O 1
ATOM 5305 N N . TYR A 1 659 ? -21.023 8.089 23.284 1.00 80.94 659 TYR A N 1
ATOM 5306 C CA . TYR A 1 659 ? -20.203 6.874 23.374 1.00 80.94 659 TYR A CA 1
ATOM 5307 C C . TYR A 1 659 ? -20.947 5.690 23.995 1.00 80.94 659 TYR A C 1
ATOM 5309 O O . TYR A 1 659 ? -20.438 4.567 23.961 1.00 80.94 659 TYR A O 1
ATOM 5317 N N . GLN A 1 660 ? -22.145 5.925 24.532 1.00 90.56 660 GLN A N 1
ATOM 5318 C CA . GLN A 1 660 ? -22.967 4.878 25.116 1.00 90.56 660 GLN A CA 1
ATOM 5319 C C . GLN A 1 660 ? -23.468 3.905 24.043 1.00 90.56 660 GLN A C 1
ATOM 5321 O O . GLN A 1 660 ? -23.801 4.275 22.915 1.00 90.56 660 GLN A O 1
ATOM 5326 N N . LEU A 1 661 ? -23.527 2.626 24.401 1.00 91.50 661 LEU A N 1
ATOM 5327 C CA . LEU A 1 661 ? -24.048 1.565 23.554 1.00 91.50 661 LEU A CA 1
ATOM 5328 C C . LEU A 1 661 ? -25.430 1.134 24.036 1.00 91.50 661 LEU A C 1
ATOM 5330 O O . LEU A 1 661 ? -25.662 0.919 25.223 1.00 91.50 661 LEU A O 1
ATOM 5334 N N . SER A 1 662 ? -26.354 0.941 23.095 1.00 93.00 662 SER A N 1
ATOM 5335 C CA . SER A 1 662 ? -27.658 0.365 23.418 1.00 93.00 662 SER A CA 1
ATOM 5336 C C . SER A 1 662 ? -27.527 -1.109 23.841 1.00 93.00 662 SER A C 1
ATOM 5338 O O . SER A 1 662 ? -26.615 -1.799 23.363 1.00 93.00 662 SER A O 1
ATOM 5340 N N . PRO A 1 663 ? -28.472 -1.649 24.637 1.00 90.69 663 PRO A N 1
ATOM 5341 C CA . PRO A 1 663 ? -28.505 -3.076 24.979 1.00 90.69 663 PRO A CA 1
ATOM 5342 C C . PRO A 1 663 ? -28.454 -3.997 23.748 1.00 90.69 663 PRO A C 1
ATOM 5344 O O . PRO A 1 663 ? -27.827 -5.054 23.758 1.00 90.69 663 PRO A O 1
ATOM 5347 N N . ASP A 1 664 ? -29.037 -3.569 22.628 1.00 87.81 664 ASP A N 1
ATOM 5348 C CA . ASP A 1 664 ? -29.000 -4.316 21.369 1.00 87.81 664 ASP A CA 1
ATOM 5349 C C . ASP A 1 664 ? -27.617 -4.331 20.701 1.00 87.81 664 ASP A C 1
ATOM 5351 O O . ASP A 1 664 ? -27.252 -5.311 20.044 1.00 87.81 664 ASP A O 1
ATOM 5355 N N . SER A 1 665 ? -26.836 -3.262 20.862 1.00 90.06 665 SER A N 1
ATOM 5356 C CA . SER A 1 665 ? -25.435 -3.216 20.436 1.00 90.06 665 SER A CA 1
ATOM 5357 C C . SER A 1 665 ? -24.565 -4.122 21.313 1.00 90.06 665 SER A C 1
ATOM 5359 O O . SER A 1 665 ? -23.805 -4.937 20.786 1.00 90.06 665 SER A O 1
ATOM 5361 N N . ILE A 1 666 ? -24.754 -4.061 22.636 1.00 92.19 666 ILE A N 1
ATOM 5362 C CA . ILE A 1 666 ? -24.061 -4.910 23.618 1.00 92.19 666 ILE A CA 1
ATOM 5363 C C . ILE A 1 666 ? -24.334 -6.392 23.341 1.00 92.19 666 ILE A C 1
ATOM 5365 O O . ILE A 1 666 ? -23.401 -7.163 23.140 1.00 92.19 666 ILE A O 1
ATOM 5369 N N . GLY A 1 667 ? -25.599 -6.791 23.182 1.00 89.50 667 GLY A N 1
ATOM 5370 C CA . GLY A 1 667 ? -25.958 -8.184 22.894 1.00 89.50 667 GLY A CA 1
ATOM 5371 C C . GLY A 1 667 ? -25.405 -8.726 21.564 1.00 89.50 667 GLY A C 1
ATOM 5372 O O . GLY A 1 667 ? -25.197 -9.930 21.421 1.00 89.50 667 GLY A O 1
ATOM 5373 N N . ARG A 1 668 ? -25.144 -7.872 20.561 1.00 88.56 668 ARG A N 1
ATOM 5374 C CA . ARG A 1 668 ? -24.430 -8.287 19.335 1.00 88.56 668 ARG A CA 1
ATOM 5375 C C . ARG A 1 668 ? -22.947 -8.547 19.605 1.00 88.56 668 ARG A C 1
ATOM 5377 O O . ARG A 1 668 ? -22.431 -9.549 19.119 1.00 88.56 668 ARG A O 1
ATOM 5384 N N . ARG A 1 669 ? -22.300 -7.693 20.402 1.00 91.62 669 ARG A N 1
ATOM 5385 C CA . ARG A 1 669 ? -20.883 -7.826 20.777 1.00 91.62 669 ARG A CA 1
ATOM 5386 C C . ARG A 1 669 ? -20.629 -9.028 21.690 1.00 91.62 669 ARG A C 1
ATOM 5388 O O . ARG A 1 669 ? -19.686 -9.775 21.453 1.00 91.62 669 ARG A O 1
ATOM 5395 N N . LEU A 1 670 ? -21.518 -9.285 22.649 1.00 90.00 670 LEU A N 1
ATOM 5396 C CA . LEU A 1 670 ? -21.450 -10.471 23.512 1.00 90.00 670 LEU A CA 1
ATOM 5397 C C . LEU A 1 670 ? -21.449 -11.769 22.693 1.00 90.00 670 LEU A C 1
ATOM 5399 O O . LEU A 1 670 ? -20.603 -12.634 22.903 1.00 90.00 670 LEU A O 1
ATOM 5403 N N . ARG A 1 671 ? -22.308 -11.860 21.669 1.00 89.19 671 ARG A N 1
ATOM 5404 C CA . ARG A 1 671 ? -22.309 -13.009 20.750 1.00 89.19 671 ARG A CA 1
ATOM 5405 C C . ARG A 1 671 ? -21.015 -13.150 19.955 1.00 89.19 671 ARG A C 1
ATOM 5407 O O . ARG A 1 671 ? -20.560 -14.271 19.764 1.00 89.19 671 ARG A O 1
ATOM 5414 N N . SER A 1 672 ? -20.400 -12.049 19.514 1.00 88.25 672 SER A N 1
ATOM 5415 C CA . SER A 1 672 ? -19.097 -12.122 18.830 1.00 88.25 672 SER A CA 1
ATOM 5416 C C . SER A 1 672 ? -17.947 -12.556 19.744 1.00 88.25 672 SER A C 1
ATOM 5418 O O . SER A 1 672 ? -16.963 -13.092 19.247 1.00 88.25 672 SER A O 1
ATOM 5420 N N . LEU A 1 673 ? -18.083 -12.372 21.063 1.00 89.19 673 LEU A N 1
ATOM 5421 C CA . LEU A 1 673 ? -17.136 -12.870 22.068 1.00 89.19 673 LEU A CA 1
ATOM 5422 C C . LEU A 1 673 ? -17.384 -14.341 22.451 1.00 89.19 673 LEU A C 1
ATOM 5424 O O . LEU A 1 673 ? -16.603 -14.914 23.203 1.00 89.19 673 LEU A O 1
ATOM 5428 N N . GLY A 1 674 ? -18.435 -14.965 21.910 1.00 89.06 674 GLY A N 1
ATOM 5429 C CA . GLY A 1 674 ? -18.772 -16.368 22.152 1.00 89.06 674 GLY A CA 1
ATOM 5430 C C . GLY A 1 674 ? -19.811 -16.598 23.251 1.00 89.06 674 GLY A C 1
ATOM 5431 O O . GLY A 1 674 ? -20.194 -17.746 23.470 1.00 89.06 674 GLY A O 1
ATOM 5432 N N . PHE A 1 675 ? -20.320 -15.547 23.902 1.00 89.75 675 PHE A N 1
ATOM 5433 C CA . PHE A 1 675 ? -21.388 -15.691 24.891 1.00 89.75 675 PHE A CA 1
ATOM 5434 C C . PHE A 1 675 ? -22.722 -16.046 24.226 1.00 89.75 675 PHE A C 1
ATOM 5436 O O . PHE A 1 675 ? -23.104 -15.487 23.189 1.00 89.75 675 PHE A O 1
ATOM 5443 N N . LYS A 1 676 ? -23.459 -16.967 24.850 1.00 86.31 676 LYS A N 1
ATOM 5444 C CA . LYS A 1 676 ? -24.798 -17.376 24.415 1.00 86.31 676 LYS A CA 1
ATOM 5445 C C . LYS A 1 676 ? -25.842 -16.511 25.109 1.00 86.31 676 LYS A C 1
ATOM 5447 O O . LYS A 1 676 ? -25.705 -16.191 26.285 1.00 86.31 676 LYS A O 1
ATOM 5452 N N . GLY A 1 677 ? -26.876 -16.123 24.368 1.00 82.75 677 GLY A N 1
ATOM 5453 C CA . GLY A 1 677 ? -27.977 -15.347 24.924 1.00 82.75 677 GLY A CA 1
ATOM 5454 C C . GLY A 1 677 ? -29.332 -15.883 24.496 1.00 82.75 677 GLY A C 1
ATOM 5455 O O . GLY A 1 677 ? -29.515 -16.254 23.334 1.00 82.75 677 GLY A O 1
ATOM 5456 N N . GLU A 1 678 ? -30.278 -15.861 25.427 1.00 80.56 678 GLU A N 1
ATOM 5457 C CA . GLU A 1 678 ? -31.653 -16.321 25.251 1.00 80.56 678 GLU A CA 1
ATOM 5458 C C . GLU A 1 678 ? -32.654 -15.195 25.543 1.00 80.56 678 GLU A C 1
ATOM 5460 O O . GLU A 1 678 ? -32.325 -14.155 26.120 1.00 80.56 678 GLU A O 1
ATOM 5465 N N . ARG A 1 679 ? -33.891 -15.354 25.064 1.00 79.38 679 ARG A N 1
ATOM 5466 C CA . ARG A 1 679 ? -34.993 -14.428 25.358 1.00 79.38 679 ARG A CA 1
ATOM 5467 C C . ARG A 1 679 ? -35.973 -15.124 26.282 1.00 79.38 679 ARG A C 1
ATOM 5469 O O . ARG A 1 679 ? -36.574 -16.111 25.870 1.00 79.38 679 ARG A O 1
ATOM 5476 N N . ILE A 1 680 ? -36.181 -14.570 27.471 1.00 72.31 680 ILE A N 1
ATOM 5477 C CA . ILE A 1 680 ? -37.020 -15.191 28.500 1.00 72.31 680 ILE A CA 1
ATOM 5478 C C . ILE A 1 680 ? -38.224 -14.288 28.814 1.00 72.31 680 ILE A C 1
ATOM 5480 O O . ILE A 1 680 ? -38.111 -13.063 28.890 1.00 72.31 680 ILE A O 1
ATOM 5484 N N . GLY A 1 681 ? -39.402 -14.906 28.964 1.00 62.44 681 GLY A N 1
ATOM 5485 C CA . GLY A 1 681 ? -40.641 -14.262 29.421 1.00 62.44 681 GLY A CA 1
ATOM 5486 C C . GLY A 1 681 ? -41.464 -13.499 28.365 1.00 62.44 681 GLY A C 1
ATOM 5487 O O . GLY A 1 681 ? -41.071 -13.330 27.209 1.00 62.44 681 GLY A O 1
ATOM 5488 N N . LYS A 1 682 ? -42.645 -13.005 28.786 1.00 54.16 682 LYS A N 1
ATOM 5489 C CA . LYS A 1 682 ? -43.587 -12.227 27.944 1.00 54.16 682 LYS A CA 1
ATOM 5490 C C . LYS A 1 682 ? -43.021 -10.868 27.492 1.00 54.16 682 LYS A C 1
ATOM 5492 O O . LYS A 1 682 ? -43.427 -10.370 26.447 1.00 54.16 682 LYS A O 1
ATOM 5497 N N . SER A 1 683 ? -42.072 -10.294 28.238 1.00 57.41 683 SER A N 1
ATOM 5498 C CA . SER A 1 683 ? -41.408 -9.011 27.943 1.00 57.41 683 SER A CA 1
ATOM 5499 C C . SER A 1 683 ? -40.248 -9.111 26.940 1.00 57.41 683 SER A C 1
ATOM 5501 O O . SER A 1 683 ? -39.702 -8.081 26.553 1.00 57.41 683 SER A O 1
ATOM 5503 N N . ARG A 1 684 ? -39.869 -10.322 26.488 1.00 68.44 684 ARG A N 1
ATOM 5504 C CA . ARG A 1 684 ? -38.728 -10.574 25.576 1.00 68.44 684 ARG A CA 1
ATOM 5505 C C . ARG A 1 684 ? -37.382 -10.018 26.081 1.00 68.44 684 ARG A C 1
ATOM 5507 O O . ARG A 1 684 ? -36.545 -9.616 25.265 1.00 68.44 684 ARG A O 1
ATOM 5514 N N . THR A 1 685 ? -37.154 -10.014 27.395 1.00 75.44 685 THR A N 1
ATOM 5515 C CA . THR A 1 685 ? -35.875 -9.589 27.985 1.00 75.44 685 THR A CA 1
ATOM 5516 C C . THR A 1 685 ? -34.753 -10.516 27.507 1.00 75.44 685 THR A C 1
ATOM 5518 O O . THR A 1 685 ? -34.927 -11.735 27.463 1.00 75.44 685 THR A O 1
ATOM 5521 N N . ARG A 1 686 ? -33.623 -9.942 27.073 1.00 83.44 686 ARG A N 1
ATOM 5522 C CA . ARG A 1 686 ? -32.456 -10.709 26.612 1.00 83.44 686 ARG A CA 1
ATOM 5523 C C . ARG A 1 686 ? -31.544 -10.998 27.796 1.00 83.44 686 ARG A C 1
ATOM 5525 O O . ARG A 1 686 ? -31.046 -10.051 28.400 1.00 83.44 686 ARG A O 1
ATOM 5532 N N . MET A 1 687 ? -31.309 -12.276 28.054 1.00 86.25 687 MET A N 1
ATOM 5533 C CA . MET A 1 687 ? -30.391 -12.778 29.072 1.00 86.25 687 MET A CA 1
ATOM 5534 C C . MET A 1 687 ? -29.143 -13.349 28.398 1.00 86.25 687 MET A C 1
ATOM 5536 O O . MET A 1 687 ? -29.214 -13.807 27.254 1.00 86.25 687 MET A O 1
ATOM 5540 N N . VAL A 1 688 ? -28.004 -13.300 29.079 1.00 88.75 688 VAL A N 1
ATOM 5541 C CA . VAL A 1 688 ? -26.744 -13.913 28.649 1.00 88.75 688 VAL A CA 1
ATOM 5542 C C . VAL A 1 688 ? -26.225 -14.811 29.759 1.00 88.75 688 VAL A C 1
ATOM 5544 O O . VAL A 1 688 ? -26.126 -14.385 30.906 1.00 88.75 688 VAL A O 1
ATOM 5547 N N . THR A 1 689 ? -25.883 -16.046 29.402 1.00 87.00 689 THR A N 1
ATOM 5548 C CA . THR A 1 689 ? -25.254 -17.002 30.315 1.00 87.00 689 THR A CA 1
ATOM 5549 C C . THR A 1 689 ? -23.750 -16.756 30.321 1.00 87.00 689 THR A C 1
ATOM 5551 O O . THR A 1 689 ? -23.105 -16.825 29.267 1.00 87.00 689 THR A O 1
ATOM 5554 N N . VAL A 1 690 ? -23.190 -16.460 31.493 1.00 86.69 690 VAL A N 1
ATOM 5555 C CA . VAL A 1 690 ? -21.749 -16.241 31.659 1.00 86.69 690 VAL A CA 1
ATOM 5556 C C . VAL A 1 690 ? -21.082 -17.564 32.015 1.00 86.69 690 VAL A C 1
ATOM 5558 O O . VAL A 1 690 ? -21.271 -18.089 33.104 1.00 86.69 690 VAL A O 1
ATOM 5561 N N . ASP A 1 691 ? -20.312 -18.114 31.078 1.00 87.25 691 ASP A N 1
ATOM 5562 C CA . ASP A 1 691 ? -19.443 -19.269 31.323 1.00 87.25 691 ASP A CA 1
ATOM 5563 C C . ASP A 1 691 ? -18.137 -18.784 31.990 1.00 87.25 691 ASP A C 1
ATOM 5565 O O . ASP A 1 691 ? -17.395 -18.026 31.351 1.00 87.25 691 ASP A O 1
ATOM 5569 N N . PRO A 1 692 ? -17.825 -19.201 33.237 1.00 86.38 692 PRO A N 1
ATOM 5570 C CA . PRO A 1 692 ? -16.621 -18.768 33.947 1.00 86.38 692 PRO A CA 1
ATOM 5571 C C . PRO A 1 692 ? -15.315 -19.129 33.227 1.00 86.38 692 PRO A C 1
ATOM 5573 O O . PRO A 1 692 ? -14.364 -18.348 33.256 1.00 86.38 692 PRO A O 1
ATOM 5576 N N . GLN A 1 693 ? -15.260 -20.275 32.535 1.00 86.75 693 GLN A N 1
ATOM 5577 C CA . GLN A 1 693 ? -14.063 -20.691 31.794 1.00 86.75 693 GLN A CA 1
ATOM 5578 C C . GLN A 1 693 ? -13.858 -19.817 30.560 1.00 86.75 693 GLN A C 1
ATOM 5580 O O . GLN A 1 693 ? -12.738 -19.379 30.274 1.00 86.75 693 GLN A O 1
ATOM 5585 N N . LEU A 1 694 ? -14.946 -19.523 29.840 1.00 88.00 694 LEU A N 1
ATOM 5586 C CA . LEU A 1 694 ? -14.907 -18.580 28.730 1.00 88.00 694 LEU A CA 1
ATOM 5587 C C . LEU A 1 694 ? -14.475 -17.200 29.234 1.00 88.00 694 LEU A C 1
ATOM 5589 O O . LEU A 1 694 ? -13.541 -16.640 28.665 1.00 88.00 694 LEU A O 1
ATOM 5593 N N . LEU A 1 695 ? -15.086 -16.687 30.307 1.00 87.44 695 LEU A N 1
ATOM 5594 C CA . LEU A 1 695 ? -14.768 -15.375 30.872 1.00 87.44 695 LEU A CA 1
ATOM 5595 C C . LEU A 1 695 ? -13.286 -15.268 31.261 1.00 87.44 695 LEU A C 1
ATOM 5597 O O . LEU A 1 695 ? -12.620 -14.351 30.787 1.00 87.44 695 LEU A O 1
ATOM 5601 N N . ALA A 1 696 ? -12.742 -16.238 32.003 1.00 84.12 696 ALA A N 1
ATOM 5602 C CA . ALA A 1 696 ? -11.317 -16.284 32.348 1.00 84.12 696 ALA A CA 1
ATOM 5603 C C . ALA A 1 696 ? -10.418 -16.309 31.096 1.00 84.12 696 ALA A C 1
ATOM 5605 O O . ALA A 1 696 ? -9.448 -15.558 30.985 1.00 84.12 696 ALA A O 1
ATOM 5606 N N . SER A 1 697 ? -10.777 -17.107 30.082 1.00 84.06 697 SER A N 1
ATOM 5607 C CA . SER A 1 697 ? -10.018 -17.155 28.824 1.00 84.06 697 SER A CA 1
ATOM 5608 C C . SER A 1 697 ? -10.051 -15.830 28.044 1.00 84.06 697 SER A C 1
ATOM 5610 O O . SER A 1 697 ? -9.079 -15.483 27.365 1.00 84.06 697 SER A O 1
ATOM 5612 N N . LEU A 1 698 ? -11.163 -15.089 28.121 1.00 85.00 698 LEU A N 1
ATOM 5613 C CA . LEU A 1 698 ? -11.320 -13.780 27.492 1.00 85.00 698 LEU A CA 1
ATOM 5614 C C . LEU A 1 698 ? -10.528 -12.718 28.264 1.00 85.00 698 LEU A C 1
ATOM 5616 O O . LEU A 1 698 ? -9.833 -11.929 27.634 1.00 85.00 698 LEU A O 1
ATOM 5620 N N . LYS A 1 699 ? -10.539 -12.725 29.599 1.00 80.00 699 LYS A N 1
ATOM 5621 C CA . LYS A 1 699 ? -9.724 -11.796 30.396 1.00 80.00 699 LYS A CA 1
ATOM 5622 C C . LYS A 1 699 ? -8.240 -11.893 30.051 1.00 80.00 699 LYS A C 1
ATOM 5624 O O . LYS A 1 699 ? -7.611 -10.884 29.741 1.00 80.00 699 LYS A O 1
ATOM 5629 N N . LEU A 1 700 ? -7.722 -13.115 29.959 1.00 77.69 700 LEU A N 1
ATOM 5630 C CA . LEU A 1 700 ? -6.326 -13.366 29.605 1.00 77.69 700 LEU A CA 1
ATOM 5631 C C . LEU A 1 700 ? -6.016 -12.963 28.148 1.00 77.69 700 LEU A C 1
ATOM 5633 O O . LEU A 1 700 ? -4.977 -12.380 27.851 1.00 77.69 700 LEU A O 1
ATOM 5637 N N . ARG A 1 701 ? -6.943 -13.206 27.207 1.00 76.81 701 ARG A N 1
ATOM 5638 C CA . ARG A 1 701 ? -6.761 -12.847 25.784 1.00 76.81 701 ARG A CA 1
ATOM 5639 C C . ARG A 1 701 ? -6.829 -11.334 25.517 1.00 76.81 701 ARG A C 1
ATOM 5641 O O . ARG A 1 701 ? -6.243 -10.879 24.525 1.00 76.81 701 ARG A O 1
ATOM 5648 N N . TRP A 1 702 ? -7.548 -10.586 26.351 1.00 75.56 702 TRP A N 1
ATOM 5649 C CA . TRP A 1 702 ? -7.712 -9.131 26.251 1.00 75.56 702 TRP A CA 1
ATOM 5650 C C . TRP A 1 702 ? -6.847 -8.338 27.239 1.00 75.56 702 TRP A C 1
ATOM 5652 O O . TRP A 1 702 ? -6.996 -7.125 27.294 1.00 75.56 702 TRP A O 1
ATOM 5662 N N . GLY A 1 703 ? -5.927 -8.989 27.961 1.00 72.25 703 GLY A N 1
ATOM 5663 C CA . GLY A 1 703 ? -4.952 -8.302 28.816 1.00 72.25 703 GLY A CA 1
ATOM 5664 C C . GLY A 1 703 ? -5.531 -7.761 30.123 1.00 72.25 703 GLY A C 1
ATOM 5665 O O . GLY A 1 703 ? -4.964 -6.844 30.700 1.00 72.25 703 GLY A O 1
ATOM 5666 N N . LEU A 1 704 ? -6.666 -8.303 30.570 1.00 73.50 704 LEU A N 1
ATOM 5667 C CA . LEU A 1 704 ? -7.287 -7.957 31.852 1.00 73.50 704 LEU A CA 1
ATOM 5668 C C . LEU A 1 704 ? -6.701 -8.773 33.014 1.00 73.50 704 LEU A C 1
ATOM 5670 O O . LEU A 1 704 ? -6.802 -8.363 34.163 1.00 73.50 704 LEU A O 1
ATOM 5674 N N . GLU A 1 705 ? -6.079 -9.914 32.707 1.00 71.12 705 GLU A N 1
ATOM 5675 C CA . GLU A 1 705 ? -5.349 -10.770 33.645 1.00 71.12 705 GLU A CA 1
ATOM 5676 C C . GLU A 1 705 ? -4.060 -11.270 32.972 1.00 71.12 705 GLU A C 1
ATOM 5678 O O . GLU A 1 705 ? -4.047 -11.538 31.765 1.00 71.12 705 GLU A O 1
ATOM 5683 N N . PHE A 1 706 ? -2.982 -11.419 33.747 1.00 58.72 706 PHE A N 1
ATOM 5684 C CA . PHE A 1 706 ? -1.698 -11.936 33.268 1.00 58.72 706 PHE A CA 1
ATOM 5685 C C . PHE A 1 706 ? -1.459 -13.356 33.803 1.00 58.72 706 PHE A C 1
ATOM 5687 O O . PHE A 1 706 ? -1.695 -13.603 34.983 1.00 58.72 706 PHE A O 1
ATOM 5694 N N . PRO A 1 707 ? -0.994 -14.305 32.971 1.00 55.75 707 PRO A N 1
ATOM 5695 C CA . PRO A 1 707 ? -0.615 -15.631 33.451 1.00 55.75 707 PRO A CA 1
ATOM 5696 C C . PRO A 1 707 ? 0.649 -15.562 34.325 1.00 55.75 707 PRO A C 1
ATOM 5698 O O . PRO A 1 707 ? 1.624 -14.914 33.946 1.00 55.75 707 PRO A O 1
ATOM 5701 N N . GLU A 1 708 ? 0.635 -16.265 35.462 1.00 45.16 708 GLU A N 1
ATOM 5702 C CA . GLU A 1 708 ? 1.741 -16.281 36.437 1.00 45.16 708 GLU A CA 1
ATOM 5703 C C . GLU A 1 708 ? 2.993 -17.042 35.945 1.00 45.16 708 GLU A C 1
ATOM 5705 O O . GLU A 1 708 ? 4.086 -16.751 36.415 1.00 45.16 708 GLU A O 1
ATOM 5710 N N . ASP A 1 709 ? 2.878 -17.927 34.944 1.00 46.47 709 ASP A N 1
ATOM 5711 C CA . ASP A 1 709 ? 4.008 -18.637 34.317 1.00 46.47 709 ASP A CA 1
ATOM 5712 C C . ASP A 1 709 ? 3.713 -18.959 32.836 1.00 46.47 709 ASP A C 1
ATOM 5714 O O . ASP A 1 709 ? 2.701 -19.583 32.511 1.00 46.47 709 ASP A O 1
ATOM 5718 N N . ILE A 1 710 ? 4.590 -18.535 31.913 1.00 42.84 710 ILE A N 1
ATOM 5719 C CA . ILE A 1 710 ? 4.448 -18.748 30.447 1.00 42.84 710 ILE A CA 1
ATOM 5720 C C . ILE A 1 710 ? 5.527 -19.708 29.901 1.00 42.84 710 ILE A C 1
ATOM 5722 O O . ILE A 1 710 ? 5.614 -19.949 28.700 1.00 42.84 710 ILE A O 1
ATOM 5726 N N . THR A 1 711 ? 6.365 -20.299 30.751 1.00 34.19 711 THR A N 1
ATOM 5727 C CA . THR A 1 711 ? 7.511 -21.105 30.294 1.00 34.19 711 THR A CA 1
ATOM 5728 C C . THR A 1 711 ? 7.171 -22.520 29.828 1.00 34.19 711 THR A C 1
ATOM 5730 O O . THR A 1 711 ? 8.053 -23.166 29.269 1.00 34.19 711 THR A O 1
ATOM 5733 N N . GLU A 1 712 ? 5.921 -22.991 29.934 1.00 27.86 712 GLU A N 1
ATOM 5734 C CA . GLU A 1 712 ? 5.543 -24.307 29.400 1.00 27.86 712 GLU A CA 1
ATOM 5735 C C . GLU A 1 712 ? 4.403 -24.259 28.365 1.00 27.86 712 GLU A C 1
ATOM 5737 O O . GLU A 1 712 ? 3.330 -23.695 28.615 1.00 27.86 712 GLU A O 1
ATOM 5742 N N . PRO A 1 713 ? 4.598 -24.869 27.178 1.00 28.52 713 PRO A N 1
ATOM 5743 C CA . PRO A 1 713 ? 3.566 -24.950 26.157 1.00 28.52 713 PRO A CA 1
ATOM 5744 C C . PRO A 1 713 ? 2.440 -25.880 26.624 1.00 28.52 713 PRO A C 1
ATOM 5746 O O . PRO A 1 713 ? 2.595 -27.096 26.668 1.00 28.52 713 PRO A O 1
ATOM 5749 N N . ARG A 1 714 ? 1.265 -25.319 26.932 1.00 30.00 714 ARG A N 1
ATOM 5750 C CA . ARG A 1 714 ? 0.056 -26.121 27.171 1.00 30.00 714 ARG A CA 1
ATOM 5751 C C . ARG A 1 714 ? -0.424 -26.749 25.860 1.00 30.00 714 ARG A C 1
ATOM 5753 O O . ARG A 1 714 ? -0.833 -26.040 24.936 1.00 30.00 714 ARG A O 1
ATOM 5760 N N . GLU A 1 715 ? -0.406 -28.078 25.794 1.00 26.84 715 GLU A N 1
ATOM 5761 C CA . GLU A 1 715 ? -1.065 -28.845 24.738 1.00 26.84 715 GLU A CA 1
ATOM 5762 C C . GLU A 1 715 ? -2.565 -28.512 24.700 1.00 26.84 715 GLU A C 1
ATOM 5764 O O . GLU A 1 715 ? -3.246 -28.447 25.726 1.00 26.84 715 GLU A O 1
ATOM 5769 N N . LYS A 1 716 ? -3.103 -28.270 23.500 1.00 28.66 716 LYS A N 1
ATOM 5770 C CA . LYS A 1 716 ? -4.543 -28.056 23.317 1.00 28.66 716 LYS A CA 1
ATOM 5771 C C . LYS A 1 716 ? -5.291 -29.351 23.630 1.00 28.66 716 LYS A C 1
ATOM 5773 O O . LYS A 1 716 ? -5.136 -30.334 22.910 1.00 28.66 716 LYS A O 1
ATOM 5778 N N . SER A 1 717 ? -6.172 -29.314 24.626 1.00 27.55 717 SER A N 1
ATOM 5779 C CA . SER A 1 717 ? -7.159 -30.365 24.848 1.00 27.55 717 SER A CA 1
ATOM 5780 C C . SER A 1 717 ? -8.125 -30.440 23.659 1.00 27.55 717 SER A C 1
ATOM 5782 O O . SER A 1 717 ? -8.785 -29.473 23.272 1.00 27.55 717 SER A O 1
ATOM 5784 N N . VAL A 1 718 ? -8.180 -31.614 23.036 1.00 27.47 718 VAL A N 1
ATOM 5785 C CA . VAL A 1 718 ? -9.158 -31.953 22.003 1.00 27.47 718 VAL A CA 1
ATOM 5786 C C . VAL A 1 718 ? -10.485 -32.236 22.704 1.00 27.47 718 VAL A C 1
ATOM 5788 O O . VAL A 1 718 ? -10.671 -33.302 23.285 1.00 27.47 718 VAL A O 1
ATOM 5791 N N . LEU A 1 719 ? -11.425 -31.292 22.653 1.00 28.97 719 LEU A N 1
ATOM 5792 C CA . LEU A 1 719 ? -12.825 -31.583 22.962 1.00 28.97 719 LEU A CA 1
ATOM 5793 C C . LEU A 1 719 ? -13.439 -32.329 21.772 1.00 28.97 719 LEU A C 1
ATOM 5795 O O . LEU A 1 719 ? -13.687 -31.762 20.707 1.00 28.97 719 LEU A O 1
ATOM 5799 N N . SER A 1 720 ? -13.659 -33.627 21.964 1.00 28.05 720 SER A N 1
ATOM 5800 C CA . SER A 1 720 ? -14.356 -34.515 21.041 1.00 28.05 720 SER A CA 1
ATOM 5801 C C . SER A 1 720 ? -15.835 -34.125 20.921 1.00 28.05 720 SER A C 1
ATOM 5803 O O . SER A 1 720 ? -16.657 -34.500 21.756 1.00 28.05 720 SER A O 1
ATOM 5805 N N . GLY A 1 721 ? -16.190 -33.401 19.863 1.00 25.48 721 GLY A N 1
ATOM 5806 C CA . GLY A 1 721 ? -17.571 -33.238 19.411 1.00 25.48 721 GLY A CA 1
ATOM 5807 C C . GLY A 1 721 ? -17.830 -34.136 18.206 1.00 25.48 721 GLY A C 1
ATOM 5808 O O . GLY A 1 721 ? -17.380 -33.834 17.105 1.00 25.48 721 GLY A O 1
ATOM 5809 N N . HIS A 1 722 ? -18.538 -35.246 18.416 1.00 25.95 722 HIS A N 1
ATOM 5810 C CA . HIS A 1 722 ? -19.074 -36.083 17.344 1.00 25.95 722 HIS A CA 1
ATOM 5811 C C . HIS A 1 722 ? -20.004 -35.259 16.436 1.00 25.95 722 HIS A C 1
ATOM 5813 O O . HIS A 1 722 ? -20.983 -34.689 16.912 1.00 25.95 722 HIS A O 1
ATOM 5819 N N . VAL A 1 723 ? -19.747 -35.265 15.126 1.00 24.53 723 VAL A N 1
ATOM 5820 C CA . VAL A 1 723 ? -20.723 -34.882 14.094 1.00 24.53 723 VAL A CA 1
ATOM 5821 C C . VAL A 1 723 ? -20.801 -36.042 13.093 1.00 24.53 723 VAL A C 1
ATOM 5823 O O . VAL A 1 723 ? -19.757 -36.467 12.594 1.00 24.53 723 VAL A O 1
ATOM 5826 N N . PRO A 1 724 ? -21.993 -36.610 12.828 1.00 24.80 724 PRO A N 1
ATOM 5827 C CA . PRO A 1 724 ? -22.130 -37.804 12.005 1.00 24.80 724 PRO A CA 1
ATOM 5828 C C . PRO A 1 724 ? -21.886 -37.495 10.526 1.00 24.80 724 PRO A C 1
ATOM 5830 O O . PRO A 1 724 ? -22.356 -36.494 9.985 1.00 24.80 724 PRO A O 1
ATOM 5833 N N . ALA A 1 725 ? -21.161 -38.397 9.868 1.00 23.16 725 ALA A N 1
ATOM 5834 C CA . ALA A 1 725 ? -20.904 -38.359 8.440 1.00 23.16 725 ALA A CA 1
ATOM 5835 C C . ALA A 1 725 ? -22.185 -38.655 7.641 1.00 23.16 725 ALA A C 1
ATOM 5837 O O . ALA A 1 725 ? -22.774 -39.726 7.778 1.00 23.16 725 ALA A O 1
ATOM 5838 N N . GLN A 1 726 ? -22.561 -37.748 6.738 1.00 25.89 726 GLN A N 1
ATOM 5839 C CA . GLN A 1 726 ? -23.387 -38.071 5.576 1.00 25.89 726 GLN A CA 1
ATOM 5840 C C . GLN A 1 726 ? -22.710 -37.560 4.298 1.00 25.89 726 GLN A C 1
ATOM 5842 O O . GLN A 1 726 ? -22.690 -36.373 3.993 1.00 25.89 726 GLN A O 1
ATOM 5847 N N . SER A 1 727 ? -22.090 -38.530 3.622 1.00 22.98 727 SER A N 1
ATOM 5848 C CA . SER A 1 727 ? -21.924 -38.726 2.176 1.00 22.98 727 SER A CA 1
ATOM 5849 C C . SER A 1 727 ? -21.979 -37.522 1.226 1.00 22.98 727 SER A C 1
ATOM 5851 O O . SER A 1 727 ? -23.038 -36.945 0.993 1.00 22.98 727 SER A O 1
ATOM 5853 N N . CYS A 1 728 ? -20.886 -37.332 0.482 1.00 19.91 728 CYS A N 1
ATOM 5854 C CA . CYS A 1 728 ? -20.948 -36.906 -0.917 1.00 19.91 728 CYS A CA 1
ATOM 5855 C C . CYS A 1 728 ? -20.024 -37.825 -1.756 1.00 19.91 728 CYS A C 1
ATOM 5857 O O . CYS A 1 728 ? -18.985 -38.246 -1.240 1.00 19.91 728 CYS A O 1
ATOM 5859 N N . PRO A 1 729 ? -20.424 -38.230 -2.978 1.00 25.52 729 PRO A N 1
ATOM 5860 C CA . PRO A 1 729 ? -19.989 -39.481 -3.591 1.00 25.52 729 PRO A CA 1
ATOM 5861 C C . PRO A 1 729 ? -18.680 -39.404 -4.391 1.00 25.52 729 PRO A C 1
ATOM 5863 O O . PRO A 1 729 ? -18.197 -38.353 -4.802 1.00 25.52 729 PRO A O 1
ATOM 5866 N N . GLN A 1 730 ? -18.158 -40.611 -4.590 1.00 24.77 730 GLN A N 1
ATOM 5867 C CA . GLN A 1 730 ? -16.917 -41.034 -5.226 1.00 24.77 730 GLN A CA 1
ATOM 5868 C C . GLN A 1 730 ? -16.729 -40.534 -6.667 1.00 24.77 730 GLN A C 1
ATOM 5870 O O . GLN A 1 730 ? -17.648 -40.617 -7.477 1.00 24.77 730 GLN A O 1
ATOM 5875 N N . ILE A 1 731 ? -15.480 -40.209 -7.024 1.00 25.06 731 ILE A N 1
ATOM 5876 C CA . ILE A 1 731 ? -14.934 -40.514 -8.355 1.00 25.06 731 ILE A CA 1
ATOM 5877 C C . ILE A 1 731 ? -13.590 -41.225 -8.162 1.00 25.06 731 ILE A C 1
ATOM 5879 O O . ILE A 1 731 ? -12.652 -40.696 -7.568 1.00 25.06 731 ILE A O 1
ATOM 5883 N N . GLN A 1 732 ? -13.569 -42.469 -8.633 1.00 23.88 732 GLN A N 1
ATOM 5884 C CA . GLN A 1 732 ? -12.490 -43.448 -8.572 1.00 23.88 732 GLN A CA 1
ATOM 5885 C C . GLN A 1 732 ? -11.278 -43.017 -9.412 1.00 23.88 732 GLN A C 1
ATOM 5887 O O . GLN A 1 732 ? -11.427 -42.594 -10.558 1.00 23.88 732 GLN A O 1
ATOM 5892 N N . LYS A 1 733 ? -10.068 -43.222 -8.880 1.00 25.91 733 LYS A N 1
ATOM 5893 C CA . LYS A 1 733 ? -8.865 -43.448 -9.691 1.00 25.91 733 LYS A CA 1
ATOM 5894 C C . LYS A 1 733 ? -8.499 -44.924 -9.590 1.00 25.91 733 LYS A C 1
ATOM 5896 O O . LYS A 1 733 ? -8.313 -45.437 -8.490 1.00 25.91 733 LYS A O 1
ATOM 5901 N N . MET A 1 734 ? -8.451 -45.578 -10.748 1.00 23.94 734 MET A N 1
ATOM 5902 C CA . MET A 1 734 ? -7.918 -46.925 -10.922 1.00 23.94 734 MET A CA 1
ATOM 5903 C C . MET A 1 734 ? -6.400 -46.931 -10.737 1.00 23.94 734 MET A C 1
ATOM 5905 O O . MET A 1 734 ? -5.716 -45.950 -11.037 1.00 23.94 734 MET A O 1
ATOM 5909 N N . ALA A 1 735 ? -5.947 -48.047 -10.179 1.00 23.62 735 ALA A N 1
ATOM 5910 C CA . ALA A 1 735 ? -4.588 -48.387 -9.809 1.00 23.62 735 ALA A CA 1
ATOM 5911 C C . ALA A 1 735 ? -3.713 -48.752 -11.016 1.00 23.62 735 ALA A C 1
ATOM 5913 O O . ALA A 1 735 ? -4.234 -49.005 -12.097 1.00 23.62 735 ALA A O 1
ATOM 5914 N N . ASP A 1 736 ? -2.398 -48.757 -10.778 1.00 24.19 736 ASP A N 1
ATOM 5915 C CA . ASP A 1 736 ? -1.435 -49.823 -11.124 1.00 24.19 736 ASP A CA 1
ATOM 5916 C C . ASP A 1 736 ? -0.005 -49.287 -10.930 1.00 24.19 736 ASP A C 1
ATOM 5918 O O . ASP A 1 736 ? 0.240 -48.109 -11.160 1.00 24.19 736 ASP A O 1
ATOM 5922 N N . THR A 1 737 ? 1.051 -50.027 -10.593 1.00 24.66 737 THR A N 1
ATOM 5923 C CA . THR A 1 737 ? 1.331 -51.174 -9.707 1.00 24.66 737 THR A CA 1
ATOM 5924 C C . THR A 1 737 ? 2.860 -51.145 -9.493 1.00 24.66 737 THR A C 1
ATOM 5926 O O . THR A 1 737 ? 3.574 -50.500 -10.260 1.00 24.66 737 THR A O 1
ATOM 5929 N N . SER A 1 738 ? 3.347 -51.931 -8.525 1.00 25.41 738 SER A N 1
ATOM 5930 C CA . SER A 1 738 ? 4.751 -52.313 -8.246 1.00 25.41 738 SER A CA 1
ATOM 5931 C C . SER A 1 738 ? 5.602 -51.273 -7.493 1.00 25.41 738 SER A C 1
ATOM 5933 O O . SER A 1 738 ? 5.680 -50.120 -7.881 1.00 25.41 738 SER A O 1
ATOM 5935 N N . GLY A 1 739 ? 6.270 -51.593 -6.386 1.00 23.00 739 GLY A N 1
ATOM 5936 C CA . GLY A 1 739 ? 6.391 -52.854 -5.661 1.00 23.00 739 GLY A CA 1
ATOM 5937 C C . GLY A 1 739 ? 7.574 -52.783 -4.690 1.00 23.00 739 GLY A C 1
ATOM 5938 O O . GLY A 1 739 ? 8.647 -52.361 -5.098 1.00 23.00 739 GLY A O 1
ATOM 5939 N N . ALA A 1 740 ? 7.333 -53.262 -3.462 1.00 23.38 740 ALA A N 1
ATOM 5940 C CA . ALA A 1 740 ? 8.291 -53.832 -2.502 1.00 23.38 740 ALA A CA 1
ATOM 5941 C C . ALA A 1 740 ? 9.333 -52.901 -1.822 1.00 23.38 740 ALA A C 1
ATOM 5943 O O . ALA A 1 740 ? 9.975 -52.093 -2.472 1.00 23.38 740 ALA A O 1
ATOM 5944 N N . GLU A 1 741 ? 9.621 -52.983 -0.514 1.00 22.02 741 GLU A N 1
ATOM 5945 C CA . GLU A 1 741 ? 9.103 -53.806 0.595 1.00 22.02 741 GLU A CA 1
ATOM 5946 C C . GLU A 1 741 ? 9.770 -53.365 1.930 1.00 22.02 741 GLU A C 1
ATOM 5948 O O . GLU A 1 741 ? 10.915 -52.926 1.909 1.00 22.02 741 GLU A O 1
ATOM 5953 N N . VAL A 1 742 ? 9.068 -53.610 3.061 1.00 23.25 742 VAL A N 1
ATOM 5954 C CA . VAL A 1 742 ? 9.586 -54.064 4.393 1.00 23.25 742 VAL A CA 1
ATOM 5955 C C . VAL A 1 742 ? 10.333 -53.014 5.252 1.00 23.25 742 VAL A C 1
ATOM 5957 O O . VAL A 1 742 ? 11.252 -52.368 4.787 1.00 23.25 742 VAL A O 1
ATOM 5960 N N . SER A 1 743 ? 10.110 -52.779 6.556 1.00 21.58 743 SER A N 1
ATOM 5961 C CA . SER A 1 743 ? 9.292 -53.287 7.687 1.00 21.58 743 SER A CA 1
ATOM 5962 C C . SER A 1 743 ? 9.446 -52.242 8.837 1.00 21.58 743 SER A C 1
ATOM 5964 O O . SER A 1 743 ? 10.289 -51.365 8.718 1.00 21.58 743 SER A O 1
ATOM 5966 N N . ALA A 1 744 ? 8.736 -52.184 9.968 1.00 23.19 744 ALA A N 1
ATOM 5967 C CA . ALA A 1 744 ? 8.086 -53.208 10.762 1.00 23.19 744 ALA A CA 1
ATOM 5968 C C . ALA A 1 744 ? 7.015 -52.619 11.713 1.00 23.19 744 ALA A C 1
ATOM 5970 O O . ALA A 1 744 ? 7.014 -51.451 12.088 1.00 23.19 744 ALA A O 1
ATOM 5971 N N . LYS A 1 745 ? 6.130 -53.546 12.073 1.00 22.47 745 LYS A N 1
ATOM 5972 C CA . LYS A 1 745 ? 5.009 -53.622 13.017 1.00 22.47 745 LYS A CA 1
ATOM 5973 C C . LYS A 1 745 ? 5.043 -52.835 14.343 1.00 22.47 745 LYS A C 1
ATOM 5975 O O . LYS A 1 745 ? 5.974 -52.905 15.135 1.00 22.47 745 LYS A O 1
ATOM 5980 N N . VAL A 1 746 ? 3.853 -52.292 14.599 1.00 23.03 746 VAL A N 1
ATOM 5981 C CA . VAL A 1 746 ? 3.143 -52.014 15.860 1.00 23.03 746 VAL A CA 1
ATOM 5982 C C . VAL A 1 746 ? 3.180 -53.180 16.860 1.00 23.03 746 VAL A C 1
ATOM 5984 O O . VAL A 1 746 ? 2.878 -54.302 16.458 1.00 23.03 746 VAL A O 1
ATOM 5987 N N . VAL A 1 747 ? 3.365 -52.880 18.155 1.00 22.72 747 VAL A N 1
ATOM 5988 C CA . VAL A 1 747 ? 2.625 -53.500 19.278 1.00 22.72 747 VAL A CA 1
ATOM 5989 C C . VAL A 1 747 ? 2.426 -52.460 20.392 1.00 22.72 747 VAL A C 1
ATOM 5991 O O . VAL A 1 747 ? 3.381 -51.864 20.875 1.00 22.72 747 VAL A O 1
ATOM 5994 N N . ASN A 1 748 ? 1.170 -52.274 20.791 1.00 26.47 748 ASN A N 1
ATOM 5995 C CA . ASN A 1 748 ? 0.716 -51.698 22.062 1.00 26.47 748 ASN A CA 1
ATOM 5996 C C . ASN A 1 748 ? 0.289 -52.898 22.939 1.00 26.47 748 ASN A C 1
ATOM 5998 O O . ASN A 1 748 ? -0.198 -53.872 22.350 1.00 26.47 748 ASN A O 1
ATOM 6002 N N . PRO A 1 749 ? 0.432 -52.903 24.280 1.00 28.05 749 PRO A N 1
ATOM 6003 C CA . PRO A 1 749 ? -0.769 -52.600 25.073 1.00 28.05 749 PRO A CA 1
ATOM 6004 C C . PRO A 1 749 ? -0.555 -52.071 26.512 1.00 28.05 749 PRO A C 1
ATOM 6006 O O . PRO A 1 749 ? 0.441 -52.328 27.181 1.00 28.05 749 PRO A O 1
ATOM 6009 N N . ASN A 1 750 ? -1.619 -51.432 27.002 1.00 26.17 750 ASN A N 1
ATOM 6010 C CA . ASN A 1 750 ? -1.945 -51.109 28.394 1.00 26.17 750 ASN A CA 1
ATOM 6011 C C . ASN A 1 750 ? -1.699 -52.239 29.424 1.00 26.17 750 ASN A C 1
ATOM 6013 O O . ASN A 1 750 ? -2.112 -53.377 29.201 1.00 26.17 750 ASN A O 1
ATOM 6017 N N . GLN A 1 751 ? -1.233 -51.863 30.625 1.00 24.83 751 GLN A N 1
ATOM 6018 C CA . GLN A 1 751 ? -1.550 -52.504 31.917 1.00 24.83 751 GLN A CA 1
ATOM 6019 C C . GLN A 1 751 ? -1.822 -51.392 32.959 1.00 24.83 751 GLN A C 1
ATOM 6021 O O . GLN A 1 751 ? -1.001 -50.497 33.107 1.00 24.83 751 GLN A O 1
ATOM 6026 N N . ILE A 1 752 ? -3.070 -51.206 33.411 1.00 25.72 752 ILE A N 1
ATOM 6027 C CA . ILE A 1 752 ? -3.716 -51.721 34.647 1.00 25.72 752 ILE A CA 1
ATOM 6028 C C . ILE A 1 752 ? -3.415 -50.880 35.915 1.00 25.72 752 ILE A C 1
ATOM 6030 O O . ILE A 1 752 ? -2.331 -50.938 36.472 1.00 25.72 752 ILE A O 1
ATOM 6034 N N . GLN A 1 753 ? -4.456 -50.137 36.323 1.00 22.91 753 GLN A N 1
ATOM 6035 C CA . GLN A 1 753 ? -5.052 -49.912 37.659 1.00 22.91 753 GLN A CA 1
ATOM 6036 C C . GLN A 1 753 ? -4.234 -49.724 38.961 1.00 22.91 753 GLN A C 1
ATOM 6038 O O . GLN A 1 753 ? -3.427 -50.559 39.346 1.00 22.91 753 GLN A O 1
ATOM 6043 N N . ALA A 1 754 ? -4.770 -48.755 39.724 1.00 23.81 754 ALA A N 1
ATOM 6044 C CA . ALA A 1 754 ? -5.105 -48.752 41.160 1.00 23.81 754 ALA A CA 1
ATOM 6045 C C . ALA A 1 754 ? -4.086 -48.230 42.192 1.00 23.81 754 ALA A C 1
ATOM 6047 O O . ALA A 1 754 ? -3.038 -48.815 42.439 1.00 23.81 754 ALA A O 1
ATOM 6048 N N . ASP A 1 755 ? -4.522 -47.134 42.824 1.00 24.38 755 ASP A N 1
ATOM 6049 C CA . ASP A 1 755 ? -4.382 -46.708 44.221 1.00 24.38 755 ASP A CA 1
ATOM 6050 C C . ASP A 1 755 ? -3.557 -47.584 45.176 1.00 24.38 755 ASP A C 1
ATOM 6052 O O . ASP A 1 755 ? -3.854 -48.755 45.398 1.00 24.38 755 ASP A O 1
ATOM 6056 N N . THR A 1 756 ? -2.639 -46.945 45.904 1.00 24.59 756 THR A N 1
ATOM 6057 C CA . THR A 1 756 ? -2.674 -46.915 47.379 1.00 24.59 756 THR A CA 1
ATOM 6058 C C . THR A 1 756 ? -1.728 -45.850 47.939 1.00 24.59 756 THR A C 1
ATOM 6060 O O . THR A 1 756 ? -0.706 -45.499 47.354 1.00 24.59 756 THR A O 1
ATOM 6063 N N . SER A 1 757 ? -2.151 -45.312 49.076 1.00 24.20 757 SER A N 1
ATOM 6064 C CA . SER A 1 757 ? -1.528 -44.295 49.912 1.00 24.20 757 SER A CA 1
ATOM 6065 C C . SER A 1 757 ? -0.397 -44.830 50.804 1.00 24.20 757 SER A C 1
ATOM 6067 O O . SER A 1 757 ? -0.294 -46.028 51.049 1.00 24.20 757 SER A O 1
ATOM 6069 N N . ASP A 1 758 ? 0.341 -43.865 51.366 1.00 24.22 758 ASP A N 1
ATOM 6070 C CA . ASP A 1 758 ? 1.208 -43.906 52.555 1.00 24.22 758 ASP A CA 1
ATOM 6071 C C . ASP A 1 758 ? 2.589 -44.568 52.446 1.00 24.22 758 ASP A C 1
ATOM 6073 O O . ASP A 1 758 ? 2.723 -45.785 52.447 1.00 24.22 758 ASP A O 1
ATOM 6077 N N . THR A 1 759 ? 3.665 -43.771 52.541 1.00 24.70 759 THR A N 1
ATOM 6078 C CA . THR A 1 759 ? 4.340 -43.487 53.832 1.00 24.70 759 THR A CA 1
ATOM 6079 C C . THR A 1 759 ? 5.576 -42.568 53.693 1.00 24.70 759 THR A C 1
ATOM 6081 O O . THR A 1 759 ? 6.401 -42.750 52.809 1.00 24.70 759 THR A O 1
ATOM 6084 N N . LEU A 1 760 ? 5.691 -41.636 54.658 1.00 25.56 760 LEU A N 1
ATOM 6085 C CA . LEU A 1 760 ? 6.900 -41.127 55.353 1.00 25.56 760 LEU A CA 1
ATOM 6086 C C . LEU A 1 760 ? 8.023 -40.459 54.518 1.00 25.56 760 LEU A C 1
ATOM 6088 O O . LEU A 1 760 ? 8.743 -41.103 53.771 1.00 25.56 760 LEU A O 1
ATOM 6092 N N . LEU A 1 761 ? 8.180 -39.127 54.560 1.00 27.28 761 LEU A N 1
ATOM 6093 C CA . LEU A 1 761 ? 8.881 -38.317 55.587 1.00 27.28 761 LEU A CA 1
ATOM 6094 C C . LEU A 1 761 ? 10.336 -38.738 55.871 1.00 27.28 761 LEU A C 1
ATOM 6096 O O . LEU A 1 761 ? 10.556 -39.663 56.641 1.00 27.28 761 LEU A O 1
ATOM 6100 N N . GLN A 1 762 ? 11.303 -37.952 55.378 1.00 24.36 762 GLN A N 1
ATOM 6101 C CA . GLN A 1 762 ? 12.249 -37.126 56.163 1.00 24.36 762 GLN A CA 1
ATOM 6102 C C . GLN A 1 762 ? 13.512 -36.797 55.354 1.00 24.36 762 GLN A C 1
ATOM 6104 O O . GLN A 1 762 ? 14.050 -37.652 54.661 1.00 24.36 762 GLN A O 1
ATOM 6109 N N . GLY A 1 763 ? 14.019 -35.574 55.535 1.00 24.14 763 GLY A N 1
ATOM 6110 C CA . GLY A 1 763 ? 15.420 -35.244 55.271 1.00 24.14 763 GLY A CA 1
ATOM 6111 C C . GLY A 1 763 ? 15.629 -34.029 54.377 1.00 24.14 763 GLY A C 1
ATOM 6112 O O . GLY A 1 763 ? 15.660 -34.148 53.162 1.00 24.14 763 GLY A O 1
ATOM 6113 N N . ASP A 1 764 ? 15.840 -32.885 55.024 1.00 26.47 764 ASP A N 1
ATOM 6114 C CA . ASP A 1 764 ? 16.688 -31.784 54.557 1.00 26.47 764 ASP A CA 1
ATOM 6115 C C . ASP A 1 764 ? 16.166 -30.843 53.463 1.00 26.47 764 ASP A C 1
ATOM 6117 O O . ASP A 1 764 ? 16.656 -30.794 52.338 1.00 26.47 764 ASP A O 1
ATOM 6121 N N . ARG A 1 765 ? 15.264 -29.941 53.877 1.00 26.27 765 ARG A N 1
ATOM 6122 C CA . ARG A 1 765 ? 15.272 -28.536 53.420 1.00 26.27 765 ARG A CA 1
ATOM 6123 C C . ARG A 1 765 ? 15.022 -27.577 54.586 1.00 26.27 765 ARG A C 1
ATOM 6125 O O . ARG A 1 765 ? 14.026 -26.860 54.650 1.00 26.27 765 ARG A O 1
ATOM 6132 N N . ILE A 1 766 ? 15.960 -27.578 55.528 1.00 28.05 766 ILE A N 1
ATOM 6133 C CA . ILE A 1 766 ? 16.277 -26.389 56.321 1.00 28.05 766 ILE A CA 1
ATOM 6134 C C . ILE A 1 766 ? 16.994 -25.449 55.345 1.00 28.05 766 ILE A C 1
ATOM 6136 O O . ILE A 1 766 ? 18.042 -25.835 54.854 1.00 28.05 766 ILE A O 1
ATOM 6140 N N . GLU A 1 767 ? 16.363 -24.323 54.980 1.00 28.81 767 GLU A N 1
ATOM 6141 C CA . GLU A 1 767 ? 16.973 -22.974 54.833 1.00 28.81 767 GLU A CA 1
ATOM 6142 C C . GLU A 1 767 ? 16.146 -21.973 53.991 1.00 28.81 767 GLU A C 1
ATOM 6144 O O . GLU A 1 767 ? 16.656 -20.928 53.622 1.00 28.81 767 GLU A O 1
ATOM 6149 N N . ILE A 1 768 ? 14.854 -22.184 53.701 1.00 29.19 768 ILE A N 1
ATOM 6150 C CA . ILE A 1 768 ? 14.024 -21.103 53.110 1.00 29.19 768 ILE A CA 1
ATOM 6151 C C . ILE A 1 768 ? 12.622 -21.107 53.735 1.00 29.19 768 ILE A C 1
ATOM 6153 O O . ILE A 1 768 ? 11.600 -21.285 53.082 1.00 29.19 768 ILE A O 1
ATOM 6157 N N . ARG A 1 769 ? 12.566 -20.973 55.066 1.00 26.25 769 ARG A N 1
ATOM 6158 C CA . ARG A 1 769 ? 11.319 -20.784 55.830 1.00 26.25 769 ARG A CA 1
ATOM 6159 C C . ARG A 1 769 ? 11.568 -19.853 57.019 1.00 26.25 769 ARG A C 1
ATOM 6161 O O . ARG A 1 769 ? 11.575 -20.247 58.178 1.00 26.25 769 ARG A O 1
ATOM 6168 N N . ARG A 1 770 ? 11.834 -18.590 56.701 1.00 27.70 770 ARG A N 1
ATOM 6169 C CA . ARG A 1 770 ? 11.754 -17.440 57.613 1.00 27.70 770 ARG A CA 1
ATOM 6170 C C . ARG A 1 770 ? 11.472 -16.219 56.745 1.00 27.70 770 ARG A C 1
ATOM 6172 O O . ARG A 1 770 ? 12.422 -15.676 56.196 1.00 27.70 770 ARG A O 1
ATOM 6179 N N . LYS A 1 771 ? 10.189 -15.860 56.580 1.00 27.22 771 LYS A N 1
ATOM 6180 C CA . LYS A 1 771 ? 9.676 -14.480 56.358 1.00 27.22 771 LYS A CA 1
ATOM 6181 C C . LYS A 1 771 ? 8.234 -14.367 55.826 1.00 27.22 771 LYS A C 1
ATOM 6183 O O . LYS A 1 771 ? 7.872 -13.317 55.320 1.00 27.22 771 LYS A O 1
ATOM 6188 N N . LEU A 1 772 ? 7.373 -15.370 55.996 1.00 26.44 772 LEU A N 1
ATOM 6189 C CA . LEU A 1 772 ? 5.933 -15.192 55.758 1.00 26.44 772 LEU A CA 1
ATOM 6190 C C . LEU A 1 772 ? 5.135 -15.846 56.883 1.00 26.44 772 LEU A C 1
ATOM 6192 O O . LEU A 1 772 ? 4.697 -16.979 56.755 1.00 26.44 772 LEU A O 1
ATOM 6196 N N . GLU A 1 773 ? 5.037 -15.136 58.006 1.00 24.97 773 GLU A N 1
ATOM 6197 C CA . GLU A 1 773 ? 4.024 -15.318 59.054 1.00 24.97 773 GLU A CA 1
ATOM 6198 C C . GLU A 1 773 ? 4.195 -14.188 60.080 1.00 24.97 773 GLU A C 1
ATOM 6200 O O . GLU A 1 773 ? 4.974 -14.329 61.013 1.00 24.97 773 GLU A O 1
ATOM 6205 N N . VAL A 1 774 ? 3.497 -13.059 59.904 1.00 26.19 774 VAL A N 1
ATOM 6206 C CA . VAL A 1 774 ? 2.985 -12.252 61.027 1.00 26.19 774 VAL A CA 1
ATOM 6207 C C . VAL A 1 774 ? 1.651 -11.621 60.595 1.00 26.19 774 VAL A C 1
ATOM 6209 O O . VAL A 1 774 ? 1.600 -10.689 59.800 1.00 26.19 774 VAL A O 1
ATOM 6212 N N . THR A 1 775 ? 0.589 -12.195 61.168 1.00 25.25 775 THR A N 1
ATOM 6213 C CA . THR A 1 775 ? -0.727 -11.621 61.520 1.00 25.25 775 THR A CA 1
ATOM 6214 C C . THR A 1 775 ? -1.780 -11.306 60.456 1.00 25.25 775 THR A C 1
ATOM 6216 O O . THR A 1 775 ? -1.928 -10.183 59.990 1.00 25.25 775 THR A O 1
ATOM 6219 N N . SER A 1 776 ? -2.682 -12.279 60.306 1.00 23.94 776 SER A N 1
ATOM 6220 C CA . SER A 1 776 ? -4.136 -12.093 60.308 1.00 23.94 776 SER A CA 1
ATOM 6221 C C . SER A 1 776 ? -4.704 -12.265 61.734 1.00 23.94 776 SER A C 1
ATOM 6223 O O . SER A 1 776 ? -4.674 -13.380 62.247 1.00 23.94 776 SER A O 1
ATOM 6225 N N . VAL A 1 777 ? -5.249 -11.217 62.364 1.00 25.77 777 VAL A N 1
ATOM 6226 C CA . VAL A 1 777 ? -6.251 -11.257 63.465 1.00 25.77 777 VAL A CA 1
ATOM 6227 C C . VAL A 1 777 ? -6.936 -9.875 63.422 1.00 25.77 777 VAL A C 1
ATOM 6229 O O . VAL A 1 777 ? -6.235 -8.875 63.456 1.00 25.77 777 VAL A O 1
ATOM 6232 N N . VAL A 1 778 ? -8.237 -9.716 63.158 1.00 23.92 778 VAL A N 1
ATOM 6233 C CA . VAL A 1 778 ? -9.339 -9.662 64.142 1.00 23.92 778 VAL A CA 1
ATOM 6234 C C . VAL A 1 778 ? -10.674 -9.666 63.374 1.00 23.92 778 VAL A C 1
ATOM 6236 O O . VAL A 1 778 ? -10.841 -8.964 62.380 1.00 23.92 778 VAL A O 1
ATOM 6239 N N . GLN A 1 779 ? -11.647 -10.429 63.877 1.00 25.11 779 GLN A N 1
ATOM 6240 C CA . GLN A 1 779 ? -13.041 -10.481 63.427 1.00 25.11 779 GLN A CA 1
ATOM 6241 C C . GLN A 1 779 ? -13.967 -9.765 64.444 1.00 25.11 779 GLN A C 1
ATOM 6243 O O . GLN A 1 779 ? -13.765 -9.924 65.645 1.00 25.11 779 GLN A O 1
ATOM 6248 N N . LYS A 1 780 ? -15.052 -9.151 63.927 1.00 24.48 780 LYS A N 1
ATOM 6249 C CA . LYS A 1 780 ? -16.419 -8.942 64.497 1.00 24.48 780 LYS A CA 1
ATOM 6250 C C . LYS A 1 780 ? -16.822 -7.660 65.279 1.00 24.48 780 LYS A C 1
ATOM 6252 O O . LYS A 1 780 ? -16.475 -7.496 66.439 1.00 24.48 780 LYS A O 1
ATOM 6257 N N . SER A 1 781 ? -17.861 -7.007 64.705 1.00 23.94 781 SER A N 1
ATOM 6258 C CA . SER A 1 781 ? -19.133 -6.501 65.317 1.00 23.94 781 SER A CA 1
ATOM 6259 C C . SER A 1 781 ? -19.063 -5.192 66.153 1.00 23.94 781 SER A C 1
ATOM 6261 O O . SER A 1 781 ? -18.084 -5.000 66.848 1.00 23.94 781 SER A O 1
ATOM 6263 N N . VAL A 1 782 ? -19.978 -4.196 66.143 1.00 23.70 782 VAL A N 1
ATOM 6264 C CA . VAL A 1 782 ? -21.452 -4.151 66.326 1.00 23.70 782 VAL A CA 1
ATOM 6265 C C . VAL A 1 782 ? -22.009 -2.716 66.038 1.00 23.70 782 VAL A C 1
ATOM 6267 O O . VAL A 1 782 ? -21.405 -1.734 66.444 1.00 23.70 782 VAL A O 1
ATOM 6270 N N . LEU A 1 783 ? -23.192 -2.647 65.400 1.00 24.58 783 LEU A N 1
ATOM 6271 C CA . LEU A 1 783 ? -24.347 -1.702 65.461 1.00 24.58 783 LEU A CA 1
ATOM 6272 C C . LEU A 1 783 ? -24.240 -0.163 65.708 1.00 24.58 783 LEU A C 1
ATOM 6274 O O . LEU A 1 783 ? -23.965 0.311 66.803 1.00 24.58 783 LEU A O 1
ATOM 6278 N N . SER A 1 784 ? -24.877 0.549 64.758 1.00 25.20 784 SER A N 1
ATOM 6279 C CA . SER A 1 784 ? -25.901 1.618 64.902 1.00 25.20 784 SER A CA 1
ATOM 6280 C C . SER A 1 784 ? -25.523 3.048 65.337 1.00 25.20 784 SER A C 1
ATOM 6282 O O . SER A 1 784 ? -25.180 3.288 66.490 1.00 25.20 784 SER A O 1
ATOM 6284 N N . ARG A 1 785 ? -25.816 4.029 64.462 1.00 26.00 785 ARG A N 1
ATOM 6285 C CA . ARG A 1 785 ? -26.753 5.152 64.716 1.00 26.00 785 ARG A CA 1
ATOM 6286 C C . ARG A 1 785 ? -26.997 5.988 63.448 1.00 26.00 785 ARG A C 1
ATOM 6288 O O . ARG A 1 785 ? -26.071 6.327 62.726 1.00 26.00 785 ARG A O 1
ATOM 6295 N N . GLN A 1 786 ? -28.274 6.280 63.205 1.00 28.47 786 GLN A N 1
ATOM 6296 C CA . GLN A 1 786 ? -28.800 7.212 62.200 1.00 28.47 786 GLN A CA 1
ATOM 6297 C C . GLN A 1 786 ? -28.361 8.659 62.491 1.00 28.47 786 GLN A C 1
ATOM 6299 O O . GLN A 1 786 ? -28.247 8.996 63.666 1.00 28.47 786 GLN A O 1
ATOM 6304 N N . VAL A 1 787 ? -28.222 9.505 61.457 1.00 25.38 787 VAL A N 1
ATOM 6305 C CA . VAL A 1 787 ? -28.986 10.759 61.212 1.00 25.38 787 VAL A CA 1
ATOM 6306 C C . VAL A 1 787 ? -28.545 11.382 59.863 1.00 25.38 787 VAL A C 1
ATOM 6308 O O . VAL A 1 787 ? -27.361 11.444 59.563 1.00 25.38 787 VAL A O 1
ATOM 6311 N N . SER A 1 788 ? -29.555 11.777 59.078 1.00 26.11 788 SER A N 1
ATOM 6312 C CA . SER A 1 788 ? -29.707 12.769 57.980 1.00 26.11 788 SER A CA 1
ATOM 6313 C C . SER A 1 788 ? -28.553 13.782 57.754 1.00 26.11 788 SER A C 1
ATOM 6315 O O . SER A 1 788 ? -27.905 14.161 58.715 1.00 26.11 788 SER A O 1
ATOM 6317 N N . ALA A 1 789 ? -28.263 14.379 56.587 1.00 26.47 789 ALA A N 1
ATOM 6318 C CA . ALA A 1 789 ? -29.062 14.817 55.436 1.00 26.47 789 ALA A CA 1
ATOM 6319 C C . ALA A 1 789 ? -28.141 15.185 54.227 1.00 26.47 789 ALA A C 1
ATOM 6321 O O . ALA A 1 789 ? -26.921 15.178 54.343 1.00 26.47 789 ALA A O 1
ATOM 6322 N N . GLU A 1 790 ? -28.764 15.503 53.089 1.00 32.31 790 GLU A N 1
ATOM 6323 C CA . GLU A 1 790 ? -28.263 15.740 51.716 1.00 32.31 790 GLU A CA 1
ATOM 6324 C C . GLU A 1 790 ? -27.133 16.782 51.502 1.00 32.31 790 GLU A C 1
ATOM 6326 O O . GLU A 1 790 ? -27.160 17.836 52.134 1.00 32.31 790 GLU A O 1
ATOM 6331 N N . LEU A 1 791 ? -26.230 16.528 50.521 1.00 25.64 791 LEU A N 1
ATOM 6332 C CA . LEU A 1 791 ? -25.725 17.416 49.425 1.00 25.64 791 LEU A CA 1
ATOM 6333 C C . LEU A 1 791 ? -24.557 16.724 48.631 1.00 25.64 791 LEU A C 1
ATOM 6335 O O . LEU A 1 791 ? -24.067 15.693 49.082 1.00 25.64 791 LEU A O 1
ATOM 6339 N N . PRO A 1 792 ? -24.181 17.166 47.403 1.00 31.34 792 PRO A N 1
ATOM 6340 C CA . PRO A 1 792 ? -23.851 16.297 46.257 1.00 31.34 792 PRO A CA 1
ATOM 6341 C C . PRO A 1 792 ? -22.397 15.784 46.197 1.00 31.34 792 PRO A C 1
ATOM 6343 O O . PRO A 1 792 ? -21.455 16.536 46.434 1.00 31.34 792 PRO A O 1
ATOM 6346 N N . GLN A 1 793 ? -22.214 14.523 45.783 1.00 31.00 793 GLN A N 1
ATOM 6347 C CA . GLN A 1 793 ? -20.903 13.870 45.651 1.00 31.00 793 GLN A CA 1
ATOM 6348 C C . GLN A 1 793 ? -20.179 14.237 44.340 1.00 31.00 793 GLN A C 1
ATOM 6350 O O . GLN A 1 793 ? -20.654 13.946 43.241 1.00 31.00 793 GLN A O 1
ATOM 6355 N N . GLN A 1 794 ? -19.000 14.851 44.475 1.00 29.70 794 GLN A N 1
ATOM 6356 C CA . GLN A 1 794 ? -17.892 14.748 43.516 1.00 29.70 794 GLN A CA 1
ATOM 6357 C C . GLN A 1 794 ? -17.141 13.419 43.749 1.00 29.70 794 GLN A C 1
ATOM 6359 O O . GLN A 1 794 ? -17.243 12.881 44.851 1.00 29.70 794 GLN A O 1
ATOM 6364 N N . PRO A 1 795 ? -16.412 12.859 42.760 1.00 36.97 795 PRO A N 1
ATOM 6365 C CA . PRO A 1 795 ? -15.691 11.599 42.951 1.00 36.97 795 PRO A CA 1
ATOM 6366 C C . PRO A 1 795 ? -14.605 11.776 44.019 1.00 36.97 795 PRO A C 1
ATOM 6368 O O . PRO A 1 795 ? -13.753 12.654 43.889 1.00 36.97 795 PRO A O 1
ATOM 6371 N N . GLU A 1 796 ? -14.663 10.975 45.083 1.00 38.91 796 GLU A N 1
ATOM 6372 C CA . GLU A 1 796 ? -13.698 11.020 46.184 1.00 38.91 796 GLU A CA 1
ATOM 6373 C C . GLU A 1 796 ? -12.284 10.733 45.652 1.00 38.91 796 GLU A C 1
ATOM 6375 O O . GLU A 1 796 ? -12.010 9.672 45.086 1.00 38.91 796 GLU A O 1
ATOM 6380 N N . ALA A 1 797 ? -11.383 11.706 45.805 1.00 49.69 797 ALA A N 1
ATOM 6381 C CA . ALA A 1 797 ? -9.952 11.476 45.680 1.00 49.69 797 ALA A CA 1
ATOM 6382 C C . ALA A 1 797 ? -9.532 10.521 46.806 1.00 49.69 797 ALA A C 1
ATOM 6384 O O . ALA A 1 797 ? -9.862 10.764 47.967 1.00 49.69 797 ALA A O 1
ATOM 6385 N N . TRP A 1 798 ? -8.835 9.435 46.472 1.00 56.09 798 TRP A N 1
ATOM 6386 C CA . TRP A 1 798 ? -8.314 8.495 47.464 1.00 56.09 798 TRP A CA 1
ATOM 6387 C C . TRP A 1 798 ? -7.347 9.244 48.392 1.00 56.09 798 TRP A C 1
ATOM 6389 O O . TRP A 1 798 ? -6.364 9.818 47.924 1.00 56.09 798 TRP A O 1
ATOM 6399 N N . VAL A 1 799 ? -7.671 9.301 49.687 1.00 73.69 799 VAL A N 1
ATOM 6400 C CA . VAL A 1 799 ? -6.850 9.960 50.712 1.00 73.69 799 VAL A CA 1
ATOM 6401 C C . VAL A 1 799 ? -5.848 8.944 51.245 1.00 73.69 799 VAL A C 1
ATOM 6403 O O . VAL A 1 799 ? -6.248 7.946 51.840 1.00 73.69 799 VAL A O 1
ATOM 6406 N N . ASP A 1 800 ? -4.561 9.207 51.032 1.00 81.62 800 ASP A N 1
ATOM 6407 C CA . ASP A 1 800 ? -3.459 8.337 51.452 1.00 81.62 800 ASP A CA 1
ATOM 6408 C C . ASP A 1 800 ? -2.995 8.676 52.882 1.00 81.62 800 ASP A C 1
ATOM 6410 O O . ASP A 1 800 ? -2.691 7.781 53.669 1.00 81.62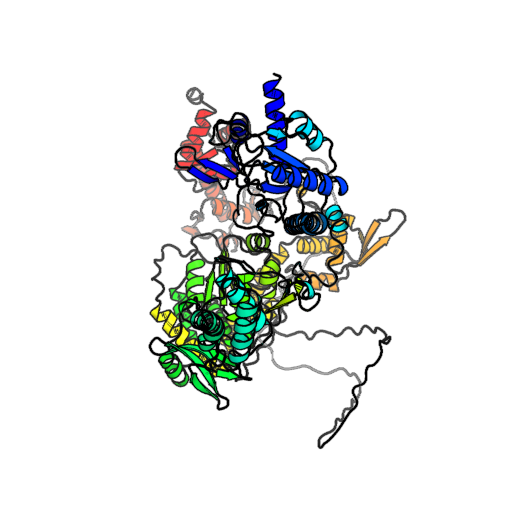 800 ASP A O 1
ATOM 6414 N N . TYR A 1 801 ? -3.009 9.965 53.253 1.00 81.31 801 TYR A N 1
ATOM 6415 C CA . TYR A 1 801 ? -2.573 10.457 54.565 1.00 81.31 801 TYR A CA 1
ATOM 6416 C C . TYR A 1 801 ? -3.482 11.567 55.104 1.00 81.31 801 TYR A C 1
ATOM 6418 O O . TYR A 1 801 ? -4.101 12.309 54.344 1.00 81.31 801 TYR A O 1
ATOM 6426 N N . PHE A 1 802 ? -3.507 11.728 56.427 1.00 77.12 802 PHE A N 1
ATOM 6427 C CA . PHE A 1 802 ? -4.019 12.928 57.090 1.00 77.12 802 PHE A CA 1
ATOM 6428 C C . PHE A 1 802 ? -2.851 13.633 57.776 1.00 77.12 802 PHE A C 1
ATOM 6430 O O . PHE A 1 802 ? -2.162 13.024 58.596 1.00 77.12 802 PHE A O 1
ATOM 6437 N N . LEU A 1 803 ? -2.617 14.900 57.432 1.00 81.12 803 LEU A N 1
ATOM 6438 C CA . LEU A 1 803 ? -1.599 15.721 58.088 1.00 81.12 803 LEU A CA 1
ATOM 6439 C C . LEU A 1 803 ? -1.976 15.996 59.558 1.00 81.12 803 LEU A C 1
ATOM 6441 O O . LEU A 1 803 ? -3.145 15.844 59.926 1.00 81.12 803 LEU A O 1
ATOM 6445 N N . PRO A 1 804 ? -1.027 16.433 60.411 1.00 76.31 804 PRO A N 1
ATOM 6446 C CA . PRO A 1 804 ? -1.296 16.717 61.826 1.00 76.31 804 PRO A CA 1
ATOM 6447 C C . PRO A 1 804 ? -2.415 17.743 62.083 1.00 76.31 804 PRO A C 1
ATOM 6449 O O . PRO A 1 804 ? -3.029 17.731 63.148 1.00 76.31 804 PRO A O 1
ATOM 6452 N N . ASP A 1 805 ? -2.703 18.616 61.115 1.00 77.06 805 ASP A N 1
ATOM 6453 C CA . ASP A 1 805 ? -3.791 19.601 61.153 1.00 77.06 805 ASP A CA 1
ATOM 6454 C C . ASP A 1 805 ? -5.153 19.049 60.672 1.00 77.06 805 ASP A C 1
ATOM 6456 O O . ASP A 1 805 ? -6.155 19.767 60.673 1.00 77.06 805 ASP A O 1
ATOM 6460 N N . GLY A 1 806 ? -5.205 17.770 60.284 1.00 71.19 806 GLY A N 1
ATOM 6461 C CA . GLY A 1 806 ? -6.388 17.087 59.766 1.00 71.19 806 GLY A CA 1
ATOM 6462 C C . GLY A 1 806 ? -6.591 17.214 58.254 1.00 71.19 806 GLY A C 1
ATOM 6463 O O . GLY A 1 806 ? -7.606 16.733 57.748 1.00 71.19 806 GLY A O 1
ATOM 6464 N N . THR A 1 807 ? -5.662 17.830 57.516 1.00 78.94 807 THR A N 1
ATOM 6465 C CA . THR A 1 807 ? -5.770 17.980 56.059 1.00 78.94 807 THR A CA 1
ATOM 6466 C C . THR A 1 807 ? -5.606 16.624 55.353 1.00 78.94 807 THR A C 1
ATOM 6468 O O . THR A 1 807 ? -4.572 15.974 55.531 1.00 78.94 807 THR A O 1
ATOM 6471 N N . PRO A 1 808 ? -6.579 16.177 54.531 1.00 78.12 808 PRO A N 1
ATOM 6472 C CA . PRO A 1 808 ? -6.445 14.958 53.740 1.00 78.12 808 PRO A CA 1
ATOM 6473 C C . PRO A 1 808 ? -5.478 15.174 52.571 1.00 78.12 808 PRO A C 1
ATOM 6475 O O . PRO A 1 808 ? -5.591 16.145 51.818 1.00 78.12 808 PRO A O 1
ATOM 6478 N N . VAL A 1 809 ? -4.549 14.243 52.389 1.00 82.12 809 VAL A N 1
ATOM 6479 C CA . VAL A 1 809 ? -3.516 14.277 51.354 1.00 82.12 809 VAL A CA 1
ATOM 6480 C C . VAL A 1 809 ? -3.587 13.009 50.516 1.00 82.12 809 VAL A C 1
ATOM 6482 O O . VAL A 1 809 ? -3.596 11.900 51.042 1.00 82.12 809 VAL A O 1
ATOM 6485 N N . SER A 1 810 ? -3.601 13.186 49.196 1.00 87.44 810 SER A N 1
ATOM 6486 C CA . SER A 1 810 ? -3.427 12.110 48.221 1.00 87.44 810 SER A CA 1
ATOM 6487 C C . SER A 1 810 ? -2.037 12.208 47.600 1.00 87.44 810 SER A C 1
ATOM 6489 O O . SER A 1 810 ? -1.694 13.227 46.996 1.00 87.44 810 SER A O 1
ATOM 6491 N N . CYS A 1 811 ? -1.241 11.151 47.708 1.00 83.88 811 CYS A N 1
ATOM 6492 C CA . CYS A 1 811 ? 0.075 11.032 47.090 1.00 83.88 811 CYS A CA 1
ATOM 6493 C C . CYS A 1 811 ? -0.011 11.148 45.576 1.00 83.88 811 CYS A C 1
ATOM 6495 O O . CYS A 1 811 ? 0.800 11.844 44.965 1.00 83.88 811 CYS A O 1
ATOM 6497 N N . GLN A 1 812 ? -1.031 10.536 44.971 1.00 81.00 812 GLN A N 1
ATOM 6498 C CA . GLN A 1 812 ? -1.272 10.659 43.535 1.00 81.00 812 GLN A CA 1
ATOM 6499 C C . GLN A 1 812 ? -1.502 12.119 43.130 1.00 81.00 812 GLN A C 1
ATOM 6501 O O . GLN A 1 812 ? -0.961 12.572 42.118 1.00 81.00 812 GLN A O 1
ATOM 6506 N N . GLU A 1 813 ? -2.245 12.882 43.937 1.00 83.88 813 GLU A N 1
ATOM 6507 C CA . GLU A 1 813 ? -2.467 14.305 43.677 1.00 83.88 813 GLU A CA 1
ATOM 6508 C C . GLU A 1 813 ? -1.192 15.134 43.889 1.00 83.88 813 GLU A C 1
ATOM 6510 O O . GLU A 1 813 ? -0.898 16.018 43.087 1.00 83.88 813 GLU A O 1
ATOM 6515 N N . LEU A 1 814 ? -0.367 14.823 44.893 1.00 86.94 814 LEU A N 1
ATOM 6516 C CA . LEU A 1 814 ? 0.921 15.502 45.080 1.00 86.94 814 LEU A CA 1
ATOM 6517 C C . LEU A 1 814 ? 1.891 15.247 43.926 1.00 86.94 814 LEU A C 1
ATOM 6519 O O . LEU A 1 814 ? 2.484 16.198 43.414 1.00 86.94 814 LEU A O 1
ATOM 6523 N N . VAL A 1 815 ? 2.009 14.001 43.457 1.00 84.19 815 VAL A N 1
ATOM 6524 C CA . VAL A 1 815 ? 2.821 13.664 42.276 1.00 84.19 815 VAL A CA 1
ATOM 6525 C C . VAL A 1 815 ? 2.290 14.394 41.046 1.00 84.19 815 VAL A C 1
ATOM 6527 O O . VAL A 1 815 ? 3.070 14.946 40.267 1.00 84.19 815 VAL A O 1
ATOM 6530 N N . ARG A 1 816 ? 0.966 14.462 40.874 1.00 82.75 816 ARG A N 1
ATOM 6531 C CA . ARG A 1 816 ? 0.339 15.199 39.772 1.00 82.75 816 ARG A CA 1
ATOM 6532 C C . ARG A 1 816 ? 0.675 16.692 39.818 1.00 82.75 816 ARG A C 1
ATOM 6534 O O . ARG A 1 816 ? 1.048 17.258 38.787 1.00 82.75 816 ARG A O 1
ATOM 6541 N N . ARG A 1 817 ? 0.568 17.328 40.985 1.00 86.31 817 ARG A N 1
ATOM 6542 C CA . ARG A 1 817 ? 0.890 18.751 41.194 1.00 86.31 817 ARG A CA 1
ATOM 6543 C C . ARG A 1 817 ? 2.377 19.037 40.986 1.00 86.31 817 ARG A C 1
ATOM 6545 O O . ARG A 1 817 ? 2.737 19.984 40.290 1.00 86.31 817 ARG A O 1
ATOM 6552 N N . TRP A 1 818 ? 3.244 18.162 41.483 1.00 86.50 818 TRP A N 1
ATOM 6553 C CA . TRP A 1 818 ? 4.691 18.239 41.287 1.00 86.50 818 TRP A CA 1
ATOM 6554 C C . TRP A 1 818 ? 5.107 18.088 39.816 1.00 86.50 818 TRP A C 1
ATOM 6556 O O . TRP A 1 818 ? 5.887 18.897 39.307 1.00 86.50 818 TRP A O 1
ATOM 6566 N N . ARG A 1 819 ? 4.520 17.120 39.095 1.00 83.50 819 ARG A N 1
ATOM 6567 C CA . ARG A 1 819 ? 4.673 16.963 37.636 1.00 83.50 819 ARG A CA 1
ATOM 6568 C C . ARG A 1 819 ? 4.230 18.213 36.894 1.00 83.50 819 ARG A C 1
ATOM 6570 O O . ARG A 1 819 ? 4.929 18.660 35.987 1.00 83.50 819 ARG A O 1
ATOM 6577 N N . LYS A 1 820 ? 3.084 18.786 37.286 1.00 80.06 820 LYS A N 1
ATOM 6578 C CA . LYS A 1 820 ? 2.566 20.015 36.682 1.00 80.06 820 LYS A CA 1
ATOM 6579 C C . LYS A 1 820 ? 3.612 21.118 36.793 1.00 80.06 820 LYS A C 1
ATOM 6581 O O . LYS A 1 820 ? 3.981 21.660 35.768 1.00 80.06 820 LYS A O 1
ATOM 6586 N N . LEU A 1 821 ? 4.175 21.358 37.973 1.00 78.94 821 LEU A N 1
ATOM 6587 C CA . LEU A 1 821 ? 5.186 22.394 38.222 1.00 78.94 821 LEU A CA 1
ATOM 6588 C C . LEU A 1 821 ? 6.569 22.159 37.573 1.00 78.94 821 LEU A C 1
ATOM 6590 O O . LEU A 1 821 ? 7.476 22.957 37.802 1.00 78.94 821 LEU A O 1
ATOM 6594 N N . GLY A 1 822 ? 6.752 21.106 36.770 1.00 78.50 822 GLY A N 1
ATOM 6595 C CA . GLY A 1 822 ? 8.015 20.842 36.075 1.00 78.50 822 GLY A CA 1
ATOM 6596 C C . GLY A 1 822 ? 9.079 20.186 36.956 1.00 78.50 822 GLY A C 1
ATOM 6597 O O . GLY A 1 822 ? 10.262 20.468 36.789 1.00 78.50 822 GLY A O 1
ATOM 6598 N N . TYR A 1 823 ? 8.664 19.314 37.879 1.00 84.94 823 TYR A N 1
ATOM 6599 C CA . TYR A 1 823 ? 9.554 18.545 38.760 1.00 84.94 823 TYR A CA 1
ATOM 6600 C C . TYR A 1 823 ? 10.480 19.414 39.634 1.00 84.94 823 TYR A C 1
ATOM 6602 O O . TYR A 1 823 ? 11.690 19.174 39.683 1.00 84.94 823 TYR A O 1
ATOM 6610 N N . PRO A 1 824 ? 9.957 20.443 40.331 1.00 81.44 824 PRO A N 1
ATOM 6611 C CA . PRO A 1 824 ? 10.787 21.297 41.170 1.00 81.44 824 PRO A CA 1
ATOM 6612 C C . PRO A 1 824 ? 11.455 20.471 42.274 1.00 81.44 824 PRO A C 1
ATOM 6614 O O . PRO A 1 824 ? 10.818 19.621 42.892 1.00 81.44 824 PRO A O 1
ATOM 6617 N N . GLN A 1 825 ? 12.731 20.730 42.551 1.00 84.94 825 GLN A N 1
ATOM 6618 C CA . GLN A 1 825 ? 13.417 20.082 43.667 1.00 84.94 825 GLN A CA 1
ATOM 6619 C C . GLN A 1 825 ? 12.724 20.457 44.982 1.00 84.94 825 GLN A C 1
ATOM 6621 O O . GLN A 1 825 ? 12.587 21.644 45.285 1.00 84.94 825 GLN A O 1
ATOM 6626 N N . VAL A 1 826 ? 12.291 19.451 45.742 1.00 82.56 826 VAL A N 1
ATOM 6627 C CA . VAL A 1 826 ? 11.572 19.649 47.004 1.00 82.56 826 VAL A CA 1
ATOM 6628 C C . VAL A 1 826 ? 12.557 19.498 48.154 1.00 82.56 826 VAL A C 1
ATOM 6630 O O . VAL A 1 826 ? 13.235 18.474 48.272 1.00 82.56 826 VAL A O 1
ATOM 6633 N N . SER A 1 827 ? 12.656 20.527 48.989 1.00 78.56 827 SER A N 1
ATOM 6634 C CA . SER A 1 827 ? 13.463 20.498 50.209 1.00 78.56 827 SER A CA 1
ATOM 6635 C C . SER A 1 827 ? 12.606 19.995 51.359 1.00 78.56 827 SER A C 1
ATOM 6637 O O . SER A 1 827 ? 11.590 20.606 51.672 1.00 78.56 827 SER A O 1
ATOM 6639 N N . ILE A 1 828 ? 13.025 18.898 51.977 1.00 77.19 828 ILE A N 1
ATOM 6640 C CA . ILE A 1 828 ? 12.341 18.260 53.098 1.00 77.19 828 ILE A CA 1
ATOM 6641 C C . ILE A 1 828 ? 13.180 18.531 54.364 1.00 77.19 828 ILE A C 1
ATOM 6643 O O . ILE A 1 828 ? 14.396 18.757 54.274 1.00 77.19 828 ILE A O 1
ATOM 6647 N N . GLY A 1 829 ? 12.548 18.631 55.538 1.00 59.97 829 GLY A N 1
ATOM 6648 C CA . GLY A 1 829 ? 13.214 19.006 56.790 1.00 59.97 829 GLY A CA 1
ATOM 6649 C C . GLY A 1 829 ? 14.451 18.143 57.079 1.00 59.97 829 GLY A C 1
ATOM 6650 O O . GLY A 1 829 ? 14.545 17.002 56.641 1.00 59.97 829 GLY A O 1
ATOM 6651 N N . SER A 1 830 ? 15.444 18.687 57.796 1.00 53.81 830 SER A N 1
ATOM 6652 C CA . SER A 1 830 ? 16.764 18.067 58.083 1.00 53.81 830 SER A CA 1
ATOM 6653 C C . SER A 1 830 ? 17.784 17.995 56.925 1.00 53.81 830 SER A C 1
ATOM 6655 O O . SER A 1 830 ? 18.743 17.225 56.977 1.00 53.81 830 SER A O 1
ATOM 6657 N N . GLY A 1 831 ? 17.648 18.841 55.897 1.00 55.69 831 GLY A N 1
ATOM 6658 C CA . GLY A 1 831 ? 18.665 18.991 54.842 1.00 55.69 831 GLY A CA 1
ATOM 6659 C C . GLY A 1 831 ? 18.651 17.885 53.781 1.00 55.69 831 GLY A C 1
ATOM 6660 O O . GLY A 1 831 ? 19.584 17.785 52.982 1.00 55.69 831 GLY A O 1
ATOM 6661 N N . LYS A 1 832 ? 17.594 17.068 53.748 1.00 61.81 832 LYS A N 1
ATOM 6662 C CA . LYS A 1 832 ? 17.347 16.075 52.702 1.00 61.81 832 LYS A CA 1
ATOM 6663 C C . LYS A 1 832 ? 16.444 16.701 51.638 1.00 61.81 832 LYS A C 1
ATOM 6665 O O . LYS A 1 832 ? 15.303 17.044 51.906 1.00 61.81 832 LYS A O 1
ATOM 6670 N N . GLY A 1 833 ? 16.953 16.882 50.425 1.00 66.75 833 GLY A N 1
ATOM 6671 C CA . GLY A 1 833 ? 16.128 17.249 49.271 1.00 66.75 833 GLY A CA 1
ATOM 6672 C C . GLY A 1 833 ? 15.797 16.014 48.443 1.00 66.75 833 GLY A C 1
ATOM 6673 O O . GLY A 1 833 ? 16.662 15.154 48.279 1.00 66.75 833 GLY A O 1
ATOM 6674 N N . THR A 1 834 ? 14.589 15.936 47.884 1.00 71.06 834 THR A N 1
ATOM 6675 C CA . THR A 1 834 ? 14.262 14.939 46.856 1.00 71.06 834 THR A CA 1
ATOM 6676 C C . THR A 1 834 ? 14.119 15.600 45.487 1.00 71.06 834 THR A C 1
ATOM 6678 O O . THR A 1 834 ? 13.463 16.632 45.323 1.00 71.06 834 THR A O 1
ATOM 6681 N N . THR A 1 835 ? 14.764 15.004 44.484 1.00 70.38 835 THR A N 1
ATOM 6682 C CA . THR A 1 835 ? 14.564 15.313 43.059 1.00 70.38 835 THR A CA 1
ATOM 6683 C C . THR A 1 835 ? 13.542 14.381 42.412 1.00 70.38 835 THR A C 1
ATOM 6685 O O . THR A 1 835 ? 13.169 14.594 41.262 1.00 70.38 835 THR A O 1
ATOM 6688 N N . ASN A 1 836 ? 13.083 13.357 43.139 1.00 82.06 836 ASN A N 1
ATOM 6689 C CA . ASN A 1 836 ? 12.069 12.417 42.694 1.00 82.06 836 ASN A CA 1
ATOM 6690 C C . ASN A 1 836 ? 11.008 12.256 43.787 1.00 82.06 836 ASN A C 1
ATOM 6692 O O . ASN A 1 836 ? 11.141 11.418 44.680 1.00 82.06 836 ASN A O 1
ATOM 6696 N N . LEU A 1 837 ? 9.975 13.104 43.736 1.00 84.06 837 LEU A N 1
ATOM 6697 C CA . LEU A 1 837 ? 8.901 13.077 44.726 1.00 84.06 837 LEU A CA 1
ATOM 6698 C C . LEU A 1 837 ? 8.110 11.763 44.670 1.00 84.06 837 LEU A C 1
ATOM 6700 O O . LEU A 1 837 ? 7.682 11.276 45.705 1.00 84.06 837 LEU A O 1
ATOM 6704 N N . GLU A 1 838 ? 7.962 11.170 43.485 1.00 86.06 838 GLU A N 1
ATOM 6705 C CA . GLU A 1 838 ? 7.252 9.901 43.290 1.00 86.06 838 GLU A CA 1
ATOM 6706 C C . GLU A 1 838 ? 7.967 8.749 44.005 1.00 86.06 838 GLU A C 1
ATOM 6708 O O . GLU A 1 838 ? 7.373 8.102 44.857 1.00 86.06 838 GLU A O 1
ATOM 6713 N N . ALA A 1 839 ? 9.276 8.595 43.784 1.00 80.94 839 ALA A N 1
ATOM 6714 C CA . ALA A 1 839 ? 10.076 7.599 44.502 1.00 80.94 839 ALA A CA 1
ATOM 6715 C C . ALA A 1 839 ? 10.173 7.886 46.011 1.00 80.94 839 ALA A C 1
ATOM 6717 O O . ALA A 1 839 ? 10.334 6.970 46.814 1.00 80.94 839 ALA A O 1
ATOM 6718 N N . TRP A 1 840 ? 10.106 9.156 46.423 1.00 83.56 840 TRP A N 1
ATOM 6719 C CA . TRP A 1 840 ? 10.093 9.504 47.844 1.00 83.56 840 TRP A CA 1
ATOM 6720 C C . TRP A 1 840 ? 8.782 9.081 48.523 1.00 83.56 840 TRP A C 1
ATOM 6722 O O . TRP A 1 840 ? 8.839 8.507 49.606 1.00 83.56 840 TRP A O 1
ATOM 6732 N N . LEU A 1 841 ? 7.636 9.280 47.863 1.00 84.06 841 LEU A N 1
ATOM 6733 C CA . LEU A 1 841 ? 6.308 8.895 48.362 1.00 84.06 841 LEU A CA 1
ATOM 6734 C C . LEU A 1 841 ? 6.071 7.373 48.405 1.00 84.06 841 LEU A C 1
ATOM 6736 O O . LEU A 1 841 ? 5.139 6.930 49.064 1.00 84.06 841 LEU A O 1
ATOM 6740 N N . GLU A 1 842 ? 6.896 6.574 47.721 1.00 77.19 842 GLU A N 1
ATOM 6741 C CA . GLU A 1 842 ? 6.868 5.101 47.788 1.00 77.19 842 GLU A CA 1
ATOM 6742 C C . GLU A 1 842 ? 7.575 4.528 49.033 1.00 77.19 842 GLU A C 1
ATOM 6744 O O . GLU A 1 842 ? 7.430 3.342 49.336 1.00 77.19 842 GLU A O 1
ATOM 6749 N N . ASN A 1 843 ? 8.357 5.344 49.749 1.00 72.06 843 ASN A N 1
ATOM 6750 C CA . ASN A 1 843 ? 9.030 4.953 50.989 1.00 72.06 843 ASN A CA 1
ATOM 6751 C C . ASN A 1 843 ? 8.174 5.297 52.221 1.00 72.06 843 ASN A C 1
ATOM 6753 O O . ASN A 1 843 ? 7.132 5.926 52.104 1.00 72.06 843 ASN A O 1
ATOM 6757 N N . ASP A 1 844 ? 8.605 4.892 53.419 1.00 66.56 844 ASP A N 1
ATOM 6758 C CA . ASP A 1 844 ? 7.934 5.287 54.665 1.00 66.56 844 ASP A CA 1
ATOM 6759 C C . ASP A 1 844 ? 8.089 6.809 54.877 1.00 66.56 844 ASP A C 1
ATOM 6761 O O . ASP A 1 844 ? 9.209 7.303 55.052 1.00 66.56 844 ASP A O 1
ATOM 6765 N N . VAL A 1 845 ? 6.983 7.555 54.766 1.00 73.62 845 VAL A N 1
ATOM 6766 C CA . VAL A 1 845 ? 6.950 9.027 54.761 1.00 73.62 845 VAL A CA 1
ATOM 6767 C C . VAL A 1 845 ? 6.572 9.572 56.139 1.00 73.62 845 VAL A C 1
ATOM 6769 O O . VAL A 1 845 ? 5.518 9.237 56.678 1.00 73.62 845 VAL A O 1
ATOM 6772 N N . ASP A 1 846 ? 7.390 10.480 56.679 1.00 81.38 846 ASP A N 1
ATOM 6773 C CA . ASP A 1 846 ? 7.057 11.246 57.884 1.00 81.38 846 ASP A CA 1
ATOM 6774 C C . ASP A 1 846 ? 5.982 12.315 57.579 1.00 81.38 846 ASP A C 1
ATOM 6776 O O . ASP A 1 846 ? 6.061 13.035 56.579 1.00 81.38 846 ASP A O 1
ATOM 6780 N N . LEU A 1 847 ? 4.956 12.419 58.431 1.00 81.12 847 LEU A N 1
ATOM 6781 C CA . LEU A 1 847 ? 3.835 13.348 58.243 1.00 81.12 847 LEU A CA 1
ATOM 6782 C C . LEU A 1 847 ? 4.240 14.828 58.376 1.00 81.12 847 LEU A C 1
ATOM 6784 O O . LEU A 1 847 ? 3.608 15.679 57.746 1.00 81.12 847 LEU A O 1
ATOM 6788 N N . GLU A 1 848 ? 5.278 15.152 59.155 1.00 81.00 848 GLU A N 1
ATOM 6789 C CA . GLU A 1 848 ? 5.832 16.512 59.234 1.00 81.00 848 GLU A CA 1
ATOM 6790 C C . GLU A 1 848 ? 6.523 16.886 57.917 1.00 81.00 848 GLU A C 1
ATOM 6792 O O . GLU A 1 848 ? 6.297 17.967 57.369 1.00 81.00 848 GLU A O 1
ATOM 6797 N N . ASP A 1 849 ? 7.284 15.952 57.347 1.00 83.44 849 ASP A N 1
ATOM 6798 C CA . ASP A 1 849 ? 7.935 16.118 56.049 1.00 83.44 849 ASP A CA 1
ATOM 6799 C C . ASP A 1 849 ? 6.914 16.228 54.906 1.00 83.44 849 ASP A C 1
ATOM 6801 O O . ASP A 1 849 ? 7.056 17.072 54.017 1.00 83.44 849 ASP A O 1
ATOM 6805 N N . LEU A 1 850 ? 5.838 15.435 54.946 1.00 84.62 850 LEU A N 1
ATOM 6806 C CA . LEU A 1 850 ? 4.742 15.513 53.978 1.00 84.62 850 LEU A CA 1
ATOM 6807 C C . LEU A 1 850 ? 4.027 16.873 54.025 1.00 84.62 850 LEU A C 1
ATOM 6809 O O . LEU A 1 850 ? 3.678 17.415 52.974 1.00 84.62 850 LEU A O 1
ATOM 6813 N N . SER A 1 851 ? 3.859 17.458 55.216 1.00 85.25 851 SER A N 1
ATOM 6814 C CA . SER A 1 851 ? 3.303 18.808 55.377 1.00 85.25 851 SER A CA 1
ATOM 6815 C C . SER A 1 851 ? 4.165 19.861 54.672 1.00 85.25 851 SER A C 1
ATOM 6817 O O . SER A 1 851 ? 3.637 20.718 53.961 1.00 85.25 851 SER A O 1
ATOM 6819 N N . ILE A 1 852 ? 5.494 19.754 54.784 1.00 85.19 852 ILE A N 1
ATOM 6820 C CA . ILE A 1 852 ? 6.445 20.653 54.107 1.00 85.19 852 ILE A CA 1
ATOM 6821 C C . ILE A 1 852 ? 6.328 20.526 52.581 1.00 85.19 852 ILE A C 1
ATOM 6823 O O . ILE A 1 852 ? 6.333 21.534 51.872 1.00 85.19 852 ILE A O 1
ATOM 6827 N N . VAL A 1 853 ? 6.177 19.306 52.052 1.00 85.94 853 VAL A N 1
ATOM 6828 C CA . VAL A 1 853 ? 5.960 19.085 50.610 1.00 85.94 853 VAL A CA 1
ATOM 6829 C C . VAL A 1 853 ? 4.675 19.769 50.133 1.00 85.94 853 VAL A C 1
ATOM 6831 O O . VAL A 1 853 ? 4.672 20.421 49.085 1.00 85.94 853 VAL A O 1
ATOM 6834 N N . VAL A 1 854 ? 3.581 19.638 50.888 1.00 86.94 854 VAL A N 1
ATOM 6835 C CA . VAL A 1 854 ? 2.290 20.256 50.550 1.00 86.94 854 VAL A CA 1
ATOM 6836 C C . VAL A 1 854 ? 2.402 21.781 50.527 1.00 86.94 854 VAL A C 1
ATOM 6838 O O . VAL A 1 854 ? 1.954 22.411 49.563 1.00 86.94 854 VAL A O 1
ATOM 6841 N N . GLU A 1 855 ? 3.029 22.379 51.542 1.00 86.38 855 GLU A N 1
ATOM 6842 C CA . GLU A 1 855 ? 3.277 23.823 51.599 1.00 86.38 855 GLU A CA 1
ATOM 6843 C C . GLU A 1 855 ? 4.162 24.301 50.443 1.00 86.38 855 GLU A C 1
ATOM 6845 O O . GLU A 1 855 ? 3.805 25.257 49.75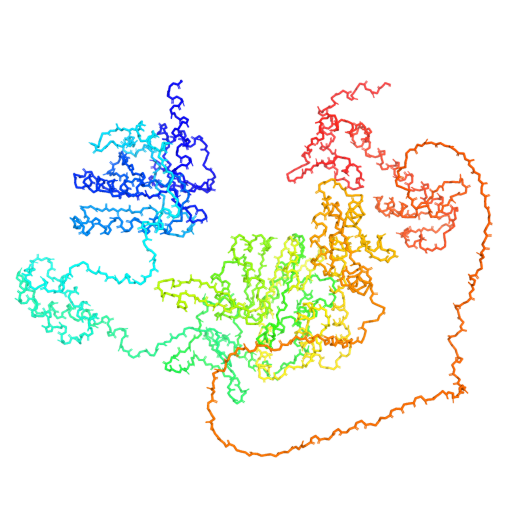3 1.00 86.38 855 GLU A O 1
ATOM 6850 N N . PHE A 1 856 ? 5.248 23.585 50.146 1.00 86.88 856 PHE A N 1
ATOM 6851 C CA . PHE A 1 856 ? 6.144 23.909 49.037 1.00 86.88 856 PHE A CA 1
ATOM 6852 C C . PHE A 1 856 ? 5.417 23.938 47.684 1.00 86.88 856 PHE A C 1
ATOM 6854 O O . PHE A 1 856 ? 5.580 24.876 46.897 1.00 86.88 856 PHE A O 1
ATOM 6861 N N . LEU A 1 857 ? 4.589 22.927 47.394 1.00 86.06 857 LEU A N 1
ATOM 6862 C CA . LEU A 1 857 ? 3.822 22.878 46.146 1.00 86.06 857 LEU A CA 1
ATOM 6863 C C . LEU A 1 857 ? 2.776 24.003 46.084 1.00 86.06 857 LEU A C 1
ATOM 6865 O O . LEU A 1 857 ? 2.622 24.626 45.032 1.00 86.06 857 LEU A O 1
ATOM 6869 N N . ASN A 1 858 ? 2.117 24.319 47.206 1.00 84.69 858 ASN A N 1
ATOM 6870 C CA . ASN A 1 858 ? 1.188 25.450 47.301 1.00 84.69 858 ASN A CA 1
ATOM 6871 C C . ASN A 1 858 ? 1.883 26.787 46.981 1.00 84.69 858 ASN A C 1
ATOM 6873 O O . ASN A 1 858 ? 1.339 27.607 46.239 1.00 84.69 858 ASN A O 1
ATOM 6877 N N . GLU A 1 859 ? 3.082 27.020 47.519 1.00 84.69 859 GLU A N 1
ATOM 6878 C CA . GLU A 1 859 ? 3.856 28.238 47.256 1.00 84.69 859 GLU A CA 1
ATOM 6879 C C . GLU A 1 859 ? 4.271 28.353 45.786 1.00 84.69 859 GLU A C 1
ATOM 6881 O O . GLU A 1 859 ? 4.143 29.421 45.182 1.00 84.69 859 GLU A O 1
ATOM 6886 N N . LYS A 1 860 ? 4.720 27.250 45.176 1.00 82.75 860 LYS A N 1
ATOM 6887 C CA . LYS A 1 860 ? 5.110 27.225 43.759 1.00 82.75 860 LYS A CA 1
ATOM 6888 C C . LYS A 1 860 ? 3.933 27.474 42.820 1.00 82.75 860 LYS A C 1
ATOM 6890 O O . LYS A 1 860 ? 4.081 28.223 41.854 1.00 82.75 860 LYS A O 1
ATOM 6895 N N . GLU A 1 861 ? 2.767 26.904 43.112 1.00 82.06 861 GLU A N 1
ATOM 6896 C CA . GLU A 1 861 ? 1.542 27.156 42.345 1.00 82.06 861 GLU A CA 1
ATOM 6897 C C . GLU A 1 861 ? 1.083 28.616 42.462 1.00 82.06 861 GLU A C 1
ATOM 6899 O O . GLU A 1 861 ? 0.704 29.221 41.455 1.00 82.06 861 GLU A O 1
ATOM 6904 N N . ARG A 1 862 ? 1.172 29.217 43.660 1.00 80.94 862 ARG A N 1
ATOM 6905 C CA . ARG A 1 862 ? 0.883 30.650 43.854 1.00 80.94 862 ARG A CA 1
ATOM 6906 C C . ARG A 1 862 ? 1.835 31.529 43.044 1.00 80.94 862 ARG A C 1
ATOM 6908 O O . ARG A 1 862 ? 1.362 32.373 42.287 1.00 80.94 862 ARG A O 1
ATOM 6915 N N . ALA A 1 863 ? 3.142 31.278 43.123 1.00 81.19 863 ALA A N 1
ATOM 6916 C CA . ALA A 1 863 ? 4.150 32.047 42.390 1.00 81.19 863 ALA A CA 1
ATOM 6917 C C . ALA A 1 863 ? 3.957 31.970 40.863 1.00 81.19 863 ALA A C 1
ATOM 6919 O O . ALA A 1 863 ? 4.056 32.978 40.165 1.00 81.19 863 ALA A O 1
ATOM 6920 N N . GLN A 1 864 ? 3.624 30.789 40.333 1.00 79.81 864 GLN A N 1
ATOM 6921 C CA . GLN A 1 864 ? 3.323 30.612 38.911 1.00 79.81 864 GLN A CA 1
ATOM 6922 C C . GLN A 1 864 ? 2.051 31.360 38.483 1.00 79.81 864 GLN A C 1
ATOM 6924 O O . GLN A 1 864 ? 2.019 31.981 37.418 1.00 79.81 864 GLN A O 1
ATOM 6929 N N . SER A 1 865 ? 0.998 31.309 39.302 1.00 80.38 865 SER A N 1
ATOM 6930 C CA . SER A 1 865 ? -0.252 32.025 39.030 1.00 80.38 865 SER A CA 1
ATOM 6931 C C . SER A 1 865 ? -0.062 33.546 39.057 1.00 80.38 865 SER A C 1
ATOM 6933 O O . SER A 1 865 ? -0.682 34.258 38.259 1.00 80.38 865 SER A O 1
ATOM 6935 N N . GLU A 1 866 ? 0.784 34.057 39.953 1.00 82.25 866 GLU A N 1
ATOM 6936 C CA . GLU A 1 866 ? 1.141 35.477 40.028 1.00 82.25 866 GLU A CA 1
ATOM 6937 C C . GLU A 1 866 ? 1.948 35.930 38.803 1.00 82.25 866 GLU A C 1
ATOM 6939 O O . GLU A 1 866 ? 1.575 36.925 38.178 1.00 82.25 866 GLU A O 1
ATOM 6944 N N . ASP A 1 867 ? 2.965 35.169 38.385 1.00 83.19 867 ASP A N 1
ATOM 6945 C CA . ASP A 1 867 ? 3.760 35.458 37.178 1.00 83.19 867 ASP A CA 1
ATOM 6946 C C . ASP A 1 867 ? 2.891 35.486 35.907 1.00 83.19 867 ASP A C 1
ATOM 6948 O O . ASP A 1 867 ? 2.961 36.421 35.104 1.00 83.19 867 ASP A O 1
ATOM 6952 N N . LEU A 1 868 ? 1.993 34.508 35.745 1.00 83.88 868 LEU A N 1
ATOM 6953 C CA . LEU A 1 868 ? 1.045 34.480 34.626 1.00 83.88 868 LEU A CA 1
ATOM 6954 C C . LEU A 1 868 ? 0.085 35.672 34.655 1.00 83.88 868 LEU A C 1
ATOM 6956 O O . LEU A 1 868 ? -0.155 36.294 33.618 1.00 83.88 868 LEU A O 1
ATOM 6960 N N . SER A 1 869 ? -0.433 36.025 35.833 1.00 85.19 869 SER A N 1
ATOM 6961 C CA . SER A 1 869 ? -1.331 37.175 35.983 1.00 85.19 869 SER A CA 1
ATOM 6962 C C . SER A 1 869 ? -0.615 38.494 35.664 1.00 85.19 869 SER A C 1
ATOM 6964 O O . SER A 1 869 ? -1.177 39.362 34.993 1.00 85.19 869 SER A O 1
ATOM 6966 N N . GLN A 1 870 ? 0.655 38.630 36.058 1.00 84.44 870 GLN A N 1
ATOM 6967 C CA . GLN A 1 870 ? 1.488 39.786 35.726 1.00 84.44 870 GLN A CA 1
ATOM 6968 C C . GLN A 1 870 ? 1.761 39.874 34.217 1.00 84.44 870 GLN A C 1
ATOM 6970 O O . GLN A 1 870 ? 1.627 40.946 33.619 1.00 84.44 870 GLN A O 1
ATOM 6975 N N . LYS A 1 871 ? 2.081 38.745 33.570 1.00 84.75 871 LYS A N 1
ATOM 6976 C CA . LYS A 1 871 ? 2.310 38.679 32.118 1.00 84.75 871 LYS A CA 1
ATOM 6977 C C . LYS A 1 871 ? 1.055 39.052 31.330 1.00 84.75 871 LYS A C 1
ATOM 6979 O O . LYS A 1 871 ? 1.144 39.871 30.410 1.00 84.75 871 LYS A O 1
ATOM 6984 N N . LEU A 1 872 ? -0.110 38.536 31.726 1.00 85.19 872 LEU A N 1
ATOM 6985 C CA . LEU A 1 872 ? -1.404 38.846 31.106 1.00 85.19 872 LEU A CA 1
ATOM 6986 C C . LEU A 1 872 ? -1.913 40.261 31.434 1.00 85.19 872 LEU A C 1
ATOM 6988 O O . LEU A 1 872 ? -2.701 40.812 30.670 1.00 85.19 872 LEU A O 1
ATOM 6992 N N . GLY A 1 873 ? -1.448 40.874 32.527 1.00 84.06 873 GLY A N 1
ATOM 6993 C CA . GLY A 1 873 ? -1.945 42.169 33.010 1.00 84.06 873 GLY A CA 1
ATOM 6994 C C . GLY A 1 873 ? -3.338 42.097 33.649 1.00 84.06 873 GLY A C 1
ATOM 6995 O O . GLY A 1 873 ? -3.998 43.121 33.797 1.00 84.06 873 GLY A O 1
ATOM 6996 N N . MET A 1 874 ? -3.801 40.894 33.990 1.00 87.25 874 MET A N 1
ATOM 6997 C CA . MET A 1 874 ? -5.066 40.612 34.672 1.00 87.25 874 MET A CA 1
ATOM 6998 C C . MET A 1 874 ? -5.000 39.222 35.309 1.00 87.25 874 MET A C 1
ATOM 7000 O O . MET A 1 874 ? -4.153 38.410 34.941 1.00 87.25 874 MET A O 1
ATOM 7004 N N . SER A 1 875 ? -5.911 38.914 36.230 1.00 88.00 875 SER A N 1
ATOM 7005 C CA . SER A 1 875 ? -5.978 37.566 36.807 1.00 88.00 875 SER A CA 1
ATOM 7006 C C . SER A 1 875 ? -6.368 36.513 35.761 1.00 88.00 875 SER A C 1
ATOM 7008 O O . SER A 1 875 ? -7.154 36.785 34.849 1.00 88.00 875 SER A O 1
ATOM 7010 N N . ILE A 1 876 ? -5.892 35.273 35.936 1.00 87.38 876 ILE A N 1
ATOM 7011 C CA . ILE A 1 876 ? -6.269 34.128 35.082 1.00 87.38 876 ILE A CA 1
ATOM 7012 C C . ILE A 1 876 ? -7.798 33.985 35.004 1.00 87.38 876 ILE A C 1
ATOM 7014 O O . ILE A 1 876 ? -8.352 33.761 33.931 1.00 87.38 876 ILE A O 1
ATOM 7018 N N . LYS A 1 877 ? -8.503 34.191 36.125 1.00 86.88 877 LYS A N 1
ATOM 7019 C CA . LYS A 1 877 ? -9.969 34.145 36.173 1.00 86.88 877 LYS A CA 1
ATOM 7020 C C . LYS A 1 877 ? -10.611 35.188 35.248 1.00 86.88 877 LYS A C 1
ATOM 7022 O O . LYS A 1 877 ? -11.473 34.831 34.453 1.00 86.88 877 LYS A O 1
ATOM 7027 N N . GLN A 1 878 ? -10.148 36.440 35.289 1.00 86.31 878 GLN A N 1
ATOM 7028 C CA . GLN A 1 878 ? -10.639 37.499 34.396 1.00 86.31 878 GLN A CA 1
ATOM 7029 C C . GLN A 1 878 ? -10.387 37.168 32.919 1.00 86.31 878 GLN A C 1
ATOM 7031 O O . GLN A 1 878 ? -11.277 37.361 32.091 1.00 86.31 878 GLN A O 1
ATOM 7036 N N . ALA A 1 879 ? -9.211 36.625 32.590 1.00 89.50 879 ALA A N 1
ATOM 7037 C CA . ALA A 1 879 ? -8.887 36.210 31.227 1.00 89.50 879 ALA A CA 1
ATOM 7038 C C . ALA A 1 879 ? -9.846 35.121 30.708 1.00 89.50 879 ALA A C 1
ATOM 7040 O O . ALA A 1 879 ? -10.354 35.209 29.586 1.00 89.50 879 ALA A O 1
ATOM 7041 N N . LEU A 1 880 ? -10.140 34.116 31.540 1.00 90.62 880 LEU A N 1
ATOM 7042 C CA . LEU A 1 880 ? -11.070 33.039 31.196 1.00 90.62 880 LEU A CA 1
ATOM 7043 C C . LEU A 1 880 ? -12.518 33.518 31.099 1.00 90.62 880 LEU A C 1
ATOM 7045 O O . LEU A 1 880 ? -13.241 33.051 30.219 1.00 90.62 880 LEU A O 1
ATOM 7049 N N . ASP A 1 881 ? -12.937 34.453 31.949 1.00 89.31 881 ASP A N 1
ATOM 7050 C CA . ASP A 1 881 ? -14.281 35.031 31.904 1.00 89.31 881 ASP A CA 1
ATOM 7051 C C . ASP A 1 881 ? -14.503 35.833 30.612 1.00 89.31 881 ASP A C 1
ATOM 7053 O O . ASP A 1 881 ? -15.539 35.671 29.964 1.00 89.31 881 ASP A O 1
ATOM 7057 N N . ILE A 1 882 ? -13.514 36.629 30.178 1.00 88.69 882 ILE A N 1
ATOM 7058 C CA . ILE A 1 882 ? -13.558 37.337 28.886 1.00 88.69 882 ILE A CA 1
ATOM 7059 C C . ILE A 1 882 ? -13.668 36.326 27.742 1.00 88.69 882 ILE A C 1
ATOM 7061 O O . ILE A 1 882 ? -14.565 36.426 26.908 1.00 88.69 882 ILE A O 1
ATOM 7065 N N . TRP A 1 883 ? -12.807 35.309 27.720 1.00 92.81 883 TRP A N 1
ATOM 7066 C CA . TRP A 1 883 ? -12.820 34.300 26.661 1.00 92.81 883 TRP A CA 1
ATOM 7067 C C . TRP A 1 883 ? -14.129 33.496 26.604 1.00 92.81 883 TRP A C 1
ATOM 7069 O O . TRP A 1 883 ? -14.665 33.254 25.520 1.00 92.81 883 TRP A O 1
ATOM 7079 N N . LYS A 1 884 ? -14.695 33.132 27.762 1.00 91.00 884 LYS A N 1
ATOM 7080 C CA . LYS A 1 884 ? -15.998 32.455 27.858 1.00 91.00 884 LYS A CA 1
ATOM 7081 C C . LYS A 1 884 ? -17.139 33.360 27.383 1.00 91.00 884 LYS A C 1
ATOM 7083 O O . LYS A 1 884 ? -18.007 32.877 26.656 1.00 91.00 884 LYS A O 1
ATOM 7088 N N . ARG A 1 885 ? -17.122 34.653 27.733 1.00 88.69 885 ARG A N 1
ATOM 7089 C CA . ARG A 1 885 ? -18.132 35.640 27.311 1.00 88.69 885 ARG A CA 1
ATOM 7090 C C . ARG A 1 885 ? -18.180 35.820 25.795 1.00 88.69 885 ARG A C 1
ATOM 7092 O O . ARG A 1 885 ? -19.269 35.882 25.238 1.00 88.69 885 ARG A O 1
ATOM 7099 N N . GLU A 1 886 ? -17.029 35.834 25.128 1.00 86.75 886 GLU A N 1
ATOM 7100 C CA . GLU A 1 886 ? -16.949 35.967 23.663 1.00 86.75 886 GLU A CA 1
ATOM 7101 C C . GLU A 1 886 ? -17.269 34.655 22.909 1.00 86.75 886 GLU A C 1
ATOM 7103 O O . GLU A 1 886 ? -17.064 34.560 21.700 1.00 86.75 886 GLU A O 1
ATOM 7108 N N . GLY A 1 887 ? -17.768 33.624 23.604 1.00 82.06 887 GLY A N 1
ATOM 7109 C CA . GLY A 1 887 ? -18.189 32.360 22.996 1.00 82.06 887 GLY A CA 1
ATOM 7110 C C . GLY A 1 887 ? -17.067 31.337 22.809 1.00 82.06 887 GLY A C 1
ATOM 7111 O O . GLY A 1 887 ? -17.182 30.473 21.942 1.00 82.06 887 GLY A O 1
ATOM 7112 N N . LYS A 1 888 ? -15.995 31.417 23.613 1.00 88.56 888 LYS A N 1
ATOM 7113 C CA . LYS A 1 888 ? -14.799 30.555 23.527 1.00 88.56 888 LYS A CA 1
ATOM 7114 C C . LYS A 1 888 ? -14.185 30.513 22.113 1.00 88.56 888 LYS A C 1
ATOM 7116 O O . LYS A 1 888 ? -13.988 29.429 21.558 1.00 88.56 888 LYS A O 1
ATOM 7121 N N . PRO A 1 889 ? -13.906 31.672 21.494 1.00 78.06 889 PRO A N 1
ATOM 7122 C CA . PRO A 1 889 ? -13.396 31.718 20.132 1.00 78.06 889 PRO A CA 1
ATOM 7123 C C . PRO A 1 889 ? -11.971 31.162 20.058 1.00 78.06 889 PRO A C 1
ATOM 7125 O O . PRO A 1 889 ? -11.212 31.201 21.029 1.00 78.06 889 PRO A O 1
ATOM 7128 N N . VAL A 1 890 ? -11.596 30.678 18.875 1.00 77.81 890 VAL A N 1
ATOM 7129 C CA . VAL A 1 890 ? -10.223 30.243 18.601 1.00 77.81 890 VAL A CA 1
ATOM 7130 C C . VAL A 1 890 ? -9.306 31.466 18.575 1.00 77.81 890 VAL A C 1
ATOM 7132 O O . VAL A 1 890 ? -9.546 32.402 17.812 1.00 77.81 890 VAL A O 1
ATOM 7135 N N . ILE A 1 891 ? -8.247 31.458 19.388 1.00 84.94 891 ILE A N 1
ATOM 7136 C CA . ILE A 1 891 ? -7.230 32.518 19.392 1.00 84.94 891 ILE A CA 1
ATOM 7137 C C . ILE A 1 891 ? -6.076 32.065 18.496 1.00 84.94 891 ILE A C 1
ATOM 7139 O O . ILE A 1 891 ? -5.398 31.079 18.785 1.00 84.94 891 ILE A O 1
ATOM 7143 N N . HIS A 1 892 ? -5.856 32.769 17.388 1.00 80.44 892 HIS A N 1
ATOM 7144 C CA . HIS A 1 892 ? -4.758 32.487 16.463 1.00 80.44 892 HIS A CA 1
ATOM 7145 C C . HIS A 1 892 ? -3.431 32.972 17.059 1.00 80.44 892 HIS A C 1
ATOM 7147 O O . HIS A 1 892 ? -3.219 34.175 17.156 1.00 80.44 892 HIS A O 1
ATOM 7153 N N . LEU A 1 893 ? -2.548 32.048 17.449 1.00 71.12 893 LEU A N 1
ATOM 7154 C CA . LEU A 1 893 ? -1.271 32.339 18.116 1.00 71.12 893 LEU A CA 1
ATOM 7155 C C . LEU A 1 893 ? -0.124 32.605 17.116 1.00 71.12 893 LEU A C 1
ATOM 7157 O O . LEU A 1 893 ? 0.858 33.275 17.445 1.00 71.12 893 LEU A O 1
ATOM 7161 N N . GLY A 1 894 ? -0.260 32.110 15.880 1.00 59.41 894 GLY A N 1
ATOM 7162 C CA . GLY A 1 894 ? 0.725 32.239 14.802 1.00 59.41 894 GLY A CA 1
ATOM 7163 C C . GLY A 1 894 ? 0.359 31.408 13.560 1.00 59.41 894 GLY A C 1
ATOM 7164 O O . GLY A 1 894 ? -0.707 30.789 13.525 1.00 59.41 894 GLY A O 1
ATOM 7165 N N . PRO A 1 895 ? 1.209 31.374 12.514 1.00 43.69 895 PRO A N 1
ATOM 7166 C CA . PRO A 1 895 ? 0.978 30.551 11.325 1.00 43.69 895 PRO A CA 1
ATOM 7167 C C . PRO A 1 895 ? 0.858 29.061 11.679 1.00 43.69 895 PRO A C 1
ATOM 7169 O O . PRO A 1 895 ? 1.840 28.420 12.031 1.00 43.69 895 PRO A O 1
ATOM 7172 N N . GLY A 1 896 ? -0.358 28.514 11.590 1.00 45.00 896 GLY A N 1
ATOM 7173 C CA . GLY A 1 896 ? -0.645 27.114 11.928 1.00 45.00 896 GLY A CA 1
ATOM 7174 C C . GLY A 1 896 ? -0.819 26.821 13.425 1.00 45.00 896 GLY A C 1
ATOM 7175 O O . GLY A 1 896 ? -1.140 25.688 13.773 1.00 45.00 896 GLY A O 1
ATOM 7176 N N . GLU A 1 897 ? -0.678 27.819 14.300 1.00 65.31 897 GLU A N 1
ATOM 7177 C CA . GLU A 1 897 ? -0.792 27.669 15.755 1.00 65.31 897 GLU A CA 1
ATOM 7178 C C . GLU A 1 897 ? -2.087 28.317 16.260 1.00 65.31 897 GLU A C 1
ATOM 7180 O O . GLU A 1 897 ? -2.297 29.523 16.117 1.00 65.31 897 GLU A O 1
ATOM 7185 N N . ASN A 1 898 ? -2.966 27.516 16.866 1.00 68.81 898 ASN A N 1
ATOM 7186 C CA . ASN A 1 898 ? -4.289 27.943 17.319 1.00 68.81 898 ASN A CA 1
ATOM 7187 C C . ASN A 1 898 ? -4.534 27.505 18.764 1.00 68.81 898 ASN A C 1
ATOM 7189 O O . ASN A 1 898 ? -4.365 26.332 19.098 1.00 68.81 898 ASN A O 1
ATOM 7193 N N . CYS A 1 899 ? -5.004 28.425 19.601 1.00 81.50 899 CYS A N 1
ATOM 7194 C CA . CYS A 1 899 ? -5.539 28.115 20.916 1.00 81.50 899 CYS A CA 1
ATOM 7195 C C . CYS A 1 899 ? -7.049 27.882 20.805 1.00 81.50 899 CYS A C 1
ATOM 7197 O O . CYS A 1 899 ? -7.824 28.820 20.616 1.00 81.50 899 CYS A O 1
ATOM 7199 N N . PHE A 1 900 ? -7.455 26.618 20.909 1.00 78.06 900 PHE A N 1
ATOM 7200 C CA . PHE A 1 900 ? -8.865 26.212 20.962 1.00 78.06 900 PHE A CA 1
ATOM 7201 C C . PHE A 1 900 ? -9.417 26.188 22.392 1.00 78.06 900 PHE A C 1
ATOM 7203 O O . PHE A 1 900 ? -10.629 26.189 22.581 1.00 78.06 900 PHE A O 1
ATOM 7210 N N . ASP A 1 901 ? -8.529 26.138 23.388 1.00 88.25 901 ASP A N 1
ATOM 7211 C CA . ASP A 1 901 ? -8.874 26.047 24.801 1.00 88.25 901 ASP A CA 1
ATOM 7212 C C . ASP A 1 901 ? -7.906 26.897 25.632 1.00 88.25 901 ASP A C 1
ATOM 7214 O O . ASP A 1 901 ? -6.783 26.481 25.935 1.00 88.25 901 ASP A O 1
ATOM 7218 N N . LEU A 1 902 ? -8.346 28.112 25.971 1.00 88.38 902 LEU A N 1
ATOM 7219 C CA . LEU A 1 902 ? -7.538 29.054 26.743 1.00 88.38 902 LEU A CA 1
ATOM 7220 C C . LEU A 1 902 ? -7.325 28.577 28.184 1.00 88.38 902 LEU A C 1
ATOM 7222 O O . LEU A 1 902 ? -6.275 28.839 28.762 1.00 88.38 902 LEU A O 1
ATOM 7226 N N . GLU A 1 903 ? -8.286 27.847 28.750 1.00 89.38 903 GLU A N 1
ATOM 7227 C CA . GLU A 1 903 ? -8.189 27.288 30.101 1.00 89.38 903 GLU A CA 1
ATOM 7228 C C . GLU A 1 903 ? -7.088 26.235 30.161 1.00 89.38 903 GLU A C 1
ATOM 7230 O O . GLU A 1 903 ? -6.219 26.281 31.035 1.00 89.38 903 GLU A O 1
ATOM 7235 N N . ARG A 1 904 ? -7.042 25.361 29.152 1.00 84.00 904 ARG A N 1
ATOM 7236 C CA . ARG A 1 904 ? -5.950 24.401 29.006 1.00 84.00 904 ARG A CA 1
ATOM 7237 C C . ARG A 1 904 ? -4.609 25.093 28.778 1.00 84.00 904 ARG A C 1
ATOM 7239 O O . ARG A 1 904 ? -3.640 24.698 29.421 1.00 84.00 904 ARG A O 1
ATOM 7246 N N . LEU A 1 905 ? -4.540 26.109 27.914 1.00 85.44 905 LEU A N 1
ATOM 7247 C CA . LEU A 1 905 ? -3.293 26.832 27.634 1.00 85.44 905 LEU A CA 1
ATOM 7248 C C . LEU A 1 905 ? -2.730 27.495 28.900 1.00 85.44 905 LEU A C 1
ATOM 7250 O O . LEU A 1 905 ? -1.574 27.271 29.228 1.00 85.44 905 LEU A O 1
ATOM 7254 N N . LEU A 1 906 ? -3.551 28.243 29.645 1.00 84.81 906 LEU A N 1
ATOM 7255 C CA . LEU A 1 906 ? -3.129 28.952 30.863 1.00 84.81 906 LEU A CA 1
ATOM 7256 C C . LEU A 1 906 ? -2.841 28.023 32.053 1.00 84.81 906 LEU A C 1
ATOM 7258 O O . LEU A 1 906 ? -2.285 28.465 33.053 1.00 84.81 906 LEU A O 1
ATOM 7262 N N . SER A 1 907 ? -3.200 26.740 31.950 1.00 78.69 907 SER A N 1
ATOM 7263 C CA . SER A 1 907 ? -2.853 25.717 32.942 1.00 78.69 907 SER A CA 1
ATOM 7264 C C . SER A 1 907 ? -1.472 25.079 32.727 1.00 78.69 907 SER A C 1
ATOM 7266 O O . SER A 1 907 ? -1.034 24.300 33.578 1.00 78.69 907 SER A O 1
ATOM 7268 N N . GLN A 1 908 ? -0.808 25.374 31.600 1.00 77.44 908 GLN A N 1
ATOM 7269 C CA . GLN A 1 908 ? 0.521 24.858 31.264 1.00 77.44 908 GLN A CA 1
ATOM 7270 C C . GLN A 1 908 ? 1.628 25.663 31.946 1.00 77.44 908 GLN A C 1
ATOM 7272 O O . GLN A 1 908 ? 1.492 26.857 32.198 1.00 77.44 908 GLN A O 1
ATOM 7277 N N . VAL A 1 909 ? 2.746 24.992 32.218 1.00 64.31 909 VAL A N 1
ATOM 7278 C CA . VAL A 1 909 ? 3.857 25.551 33.002 1.00 64.31 909 VAL A CA 1
ATOM 7279 C C . VAL A 1 909 ? 4.925 26.223 32.153 1.00 64.31 909 VAL A C 1
ATOM 7281 O O . VAL A 1 909 ? 5.570 27.152 32.628 1.00 64.31 909 VAL A O 1
ATOM 7284 N N . ASP A 1 910 ? 5.035 25.830 30.886 1.00 68.56 910 ASP A N 1
ATOM 7285 C CA . ASP A 1 910 ? 5.969 26.415 29.927 1.00 68.56 910 ASP A CA 1
ATOM 7286 C C . ASP A 1 910 ? 5.207 26.937 28.701 1.00 68.56 910 ASP A C 1
ATOM 7288 O O . ASP A 1 910 ? 5.172 26.327 27.630 1.00 68.56 910 ASP A O 1
ATOM 7292 N N . ILE A 1 911 ? 4.484 28.044 28.897 1.00 81.94 911 ILE A N 1
ATOM 7293 C CA . ILE A 1 911 ? 3.760 28.706 27.809 1.00 81.94 911 ILE A CA 1
ATOM 7294 C C . ILE A 1 911 ? 4.748 29.591 27.057 1.00 81.94 911 ILE A C 1
ATOM 7296 O O . ILE A 1 911 ? 5.353 30.494 27.640 1.00 81.94 911 ILE A O 1
ATOM 7300 N N . ASN A 1 912 ? 4.853 29.382 25.744 1.00 77.75 912 ASN A N 1
ATOM 7301 C CA . ASN A 1 912 ? 5.693 30.202 24.879 1.00 77.75 912 ASN A CA 1
ATOM 7302 C C . ASN A 1 912 ? 5.388 31.704 25.107 1.00 77.75 912 ASN A C 1
ATOM 7304 O O . ASN A 1 912 ? 4.234 32.120 24.937 1.00 77.75 912 ASN A O 1
ATOM 7308 N N . PRO A 1 913 ? 6.387 32.547 25.445 1.00 81.31 913 PRO A N 1
ATOM 7309 C CA . PRO A 1 913 ? 6.174 33.970 25.718 1.00 81.31 913 PRO A CA 1
ATOM 7310 C C . PRO A 1 913 ? 5.451 34.719 24.591 1.00 81.31 913 PRO A C 1
ATOM 7312 O O . PRO A 1 913 ? 4.671 35.635 24.852 1.00 81.31 913 PRO A O 1
ATOM 7315 N N . ARG A 1 914 ? 5.648 34.297 23.333 1.00 80.50 914 ARG A N 1
ATOM 7316 C CA . ARG A 1 914 ? 4.934 34.846 22.173 1.00 80.50 914 ARG A CA 1
ATOM 7317 C C . ARG A 1 914 ? 3.437 34.537 22.223 1.00 80.50 914 ARG A C 1
ATOM 7319 O O . ARG A 1 914 ? 2.632 35.396 21.878 1.00 80.50 914 ARG A O 1
ATOM 7326 N N . HIS A 1 915 ? 3.052 33.335 22.651 1.00 87.94 915 HIS A N 1
ATOM 7327 C CA . HIS A 1 915 ? 1.643 32.950 22.778 1.00 87.94 915 HIS A CA 1
ATOM 7328 C C . HIS A 1 915 ? 0.959 33.757 23.878 1.00 87.94 915 HIS A C 1
ATOM 7330 O O . HIS A 1 915 ? -0.140 34.254 23.657 1.00 87.94 915 HIS A O 1
ATOM 7336 N N . LEU A 1 916 ? 1.632 33.969 25.016 1.00 87.00 916 LEU A N 1
ATOM 7337 C CA . LEU A 1 916 ? 1.125 34.841 26.082 1.00 87.00 916 LEU A CA 1
ATOM 7338 C C . LEU A 1 916 ? 0.936 36.286 25.612 1.00 87.00 916 LEU A C 1
ATOM 7340 O O . LEU A 1 916 ? -0.055 36.911 25.981 1.00 87.00 916 LEU A O 1
ATOM 7344 N N . LEU A 1 917 ? 1.836 36.804 24.770 1.00 82.88 917 LEU A N 1
ATOM 7345 C CA . LEU A 1 917 ? 1.693 38.139 24.187 1.00 82.88 917 LEU A CA 1
ATOM 7346 C C . LEU A 1 917 ? 0.460 38.231 23.278 1.00 82.88 917 LEU A C 1
ATOM 7348 O O . LEU A 1 917 ? -0.332 39.156 23.422 1.00 82.88 917 LEU A O 1
ATOM 7352 N N . VAL A 1 918 ? 0.248 37.245 22.402 1.00 84.19 918 VAL A N 1
ATOM 7353 C CA . VAL A 1 918 ? -0.921 37.211 21.507 1.00 84.19 918 VAL A CA 1
ATOM 7354 C C . VAL A 1 918 ? -2.225 37.041 22.290 1.00 84.19 918 VAL A C 1
ATOM 7356 O O . VAL A 1 918 ? -3.219 37.700 21.994 1.00 84.19 918 VAL A O 1
ATOM 7359 N N . VAL A 1 919 ? -2.228 36.193 23.321 1.00 89.75 919 VAL A N 1
ATOM 7360 C CA . VAL A 1 919 ? -3.368 36.047 24.237 1.00 89.75 919 VAL A CA 1
ATOM 7361 C C . VAL A 1 919 ? -3.645 37.366 24.955 1.00 89.75 919 VAL A C 1
ATOM 7363 O O . VAL A 1 919 ? -4.800 37.773 25.038 1.00 89.75 919 VAL A O 1
ATOM 7366 N N . LYS A 1 920 ? -2.612 38.069 25.426 1.00 88.94 920 LYS A N 1
ATOM 7367 C CA . LYS A 1 920 ? -2.748 39.388 26.050 1.00 88.94 920 LYS A CA 1
ATOM 7368 C C . LYS A 1 920 ? -3.341 40.414 25.086 1.00 88.94 920 LYS A C 1
ATOM 7370 O O . LYS A 1 920 ? -4.325 41.052 25.434 1.00 88.94 920 LYS A O 1
ATOM 7375 N N . GLU A 1 921 ? -2.804 40.534 23.873 1.00 86.19 921 GLU A N 1
ATOM 7376 C CA . GLU A 1 921 ? -3.333 41.429 22.832 1.00 86.19 921 GLU A CA 1
ATOM 7377 C C . GLU A 1 921 ? -4.796 41.116 22.504 1.00 86.19 921 GLU A C 1
ATOM 7379 O O . GLU A 1 921 ? -5.625 42.023 22.382 1.00 86.19 921 GLU A O 1
ATOM 7384 N N . TRP A 1 922 ? -5.128 39.826 22.412 1.00 91.50 922 TRP A N 1
ATOM 7385 C CA . TRP A 1 922 ? -6.495 39.370 22.217 1.00 91.50 922 TRP A CA 1
ATOM 7386 C C . TRP A 1 922 ? -7.391 39.817 23.380 1.00 91.50 922 TRP A C 1
ATOM 7388 O O . TRP A 1 922 ? -8.401 40.478 23.156 1.00 91.50 922 TRP A O 1
ATOM 7398 N N . LEU A 1 923 ? -6.995 39.556 24.627 1.00 88.06 923 LEU A N 1
ATOM 7399 C CA . LEU A 1 923 ? -7.752 39.960 25.815 1.00 88.06 923 LEU A CA 1
ATOM 7400 C C . LEU A 1 923 ? -7.934 41.484 25.903 1.00 88.06 923 LEU A C 1
ATOM 7402 O O . LEU A 1 923 ? -9.029 41.950 26.217 1.00 88.06 923 LEU A O 1
ATOM 7406 N N . THR A 1 924 ? -6.907 42.271 25.570 1.00 84.38 924 THR A N 1
ATOM 7407 C CA . THR A 1 924 ? -6.976 43.741 25.548 1.00 84.38 924 THR A CA 1
ATOM 7408 C C . THR A 1 924 ? -7.941 44.254 24.476 1.00 84.38 924 THR A C 1
ATOM 7410 O O . THR A 1 924 ? -8.699 45.189 24.734 1.00 84.38 924 THR A O 1
ATOM 7413 N N . LYS A 1 925 ? -7.994 43.616 23.298 1.00 83.12 925 LYS A N 1
ATOM 7414 C CA . LYS A 1 925 ? -8.926 43.978 22.216 1.00 83.12 925 LYS A CA 1
ATOM 7415 C C . LYS A 1 925 ? -10.397 43.816 22.619 1.00 83.12 925 LYS A C 1
ATOM 7417 O O . LYS A 1 925 ? -11.227 44.631 22.221 1.00 83.12 925 LYS A O 1
ATOM 7422 N N . TYR A 1 926 ? -10.716 42.785 23.401 1.00 78.06 926 TYR A N 1
ATOM 7423 C CA . TYR A 1 926 ? -12.086 42.467 23.835 1.00 78.06 926 TYR A CA 1
ATOM 7424 C C . TYR A 1 926 ? -12.417 42.977 25.252 1.00 78.06 926 TYR A C 1
ATOM 7426 O O . TYR A 1 926 ? -13.525 42.775 25.755 1.00 78.06 926 TYR A O 1
ATOM 7434 N N . SER A 1 927 ? -11.481 43.687 25.889 1.00 68.88 927 SER A N 1
ATOM 7435 C CA . SER A 1 927 ? -11.690 44.393 27.155 1.00 68.88 927 SER A CA 1
ATOM 7436 C C . SER A 1 927 ? -10.855 45.689 27.235 1.00 68.88 927 SER A C 1
ATOM 7438 O O . SER A 1 927 ? -9.944 45.788 28.059 1.00 68.88 927 SER A O 1
ATOM 7440 N N . PRO A 1 928 ? -11.168 46.719 26.421 1.00 56.28 928 PRO A N 1
ATOM 7441 C CA . PRO A 1 928 ? -10.365 47.945 26.307 1.00 56.28 928 PRO A CA 1
ATOM 7442 C C . PRO A 1 928 ? -10.379 48.878 27.540 1.00 56.28 928 PRO A C 1
ATOM 7444 O O . PRO A 1 928 ? -9.689 49.889 27.538 1.00 56.28 928 PRO A O 1
ATOM 7447 N N . ASN A 1 929 ? -11.126 48.563 28.607 1.00 53.84 929 ASN A N 1
ATOM 7448 C CA . ASN A 1 929 ? -11.281 49.414 29.803 1.00 53.84 929 ASN A CA 1
ATOM 7449 C C . ASN A 1 929 ? -10.459 48.952 31.025 1.00 53.84 929 ASN A C 1
ATOM 7451 O O . ASN A 1 929 ? -10.916 49.076 32.160 1.00 53.84 929 ASN A O 1
ATOM 7455 N N . LEU A 1 930 ? -9.250 48.422 30.830 1.00 49.59 930 LEU A N 1
ATOM 7456 C CA . LEU A 1 930 ? -8.388 48.004 31.949 1.00 49.59 930 LEU A CA 1
ATOM 7457 C C . LEU A 1 930 ? -7.511 49.126 32.535 1.00 49.59 930 LEU A C 1
ATOM 7459 O O . LEU A 1 930 ? -7.025 48.979 33.649 1.00 49.59 930 LEU A O 1
ATOM 7463 N N . GLU A 1 931 ? -7.410 50.291 31.888 1.00 43.47 931 GLU A N 1
ATOM 7464 C CA . GLU A 1 931 ? -6.729 51.470 32.462 1.00 43.47 931 GLU A CA 1
ATOM 7465 C C . GLU A 1 931 ? -7.596 52.286 33.449 1.00 43.47 931 GLU A C 1
ATOM 7467 O O . GLU A 1 931 ? -7.160 53.321 33.943 1.00 43.47 931 GLU A O 1
ATOM 7472 N N . LYS A 1 932 ? -8.821 51.844 33.783 1.00 46.72 932 LYS A N 1
ATOM 7473 C CA . LYS A 1 932 ? -9.706 52.543 34.744 1.00 46.72 932 LYS A CA 1
ATOM 7474 C C . LYS A 1 932 ? -9.997 51.800 36.049 1.00 46.72 932 LYS A C 1
ATOM 7476 O O . LYS A 1 932 ? -10.827 52.262 36.825 1.00 46.72 932 LYS A O 1
ATOM 7481 N N . ILE A 1 933 ? -9.308 50.693 36.327 1.00 38.44 933 ILE A N 1
ATOM 7482 C CA . ILE A 1 933 ? -9.416 49.985 37.615 1.00 38.44 933 ILE A CA 1
ATOM 7483 C C . ILE A 1 933 ? -8.008 49.718 38.170 1.00 38.44 933 ILE A C 1
ATOM 7485 O O . ILE A 1 933 ? -7.606 48.592 38.434 1.00 38.44 933 ILE A O 1
ATOM 7489 N N . GLN A 1 934 ? -7.237 50.793 38.307 1.00 36.31 934 GLN A N 1
ATOM 7490 C CA . GLN A 1 934 ? -6.320 50.974 39.430 1.00 36.31 934 GLN A CA 1
ATOM 7491 C C . GLN A 1 934 ? -6.796 52.234 40.154 1.00 36.31 934 GLN A C 1
ATOM 7493 O O . GLN A 1 934 ? -6.370 53.349 39.858 1.00 36.31 934 GLN A O 1
ATOM 7498 N N . GLY A 1 935 ? -7.784 52.026 41.017 1.00 32.31 935 GLY A N 1
ATOM 7499 C CA . GLY A 1 935 ? -8.224 52.934 42.066 1.00 32.31 935 GLY A CA 1
ATOM 7500 C C . GLY A 1 935 ? -8.326 52.119 43.337 1.00 32.31 935 GLY A C 1
ATOM 7501 O O . GLY A 1 935 ? -8.919 51.019 43.240 1.00 32.31 935 GLY A O 1
#

Secondary structure (DSSP, 8-state):
-HHHHHHHHHHHHIIIII-S-SS-EEEEETTTTEEEEE-SPPPHHHHHHHHTTSS-EEE-SS-TTSEEEEEEEEE----HHHHHHHHHHHHHHHTTT-EEEEEE-SSSSEEEEEEEEEEEEHHHHHHHHHHHHHHHHHHT-S-SS-EEEE---SS--SS---EEPTTPBPTTSPBPEEE-TTS-B-HHHHHHHHHHSPP--HHHHHHHS----S------SS-GGGTTS--EETTTHHHHHHHHHHHHHHTT--HHHHHHHHHHHHHHHEESPPPHHHHHHHHHHHHHHHHTT-S----EEE-S--TTEEEEEEETTEEEEEEE-TTS-EEEES-EEETTEEEEPPPGGG--SPPPBHHHHHHHHHH--HHHHHHHHHHHHHHH---SSHHHHHHHHHHHHHHTTGGG-SB-PEEEEE-STTSSHHHHHHHHHHHSTT-EEE----HHHHHIIIIIT---EEEE-S-HHHHHHHHT-HHHHHHTTBTT-EEEEE--GGG-TTTSEEEEE----EEEEESSPPPHHHHTTEEEEEPPP-TTPPPPPP-HHHHHHHHHHHHHHHHHHSSSPPPP-PPPSSTHHHHHHHHHHHHHHHHSTT-HHHHHHHHHHHHHHHHHHHHHHHTSHHHHHHHHHHHH-SSSEEEHHHHHHHHHTT--GGG---HHHHHHHHHHTT-EEEEETTTTEEEEE--HHHHHHHHHHTTSS--S--SS-PPPP-------------------------------------------------SS-SSS-------------------PPPPPPPP-EE-TTS-EE-HHHHHHHHHHTT-PPEEETTTEEES-HHHHHTS---HHHHHHHHHHHHHHHHHHHHHHHHHHTS-HHHHHHHHHHTTS--EEEETTEEES-HHHHHT-SS--HHHHHHHHHHHHHH---GGG---